Protein 5H7X (pdb70)

InterPro domains:
  IPR001980 Phosphopantetheine adenylyltransferase [MF_00151] (4-160)
  IPR001980 Phosphopantetheine adenylyltransferase [PR01020] (4-22)
  IPR001980 Phosphopantetheine adenylyltransferase [PR01020] (22-43)
  IPR001980 Phosphopantetheine adenylyltransferase [PR01020] (51-75)
  IPR001980 Phosphopantetheine adenylyltransferase [PR01020] (87-103)
  IPR001980 Phosphopantetheine adenylyltransferase [PR01020] (114-136)
  IPR001980 Phosphopantetheine adenylyltransferase [TIGR01510] (6-158)
  IPR001980 Phosphopantetheine adenylyltransferase [cd02163] (5-154)
  IPR004821 Cytidyltransferase-like domain [PF01467] (7-135)
  IPR004821 Cytidyltransferase-like domain [TIGR00125] (5-60)
  IPR014729 Rossmann-like alpha/beta/alpha sandwich fold [G3DSA:3.40.50.620] (1-163)

CATH classification: 3.40.50.620

Secondary structure (DSSP, 8-state):
----EEEEEE--TT--HHHHHHHHHHHTTSSEEEEEEE---SS--SS-HHHHHHHHHHHHTTSTTEEEEEE-S-HHHHHHHTT-SEEEEE--SHHHHHHHHHHHHHHHHH-TT--EEEE---TTTTT--HHHHHHHHHTT---TTTS-HHHHHHHHHHHHTT-/-PPPEEEEEE--TT--HHHHHHHHHHHTTSSEEEEEEE--SSS--SS-HHHHHHHHHHHHTTSTTEEEEEE-S-HHHHHHHTT-SEEEEE--SHHHHHHHHHHHHHHHHH-TT--EEEE---GGGTT--HHHHHHHHHTT---TTTS-HHHHHHHHHHHHTT-/----EEEEEE--TT--HHHHHHHHHHHTTSSEEEEEEE--SSS--SS-HHHHHHHHHHHHTTSTTEEEEEE-S-HHHHHHHTT-SEEEEE--SHHHHHHHHHHHHHHHHH-TT--EEEE---GGGTT--HHHHHHHHHTT---TTTS-HHHHHHHHHHHHTT-/----EEEEEE--TT--HHHHHHHHHHHTTSSEEEEEEE--SSS--SS-HHHHHHHHHHHHTTSTTEEEEEE-S-HHHHHHHTT-SEEEEE--SHHHHHHHHHHHHHHHHH-TT--EEEE---TTTTT--HHHHHHHHHTT---TTTS-HHHHHHHHHHHHH--/--S-TTSGGG--EEEEEE--TT--HHHHHHHHHHHTTSSEEEEEEE--SSS--SS-HHHHHHHHHHHHTTSTTEEEEEE-S-HHHHHHHTT-SEEEEE--SHHHHHHHHHHHHHHHHH-TT--EEEE---TTTTT--HHHHHHHHHTT---TTTS-HHHHHHHHHHHHT--/----TTSGGG--EEEEEE--TT--HHHHHHHHHHHTTSSEEEEEEE--TTS--SS-HHHHHHHHHHHHTTSTTEEEEEE-S-HHHHHHHTT-SEEEEE--SHHHHHHHHHHHHHHHHH-TT--EEEE---GGGTT--HHHHHHHHHTT---TTTS-HHHHHHHHHHHHT--

Nearest PDB structures (foldseek):
  5h16-assembly1_D  TM=1.003E+00  e=3.961E-31  Acinetobacter baumannii
  5h7x-assembly1_E  TM=9.996E-01  e=4.806E-31  Acinetobacter baumannii
  9iyg-assembly1_B  TM=9.733E-01  e=4.342E-22  Enterobacter sp. 638
  8i8i-assembly2_C-2  TM=9.793E-01  e=3.884E-21  Klebsiella pneumoniae
  3l93-assembly1_A  TM=9.803E-01  e=5.718E-21  Yersinia pestis CO92

Structure (mmCIF, N/CA/C/O backbone):
data_5H7X
#
_entry.id   5H7X
#
_cell.length_a   78.262
_cell.length_b   109.389
_cell.length_c   121.275
_cell.angle_alpha   90.00
_cell.angle_beta   90.00
_cell.angle_gamma   90.00
#
_symmetry.space_group_name_H-M   'P 21 21 21'
#
loop_
_entity.id
_entity.type
_entity.pdbx_description
1 polymer 'Phosphopantetheine adenylyltransferase'
2 non-polymer 'CITRIC ACID'
3 water water
#
loop_
_atom_site.group_PDB
_atom_site.id
_atom_site.type_symbol
_atom_site.label_atom_id
_atom_site.label_alt_id
_atom_site.label_comp_id
_atom_site.label_asym_id
_atom_site.label_entity_id
_atom_site.label_seq_id
_atom_site.pdbx_PDB_ins_code
_atom_site.Cartn_x
_atom_site.Cartn_y
_atom_site.Cartn_z
_atom_site.occupancy
_atom_site.B_iso_or_equiv
_atom_site.auth_seq_id
_atom_site.auth_comp_id
_atom_site.auth_asym_id
_atom_site.auth_atom_id
_atom_site.pdbx_PDB_model_num
ATOM 1 N N . MET A 1 9 ? -7.328 7.714 -21.346 1.00 73.46 1 MET A N 1
ATOM 2 C CA . MET A 1 9 ? -6.604 7.020 -20.242 1.00 75.82 1 MET A CA 1
ATOM 3 C C . MET A 1 9 ? -6.977 5.532 -20.101 1.00 69.70 1 MET A C 1
ATOM 4 O O . MET A 1 9 ? -6.209 4.783 -19.457 1.00 57.98 1 MET A O 1
ATOM 9 N N . SER A 1 10 ? -8.100 5.092 -20.664 1.00 63.32 2 SER A N 1
ATOM 10 C CA . SER A 1 10 ? -8.387 3.646 -20.639 1.00 63.03 2 SER A CA 1
ATOM 11 C C . SER A 1 10 ? -7.166 2.793 -21.167 1.00 57.15 2 SER A C 1
ATOM 12 O O . SER A 1 10 ? -6.170 3.281 -21.822 1.00 59.94 2 SER A O 1
ATOM 15 N N . LYS A 1 11 ? -7.207 1.507 -20.846 1.00 41.07 3 LYS A N 1
ATOM 16 C CA . LYS A 1 11 ? -6.226 0.550 -21.348 1.00 42.98 3 LYS A CA 1
ATOM 17 C C . LYS A 1 11 ? -6.527 0.200 -22.819 1.00 35.66 3 LYS A C 1
ATOM 18 O O . LYS A 1 11 ? -7.690 0.254 -23.269 1.00 42.79 3 LYS A O 1
ATOM 24 N N . THR A 1 12 ? -5.498 -0.126 -23.566 1.00 28.75 4 THR A N 1
ATOM 25 C CA . THR A 1 12 ? -5.666 -0.341 -24.988 1.00 28.04 4 THR A CA 1
ATOM 26 C C . THR A 1 12 ? -5.622 -1.815 -25.314 1.00 24.82 4 THR A C 1
ATOM 27 O O . THR A 1 12 ? -4.828 -2.600 -24.765 1.00 27.60 4 THR A O 1
ATOM 31 N N . ARG A 1 13 ? -6.535 -2.202 -26.172 1.00 22.73 5 ARG A N 1
ATOM 32 C CA . ARG A 1 13 ? -6.724 -3.608 -26.501 1.00 22.65 5 ARG A CA 1
ATOM 33 C C . ARG A 1 13 ? -6.835 -3.644 -28.023 1.00 20.17 5 ARG A C 1
ATOM 34 O O . ARG A 1 13 ? -7.752 -3.044 -28.611 1.00 20.39 5 ARG A O 1
ATOM 42 N N . VAL A 1 14 ? -5.853 -4.295 -28.668 1.00 20.48 6 VAL A N 1
ATOM 43 C CA . VAL A 1 14 ? -5.810 -4.275 -30.102 1.00 19.26 6 VAL A CA 1
ATOM 44 C C . VAL A 1 14 ? -5.955 -5.682 -30.615 1.00 21.09 6 VAL A C 1
ATOM 45 O O . VAL A 1 14 ? -5.389 -6.627 -30.084 1.00 24.22 6 VAL A O 1
ATOM 49 N N . ILE A 1 15 ? -6.776 -5.820 -31.652 1.00 20.71 7 ILE A N 1
ATOM 50 C CA . ILE A 1 15 ? -7.021 -7.100 -32.302 1.00 23.38 7 ILE A CA 1
ATOM 51 C C . ILE A 1 15 ? -6.139 -7.231 -33.531 1.00 21.66 7 ILE A C 1
ATOM 52 O O . ILE A 1 15 ? -6.127 -6.323 -34.358 1.00 21.95 7 ILE A O 1
ATOM 57 N N . TYR A 1 16 ? -5.449 -8.346 -33.659 1.00 21.15 8 TYR A N 1
ATOM 58 C CA . TYR A 1 16 ? -4.678 -8.695 -34.839 1.00 22.61 8 TYR A CA 1
ATOM 59 C C . TYR A 1 16 ? -5.287 -9.921 -35.513 1.00 21.95 8 TYR A C 1
ATOM 60 O O . TYR A 1 16 ? -4.975 -11.055 -35.174 1.00 23.44 8 TYR A O 1
ATOM 69 N N . PRO A 1 17 ? -6.174 -9.697 -36.484 1.00 24.86 9 PRO A N 1
ATOM 70 C CA . PRO A 1 17 ? -6.901 -10.743 -37.125 1.00 25.11 9 PRO A CA 1
ATOM 71 C C . PRO A 1 17 ? -6.174 -11.300 -38.333 1.00 25.20 9 PRO A C 1
ATOM 72 O O . PRO A 1 17 ? -5.351 -10.607 -38.923 1.00 24.85 9 PRO A O 1
ATOM 76 N N . GLY A 1 18 ? -6.457 -12.548 -38.656 1.00 23.03 10 GLY A N 1
ATOM 77 C CA . GLY A 1 18 ? -5.944 -13.197 -39.854 1.00 26.89 10 GLY A CA 1
ATOM 78 C C . GLY A 1 18 ? -6.317 -14.689 -39.844 1.00 27.18 10 GLY A C 1
ATOM 79 O O . GLY A 1 18 ? -6.973 -15.169 -38.914 1.00 25.43 10 GLY A O 1
ATOM 80 N N . THR A 1 19 ? -5.900 -15.427 -40.854 1.00 27.76 11 THR A N 1
ATOM 81 C CA . THR A 1 19 ? -6.133 -16.876 -40.852 1.00 26.83 11 THR A CA 1
ATOM 82 C C . THR A 1 19 ? -4.958 -17.617 -40.287 1.00 25.91 11 THR A C 1
ATOM 83 O O . THR A 1 19 ? -5.112 -18.748 -39.872 1.00 27.31 11 THR A O 1
ATOM 87 N N . PHE A 1 20 ? -3.785 -17.005 -40.247 1.00 23.92 12 PHE A N 1
ATOM 88 C CA . PHE A 1 20 ? -2.652 -17.629 -39.598 1.00 25.16 12 PHE A CA 1
ATOM 89 C C . PHE A 1 20 ? -2.497 -19.094 -40.013 1.00 25.18 12 PHE A C 1
ATOM 90 O O . PHE A 1 20 ? -2.413 -19.996 -39.151 1.00 23.22 12 PHE A O 1
ATOM 98 N N . ASP A 1 21 ? -2.386 -19.301 -41.330 1.00 23.69 13 ASP A N 1
ATOM 99 C CA . ASP A 1 21 ? -2.409 -20.675 -41.865 1.00 24.80 13 ASP A CA 1
ATOM 100 C C . ASP A 1 21 ? -1.146 -21.019 -42.644 1.00 24.16 13 ASP A C 1
ATOM 101 O O . ASP A 1 21 ? -1.181 -21.095 -43.863 1.00 22.37 13 ASP A O 1
ATOM 106 N N . PRO A 1 22 ? -0.008 -21.211 -41.987 1.00 23.52 14 PRO A N 1
ATOM 107 C CA . PRO A 1 22 ? 0.215 -21.060 -40.575 1.00 23.40 14 PRO A CA 1
ATOM 108 C C . PRO A 1 22 ? 0.782 -19.692 -40.194 1.00 26.19 14 PRO A C 1
ATOM 109 O O . PRO A 1 22 ? 1.145 -18.901 -41.047 1.00 25.39 14 PRO A O 1
ATOM 113 N N . ILE A 1 23 ? 0.926 -19.475 -38.893 1.00 24.74 15 ILE A N 1
ATOM 114 C CA . ILE A 1 23 ? 1.720 -18.364 -38.430 1.00 25.95 15 ILE A CA 1
ATOM 115 C C . ILE A 1 23 ? 3.177 -18.443 -38.930 1.00 23.26 15 ILE A C 1
ATOM 116 O O . ILE A 1 23 ? 3.765 -19.495 -38.988 1.00 19.32 15 ILE A O 1
ATOM 121 N N . THR A 1 24 ? 3.768 -17.293 -39.209 1.00 22.23 16 THR A N 1
ATOM 122 C CA . THR A 1 24 ? 5.127 -17.154 -39.767 1.00 23.91 16 THR A CA 1
ATOM 123 C C . THR A 1 24 ? 5.899 -16.199 -38.906 1.00 21.05 16 THR A C 1
ATOM 124 O O . THR A 1 24 ? 5.335 -15.546 -38.021 1.00 20.29 16 THR A O 1
ATOM 128 N N . ASN A 1 25 ? 7.192 -16.101 -39.179 1.00 20.45 17 ASN A N 1
ATOM 129 C CA . ASN A 1 25 ? 8.028 -15.183 -38.471 1.00 21.54 17 ASN A CA 1
ATOM 130 C C . ASN A 1 25 ? 7.598 -13.723 -38.703 1.00 22.03 17 ASN A C 1
ATOM 131 O O . ASN A 1 25 ? 7.872 -12.877 -37.853 1.00 23.99 17 ASN A O 1
ATOM 136 N N . GLY A 1 26 ? 6.938 -13.443 -39.827 1.00 20.83 18 GLY A N 1
ATOM 137 C CA . GLY A 1 26 ? 6.381 -12.134 -40.092 1.00 21.91 18 GLY A CA 1
ATOM 138 C C . GLY A 1 26 ? 5.307 -11.756 -39.077 1.00 22.28 18 GLY A C 1
ATOM 139 O O . GLY A 1 26 ? 5.314 -10.661 -38.528 1.00 22.76 18 GLY A O 1
ATOM 140 N N . HIS A 1 27 ? 4.383 -12.669 -38.854 1.00 22.17 19 HIS A N 1
ATOM 141 C CA . HIS A 1 27 ? 3.344 -12.459 -37.860 1.00 22.63 19 HIS A CA 1
ATOM 142 C C . HIS A 1 27 ? 3.971 -12.313 -36.474 1.00 21.29 19 HIS A C 1
ATOM 143 O O . HIS A 1 27 ? 3.556 -11.451 -35.701 1.00 21.87 19 HIS A O 1
ATOM 150 N N . VAL A 1 28 ? 4.962 -13.136 -36.167 1.00 20.08 20 VAL A N 1
ATOM 151 C CA . VAL A 1 28 ? 5.560 -13.063 -34.860 1.00 23.50 20 VAL A CA 1
ATOM 152 C C . VAL A 1 28 ? 6.183 -11.690 -34.603 1.00 24.86 20 VAL A C 1
ATOM 153 O O . VAL A 1 28 ? 6.038 -11.113 -33.519 1.00 23.93 20 VAL A O 1
ATOM 157 N N . ASP A 1 29 ? 6.876 -11.171 -35.606 1.00 24.84 21 ASP A N 1
ATOM 158 C CA . ASP A 1 29 ? 7.485 -9.865 -35.470 1.00 23.90 21 ASP A CA 1
ATOM 159 C C . ASP A 1 29 ? 6.451 -8.766 -35.280 1.00 22.84 21 ASP A C 1
ATOM 160 O O . ASP A 1 29 ? 6.648 -7.885 -34.466 1.00 22.46 21 ASP A O 1
ATOM 165 N N . LEU A 1 30 ? 5.344 -8.827 -35.997 1.00 21.58 22 LEU A N 1
ATOM 166 C CA . LEU A 1 30 ? 4.328 -7.788 -35.842 1.00 22.59 22 LEU A CA 1
ATOM 167 C C . LEU A 1 30 ? 3.648 -7.846 -34.490 1.00 19.80 22 LEU A C 1
ATOM 168 O O . LEU A 1 30 ? 3.400 -6.816 -33.900 1.00 19.24 22 LEU A O 1
ATOM 173 N N . VAL A 1 31 ? 3.336 -9.031 -34.025 1.00 19.90 23 VAL A N 1
ATOM 174 C CA . VAL A 1 31 ? 2.735 -9.170 -32.708 1.00 22.87 23 VAL A CA 1
ATOM 175 C C . VAL A 1 31 ? 3.708 -8.718 -31.630 1.00 21.89 23 VAL A C 1
ATOM 176 O O . VAL A 1 31 ? 3.310 -8.055 -30.687 1.00 21.83 23 VAL A O 1
ATOM 180 N N . THR A 1 32 ? 4.980 -9.077 -31.765 1.00 21.97 24 THR A N 1
ATOM 181 C CA . THR A 1 32 ? 5.955 -8.639 -30.784 1.00 23.47 24 THR A CA 1
ATOM 182 C C . THR A 1 32 ? 6.018 -7.124 -30.720 1.00 23.01 24 THR A C 1
ATOM 183 O O . THR A 1 32 ? 5.978 -6.531 -29.649 1.00 25.57 24 THR A O 1
ATOM 187 N N . ARG A 1 33 ? 6.053 -6.489 -31.881 1.00 22.27 25 ARG A N 1
ATOM 188 C CA . ARG A 1 33 ? 6.097 -5.036 -31.936 1.00 24.15 25 ARG A CA 1
ATOM 189 C C . ARG A 1 33 ? 4.836 -4.424 -31.355 1.00 22.34 25 ARG A C 1
ATOM 190 O O . ARG A 1 33 ? 4.893 -3.412 -30.659 1.00 23.53 25 ARG A O 1
ATOM 198 N N . ALA A 1 34 ? 3.692 -5.004 -31.681 1.00 20.16 26 ALA A N 1
ATOM 199 C CA . ALA A 1 34 ? 2.429 -4.486 -31.171 1.00 20.14 26 ALA A CA 1
ATOM 200 C C . ALA A 1 34 ? 2.323 -4.636 -29.651 1.00 20.87 26 ALA A C 1
ATOM 201 O O . ALA A 1 34 ? 1.807 -3.757 -28.983 1.00 21.08 26 ALA A O 1
ATOM 203 N N . SER A 1 35 ? 2.819 -5.750 -29.144 1.00 23.17 27 SER A N 1
ATOM 204 C CA . SER A 1 35 ? 2.777 -6.012 -27.706 1.00 26.48 27 SER A CA 1
ATOM 205 C C . SER A 1 35 ? 3.553 -4.999 -26.872 1.00 29.63 27 SER A C 1
ATOM 206 O O . SER A 1 35 ? 3.230 -4.796 -25.726 1.00 29.29 27 SER A O 1
ATOM 209 N N . ARG A 1 36 ? 4.550 -4.351 -27.470 1.00 31.04 28 ARG A N 1
ATOM 210 C CA . ARG A 1 36 ? 5.281 -3.276 -26.823 1.00 32.47 28 ARG A CA 1
ATOM 211 C C . ARG A 1 36 ? 4.542 -1.967 -26.791 1.00 31.30 28 ARG A C 1
ATOM 212 O O . ARG A 1 36 ? 4.937 -1.093 -26.081 1.00 32.80 28 ARG A O 1
ATOM 220 N N . MET A 1 37 ? 3.507 -1.792 -27.591 1.00 30.86 29 MET A N 1
ATOM 221 C CA . MET A 1 37 ? 2.829 -0.530 -27.703 1.00 27.97 29 MET A CA 1
ATOM 222 C C . MET A 1 37 ? 1.439 -0.469 -27.118 1.00 28.11 29 MET A C 1
ATOM 223 O O . MET A 1 37 ? 0.891 0.640 -27.013 1.00 30.33 29 MET A O 1
ATOM 228 N N . PHE A 1 38 ? 0.810 -1.624 -26.903 1.00 26.76 30 PHE A N 1
ATOM 229 C CA . PHE A 1 38 ? -0.569 -1.672 -26.432 1.00 28.37 30 PHE A CA 1
ATOM 230 C C . PHE A 1 38 ? -0.637 -2.560 -25.193 1.00 26.16 30 PHE A C 1
ATOM 231 O O . PHE A 1 38 ? 0.160 -3.496 -25.072 1.00 25.19 30 PHE A O 1
ATOM 239 N N . ASP A 1 39 ? -1.600 -2.314 -24.325 1.00 27.31 31 ASP A N 1
ATOM 240 C CA . ASP A 1 39 ? -1.684 -3.103 -23.090 1.00 25.95 31 ASP A CA 1
ATOM 241 C C . ASP A 1 39 ? -2.029 -4.562 -23.405 1.00 25.50 31 ASP A C 1
ATOM 242 O O . ASP A 1 39 ? -1.452 -5.449 -22.829 1.00 24.16 31 ASP A O 1
ATOM 247 N N . GLU A 1 40 ? -2.926 -4.778 -24.363 1.00 23.07 32 GLU A N 1
ATOM 248 C CA . GLU A 1 40 ? -3.359 -6.116 -24.708 1.00 24.64 32 GLU A CA 1
ATOM 249 C C . GLU A 1 40 ? -3.420 -6.297 -26.210 1.00 21.87 32 GLU A C 1
ATOM 250 O O . GLU A 1 40 ? -3.923 -5.420 -26.917 1.00 21.79 32 GLU A O 1
ATOM 256 N N . VAL A 1 41 ? -2.943 -7.456 -26.669 1.00 22.88 33 VAL A N 1
ATOM 257 C CA . VAL A 1 41 ? -2.994 -7.831 -28.069 1.00 22.81 33 VAL A CA 1
ATOM 258 C C . VAL A 1 41 ? -3.720 -9.137 -28.198 1.00 22.90 33 VAL A C 1
ATOM 259 O O . VAL A 1 41 ? -3.354 -10.102 -27.559 1.00 26.62 33 VAL A O 1
ATOM 263 N N . VAL A 1 42 ? -4.753 -9.168 -29.024 1.00 23.67 34 VAL A N 1
ATOM 264 C CA . VAL A 1 42 ? -5.515 -10.383 -29.280 1.00 22.93 34 VAL A CA 1
ATOM 265 C C . VAL A 1 42 ? -5.193 -10.907 -30.675 1.00 25.20 34 VAL A C 1
ATOM 266 O O . VAL A 1 42 ? -5.557 -10.275 -31.659 1.00 23.28 34 VAL A O 1
ATOM 270 N N . VAL A 1 43 ? -4.516 -12.037 -30.742 1.00 23.39 35 VAL A N 1
ATOM 271 C CA . VAL A 1 43 ? -4.310 -12.742 -31.957 1.00 23.21 35 VAL A CA 1
ATOM 272 C C . VAL A 1 43 ? -5.625 -13.468 -32.264 1.00 26.13 35 VAL A C 1
ATOM 273 O O . VAL A 1 43 ? -6.010 -14.410 -31.569 1.00 23.20 35 VAL A O 1
ATOM 277 N N . ALA A 1 44 ? -6.308 -12.996 -33.293 1.00 24.03 36 ALA A N 1
ATOM 278 C CA . ALA A 1 44 ? -7.658 -13.422 -33.606 1.00 23.61 36 ALA A CA 1
ATOM 279 C C . ALA A 1 44 ? -7.651 -14.224 -34.909 1.00 26.00 36 ALA A C 1
ATOM 280 O O . ALA A 1 44 ? -7.496 -13.671 -36.012 1.00 25.16 36 ALA A O 1
ATOM 282 N N . ILE A 1 45 ? -7.810 -15.540 -34.779 1.00 24.70 37 ILE A N 1
ATOM 283 C CA . ILE A 1 45 ? -7.671 -16.452 -35.898 1.00 23.87 37 ILE A CA 1
ATOM 284 C C . ILE A 1 45 ? -9.048 -16.717 -36.489 1.00 24.69 37 ILE A C 1
ATOM 285 O O . ILE A 1 45 ? -9.910 -17.317 -35.846 1.00 28.79 37 ILE A O 1
ATOM 290 N N . ALA A 1 46 ? -9.259 -16.206 -37.691 1.00 26.14 38 ALA A N 1
ATOM 291 C CA . ALA A 1 46 ? -10.539 -16.350 -38.360 1.00 29.79 38 ALA A CA 1
ATOM 292 C C . ALA A 1 46 ? -10.637 -17.801 -38.803 1.00 33.75 38 ALA A C 1
ATOM 293 O O . ALA A 1 46 ? -9.667 -18.367 -39.357 1.00 30.53 38 ALA A O 1
ATOM 295 N N . ILE A 1 47 ? -11.762 -18.419 -38.484 1.00 35.24 39 ILE A N 1
ATOM 296 C CA . ILE A 1 47 ? -11.925 -19.835 -38.830 1.00 38.59 39 ILE A CA 1
ATOM 297 C C . ILE A 1 47 ? -11.689 -20.057 -40.340 1.00 40.99 39 ILE A C 1
ATOM 298 O O . ILE A 1 47 ? -11.081 -21.048 -40.726 1.00 39.02 39 ILE A O 1
ATOM 303 N N . GLY A 1 48 ? -12.122 -19.098 -41.158 1.00 40.13 40 GLY A N 1
ATOM 304 C CA . GLY A 1 48 ? -11.854 -19.081 -42.542 1.00 43.26 40 GLY A CA 1
ATOM 305 C C . GLY A 1 48 ? -12.555 -20.116 -43.346 1.00 51.77 40 GLY A C 1
ATOM 306 O O . GLY A 1 48 ? -11.844 -20.653 -44.109 1.00 52.08 40 GLY A O 1
ATOM 307 N N . HIS A 1 49 ? -13.830 -20.403 -43.095 1.00 65.05 41 HIS A N 1
ATOM 308 C CA . HIS A 1 49 ? -14.444 -21.634 -43.657 1.00 82.83 41 HIS A CA 1
ATOM 309 C C . HIS A 1 49 ? -14.191 -21.830 -45.162 1.00 85.78 41 HIS A C 1
ATOM 310 O O . HIS A 1 49 ? -13.720 -22.906 -45.567 1.00 77.31 41 HIS A O 1
ATOM 317 N N . HIS A 1 50 ? -14.545 -20.819 -45.944 1.00 74.30 42 HIS A N 1
ATOM 318 C CA . HIS A 1 50 ? -14.354 -20.814 -47.354 1.00 78.98 42 HIS A CA 1
ATOM 319 C C . HIS A 1 50 ? -12.899 -20.399 -47.603 1.00 77.98 42 HIS A C 1
ATOM 320 O O . HIS A 1 50 ? -12.247 -19.796 -46.771 1.00 72.60 42 HIS A O 1
ATOM 327 N N . LYS A 1 51 ? -12.382 -20.715 -48.784 1.00 89.81 43 LYS A N 1
ATOM 328 C CA . LYS A 1 51 ? -10.961 -20.487 -48.943 1.00 92.89 43 LYS A CA 1
ATOM 329 C C . LYS A 1 51 ? -10.425 -21.312 -47.760 1.00 72.99 43 LYS A C 1
ATOM 330 O O . LYS A 1 51 ? -9.729 -20.795 -46.886 1.00 76.13 43 LYS A O 1
ATOM 336 N N . ASN A 1 52 ? -10.774 -22.605 -47.752 1.00 58.35 44 ASN A N 1
ATOM 337 C CA . ASN A 1 52 ? -10.455 -23.540 -46.670 1.00 59.59 44 ASN A CA 1
ATOM 338 C C . ASN A 1 52 ? -8.970 -23.588 -46.367 1.00 49.21 44 ASN A C 1
ATOM 339 O O . ASN A 1 52 ? -8.131 -23.522 -47.265 1.00 38.32 44 ASN A O 1
ATOM 344 N N . PRO A 1 53 ? -8.660 -23.702 -45.079 1.00 39.55 45 PRO A N 1
ATOM 345 C CA . PRO A 1 53 ? -7.288 -23.627 -44.639 1.00 39.39 45 PRO A CA 1
ATOM 346 C C . PRO A 1 53 ? -6.651 -24.987 -44.554 1.00 34.68 45 PRO A C 1
ATOM 347 O O . PRO A 1 53 ? -7.320 -25.965 -44.308 1.00 33.43 45 PRO A O 1
ATOM 351 N N . LEU A 1 54 ? -5.353 -25.025 -44.739 1.00 32.50 46 LEU A N 1
ATOM 352 C CA . LEU A 1 54 ? -4.582 -26.221 -44.525 1.00 31.88 46 LEU A CA 1
ATOM 353 C C . LEU A 1 54 ? -4.667 -26.748 -43.087 1.00 32.30 46 LEU A C 1
ATOM 354 O O . LEU A 1 54 ? -4.845 -27.950 -42.865 1.00 28.52 46 LEU A O 1
ATOM 359 N N . PHE A 1 55 ? -4.429 -25.873 -42.107 1.00 28.41 47 PHE A N 1
ATOM 360 C CA . PHE A 1 55 ? -4.417 -26.306 -40.722 1.00 24.71 47 PHE A CA 1
ATOM 361 C C . PHE A 1 55 ? -5.742 -26.048 -40.086 1.00 26.20 47 PHE A C 1
ATOM 362 O O . PHE A 1 55 ? -6.398 -25.042 -40.459 1.00 28.62 47 PHE A O 1
ATOM 370 N N . SER A 1 56 ? -6.151 -26.931 -39.155 1.00 29.31 48 SER A N 1
ATOM 371 C CA . SER A 1 56 ? -7.408 -26.694 -38.416 1.00 31.48 48 SER A CA 1
ATOM 372 C C . SER A 1 56 ? -7.288 -25.440 -37.547 1.00 28.59 48 SER A C 1
ATOM 373 O O . SER A 1 56 ? -6.169 -25.047 -37.172 1.00 26.41 48 SER A O 1
ATOM 376 N N . LEU A 1 57 ? -8.439 -24.868 -37.207 1.00 31.70 49 LEU A N 1
ATOM 377 C CA . LEU A 1 57 ? -8.489 -23.746 -36.278 1.00 33.18 49 LEU A CA 1
ATOM 378 C C . LEU A 1 57 ? -7.723 -24.021 -35.011 1.00 34.34 49 LEU A C 1
ATOM 379 O O . LEU A 1 57 ? -6.898 -23.209 -34.564 1.00 30.86 49 LEU A O 1
ATOM 384 N N . GLU A 1 58 ? -7.950 -25.203 -34.465 1.00 29.02 50 GLU A N 1
ATOM 385 C CA . GLU A 1 58 ? -7.336 -25.611 -33.207 1.00 31.54 50 GLU A CA 1
ATOM 386 C C . GLU A 1 58 ? -5.848 -25.698 -33.371 1.00 30.15 50 GLU A C 1
ATOM 387 O O . GLU A 1 58 ? -5.106 -25.280 -32.479 1.00 24.10 50 GLU A O 1
ATOM 393 N N . GLU A 1 59 ? -5.404 -26.262 -34.500 1.00 29.31 51 GLU A N 1
ATOM 394 C CA . GLU A 1 59 ? -3.974 -26.342 -34.759 1.00 29.82 51 GLU A CA 1
ATOM 395 C C . GLU A 1 59 ? -3.356 -24.959 -34.950 1.00 26.07 51 GLU A C 1
ATOM 396 O O . GLU A 1 59 ? -2.274 -24.694 -34.474 1.00 25.62 51 GLU A O 1
ATOM 402 N N . ARG A 1 60 ? -4.061 -24.111 -35.659 1.00 23.58 52 ARG A N 1
ATOM 403 C CA . ARG A 1 60 ? -3.584 -22.750 -35.924 1.00 25.76 52 ARG A CA 1
ATOM 404 C C . ARG A 1 60 ? -3.444 -21.950 -34.619 1.00 25.90 52 ARG A C 1
ATOM 405 O O . ARG A 1 60 ? -2.416 -21.291 -34.379 1.00 26.13 52 ARG A O 1
ATOM 413 N N . VAL A 1 61 ? -4.448 -22.079 -33.756 1.00 25.54 53 VAL A N 1
ATOM 414 C CA . VAL A 1 61 ? -4.421 -21.409 -32.453 1.00 25.12 53 VAL A CA 1
ATOM 415 C C . VAL A 1 61 ? -3.265 -21.929 -31.624 1.00 24.88 53 VAL A C 1
ATOM 416 O O . VAL A 1 61 ? -2.531 -21.157 -31.041 1.00 24.80 53 VAL A O 1
ATOM 420 N N . ALA A 1 62 ? -3.063 -23.241 -31.620 1.00 24.42 54 ALA A N 1
ATOM 421 C CA . ALA A 1 62 ? -1.973 -23.832 -30.833 1.00 25.59 54 ALA A CA 1
ATOM 422 C C . ALA A 1 62 ? -0.620 -23.427 -31.348 1.00 23.93 54 ALA A C 1
ATOM 423 O O . ALA A 1 62 ? 0.292 -23.195 -30.571 1.00 22.92 54 ALA A O 1
ATOM 425 N N . LEU A 1 63 ? -0.461 -23.365 -32.671 1.00 23.70 55 LEU A N 1
ATOM 426 C CA . LEU A 1 63 ? 0.806 -22.861 -33.260 1.00 23.19 55 LEU A CA 1
ATOM 427 C C . LEU A 1 63 ? 1.050 -21.398 -32.886 1.00 21.22 55 LEU A C 1
ATOM 428 O O . LEU A 1 63 ? 2.165 -21.022 -32.514 1.00 23.55 55 LEU A O 1
ATOM 433 N N . ALA A 1 64 ? 0.005 -20.582 -32.913 1.00 22.34 56 ALA A N 1
ATOM 434 C CA . ALA A 1 64 ? 0.171 -19.202 -32.478 1.00 23.36 56 ALA A CA 1
ATOM 435 C C . ALA A 1 64 ? 0.602 -19.135 -30.998 1.00 24.45 56 ALA A C 1
ATOM 436 O O . ALA A 1 64 ? 1.533 -18.400 -30.635 1.00 25.95 56 ALA A O 1
ATOM 438 N N . GLN A 1 65 ? -0.063 -19.914 -30.157 1.00 24.04 57 GLN A N 1
ATOM 439 C CA . GLN A 1 65 ? 0.213 -19.946 -28.710 1.00 26.35 57 GLN A CA 1
ATOM 440 C C . GLN A 1 65 ? 1.594 -20.393 -28.405 1.00 25.36 57 GLN A C 1
ATOM 441 O O . GLN A 1 65 ? 2.299 -19.756 -27.611 1.00 22.84 57 GLN A O 1
ATOM 447 N N . SER A 1 66 ? 2.029 -21.447 -29.069 1.00 26.50 58 SER A N 1
ATOM 448 C CA . SER A 1 66 ? 3.412 -21.891 -28.885 1.00 32.29 58 SER A CA 1
ATOM 449 C C . SER A 1 66 ? 4.405 -20.854 -29.361 1.00 31.61 58 SER A C 1
ATOM 450 O O . SER A 1 66 ? 5.466 -20.704 -28.742 1.00 27.80 58 SER A O 1
ATOM 453 N N . SER A 1 67 ? 4.092 -20.137 -30.451 1.00 29.37 59 SER A N 1
ATOM 454 C CA . SER A 1 67 ? 5.064 -19.187 -31.020 1.00 29.47 59 SER A CA 1
ATOM 455 C C . SER A 1 67 ? 5.157 -17.879 -30.280 1.00 27.76 59 SER A C 1
ATOM 456 O O . SER A 1 67 ? 6.184 -17.201 -30.321 1.00 29.09 59 SER A O 1
ATOM 459 N N . LEU A 1 68 ? 4.074 -17.481 -29.630 1.00 27.09 60 LEU A N 1
ATOM 460 C CA . LEU A 1 68 ? 3.957 -16.161 -29.033 1.00 27.69 60 LEU A CA 1
ATOM 461 C C . LEU A 1 68 ? 3.595 -16.127 -27.552 1.00 29.86 60 LEU A C 1
ATOM 462 O O . LEU A 1 68 ? 3.519 -15.042 -26.963 1.00 29.86 60 LEU A O 1
ATOM 467 N N . GLY A 1 69 ? 3.379 -17.287 -26.937 1.00 31.80 61 GLY A N 1
ATOM 468 C CA . GLY A 1 69 ? 2.928 -17.362 -25.538 1.00 30.50 61 GLY A CA 1
ATOM 469 C C . GLY A 1 69 ? 3.899 -16.787 -24.529 1.00 32.35 61 GLY A C 1
ATOM 470 O O . GLY A 1 69 ? 3.507 -16.437 -23.432 1.00 35.32 61 GLY A O 1
ATOM 471 N N . HIS A 1 70 ? 5.165 -16.662 -24.899 1.00 32.22 62 HIS A N 1
ATOM 472 C CA . HIS A 1 70 ? 6.111 -15.920 -24.092 1.00 32.70 62 HIS A CA 1
ATOM 473 C C . HIS A 1 70 ? 5.812 -14.439 -23.924 1.00 35.68 62 HIS A C 1
ATOM 474 O O . HIS A 1 70 ? 6.434 -13.794 -23.103 1.00 39.39 62 HIS A O 1
ATOM 481 N N . LEU A 1 71 ? 4.907 -13.870 -24.706 1.00 34.56 63 LEU A N 1
ATOM 482 C CA . LEU A 1 71 ? 4.536 -12.471 -24.524 1.00 32.39 63 LEU A CA 1
ATOM 483 C C . LEU A 1 71 ? 3.334 -12.472 -23.635 1.00 33.49 63 LEU A C 1
ATOM 484 O O . LEU A 1 71 ? 2.277 -12.974 -24.002 1.00 32.07 63 LEU A O 1
ATOM 489 N N . SER A 1 72 ? 3.464 -11.923 -22.448 1.00 33.45 64 SER A N 1
ATOM 490 C CA . SER A 1 72 ? 2.447 -12.151 -21.438 1.00 34.11 64 SER A CA 1
ATOM 491 C C . SER A 1 72 ? 1.165 -11.377 -21.659 1.00 32.65 64 SER A C 1
ATOM 492 O O . SER A 1 72 ? 0.150 -11.710 -21.076 1.00 33.72 64 SER A O 1
ATOM 495 N N . ASN A 1 73 ? 1.192 -10.330 -22.488 1.00 27.69 65 ASN A N 1
ATOM 496 C CA . ASN A 1 73 ? -0.028 -9.575 -22.761 1.00 25.03 65 ASN A CA 1
ATOM 497 C C . ASN A 1 73 ? -0.729 -9.965 -24.073 1.00 26.51 65 ASN A C 1
ATOM 498 O O . ASN A 1 73 ? -1.579 -9.211 -24.574 1.00 25.00 65 ASN A O 1
ATOM 503 N N . VAL A 1 74 ? -0.417 -11.145 -24.607 1.00 26.71 66 VAL A N 1
ATOM 504 C CA . VAL A 1 74 ? -0.986 -11.593 -25.874 1.00 25.96 66 VAL A CA 1
ATOM 505 C C . VAL A 1 74 ? -1.942 -12.729 -25.609 1.00 27.09 66 VAL A C 1
ATOM 506 O O . VAL A 1 74 ? -1.585 -13.655 -24.925 1.00 28.26 66 VAL A O 1
ATOM 510 N N . GLU A 1 75 ? -3.150 -12.639 -26.159 1.00 26.38 67 GLU A N 1
ATOM 511 C CA . GLU A 1 75 ? -4.166 -13.690 -26.098 1.00 29.95 67 GLU A CA 1
ATOM 512 C C . GLU A 1 75 ? -4.408 -14.295 -27.471 1.00 29.88 67 GLU A C 1
ATOM 513 O O . GLU A 1 75 ? -4.109 -13.659 -28.477 1.00 26.28 67 GLU A O 1
ATOM 519 N N . PHE A 1 76 ? -4.989 -15.485 -27.507 1.00 26.94 68 PHE A N 1
ATOM 520 C CA . PHE A 1 76 ? -5.181 -16.223 -28.744 1.00 27.96 68 PHE A CA 1
ATOM 521 C C . PHE A 1 76 ? -6.611 -16.701 -28.794 1.00 28.93 68 PHE A C 1
ATOM 522 O O . PHE A 1 76 ? -7.046 -17.353 -27.885 1.00 32.05 68 PHE A O 1
ATOM 530 N N . VAL A 1 77 ? -7.355 -16.327 -29.820 1.00 28.34 69 VAL A N 1
ATOM 531 C CA . VAL A 1 77 ? -8.779 -16.640 -29.878 1.00 31.10 69 VAL A CA 1
ATOM 532 C C . VAL A 1 77 ? -9.200 -16.905 -31.321 1.00 32.48 69 VAL A C 1
ATOM 533 O O . VAL A 1 77 ? -8.776 -16.213 -32.239 1.00 34.09 69 VAL A O 1
ATOM 537 N N . GLY A 1 78 ? -10.020 -17.927 -31.508 1.00 26.47 70 GLY A N 1
ATOM 538 C CA . GLY A 1 78 ? -10.635 -18.203 -32.774 1.00 28.64 70 GLY A CA 1
ATOM 539 C C . GLY A 1 78 ? -11.851 -17.349 -32.896 1.00 28.16 70 GLY A C 1
ATOM 540 O O . GLY A 1 78 ? -12.491 -17.061 -31.914 1.00 30.45 70 GLY A O 1
ATOM 541 N N . PHE A 1 79 ? -12.179 -16.906 -34.097 1.00 26.45 71 PHE A N 1
ATOM 542 C CA . PHE A 1 79 ? -13.452 -16.209 -34.306 1.00 28.36 71 PHE A CA 1
ATOM 543 C C . PHE A 1 79 ? -14.011 -16.453 -35.695 1.00 29.34 71 PHE A C 1
ATOM 544 O O . PHE A 1 79 ? -13.324 -16.957 -36.577 1.00 28.56 71 PHE A O 1
ATOM 552 N N . ASP A 1 80 ? -15.262 -16.109 -35.889 1.00 32.57 72 ASP A N 1
ATOM 553 C CA . ASP A 1 80 ? -15.927 -16.319 -37.163 1.00 43.39 72 ASP A CA 1
ATOM 554 C C . ASP A 1 80 ? -15.434 -15.602 -38.482 1.00 57.07 72 ASP A C 1
ATOM 555 O O . ASP A 1 80 ? -15.678 -16.097 -39.613 1.00 61.99 72 ASP A O 1
ATOM 560 N N . GLY A 1 81 ? -14.752 -14.491 -38.349 1.00 56.97 73 GLY A N 1
ATOM 561 C CA . GLY A 1 81 ? -14.477 -13.647 -39.470 1.00 53.74 73 GLY A CA 1
ATOM 562 C C . GLY A 1 81 ? -15.146 -12.292 -39.540 1.00 52.33 73 GLY A C 1
ATOM 563 O O . GLY A 1 81 ? -14.625 -11.382 -40.244 1.00 60.91 73 GLY A O 1
ATOM 564 N N . LEU A 1 82 ? -16.310 -12.132 -38.897 1.00 45.47 74 LEU A N 1
ATOM 565 C CA . LEU A 1 82 ? -16.987 -10.854 -39.018 1.00 40.11 74 LEU A CA 1
ATOM 566 C C . LEU A 1 82 ? -16.348 -9.773 -38.115 1.00 30.92 74 LEU A C 1
ATOM 567 O O . LEU A 1 82 ? -16.732 -9.593 -36.943 1.00 32.97 74 LEU A O 1
ATOM 572 N N . LEU A 1 83 ? -15.361 -9.118 -38.664 1.00 32.66 75 LEU A N 1
ATOM 573 C CA . LEU A 1 83 ? -14.411 -8.378 -37.875 1.00 31.68 75 LEU A CA 1
ATOM 574 C C . LEU A 1 83 ? -15.090 -7.310 -37.049 1.00 32.02 75 LEU A C 1
ATOM 575 O O . LEU A 1 83 ? -14.783 -7.167 -35.875 1.00 27.55 75 LEU A O 1
ATOM 580 N N . VAL A 1 84 ? -16.032 -6.593 -37.639 1.00 31.04 76 VAL A N 1
ATOM 581 C CA . VAL A 1 84 ? -16.561 -5.438 -36.933 1.00 37.00 76 VAL A CA 1
ATOM 582 C C . VAL A 1 84 ? -17.392 -5.838 -35.707 1.00 34.27 76 VAL A C 1
ATOM 583 O O . VAL A 1 84 ? -17.412 -5.107 -34.698 1.00 29.06 76 VAL A O 1
ATOM 587 N N . ASN A 1 85 ? -18.037 -7.026 -35.766 1.00 34.95 77 ASN A N 1
ATOM 588 C CA . ASN A 1 85 ? -18.751 -7.505 -34.598 1.00 31.25 77 ASN A CA 1
ATOM 589 C C . ASN A 1 85 ? -17.781 -7.959 -33.531 1.00 29.68 77 ASN A C 1
ATOM 590 O O . ASN A 1 85 ? -18.000 -7.732 -32.362 1.00 29.83 77 ASN A O 1
ATOM 595 N N . PHE A 1 86 ? -16.745 -8.669 -33.944 1.00 28.88 78 PHE A N 1
ATOM 596 C CA . PHE A 1 86 ? -15.738 -9.118 -33.023 1.00 29.75 78 PHE A CA 1
ATOM 597 C C . PHE A 1 86 ? -15.069 -7.939 -32.316 1.00 27.97 78 PHE A C 1
ATOM 598 O O . PHE A 1 86 ? -14.844 -7.971 -31.102 1.00 26.85 78 PHE A O 1
ATOM 606 N N . PHE A 1 87 ? -14.815 -6.873 -33.063 1.00 27.83 79 PHE A N 1
ATOM 607 C CA . PHE A 1 87 ? -14.253 -5.631 -32.539 1.00 27.56 79 PHE A CA 1
ATOM 608 C C . PHE A 1 87 ? -15.112 -5.112 -31.398 1.00 31.25 79 PHE A C 1
ATOM 609 O O . PHE A 1 87 ? -14.603 -4.768 -30.328 1.00 28.96 79 PHE A O 1
ATOM 617 N N . LYS A 1 88 ? -16.412 -5.044 -31.641 1.00 32.89 80 LYS A N 1
ATOM 618 C CA . LYS A 1 88 ? -17.343 -4.530 -30.649 1.00 38.75 80 LYS A CA 1
ATOM 619 C C . LYS A 1 88 ? -17.407 -5.465 -29.427 1.00 34.66 80 LYS A C 1
ATOM 620 O O . LYS A 1 88 ? -17.282 -5.017 -28.315 1.00 30.82 80 LYS A O 1
ATOM 626 N N . GLU A 1 89 ? -17.529 -6.759 -29.640 1.00 33.76 81 GLU A N 1
ATOM 627 C CA . GLU A 1 89 ? -17.603 -7.689 -28.526 1.00 34.72 81 GLU A CA 1
ATOM 628 C C . GLU A 1 89 ? -16.353 -7.703 -27.657 1.00 36.37 81 GLU A C 1
ATOM 629 O O . GLU A 1 89 ? -16.426 -7.931 -26.442 1.00 31.99 81 GLU A O 1
ATOM 635 N N . GLN A 1 90 ? -15.200 -7.454 -28.280 1.00 31.39 82 GLN A N 1
ATOM 636 C CA . GLN A 1 90 ? -13.949 -7.441 -27.561 1.00 31.62 82 GLN A CA 1
ATOM 637 C C . GLN A 1 90 ? -13.662 -6.120 -26.914 1.00 29.47 82 GLN A C 1
ATOM 638 O O . GLN A 1 90 ? -12.644 -6.005 -26.215 1.00 26.35 82 GLN A O 1
ATOM 644 N N . LYS A 1 91 ? -14.496 -5.120 -27.164 1.00 28.94 83 LYS A N 1
ATOM 645 C CA . LYS A 1 91 ? -14.274 -3.773 -26.670 1.00 36.64 83 LYS A CA 1
ATOM 646 C C . LYS A 1 91 ? -12.865 -3.285 -27.049 1.00 35.84 83 LYS A C 1
ATOM 647 O O . LYS A 1 91 ? -12.145 -2.723 -26.240 1.00 38.04 83 LYS A O 1
ATOM 653 N N . ALA A 1 92 ? -12.521 -3.493 -28.308 1.00 32.26 84 ALA A N 1
ATOM 654 C CA . ALA A 1 92 ? -11.217 -3.181 -28.809 1.00 29.61 84 ALA A CA 1
ATOM 655 C C . ALA A 1 92 ? -11.047 -1.693 -29.055 1.00 26.55 84 ALA A C 1
ATOM 656 O O . ALA A 1 92 ? -11.933 -0.976 -29.377 1.00 28.14 84 ALA A O 1
ATOM 658 N N . THR A 1 93 ? -9.828 -1.288 -28.921 1.00 25.31 85 THR A N 1
ATOM 659 C CA . THR A 1 93 ? -9.390 0.040 -29.280 1.00 24.89 85 THR A CA 1
ATOM 660 C C . THR A 1 93 ? -9.169 0.173 -30.784 1.00 22.65 85 THR A C 1
ATOM 661 O O . THR A 1 93 ? -9.448 1.221 -31.369 1.00 23.63 85 THR A O 1
ATOM 665 N N . ALA A 1 94 ? -8.557 -0.837 -31.372 1.00 23.92 86 ALA A N 1
ATOM 666 C CA . ALA A 1 94 ? -8.259 -0.818 -32.808 1.00 23.60 86 ALA A CA 1
ATOM 667 C C . ALA A 1 94 ? -7.969 -2.213 -33.271 1.00 22.87 86 ALA A C 1
ATOM 668 O O . ALA A 1 94 ? -7.703 -3.124 -32.465 1.00 21.02 86 ALA A O 1
ATOM 670 N N . VAL A 1 95 ? -8.019 -2.358 -34.595 1.00 20.58 87 VAL A N 1
ATOM 671 C CA . VAL A 1 95 ? -7.544 -3.512 -35.268 1.00 25.07 87 VAL A CA 1
ATOM 672 C C . VAL A 1 95 ? -6.158 -3.164 -35.801 1.00 23.65 87 VAL A C 1
ATOM 673 O O . VAL A 1 95 ? -5.935 -2.031 -36.264 1.00 25.80 87 VAL A O 1
ATOM 677 N N . LEU A 1 96 ? -5.271 -4.133 -35.764 1.00 22.02 88 LEU A N 1
ATOM 678 C CA . LEU A 1 96 ? -3.929 -3.993 -36.307 1.00 27.52 88 LEU A CA 1
ATOM 679 C C . LEU A 1 96 ? -3.775 -4.886 -37.506 1.00 28.59 88 LEU A C 1
ATOM 680 O O . LEU A 1 96 ? -4.168 -6.068 -37.461 1.00 30.04 88 LEU A O 1
ATOM 685 N N . ARG A 1 97 ? -3.225 -4.334 -38.566 1.00 25.38 89 ARG A N 1
ATOM 686 C CA . ARG A 1 97 ? -2.909 -5.133 -39.753 1.00 30.33 89 ARG A CA 1
ATOM 687 C C . ARG A 1 97 ? -1.517 -4.770 -40.225 1.00 27.80 89 ARG A C 1
ATOM 688 O O . ARG A 1 97 ? -1.088 -3.656 -40.087 1.00 25.58 89 ARG A O 1
ATOM 696 N N . GLY A 1 98 ? -0.814 -5.745 -40.781 1.00 25.54 90 GLY A N 1
ATOM 697 C CA . GLY A 1 98 ? 0.480 -5.523 -41.408 1.00 23.73 90 GLY A CA 1
ATOM 698 C C . GLY A 1 98 ? 0.255 -5.211 -42.860 1.00 26.30 90 GLY A C 1
ATOM 699 O O . GLY A 1 98 ? -0.679 -5.733 -43.470 1.00 27.17 90 GLY A O 1
ATOM 700 N N . LEU A 1 99 ? 1.049 -4.310 -43.425 1.00 25.21 91 LEU A N 1
ATOM 701 C CA . LEU A 1 99 ? 0.933 -4.005 -44.860 1.00 28.76 91 LEU A CA 1
ATOM 702 C C . LEU A 1 99 ? 2.245 -4.388 -45.527 1.00 29.45 91 LEU A C 1
ATOM 703 O O . LEU A 1 99 ? 3.239 -3.700 -45.365 1.00 29.44 91 LEU A O 1
ATOM 708 N N . ARG A 1 100 ? 2.258 -5.508 -46.238 1.00 34.78 92 ARG A N 1
ATOM 709 C CA . ARG A 1 100 ? 3.461 -5.983 -46.895 1.00 39.26 92 ARG A CA 1
ATOM 710 C C . ARG A 1 100 ? 3.706 -5.366 -48.243 1.00 36.91 92 ARG A C 1
ATOM 711 O O . ARG A 1 100 ? 4.840 -5.134 -48.589 1.00 41.66 92 ARG A O 1
ATOM 719 N N . ALA A 1 101 ? 2.640 -5.122 -48.996 1.00 37.08 93 ALA A N 1
ATOM 720 C CA . ALA A 1 101 ? 2.745 -4.693 -50.365 1.00 36.90 93 ALA A CA 1
ATOM 721 C C . ALA A 1 101 ? 1.607 -3.764 -50.700 1.00 37.61 93 ALA A C 1
ATOM 722 O O . ALA A 1 101 ? 0.635 -3.619 -49.910 1.00 34.78 93 ALA A O 1
ATOM 724 N N . VAL A 1 102 ? 1.694 -3.155 -51.891 1.00 38.76 94 VAL A N 1
ATOM 725 C CA . VAL A 1 102 ? 0.701 -2.175 -52.311 1.00 41.17 94 VAL A CA 1
ATOM 726 C C . VAL A 1 102 ? -0.702 -2.743 -52.353 1.00 38.53 94 VAL A C 1
ATOM 727 O O . VAL A 1 102 ? -1.639 -2.038 -52.010 1.00 40.95 94 VAL A O 1
ATOM 731 N N . SER A 1 103 ? -0.854 -3.988 -52.779 1.00 36.60 95 SER A N 1
ATOM 732 C CA . SER A 1 103 ? -2.179 -4.616 -52.840 1.00 38.16 95 SER A CA 1
ATOM 733 C C . SER A 1 103 ? -2.807 -4.738 -51.427 1.00 34.33 95 SER A C 1
ATOM 734 O O . SER A 1 103 ? -4.008 -4.565 -51.256 1.00 37.34 95 SER A O 1
ATOM 737 N N . ASP A 1 104 ? -1.971 -5.012 -50.427 1.00 30.68 96 ASP A N 1
ATOM 738 C CA . ASP A 1 104 ? -2.431 -5.001 -49.025 1.00 31.50 96 ASP A CA 1
ATOM 739 C C . ASP A 1 104 ? -2.901 -3.600 -48.605 1.00 28.02 96 ASP A C 1
ATOM 740 O O . ASP A 1 104 ? -3.970 -3.438 -48.027 1.00 27.22 96 ASP A O 1
ATOM 745 N N . PHE A 1 105 ? -2.107 -2.601 -48.936 1.00 29.05 97 PHE A N 1
ATOM 746 C CA . PHE A 1 105 ? -2.426 -1.233 -48.612 1.00 29.66 97 PHE A CA 1
ATOM 747 C C . PHE A 1 105 ? -3.803 -0.854 -49.173 1.00 31.46 97 PHE A C 1
ATOM 748 O O . PHE A 1 105 ? -4.673 -0.320 -48.470 1.00 25.50 97 PHE A O 1
ATOM 756 N N . GLU A 1 106 ? -4.020 -1.158 -50.432 1.00 31.09 98 GLU A N 1
ATOM 757 C CA . GLU A 1 106 ? -5.286 -0.799 -51.044 1.00 36.13 98 GLU A CA 1
ATOM 758 C C . GLU A 1 106 ? -6.487 -1.511 -50.455 1.00 33.67 98 GLU A C 1
ATOM 759 O O . GLU A 1 106 ? -7.527 -0.891 -50.184 1.00 27.31 98 GLU A O 1
ATOM 765 N N . TYR A 1 107 ? -6.353 -2.813 -50.270 1.00 33.46 99 TYR A N 1
ATOM 766 C CA . TYR A 1 107 ? -7.426 -3.589 -49.703 1.00 35.33 99 TYR A CA 1
ATOM 767 C C . TYR A 1 107 ? -7.787 -3.143 -48.268 1.00 31.57 99 TYR A C 1
ATOM 768 O O . TYR A 1 107 ? -8.951 -2.937 -47.931 1.00 27.41 99 TYR A O 1
ATOM 777 N N . GLU A 1 108 ? -6.775 -2.925 -47.438 1.00 26.89 100 GLU A N 1
ATOM 778 C CA . GLU A 1 108 ? -7.027 -2.534 -46.055 1.00 26.39 100 GLU A CA 1
ATOM 779 C C . GLU A 1 108 ? -7.537 -1.123 -45.931 1.00 27.00 100 GLU A C 1
ATOM 780 O O . GLU A 1 108 ? -8.323 -0.821 -45.055 1.00 25.15 100 GLU A O 1
ATOM 786 N N . PHE A 1 109 ? -7.114 -0.245 -46.820 1.00 26.35 101 PHE A N 1
ATOM 787 C CA . PHE A 1 109 ? -7.631 1.127 -46.845 1.00 29.36 101 PHE A CA 1
ATOM 788 C C . PHE A 1 109 ? -9.163 1.069 -47.034 1.00 28.56 101 PHE A C 1
ATOM 789 O O . PHE A 1 109 ? -9.911 1.731 -46.345 1.00 28.57 101 PHE A O 1
ATOM 797 N N . GLN A 1 110 ? -9.596 0.248 -47.974 1.00 29.31 102 GLN A N 1
ATOM 798 C CA . GLN A 1 110 ? -11.024 0.051 -48.281 1.00 31.65 102 GLN A CA 1
ATOM 799 C C . GLN A 1 110 ? -11.767 -0.583 -47.125 1.00 27.64 102 GLN A C 1
ATOM 800 O O . GLN A 1 110 ? -12.825 -0.131 -46.740 1.00 25.49 102 GLN A O 1
ATOM 806 N N . LEU A 1 111 ? -11.226 -1.661 -46.609 1.00 26.14 103 LEU A N 1
ATOM 807 C CA . LEU A 1 111 ? -11.843 -2.338 -45.461 1.00 29.56 103 LEU A CA 1
ATOM 808 C C . LEU A 1 111 ? -12.003 -1.450 -44.239 1.00 28.83 103 LEU A C 1
ATOM 809 O O . LEU A 1 111 ? -13.013 -1.521 -43.561 1.00 26.52 103 LEU A O 1
ATOM 814 N N . ALA A 1 112 ? -10.999 -0.617 -43.962 1.00 26.06 104 ALA A N 1
ATOM 815 C CA . ALA A 1 112 ? -11.091 0.287 -42.829 1.00 25.64 104 ALA A CA 1
ATOM 816 C C . ALA A 1 112 ? -12.226 1.259 -43.046 1.00 26.56 104 ALA A C 1
ATOM 817 O O . ALA A 1 112 ? -12.956 1.583 -42.102 1.00 25.23 104 ALA A O 1
ATOM 819 N N . ASN A 1 113 ? -12.388 1.742 -44.269 1.00 23.00 105 ASN A N 1
ATOM 820 C CA . ASN A 1 113 ? -13.476 2.659 -44.531 1.00 26.83 105 ASN A CA 1
ATOM 821 C C . ASN A 1 113 ? -14.841 1.986 -44.453 1.00 24.34 105 ASN A C 1
ATOM 822 O O . ASN A 1 113 ? -15.784 2.563 -43.909 1.00 28.66 105 ASN A O 1
ATOM 827 N N . MET A 1 114 ? -14.942 0.761 -44.942 1.00 25.43 106 MET A N 1
ATOM 828 C CA . MET A 1 114 ? -16.195 0.004 -44.817 1.00 27.09 106 MET A CA 1
ATOM 829 C C . MET A 1 114 ? -16.524 -0.212 -43.348 1.00 26.08 106 MET A C 1
ATOM 830 O O . MET A 1 114 ? -17.643 0.087 -42.897 1.00 25.46 106 MET A O 1
ATOM 835 N N . ASN A 1 115 ? -15.541 -0.710 -42.603 1.00 25.45 107 ASN A N 1
ATOM 836 C CA . ASN A 1 115 ? -15.774 -0.990 -41.190 1.00 24.58 107 ASN A CA 1
ATOM 837 C C . ASN A 1 115 ? -16.126 0.239 -40.364 1.00 27.82 107 ASN A C 1
ATOM 838 O O . ASN A 1 115 ? -16.976 0.186 -39.479 1.00 25.13 107 ASN A O 1
ATOM 843 N N . ARG A 1 116 ? -15.515 1.357 -40.687 1.00 27.82 108 ARG A N 1
ATOM 844 C CA . ARG A 1 116 ? -15.854 2.617 -40.025 1.00 32.60 108 ARG A CA 1
ATOM 845 C C . ARG A 1 116 ? -17.296 3.079 -40.349 1.00 29.74 108 ARG A C 1
ATOM 846 O O . ARG A 1 116 ? -17.973 3.655 -39.464 1.00 33.96 108 ARG A O 1
ATOM 854 N N . GLN A 1 117 ? -17.768 2.795 -41.578 1.00 28.06 109 GLN A N 1
ATOM 855 C CA . GLN A 1 117 ? -19.171 3.027 -41.903 1.00 32.83 109 GLN A CA 1
ATOM 856 C C . GLN A 1 117 ? -20.092 2.133 -41.069 1.00 34.22 109 GLN A C 1
ATOM 857 O O . GLN A 1 117 ? -21.156 2.586 -40.643 1.00 33.72 109 GLN A O 1
ATOM 863 N N . LEU A 1 118 ? -19.692 0.890 -40.831 1.00 33.22 110 LEU A N 1
ATOM 864 C CA . LEU A 1 118 ? -20.466 0.000 -40.016 1.00 30.75 110 LEU A CA 1
ATOM 865 C C . LEU A 1 118 ? -20.433 0.352 -38.529 1.00 35.82 110 LEU A C 1
ATOM 866 O O . LEU A 1 118 ? -21.396 0.094 -37.827 1.00 38.47 110 LEU A O 1
ATOM 871 N N . ASP A 1 119 ? -19.330 0.899 -38.043 1.00 36.70 111 ASP A N 1
ATOM 872 C CA . ASP A 1 119 ? -19.198 1.281 -36.645 1.00 35.46 111 ASP A CA 1
ATOM 873 C C . ASP A 1 119 ? -18.271 2.483 -36.568 1.00 39.00 111 ASP A C 1
ATOM 874 O O . ASP A 1 119 ? -17.071 2.346 -36.772 1.00 33.91 111 ASP A O 1
ATOM 879 N N . PRO A 1 120 ? -18.808 3.647 -36.230 1.00 40.53 112 PRO A N 1
ATOM 880 C CA . PRO A 1 120 ? -17.964 4.831 -36.236 1.00 39.14 112 PRO A CA 1
ATOM 881 C C . PRO A 1 120 ? -16.860 4.824 -35.158 1.00 36.89 112 PRO A C 1
ATOM 882 O O . PRO A 1 120 ? -16.007 5.651 -35.213 1.00 40.39 112 PRO A O 1
ATOM 886 N N . HIS A 1 121 ? -16.877 3.910 -34.199 1.00 33.51 113 HIS A N 1
ATOM 887 C CA . HIS A 1 121 ? -15.753 3.741 -33.270 1.00 36.85 113 HIS A CA 1
ATOM 888 C C . HIS A 1 121 ? -14.668 2.796 -33.788 1.00 31.23 113 HIS A C 1
ATOM 889 O O . HIS A 1 121 ? -13.690 2.547 -33.113 1.00 32.07 113 HIS A O 1
ATOM 896 N N . PHE A 1 122 ? -14.847 2.213 -34.959 1.00 29.82 114 PHE A N 1
ATOM 897 C CA . PHE A 1 122 ? -13.847 1.318 -35.512 1.00 26.00 114 PHE A CA 1
ATOM 898 C C . PHE A 1 122 ? -12.567 2.092 -35.770 1.00 21.61 114 PHE A C 1
ATOM 899 O O . PHE A 1 122 ? -12.590 3.235 -36.197 1.00 22.06 114 PHE A O 1
ATOM 907 N N . GLU A 1 123 ? -11.442 1.455 -35.509 1.00 20.82 115 GLU A N 1
ATOM 908 C CA . GLU A 1 123 ? -10.167 2.028 -35.862 1.00 21.56 115 GLU A CA 1
ATOM 909 C C . GLU A 1 123 ? -9.259 0.929 -36.370 1.00 22.97 115 GLU A C 1
ATOM 910 O O . GLU A 1 123 ? -9.337 -0.229 -35.910 1.00 23.26 115 GLU A O 1
ATOM 916 N N . ALA A 1 124 ? -8.431 1.309 -37.343 1.00 23.24 116 ALA A N 1
ATOM 917 C CA . ALA A 1 124 ? -7.447 0.400 -37.904 1.00 22.54 116 ALA A CA 1
ATOM 918 C C . ALA A 1 124 ? -6.103 1.084 -37.950 1.00 21.80 116 ALA A C 1
ATOM 919 O O . ALA A 1 124 ? -5.970 2.200 -38.513 1.00 24.29 116 ALA A O 1
ATOM 921 N N . VAL A 1 125 ? -5.108 0.424 -37.364 1.00 21.26 117 VAL A N 1
ATOM 922 C CA . VAL A 1 125 ? -3.733 0.914 -37.359 1.00 23.97 117 VAL A CA 1
ATOM 923 C C . VAL A 1 125 ? -2.884 -0.115 -38.095 1.00 21.87 117 VAL A C 1
ATOM 924 O O . VAL A 1 125 ? -3.142 -1.318 -38.030 1.00 19.31 117 VAL A O 1
ATOM 928 N N . PHE A 1 126 ? -1.852 0.355 -38.746 1.00 20.71 118 PHE A N 1
ATOM 929 C CA . PHE A 1 126 ? -1.052 -0.477 -39.622 1.00 21.65 118 PHE A CA 1
ATOM 930 C C . PHE A 1 126 ? 0.418 -0.398 -39.269 1.00 22.68 118 PHE A C 1
ATOM 931 O O . PHE A 1 126 ? 0.906 0.637 -38.823 1.00 22.52 118 PHE A O 1
ATOM 939 N N . LEU A 1 127 ? 1.097 -1.521 -39.408 1.00 21.90 119 LEU A N 1
ATOM 940 C CA . LEU A 1 127 ? 2.536 -1.580 -39.325 1.00 25.25 119 LEU A CA 1
ATOM 941 C C . LEU A 1 127 ? 3.060 -2.111 -40.668 1.00 25.13 119 LEU A C 1
ATOM 942 O O . LEU A 1 127 ? 2.376 -2.888 -41.365 1.00 26.91 119 LEU A O 1
ATOM 947 N N . THR A 1 128 ? 4.280 -1.740 -40.972 1.00 24.76 120 THR A N 1
ATOM 948 C CA . THR A 1 128 ? 4.941 -2.311 -42.108 1.00 27.14 120 THR A CA 1
ATOM 949 C C . THR A 1 128 ? 6.018 -3.230 -41.610 1.00 25.84 120 THR A C 1
ATOM 950 O O . THR A 1 128 ? 6.652 -2.989 -40.580 1.00 23.63 120 THR A O 1
ATOM 954 N N . PRO A 1 129 ? 6.226 -4.322 -42.301 1.00 29.14 121 PRO A N 1
ATOM 955 C CA . PRO A 1 129 ? 7.173 -5.303 -41.805 1.00 28.83 121 PRO A CA 1
ATOM 956 C C . PRO A 1 129 ? 8.605 -4.831 -41.928 1.00 26.99 121 PRO A C 1
ATOM 957 O O . PRO A 1 129 ? 8.947 -4.046 -42.817 1.00 25.12 121 PRO A O 1
ATOM 961 N N . SER A 1 130 ? 9.428 -5.303 -41.032 1.00 29.33 122 SER A N 1
ATOM 962 C CA . SER A 1 130 ? 10.874 -5.209 -41.165 1.00 31.57 122 SER A CA 1
ATOM 963 C C . SER A 1 130 ? 11.326 -5.931 -42.427 1.00 32.64 122 SER A C 1
ATOM 964 O O . SER A 1 130 ? 10.734 -6.945 -42.834 1.00 29.99 122 SER A O 1
ATOM 967 N N . GLU A 1 131 ? 12.394 -5.431 -43.020 1.00 26.56 123 GLU A N 1
ATOM 968 C CA . GLU A 1 131 ? 12.792 -5.921 -44.350 1.00 28.86 123 GLU A CA 1
ATOM 969 C C . GLU A 1 131 ? 13.174 -7.375 -44.308 1.00 25.01 123 GLU A C 1
ATOM 970 O O . GLU A 1 131 ? 12.976 -8.051 -45.323 1.00 27.06 123 GLU A O 1
ATOM 976 N N . GLN A 1 132 ? 13.644 -7.913 -43.200 1.00 28.61 124 GLN A N 1
ATOM 977 C CA . GLN A 1 132 ? 13.917 -9.363 -43.223 1.00 31.65 124 GLN A CA 1
ATOM 978 C C . GLN A 1 132 ? 12.698 -10.255 -43.247 1.00 31.31 124 GLN A C 1
ATOM 979 O O . GLN A 1 132 ? 12.840 -11.451 -43.489 1.00 29.73 124 GLN A O 1
ATOM 985 N N . TYR A 1 133 ? 11.498 -9.695 -43.031 1.00 27.46 125 TYR A N 1
ATOM 986 C CA . TYR A 1 133 ? 10.269 -10.493 -43.113 1.00 27.27 125 TYR A CA 1
ATOM 987 C C . TYR A 1 133 ? 9.366 -10.071 -44.234 1.00 27.29 125 TYR A C 1
ATOM 988 O O . TYR A 1 133 ? 8.357 -10.727 -44.446 1.00 27.96 125 TYR A O 1
ATOM 997 N N . SER A 1 134 ? 9.754 -9.060 -44.999 1.00 24.29 126 SER A N 1
ATOM 998 C CA . SER A 1 134 ? 8.865 -8.452 -45.981 1.00 27.94 126 SER A CA 1
ATOM 999 C C . SER A 1 134 ? 8.427 -9.443 -47.084 1.00 28.26 126 SER A C 1
ATOM 1000 O O . SER A 1 134 ? 7.364 -9.283 -47.641 1.00 28.72 126 SER A O 1
ATOM 1003 N N . PHE A 1 135 ? 9.247 -10.433 -47.400 1.00 26.67 127 PHE A N 1
ATOM 1004 C CA . PHE A 1 135 ? 8.917 -11.407 -48.453 1.00 29.19 127 PHE A CA 1
ATOM 1005 C C . PHE A 1 135 ? 8.098 -12.632 -47.973 1.00 32.93 127 PHE A C 1
ATOM 1006 O O . PHE A 1 135 ? 7.684 -13.472 -48.775 1.00 33.33 127 PHE A O 1
ATOM 1014 N N . ILE A 1 136 ? 7.900 -12.761 -46.661 1.00 31.73 128 ILE A N 1
ATOM 1015 C CA . ILE A 1 136 ? 7.200 -13.937 -46.087 1.00 28.86 128 ILE A CA 1
ATOM 1016 C C . ILE A 1 136 ? 5.706 -13.734 -46.130 1.00 25.33 128 ILE A C 1
ATOM 1017 O O . ILE A 1 136 ? 5.201 -12.707 -45.655 1.00 32.77 128 ILE A O 1
ATOM 1022 N N . SER A 1 137 ? 4.992 -14.693 -46.678 1.00 24.90 129 SER A N 1
ATOM 1023 C CA . SER A 1 137 ? 3.542 -14.808 -46.456 1.00 24.65 129 SER A CA 1
ATOM 1024 C C . SER A 1 137 ? 3.182 -16.258 -46.167 1.00 24.63 129 SER A C 1
ATOM 1025 O O . SER A 1 137 ? 3.930 -17.137 -46.582 1.00 23.99 129 SER A O 1
ATOM 1028 N N . SER A 1 138 ? 2.071 -16.501 -45.523 1.00 23.71 130 SER A N 1
ATOM 1029 C CA . SER A 1 138 ? 1.641 -17.888 -45.249 1.00 25.11 130 SER A CA 1
ATOM 1030 C C . SER A 1 138 ? 1.407 -18.653 -46.552 1.00 23.86 130 SER A C 1
ATOM 1031 O O . SER A 1 138 ? 1.812 -19.801 -46.684 1.00 27.69 130 SER A O 1
ATOM 1034 N N . THR A 1 139 ? 0.798 -17.987 -47.519 1.00 26.16 131 THR A N 1
ATOM 1035 C CA . THR A 1 139 ? 0.469 -18.598 -48.787 1.00 27.78 131 THR A CA 1
ATOM 1036 C C . THR A 1 139 ? 1.693 -19.094 -49.462 1.00 26.78 131 THR A C 1
ATOM 1037 O O . THR A 1 139 ? 1.789 -20.233 -49.916 1.00 28.44 131 THR A O 1
ATOM 1041 N N . LEU A 1 140 ? 2.682 -18.252 -49.474 1.00 27.62 132 LEU A N 1
ATOM 1042 C CA . LEU A 1 140 ? 3.897 -18.676 -50.091 1.00 30.60 132 LEU A CA 1
ATOM 1043 C C . LEU A 1 140 ? 4.617 -19.753 -49.298 1.00 29.25 132 LEU A C 1
ATOM 1044 O O . LEU A 1 140 ? 5.166 -20.676 -49.846 1.00 24.37 132 LEU A O 1
ATOM 1049 N N . ILE A 1 141 ? 4.618 -19.635 -47.994 1.00 27.34 133 ILE A N 1
ATOM 1050 C CA . ILE A 1 141 ? 5.231 -20.660 -47.188 1.00 29.70 133 ILE A CA 1
ATOM 1051 C C . ILE A 1 141 ? 4.557 -22.024 -47.372 1.00 24.98 133 ILE A C 1
ATOM 1052 O O . ILE A 1 141 ? 5.242 -23.044 -47.427 1.00 24.20 133 ILE A O 1
ATOM 1057 N N . ARG A 1 142 ? 3.237 -22.034 -47.485 1.00 27.57 134 ARG A N 1
ATOM 1058 C CA . ARG A 1 142 ? 2.534 -23.290 -47.723 1.00 29.83 134 ARG A CA 1
ATOM 1059 C C . ARG A 1 142 ? 2.991 -23.933 -49.044 1.00 29.73 134 ARG A C 1
ATOM 1060 O O . ARG A 1 142 ? 3.258 -25.144 -49.092 1.00 28.89 134 ARG A O 1
ATOM 1068 N N . GLU A 1 143 ? 3.079 -23.120 -50.091 1.00 31.97 135 GLU A N 1
ATOM 1069 C CA . GLU A 1 143 ? 3.454 -23.634 -51.397 1.00 32.06 135 GLU A CA 1
ATOM 1070 C C . GLU A 1 143 ? 4.864 -24.205 -51.379 1.00 29.45 135 GLU A C 1
ATOM 1071 O O . GLU A 1 143 ? 5.088 -25.263 -51.850 1.00 29.41 135 GLU A O 1
ATOM 1077 N N . ILE A 1 144 ? 5.799 -23.512 -50.748 1.00 24.22 136 ILE A N 1
ATOM 1078 C CA . ILE A 1 144 ? 7.160 -24.016 -50.624 1.00 26.84 136 ILE A CA 1
ATOM 1079 C C . ILE A 1 144 ? 7.200 -25.331 -49.850 1.00 29.14 136 ILE A C 1
ATOM 1080 O O . ILE A 1 144 ? 7.897 -26.247 -50.259 1.00 26.31 136 ILE A O 1
ATOM 1085 N N . ALA A 1 145 ? 6.493 -25.386 -48.721 1.00 28.44 137 ALA A N 1
ATOM 1086 C CA . ALA A 1 145 ? 6.507 -26.591 -47.896 1.00 28.74 137 ALA A CA 1
ATOM 1087 C C . ALA A 1 145 ? 5.890 -27.767 -48.662 1.00 28.13 137 ALA A C 1
ATOM 1088 O O . ALA A 1 145 ? 6.413 -28.874 -48.607 1.00 28.98 137 ALA A O 1
ATOM 1090 N N . ARG A 1 146 ? 4.794 -27.502 -49.359 1.00 31.19 138 ARG A N 1
ATOM 1091 C CA . ARG A 1 146 ? 4.128 -28.510 -50.148 1.00 35.52 138 ARG A CA 1
ATOM 1092 C C . ARG A 1 146 ? 5.067 -29.138 -51.171 1.00 39.86 138 ARG A C 1
ATOM 1093 O O . ARG A 1 146 ? 5.079 -30.342 -51.347 1.00 42.64 138 ARG A O 1
ATOM 1101 N N . LEU A 1 147 ? 5.886 -28.321 -51.812 1.00 36.97 139 LEU A N 1
ATOM 1102 C CA . LEU A 1 147 ? 6.873 -28.828 -52.788 1.00 40.27 139 LEU A CA 1
ATOM 1103 C C . LEU A 1 147 ? 8.172 -29.217 -52.098 1.00 39.39 139 LEU A C 1
ATOM 1104 O O . LEU A 1 147 ? 9.219 -29.197 -52.741 1.00 42.09 139 LEU A O 1
ATOM 1109 N N . LYS A 1 148 ? 8.093 -29.596 -50.817 1.00 40.04 140 LYS A N 1
ATOM 1110 C CA . LYS A 1 148 ? 9.227 -29.990 -49.988 1.00 43.21 140 LYS A CA 1
ATOM 1111 C C . LYS A 1 148 ? 10.420 -29.082 -49.952 1.00 42.28 140 LYS A C 1
ATOM 1112 O O . LYS A 1 148 ? 11.526 -29.529 -49.676 1.00 44.40 140 LYS A O 1
ATOM 1118 N N . GLY A 1 149 ? 10.199 -27.781 -50.105 1.00 37.56 141 GLY A N 1
ATOM 1119 C CA . GLY A 1 149 ? 11.238 -26.808 -49.800 1.00 36.58 141 GLY A CA 1
ATOM 1120 C C . GLY A 1 149 ? 11.376 -26.663 -48.286 1.00 34.57 141 GLY A C 1
ATOM 1121 O O . GLY A 1 149 ? 10.483 -26.987 -47.555 1.00 40.23 141 GLY A O 1
ATOM 1122 N N . ASP A 1 150 ? 12.506 -26.167 -47.852 1.00 34.71 142 ASP A N 1
ATOM 1123 C CA . ASP A 1 150 ? 12.792 -25.972 -46.461 1.00 34.54 142 ASP A CA 1
ATOM 1124 C C . ASP A 1 150 ? 12.268 -24.586 -46.002 1.00 35.40 142 ASP A C 1
ATOM 1125 O O . ASP A 1 150 ? 12.760 -23.555 -46.478 1.00 32.36 142 ASP A O 1
ATOM 1130 N N . VAL A 1 151 ? 11.322 -24.564 -45.043 1.00 33.68 143 VAL A N 1
ATOM 1131 C CA . VAL A 1 151 ? 10.735 -23.323 -44.545 1.00 28.76 143 VAL A CA 1
ATOM 1132 C C . VAL A 1 151 ? 11.241 -22.915 -43.163 1.00 28.20 143 VAL A C 1
ATOM 1133 O O . VAL A 1 151 ? 10.723 -21.990 -42.544 1.00 28.07 143 VAL A O 1
ATOM 1137 N N . THR A 1 152 ? 12.286 -23.592 -42.695 1.00 24.20 144 THR A N 1
ATOM 1138 C CA . THR A 1 152 ? 12.824 -23.402 -41.369 1.00 27.71 144 THR A CA 1
ATOM 1139 C C . THR A 1 152 ? 13.198 -21.967 -41.056 1.00 31.43 144 THR A C 1
ATOM 1140 O O . THR A 1 152 ? 13.094 -21.507 -39.930 1.00 30.34 144 THR A O 1
ATOM 1144 N N . LYS A 1 153 ? 13.697 -21.270 -42.067 1.00 33.25 145 LYS A N 1
ATOM 1145 C CA . LYS A 1 153 ? 14.169 -19.902 -41.883 1.00 37.02 145 LYS A CA 1
ATOM 1146 C C . LYS A 1 153 ? 13.033 -18.913 -41.714 1.00 32.89 145 LYS A C 1
ATOM 1147 O O . LYS A 1 153 ? 13.261 -17.827 -41.247 1.00 30.95 145 LYS A O 1
ATOM 1153 N N . PHE A 1 154 ? 11.822 -19.276 -42.079 1.00 29.74 146 PHE A N 1
ATOM 1154 C CA . PHE A 1 154 ? 10.722 -18.336 -42.162 1.00 29.04 146 PHE A CA 1
ATOM 1155 C C . PHE A 1 154 ? 9.609 -18.478 -41.145 1.00 26.93 146 PHE A C 1
ATOM 1156 O O . PHE A 1 154 ? 8.704 -17.627 -41.097 1.00 21.77 146 PHE A O 1
ATOM 1164 N N . VAL A 1 155 ? 9.632 -19.583 -40.387 1.00 25.20 147 VAL A N 1
ATOM 1165 C CA . VAL A 1 155 ? 8.537 -19.921 -39.491 1.00 24.32 147 VAL A CA 1
ATOM 1166 C C . VAL A 1 155 ? 9.076 -20.463 -38.194 1.00 23.29 147 VAL A C 1
ATOM 1167 O O . VAL A 1 155 ? 10.205 -20.948 -38.144 1.00 23.54 147 VAL A O 1
ATOM 1171 N N . PRO A 1 156 ? 8.294 -20.329 -37.118 1.00 23.60 148 PRO A N 1
ATOM 1172 C CA . PRO A 1 156 ? 8.719 -20.981 -35.887 1.00 25.96 148 PRO A CA 1
ATOM 1173 C C . PRO A 1 156 ? 8.859 -22.504 -35.998 1.00 23.18 148 PRO A C 1
ATOM 1174 O O . PRO A 1 156 ? 8.218 -23.153 -36.873 1.00 21.81 148 PRO A O 1
ATOM 1178 N N . GLN A 1 157 ? 9.654 -23.054 -35.106 1.00 24.65 149 GLN A N 1
ATOM 1179 C CA . GLN A 1 157 ? 9.934 -24.506 -35.044 1.00 27.38 149 GLN A CA 1
ATOM 1180 C C . GLN A 1 157 ? 8.677 -25.364 -35.036 1.00 25.35 149 GLN A C 1
ATOM 1181 O O . GLN A 1 157 ? 8.563 -26.296 -35.787 1.00 28.34 149 GLN A O 1
ATOM 1187 N N . ALA A 1 158 ? 7.708 -24.983 -34.238 1.00 27.53 150 ALA A N 1
ATOM 1188 C CA . ALA A 1 158 ? 6.450 -25.704 -34.148 1.00 25.14 150 ALA A CA 1
ATOM 1189 C C . ALA A 1 158 ? 5.764 -25.788 -35.491 1.00 26.95 150 ALA A C 1
ATOM 1190 O O . ALA A 1 158 ? 5.093 -26.760 -35.814 1.00 22.80 150 ALA A O 1
ATOM 1192 N N . VAL A 1 159 ? 5.898 -24.746 -36.297 1.00 22.50 151 VAL A N 1
ATOM 1193 C CA . VAL A 1 159 ? 5.272 -24.742 -37.611 1.00 22.21 151 VAL A CA 1
ATOM 1194 C C . VAL A 1 159 ? 6.008 -25.704 -38.549 1.00 21.02 151 VAL A C 1
ATOM 1195 O O . VAL A 1 159 ? 5.386 -26.380 -39.356 1.00 21.01 151 VAL A O 1
ATOM 1199 N N . VAL A 1 160 ? 7.323 -25.759 -38.449 1.00 20.01 152 VAL A N 1
ATOM 1200 C CA . VAL A 1 160 ? 8.104 -26.734 -39.232 1.00 23.68 152 VAL A CA 1
ATOM 1201 C C . VAL A 1 160 ? 7.567 -28.155 -38.916 1.00 23.51 152 VAL A C 1
ATOM 1202 O O . VAL A 1 160 ? 7.301 -28.935 -39.810 1.00 20.45 152 VAL A O 1
ATOM 1206 N N . GLU A 1 161 ? 7.395 -28.431 -37.635 1.00 21.76 153 GLU A N 1
ATOM 1207 C CA . GLU A 1 161 ? 6.890 -29.739 -37.152 1.00 25.34 153 GLU A CA 1
ATOM 1208 C C . GLU A 1 161 ? 5.482 -29.984 -37.610 1.00 24.01 153 GLU A C 1
ATOM 1209 O O . GLU A 1 161 ? 5.169 -31.076 -38.024 1.00 24.93 153 GLU A O 1
ATOM 1215 N N . ALA A 1 162 ? 4.638 -28.960 -37.629 1.00 23.83 154 ALA A N 1
ATOM 1216 C CA . ALA A 1 162 ? 3.294 -29.123 -38.135 1.00 25.22 154 ALA A CA 1
ATOM 1217 C C . ALA A 1 162 ? 3.289 -29.514 -39.610 1.00 27.09 154 ALA A C 1
ATOM 1218 O O . ALA A 1 162 ? 2.440 -30.310 -40.072 1.00 26.35 154 ALA A O 1
ATOM 1220 N N . PHE A 1 163 ? 4.197 -28.915 -40.373 1.00 23.51 155 PHE A N 1
ATOM 1221 C CA . PHE A 1 163 ? 4.306 -29.269 -41.801 1.00 24.16 155 PHE A CA 1
ATOM 1222 C C . PHE A 1 163 ? 4.792 -30.719 -41.945 1.00 24.76 155 PHE A C 1
ATOM 1223 O O . PHE A 1 163 ? 4.295 -31.431 -42.782 1.00 24.08 155 PHE A O 1
ATOM 1231 N N . GLU A 1 164 ? 5.759 -31.133 -41.156 1.00 25.55 156 GLU A N 1
ATOM 1232 C CA . GLU A 1 164 ? 6.198 -32.532 -41.098 1.00 27.96 156 GLU A CA 1
ATOM 1233 C C . GLU A 1 164 ? 5.063 -33.467 -40.755 1.00 26.56 156 GLU A C 1
ATOM 1234 O O . GLU A 1 164 ? 4.962 -34.435 -41.363 1.00 23.50 156 GLU A O 1
ATOM 1240 N N . ARG A 1 165 ? 4.201 -33.158 -39.822 1.00 26.14 157 ARG A N 1
ATOM 1241 C CA . ARG A 1 165 ? 2.976 -33.962 -39.548 1.00 29.74 157 ARG A CA 1
ATOM 1242 C C . ARG A 1 165 ? 2.148 -34.053 -40.819 1.00 28.93 157 ARG A C 1
ATOM 1243 O O . ARG A 1 165 ? 1.660 -35.158 -41.189 1.00 26.68 157 ARG A O 1
ATOM 1251 N N . LYS A 1 166 ? 1.992 -32.930 -41.503 1.00 29.29 158 LYS A N 1
ATOM 1252 C CA . LYS A 1 166 ? 1.226 -32.964 -42.744 1.00 30.37 158 LYS A CA 1
ATOM 1253 C C . LYS A 1 166 ? 1.885 -33.897 -43.814 1.00 29.09 158 LYS A C 1
ATOM 1254 O O . LYS A 1 166 ? 1.230 -34.662 -44.492 1.00 27.44 158 LYS A O 1
ATOM 1260 N N . HIS A 1 167 ? 3.196 -33.864 -43.915 1.00 27.31 159 HIS A N 1
ATOM 1261 C CA . HIS A 1 167 ? 3.908 -34.737 -44.867 1.00 31.51 159 HIS A CA 1
ATOM 1262 C C . HIS A 1 167 ? 3.754 -36.199 -44.477 1.00 36.30 159 HIS A C 1
ATOM 1263 O O . HIS A 1 167 ? 3.543 -37.042 -45.337 1.00 34.34 159 HIS A O 1
ATOM 1270 N N . GLN A 1 168 ? 3.856 -36.508 -43.191 1.00 32.01 160 GLN A N 1
ATOM 1271 C CA . GLN A 1 168 ? 3.684 -37.889 -42.689 1.00 36.75 160 GLN A CA 1
ATOM 1272 C C . GLN A 1 168 ? 2.296 -38.410 -43.028 1.00 38.07 160 GLN A C 1
ATOM 1273 O O . GLN A 1 168 ? 2.129 -39.606 -43.251 1.00 38.12 160 GLN A O 1
ATOM 1279 N N . GLN A 1 169 ? 1.303 -37.531 -43.151 1.00 39.82 161 GLN A N 1
ATOM 1280 C CA . GLN A 1 169 ? -0.013 -37.926 -43.626 1.00 45.09 161 GLN A CA 1
ATOM 1281 C C . GLN A 1 169 ? -0.177 -37.821 -45.153 1.00 46.35 161 GLN A C 1
ATOM 1282 O O . GLN A 1 169 ? -1.275 -37.765 -45.626 1.00 51.07 161 GLN A O 1
ATOM 1288 N N . GLY A 1 170 ? 0.908 -37.752 -45.907 1.00 49.38 162 GLY A N 1
ATOM 1289 C CA . GLY A 1 170 ? 0.843 -37.641 -47.349 1.00 53.86 162 GLY A CA 1
ATOM 1290 C C . GLY A 1 170 ? 0.615 -36.379 -48.127 1.00 55.53 162 GLY A C 1
ATOM 1291 O O . GLY A 1 170 ? 0.590 -36.466 -49.331 1.00 55.63 162 GLY A O 1
ATOM 1292 N N . TRP A 1 171 ? 0.476 -35.236 -47.470 1.00 55.40 163 TRP A N 1
ATOM 1293 C CA . TRP A 1 171 ? 0.531 -33.931 -48.188 1.00 46.42 163 TRP A CA 1
ATOM 1294 C C . TRP A 1 171 ? 1.962 -33.570 -48.709 1.00 45.32 163 TRP A C 1
ATOM 1295 O O . TRP A 1 171 ? 3.031 -34.031 -48.196 1.00 42.94 163 TRP A O 1
ATOM 1306 N N . MET B 1 9 ? 35.396 -17.778 -69.453 1.00 106.63 1 MET B N 1
ATOM 1307 C CA . MET B 1 9 ? 34.959 -19.116 -69.960 1.00 109.57 1 MET B CA 1
ATOM 1308 C C . MET B 1 9 ? 33.476 -19.460 -69.677 1.00 102.48 1 MET B C 1
ATOM 1309 O O . MET B 1 9 ? 32.968 -20.449 -70.157 1.00 88.14 1 MET B O 1
ATOM 1314 N N . SER B 1 10 ? 32.746 -18.625 -68.940 1.00 97.96 2 SER B N 1
ATOM 1315 C CA . SER B 1 10 ? 31.439 -19.005 -68.400 1.00 92.54 2 SER B CA 1
ATOM 1316 C C . SER B 1 10 ? 30.274 -18.614 -69.338 1.00 76.26 2 SER B C 1
ATOM 1317 O O . SER B 1 10 ? 30.089 -17.443 -69.577 1.00 84.76 2 SER B O 1
ATOM 1320 N N . LYS B 1 11 ? 29.461 -19.577 -69.785 1.00 58.91 3 LYS B N 1
ATOM 1321 C CA . LYS B 1 11 ? 28.277 -19.254 -70.556 1.00 59.89 3 LYS B CA 1
ATOM 1322 C C . LYS B 1 11 ? 27.145 -18.840 -69.577 1.00 55.04 3 LYS B C 1
ATOM 1323 O O . LYS B 1 11 ? 27.073 -19.320 -68.445 1.00 45.84 3 LYS B O 1
ATOM 1329 N N . THR B 1 12 ? 26.218 -18.048 -70.076 1.00 37.55 4 THR B N 1
ATOM 1330 C CA . THR B 1 12 ? 25.012 -17.775 -69.330 1.00 33.92 4 THR B CA 1
ATOM 1331 C C . THR B 1 12 ? 23.833 -18.598 -69.791 1.00 27.64 4 THR B C 1
ATOM 1332 O O . THR B 1 12 ? 23.640 -18.833 -70.985 1.00 30.11 4 THR B O 1
ATOM 1336 N N . ARG B 1 13 ? 23.071 -19.058 -68.819 1.00 27.43 5 ARG B N 1
ATOM 1337 C CA . ARG B 1 13 ? 21.918 -19.895 -69.087 1.00 26.87 5 ARG B CA 1
ATOM 1338 C C . ARG B 1 13 ? 20.769 -19.322 -68.284 1.00 27.16 5 ARG B C 1
ATOM 1339 O O . ARG B 1 13 ? 20.834 -19.289 -67.040 1.00 23.82 5 ARG B O 1
ATOM 1347 N N . VAL B 1 14 ? 19.739 -18.837 -68.970 1.00 30.43 6 VAL B N 1
ATOM 1348 C CA . VAL B 1 14 ? 18.621 -18.238 -68.268 1.00 26.86 6 VAL B CA 1
ATOM 1349 C C . VAL B 1 14 ? 17.375 -19.056 -68.471 1.00 23.94 6 VAL B C 1
ATOM 1350 O O . VAL B 1 14 ? 17.089 -19.494 -69.575 1.00 25.41 6 VAL B O 1
ATOM 1354 N N . ILE B 1 15 ? 16.650 -19.266 -67.390 1.00 22.86 7 ILE B N 1
ATOM 1355 C CA . ILE B 1 15 ? 15.372 -19.956 -67.404 1.00 25.66 7 ILE B CA 1
ATOM 1356 C C . ILE B 1 15 ? 14.219 -18.952 -67.507 1.00 23.73 7 ILE B C 1
ATOM 1357 O O . ILE B 1 15 ? 14.169 -18.020 -66.724 1.00 23.40 7 ILE B O 1
ATOM 1362 N N . TYR B 1 16 ? 13.303 -19.186 -68.430 1.00 25.12 8 TYR B N 1
ATOM 1363 C CA . TYR B 1 16 ? 12.069 -18.448 -68.564 1.00 27.42 8 TYR B CA 1
ATOM 1364 C C . TYR B 1 16 ? 10.875 -19.349 -68.248 1.00 26.71 8 TYR B C 1
ATOM 1365 O O . TYR B 1 16 ? 10.367 -20.036 -69.125 1.00 26.89 8 TYR B O 1
ATOM 1374 N N . PRO B 1 17 ? 10.427 -19.346 -66.990 1.00 26.32 9 PRO B N 1
ATOM 1375 C CA . PRO B 1 17 ? 9.393 -20.221 -66.553 1.00 28.79 9 PRO B CA 1
ATOM 1376 C C . PRO B 1 17 ? 8.022 -19.616 -66.729 1.00 32.36 9 PRO B C 1
ATOM 1377 O O . PRO B 1 17 ? 7.896 -18.369 -66.732 1.00 33.46 9 PRO B O 1
ATOM 1381 N N . GLY B 1 18 ? 7.020 -20.473 -66.871 1.00 31.37 10 GLY B N 1
ATOM 1382 C CA . GLY B 1 18 ? 5.650 -20.043 -67.051 1.00 33.35 10 GLY B CA 1
ATOM 1383 C C . GLY B 1 18 ? 4.752 -21.239 -67.356 1.00 32.84 10 GLY B C 1
ATOM 1384 O O . GLY B 1 18 ? 5.229 -22.356 -67.515 1.00 30.44 10 GLY B O 1
ATOM 1385 N N . THR B 1 19 ? 3.450 -21.006 -67.447 1.00 32.01 11 THR B N 1
ATOM 1386 C CA . THR B 1 19 ? 2.547 -22.070 -67.847 1.00 34.66 11 THR B CA 1
ATOM 1387 C C . THR B 1 19 ? 2.278 -22.069 -69.311 1.00 29.36 11 THR B C 1
ATOM 1388 O O . THR B 1 19 ? 1.894 -23.088 -69.854 1.00 32.45 11 THR B O 1
ATOM 1392 N N . PHE B 1 20 ? 2.509 -20.969 -69.981 1.00 28.61 12 PHE B N 1
ATOM 1393 C CA . PHE B 1 20 ? 2.430 -20.937 -71.438 1.00 31.85 12 PHE B CA 1
ATOM 1394 C C . PHE B 1 20 ? 1.169 -21.652 -71.946 1.00 36.83 12 PHE B C 1
ATOM 1395 O O . PHE B 1 20 ? 1.242 -22.559 -72.782 1.00 39.61 12 PHE B O 1
ATOM 1403 N N . ASP B 1 21 ? 0.017 -21.176 -71.478 1.00 38.01 13 ASP B N 1
ATOM 1404 C CA . ASP B 1 21 ? -1.255 -21.847 -71.750 1.00 35.64 13 ASP B CA 1
ATOM 1405 C C . ASP B 1 21 ? -2.253 -20.957 -72.500 1.00 37.16 13 ASP B C 1
ATOM 1406 O O . ASP B 1 21 ? -3.210 -20.492 -71.918 1.00 36.75 13 ASP B O 1
ATOM 1411 N N . PRO B 1 22 ? -2.039 -20.675 -73.772 1.00 34.40 14 PRO B N 1
ATOM 1412 C CA . PRO B 1 22 ? -0.900 -21.072 -74.576 1.00 32.08 14 PRO B CA 1
ATOM 1413 C C . PRO B 1 22 ? 0.155 -19.969 -74.646 1.00 35.24 14 PRO B C 1
ATOM 1414 O O . PRO B 1 22 ? -0.049 -18.846 -74.178 1.00 31.17 14 PRO B O 1
ATOM 1418 N N . ILE B 1 23 ? 1.259 -20.282 -75.290 1.00 29.08 15 ILE B N 1
ATOM 1419 C CA . ILE B 1 23 ? 2.211 -19.277 -75.660 1.00 31.31 15 ILE B CA 1
ATOM 1420 C C . ILE B 1 23 ? 1.563 -18.209 -76.585 1.00 33.54 15 ILE B C 1
ATOM 1421 O O . ILE B 1 23 ? 0.769 -18.527 -77.466 1.00 36.28 15 ILE B O 1
ATOM 1426 N N . THR B 1 24 ? 2.002 -16.963 -76.440 1.00 32.41 16 THR B N 1
ATOM 1427 C CA . THR B 1 24 ? 1.469 -15.812 -77.165 1.00 31.76 16 THR B CA 1
ATOM 1428 C C . THR B 1 24 ? 2.618 -15.073 -77.785 1.00 32.05 16 THR B C 1
ATOM 1429 O O . THR B 1 24 ? 3.799 -15.363 -77.513 1.00 30.72 16 THR B O 1
ATOM 1433 N N . ASN B 1 25 ? 2.280 -14.084 -78.605 1.00 30.21 17 ASN B N 1
ATOM 1434 C CA . ASN B 1 25 ? 3.286 -13.256 -79.206 1.00 32.56 17 ASN B CA 1
ATOM 1435 C C . ASN B 1 25 ? 4.088 -12.465 -78.178 1.00 29.78 17 ASN B C 1
ATOM 1436 O O . ASN B 1 25 ? 5.221 -12.086 -78.455 1.00 30.85 17 ASN B O 1
ATOM 1441 N N . GLY B 1 26 ? 3.505 -12.217 -77.017 1.00 29.11 18 GLY B N 1
ATOM 1442 C CA . GLY B 1 26 ? 4.222 -11.578 -75.911 1.00 29.63 18 GLY B CA 1
ATOM 1443 C C . GLY B 1 26 ? 5.373 -12.422 -75.419 1.00 27.40 18 GLY B C 1
ATOM 1444 O O . GLY B 1 26 ? 6.489 -11.930 -75.239 1.00 26.99 18 GLY B O 1
ATOM 1445 N N . HIS B 1 27 ? 5.102 -13.686 -75.191 1.00 27.47 19 HIS B N 1
ATOM 1446 C CA . HIS B 1 27 ? 6.156 -14.617 -74.787 1.00 29.88 19 HIS B CA 1
ATOM 1447 C C . HIS B 1 27 ? 7.210 -14.714 -75.883 1.00 29.33 19 HIS B C 1
ATOM 1448 O O . HIS B 1 27 ? 8.407 -14.735 -75.588 1.00 25.49 19 HIS B O 1
ATOM 1455 N N . VAL B 1 28 ? 6.779 -14.779 -77.137 1.00 28.85 20 VAL B N 1
ATOM 1456 C CA . VAL B 1 28 ? 7.741 -14.896 -78.215 1.00 28.70 20 VAL B CA 1
ATOM 1457 C C . VAL B 1 28 ? 8.702 -13.729 -78.245 1.00 27.25 20 VAL B C 1
ATOM 1458 O O . VAL B 1 28 ? 9.911 -13.891 -78.419 1.00 27.01 20 VAL B O 1
ATOM 1462 N N . ASP B 1 29 ? 8.160 -12.531 -78.072 1.00 27.35 21 ASP B N 1
ATOM 1463 C CA . ASP B 1 29 ? 9.000 -11.349 -78.064 1.00 26.51 21 ASP B CA 1
ATOM 1464 C C . ASP B 1 29 ? 9.983 -11.345 -76.909 1.00 26.55 21 ASP B C 1
ATOM 1465 O O . ASP B 1 29 ? 11.113 -10.979 -77.084 1.00 24.72 21 ASP B O 1
ATOM 1470 N N . LEU B 1 30 ? 9.561 -11.769 -75.723 1.00 25.11 22 LEU B N 1
ATOM 1471 C CA . LEU B 1 30 ? 10.480 -11.786 -74.582 1.00 25.18 22 LEU B CA 1
ATOM 1472 C C . LEU B 1 30 ? 11.587 -12.817 -74.763 1.00 22.84 22 LEU B C 1
ATOM 1473 O O . LEU B 1 30 ? 12.710 -12.541 -74.452 1.00 20.99 22 LEU B O 1
ATOM 1478 N N . VAL B 1 31 ? 11.245 -13.994 -75.245 1.00 23.55 23 VAL B N 1
ATOM 1479 C CA . VAL B 1 31 ? 12.250 -15.007 -75.489 1.00 24.53 23 VAL B CA 1
ATOM 1480 C C . VAL B 1 31 ? 13.210 -14.551 -76.598 1.00 26.87 23 VAL B C 1
ATOM 1481 O O . VAL B 1 31 ? 14.401 -14.742 -76.479 1.00 27.14 23 VAL B O 1
ATOM 1485 N N . THR B 1 32 ? 12.695 -13.932 -77.642 1.00 25.61 24 THR B N 1
ATOM 1486 C CA . THR B 1 32 ? 13.561 -13.431 -78.680 1.00 25.92 24 THR B CA 1
ATOM 1487 C C . THR B 1 32 ? 14.551 -12.411 -78.135 1.00 27.99 24 THR B C 1
ATOM 1488 O O . THR B 1 32 ? 15.748 -12.482 -78.386 1.00 28.07 24 THR B O 1
ATOM 1492 N N . ARG B 1 33 ? 14.063 -11.493 -77.316 1.00 25.18 25 ARG B N 1
ATOM 1493 C CA . ARG B 1 33 ? 14.915 -10.492 -76.727 1.00 25.68 25 ARG B CA 1
ATOM 1494 C C . ARG B 1 33 ? 15.939 -11.118 -75.787 1.00 27.41 25 ARG B C 1
ATOM 1495 O O . ARG B 1 33 ? 17.108 -10.700 -75.756 1.00 26.99 25 ARG B O 1
ATOM 1503 N N . ALA B 1 34 ? 15.502 -12.092 -75.001 1.00 24.98 26 ALA B N 1
ATOM 1504 C CA . ALA B 1 34 ? 16.404 -12.739 -74.081 1.00 26.97 26 ALA B CA 1
ATOM 1505 C C . ALA B 1 34 ? 17.488 -13.541 -74.806 1.00 28.22 26 ALA B C 1
ATOM 1506 O O . ALA B 1 34 ? 18.639 -13.582 -74.367 1.00 26.26 26 ALA B O 1
ATOM 1508 N N . SER B 1 35 ? 17.098 -14.177 -75.904 1.00 31.88 27 SER B N 1
ATOM 1509 C CA . SER B 1 35 ? 18.037 -14.971 -76.687 1.00 33.50 27 SER B CA 1
ATOM 1510 C C . SER B 1 35 ? 19.188 -14.168 -77.271 1.00 32.94 27 SER B C 1
ATOM 1511 O O . SER B 1 35 ? 20.242 -14.727 -77.508 1.00 29.61 27 SER B O 1
ATOM 1514 N N . ARG B 1 36 ? 18.997 -12.868 -77.457 1.00 33.01 28 ARG B N 1
ATOM 1515 C CA . ARG B 1 36 ? 20.063 -11.980 -77.886 1.00 35.90 28 ARG B CA 1
ATOM 1516 C C . ARG B 1 36 ? 21.026 -11.607 -76.792 1.00 32.48 28 ARG B C 1
ATOM 1517 O O . ARG B 1 36 ? 22.067 -11.092 -77.081 1.00 37.02 28 ARG B O 1
ATOM 1525 N N . MET B 1 37 ? 20.684 -11.816 -75.534 1.00 30.24 29 MET B N 1
ATOM 1526 C CA . MET B 1 37 ? 21.481 -11.348 -74.434 1.00 31.34 29 MET B CA 1
ATOM 1527 C C . MET B 1 37 ? 22.175 -12.431 -73.627 1.00 32.00 29 MET B C 1
ATOM 1528 O O . MET B 1 37 ? 23.035 -12.094 -72.809 1.00 37.27 29 MET B O 1
ATOM 1533 N N . PHE B 1 38 ? 21.726 -13.677 -73.746 1.00 28.74 30 PHE B N 1
ATOM 1534 C CA . PHE B 1 38 ? 22.257 -14.771 -72.970 1.00 29.26 30 PHE B CA 1
ATOM 1535 C C . PHE B 1 38 ? 22.621 -15.911 -73.912 1.00 28.67 30 PHE B C 1
ATOM 1536 O O . PHE B 1 38 ? 21.976 -16.086 -74.940 1.00 27.16 30 PHE B O 1
ATOM 1544 N N . ASP B 1 39 ? 23.587 -16.737 -73.509 1.00 30.99 31 ASP B N 1
ATOM 1545 C CA . ASP B 1 39 ? 24.046 -17.799 -74.417 1.00 28.86 31 ASP B CA 1
ATOM 1546 C C . ASP B 1 39 ? 22.964 -18.835 -74.603 1.00 26.71 31 ASP B C 1
ATOM 1547 O O . ASP B 1 39 ? 22.740 -19.295 -75.702 1.00 30.12 31 ASP B O 1
ATOM 1552 N N . GLU B 1 40 ? 22.253 -19.172 -73.538 1.00 25.11 32 GLU B N 1
ATOM 1553 C CA . GLU B 1 40 ? 21.221 -20.214 -73.591 1.00 27.07 32 GLU B CA 1
ATOM 1554 C C . GLU B 1 40 ? 19.967 -19.734 -72.860 1.00 28.39 32 GLU B C 1
ATOM 1555 O O . GLU B 1 40 ? 20.060 -19.167 -71.770 1.00 26.98 32 GLU B O 1
ATOM 1561 N N . VAL B 1 41 ? 18.816 -19.993 -73.466 1.00 25.73 33 VAL B N 1
ATOM 1562 C CA . VAL B 1 41 ? 17.529 -19.681 -72.891 1.00 27.38 33 VAL B CA 1
ATOM 1563 C C . VAL B 1 41 ? 16.712 -20.954 -72.807 1.00 29.04 33 VAL B C 1
ATOM 1564 O O . VAL B 1 41 ? 16.535 -21.646 -73.790 1.00 28.00 33 VAL B O 1
ATOM 1568 N N . VAL B 1 42 ? 16.212 -21.253 -71.614 1.00 28.70 34 VAL B N 1
ATOM 1569 C CA . VAL B 1 42 ? 15.378 -22.416 -71.398 1.00 29.89 34 VAL B CA 1
ATOM 1570 C C . VAL B 1 42 ? 13.939 -21.978 -71.160 1.00 27.38 34 VAL B C 1
ATOM 1571 O O . VAL B 1 42 ? 13.632 -21.356 -70.143 1.00 28.44 34 VAL B O 1
ATOM 1575 N N . VAL B 1 43 ? 13.068 -22.289 -72.102 1.00 25.39 35 VAL B N 1
ATOM 1576 C CA . VAL B 1 43 ? 11.659 -22.094 -71.938 1.00 25.60 35 VAL B CA 1
ATOM 1577 C C . VAL B 1 43 ? 11.169 -23.259 -71.073 1.00 27.31 35 VAL B C 1
ATOM 1578 O O . VAL B 1 43 ? 11.153 -24.416 -71.501 1.00 25.13 35 VAL B O 1
ATOM 1582 N N . ALA B 1 44 ? 10.810 -22.937 -69.837 1.00 28.02 36 ALA B N 1
ATOM 1583 C CA . ALA B 1 44 ? 10.473 -23.916 -68.829 1.00 28.37 36 ALA B CA 1
ATOM 1584 C C . ALA B 1 44 ? 8.974 -23.895 -68.538 1.00 29.06 36 ALA B C 1
ATOM 1585 O O . ALA B 1 44 ? 8.468 -22.966 -67.898 1.00 32.27 36 ALA B O 1
ATOM 1587 N N . ILE B 1 45 ? 8.281 -24.919 -69.005 1.00 30.58 37 ILE B N 1
ATOM 1588 C CA . ILE B 1 45 ? 6.821 -24.955 -68.943 1.00 32.56 37 ILE B CA 1
ATOM 1589 C C . ILE B 1 45 ? 6.400 -25.715 -67.699 1.00 33.84 37 ILE B C 1
ATOM 1590 O O . ILE B 1 45 ? 6.625 -26.922 -67.587 1.00 30.10 37 ILE B O 1
ATOM 1595 N N . ALA B 1 46 ? 5.858 -24.976 -66.741 1.00 38.06 38 ALA B N 1
ATOM 1596 C CA . ALA B 1 46 ? 5.449 -25.541 -65.479 1.00 41.03 38 ALA B CA 1
ATOM 1597 C C . ALA B 1 46 ? 4.195 -26.322 -65.766 1.00 44.20 38 ALA B C 1
ATOM 1598 O O . ALA B 1 46 ? 3.289 -25.872 -66.499 1.00 44.49 38 ALA B O 1
ATOM 1600 N N . ILE B 1 47 ? 4.150 -27.531 -65.247 1.00 51.71 39 ILE B N 1
ATOM 1601 C CA . ILE B 1 47 ? 2.946 -28.349 -65.411 1.00 61.33 39 ILE B CA 1
ATOM 1602 C C . ILE B 1 47 ? 1.681 -27.603 -64.968 1.00 61.53 39 ILE B C 1
ATOM 1603 O O . ILE B 1 47 ? 0.639 -27.712 -65.608 1.00 64.26 39 ILE B O 1
ATOM 1608 N N . GLY B 1 48 ? 1.794 -26.787 -63.947 1.00 71.18 40 GLY B N 1
ATOM 1609 C CA . GLY B 1 48 ? 0.696 -25.859 -63.618 1.00 85.02 40 GLY B CA 1
ATOM 1610 C C . GLY B 1 48 ? -0.143 -26.591 -62.615 1.00 99.97 40 GLY B C 1
ATOM 1611 O O . GLY B 1 48 ? -1.313 -26.999 -62.789 1.00 104.57 40 GLY B O 1
ATOM 1612 N N . HIS B 1 49 ? 0.517 -26.685 -61.472 1.00 117.66 41 HIS B N 1
ATOM 1613 C CA . HIS B 1 49 ? -0.030 -27.212 -60.198 1.00 128.94 41 HIS B CA 1
ATOM 1614 C C . HIS B 1 49 ? -1.292 -26.414 -59.986 1.00 134.32 41 HIS B C 1
ATOM 1615 O O . HIS B 1 49 ? -1.265 -25.185 -59.979 1.00 106.91 41 HIS B O 1
ATOM 1622 N N . HIS B 1 50 ? -2.424 -27.119 -60.104 1.00 150.39 42 HIS B N 1
ATOM 1623 C CA . HIS B 1 50 ? -3.771 -26.601 -59.969 1.00 144.63 42 HIS B CA 1
ATOM 1624 C C . HIS B 1 50 ? -4.082 -25.473 -60.927 1.00 132.48 42 HIS B C 1
ATOM 1625 O O . HIS B 1 50 ? -3.291 -25.298 -61.842 1.00 126.56 42 HIS B O 1
ATOM 1632 N N . LYS B 1 51 ? -5.248 -24.831 -60.857 1.00 124.73 43 LYS B N 1
ATOM 1633 C CA . LYS B 1 51 ? -5.528 -23.763 -61.818 1.00 112.10 43 LYS B CA 1
ATOM 1634 C C . LYS B 1 51 ? -5.212 -24.407 -63.160 1.00 103.84 43 LYS B C 1
ATOM 1635 O O . LYS B 1 51 ? -4.517 -23.833 -63.998 1.00 100.82 43 LYS B O 1
ATOM 1641 N N . ASN B 1 52 ? -5.734 -25.614 -63.345 1.00 95.51 44 ASN B N 1
ATOM 1642 C CA . ASN B 1 52 ? -5.415 -26.453 -64.494 1.00 87.28 44 ASN B CA 1
ATOM 1643 C C . ASN B 1 52 ? -5.480 -25.694 -65.805 1.00 74.48 44 ASN B C 1
ATOM 1644 O O . ASN B 1 52 ? -6.390 -24.901 -66.048 1.00 64.47 44 ASN B O 1
ATOM 1649 N N . PRO B 1 53 ? -4.486 -25.956 -66.646 1.00 65.24 45 PRO B N 1
ATOM 1650 C CA . PRO B 1 53 ? -4.357 -25.278 -67.937 1.00 59.03 45 PRO B CA 1
ATOM 1651 C C . PRO B 1 53 ? -5.027 -25.988 -69.105 1.00 52.37 45 PRO B C 1
ATOM 1652 O O . PRO B 1 53 ? -4.823 -27.174 -69.361 1.00 47.68 45 PRO B O 1
ATOM 1656 N N . LEU B 1 54 ? -5.837 -25.208 -69.806 1.00 50.41 46 LEU B N 1
ATOM 1657 C CA . LEU B 1 54 ? -6.564 -25.619 -70.984 1.00 52.57 46 LEU B CA 1
ATOM 1658 C C . LEU B 1 54 ? -5.792 -26.638 -71.835 1.00 52.78 46 LEU B C 1
ATOM 1659 O O . LEU B 1 54 ? -6.364 -27.637 -72.273 1.00 57.41 46 LEU B O 1
ATOM 1664 N N . PHE B 1 55 ? -4.537 -26.348 -72.162 1.00 48.05 47 PHE B N 1
ATOM 1665 C CA . PHE B 1 55 ? -3.762 -27.235 -72.997 1.00 45.49 47 PHE B CA 1
ATOM 1666 C C . PHE B 1 55 ? -2.920 -28.114 -72.107 1.00 43.20 47 PHE B C 1
ATOM 1667 O O . PHE B 1 55 ? -2.461 -27.700 -71.031 1.00 39.31 47 PHE B O 1
ATOM 1675 N N . SER B 1 56 ? -2.735 -29.364 -72.545 1.00 43.71 48 SER B N 1
ATOM 1676 C CA . SER B 1 56 ? -1.865 -30.311 -71.833 1.00 40.72 48 SER B CA 1
ATOM 1677 C C . SER B 1 56 ? -0.419 -29.798 -71.899 1.00 39.04 48 SER B C 1
ATOM 1678 O O . SER B 1 56 ? -0.037 -29.017 -72.799 1.00 36.92 48 SER B O 1
ATOM 1681 N N . LEU B 1 57 ? 0.378 -30.286 -70.957 1.00 41.87 49 LEU B N 1
ATOM 1682 C CA . LEU B 1 57 ? 1.808 -30.001 -70.954 1.00 43.05 49 LEU B CA 1
ATOM 1683 C C . LEU B 1 57 ? 2.448 -30.297 -72.303 1.00 43.99 49 LEU B C 1
ATOM 1684 O O . LEU B 1 57 ? 3.187 -29.485 -72.850 1.00 40.94 49 LEU B O 1
ATOM 1689 N N . GLU B 1 58 ? 2.097 -31.437 -72.862 1.00 45.72 50 GLU B N 1
ATOM 1690 C CA . GLU B 1 58 ? 2.632 -31.894 -74.142 1.00 49.82 50 GLU B CA 1
ATOM 1691 C C . GLU B 1 58 ? 2.251 -30.933 -75.244 1.00 41.82 50 GLU B C 1
ATOM 1692 O O . GLU B 1 58 ? 3.061 -30.603 -76.107 1.00 39.05 50 GLU B O 1
ATOM 1698 N N . GLU B 1 59 ? 0.989 -30.499 -75.227 1.00 45.84 51 GLU B N 1
ATOM 1699 C CA . GLU B 1 59 ? 0.520 -29.526 -76.219 1.00 40.92 51 GLU B CA 1
ATOM 1700 C C . GLU B 1 59 ? 1.235 -28.185 -76.063 1.00 35.42 51 GLU B C 1
ATOM 1701 O O . GLU B 1 59 ? 1.618 -27.545 -77.043 1.00 34.94 51 GLU B O 1
ATOM 1707 N N . ARG B 1 60 ? 1.393 -27.776 -74.813 1.00 34.02 52 ARG B N 1
ATOM 1708 C CA . ARG B 1 60 ? 2.043 -26.500 -74.526 1.00 34.40 52 ARG B CA 1
ATOM 1709 C C . ARG B 1 60 ? 3.503 -26.501 -74.961 1.00 35.64 52 ARG B C 1
ATOM 1710 O O . ARG B 1 60 ? 3.971 -25.549 -75.602 1.00 34.56 52 ARG B O 1
ATOM 1718 N N . VAL B 1 61 ? 4.191 -27.609 -74.687 1.00 31.09 53 VAL B N 1
ATOM 1719 C CA . VAL B 1 61 ? 5.581 -27.779 -75.113 1.00 33.81 53 VAL B CA 1
ATOM 1720 C C . VAL B 1 61 ? 5.685 -27.725 -76.616 1.00 28.66 53 VAL B C 1
ATOM 1721 O O . VAL B 1 61 ? 6.540 -27.018 -77.152 1.00 30.51 53 VAL B O 1
ATOM 1725 N N . ALA B 1 62 ? 4.790 -28.424 -77.299 1.00 30.95 54 ALA B N 1
ATOM 1726 C CA . ALA B 1 62 ? 4.827 -28.461 -78.765 1.00 32.35 54 ALA B CA 1
ATOM 1727 C C . ALA B 1 62 ? 4.567 -27.100 -79.379 1.00 36.35 54 ALA B C 1
ATOM 1728 O O . ALA B 1 62 ? 5.213 -26.707 -80.367 1.00 36.20 54 ALA B O 1
ATOM 1730 N N . LEU B 1 63 ? 3.612 -26.379 -78.794 1.00 39.73 55 LEU B N 1
ATOM 1731 C CA . LEU B 1 63 ? 3.342 -24.988 -79.252 1.00 37.60 55 LEU B CA 1
ATOM 1732 C C . LEU B 1 63 ? 4.542 -24.075 -79.027 1.00 38.03 55 LEU B C 1
ATOM 1733 O O . LEU B 1 63 ? 4.907 -23.302 -79.910 1.00 34.40 55 LEU B O 1
ATOM 1738 N N . ALA B 1 64 ? 5.195 -24.207 -77.878 1.00 35.14 56 ALA B N 1
ATOM 1739 C CA . ALA B 1 64 ? 6.389 -23.409 -77.650 1.00 36.68 56 ALA B CA 1
ATOM 1740 C C . ALA B 1 64 ? 7.485 -23.731 -78.677 1.00 37.30 56 ALA B C 1
ATOM 1741 O O . ALA B 1 64 ? 8.104 -22.791 -79.267 1.00 32.73 56 ALA B O 1
ATOM 1743 N N . GLN B 1 65 ? 7.708 -25.042 -78.912 1.00 37.11 57 GLN B N 1
ATOM 1744 C CA . GLN B 1 65 ? 8.750 -25.511 -79.837 1.00 39.53 57 GLN B CA 1
ATOM 1745 C C . GLN B 1 65 ? 8.489 -24.997 -81.241 1.00 33.42 57 GLN B C 1
ATOM 1746 O O . GLN B 1 65 ? 9.399 -24.471 -81.906 1.00 32.49 57 GLN B O 1
ATOM 1752 N N . SER B 1 66 ? 7.232 -25.118 -81.691 1.00 33.94 58 SER B N 1
ATOM 1753 C CA . SER B 1 66 ? 6.929 -24.606 -83.004 1.00 37.04 58 SER B CA 1
ATOM 1754 C C . SER B 1 66 ? 7.060 -23.107 -83.108 1.00 40.10 58 SER B C 1
ATOM 1755 O O . SER B 1 66 ? 7.453 -22.601 -84.151 1.00 40.08 58 SER B O 1
ATOM 1758 N N . SER B 1 67 ? 6.737 -22.388 -82.033 1.00 37.45 59 SER B N 1
ATOM 1759 C CA . SER B 1 67 ? 6.777 -20.895 -82.080 1.00 35.76 59 SER B CA 1
ATOM 1760 C C . SER B 1 67 ? 8.165 -20.307 -81.994 1.00 34.61 59 SER B C 1
ATOM 1761 O O . SER B 1 67 ? 8.410 -19.213 -82.491 1.00 36.10 59 SER B O 1
ATOM 1764 N N . LEU B 1 68 ? 9.072 -21.023 -81.325 1.00 35.14 60 LEU B N 1
ATOM 1765 C CA . LEU B 1 68 ? 10.389 -20.492 -81.009 1.00 32.76 60 LEU B CA 1
ATOM 1766 C C . LEU B 1 68 ? 11.579 -21.324 -81.483 1.00 34.55 60 LEU B C 1
ATOM 1767 O O . LEU B 1 68 ? 12.735 -20.909 -81.286 1.00 27.64 60 LEU B O 1
ATOM 1772 N N . GLY B 1 69 ? 11.313 -22.477 -82.109 1.00 36.03 61 GLY B N 1
ATOM 1773 C CA . GLY B 1 69 ? 12.393 -23.401 -82.507 1.00 41.38 61 GLY B CA 1
ATOM 1774 C C . GLY B 1 69 ? 13.382 -22.834 -83.525 1.00 36.76 61 GLY B C 1
ATOM 1775 O O . GLY B 1 69 ? 14.489 -23.306 -83.644 1.00 41.13 61 GLY B O 1
ATOM 1776 N N . HIS B 1 70 ? 12.967 -21.807 -84.248 1.00 36.82 62 HIS B N 1
ATOM 1777 C CA . HIS B 1 70 ? 13.877 -21.068 -85.090 1.00 38.95 62 HIS B CA 1
ATOM 1778 C C . HIS B 1 70 ? 15.014 -20.349 -84.358 1.00 41.99 62 HIS B C 1
ATOM 1779 O O . HIS B 1 70 ? 15.940 -19.888 -85.007 1.00 46.10 62 HIS B O 1
ATOM 1786 N N . LEU B 1 71 ? 14.939 -20.212 -83.036 1.00 34.39 63 LEU B N 1
ATOM 1787 C CA . LEU B 1 71 ? 16.012 -19.591 -82.301 1.00 36.90 63 LEU B CA 1
ATOM 1788 C C . LEU B 1 71 ? 16.890 -20.711 -81.827 1.00 36.65 63 LEU B C 1
ATOM 1789 O O . LEU B 1 71 ? 16.491 -21.524 -81.032 1.00 40.55 63 LEU B O 1
ATOM 1794 N N . SER B 1 72 ? 18.115 -20.756 -82.308 1.00 35.06 64 SER B N 1
ATOM 1795 C CA . SER B 1 72 ? 18.932 -21.928 -82.098 1.00 36.30 64 SER B CA 1
ATOM 1796 C C . SER B 1 72 ? 19.474 -22.063 -80.686 1.00 31.31 64 SER B C 1
ATOM 1797 O O . SER B 1 72 ? 19.901 -23.154 -80.317 1.00 30.56 64 SER B O 1
ATOM 1800 N N . ASN B 1 73 ? 19.475 -20.996 -79.898 1.00 28.93 65 ASN B N 1
ATOM 1801 C CA . ASN B 1 73 ? 19.928 -21.131 -78.499 1.00 26.46 65 ASN B CA 1
ATOM 1802 C C . ASN B 1 73 ? 18.806 -21.300 -77.471 1.00 27.62 65 ASN B C 1
ATOM 1803 O O . ASN B 1 73 ? 19.046 -21.135 -76.287 1.00 31.41 65 ASN B O 1
ATOM 1808 N N . VAL B 1 74 ? 17.623 -21.684 -77.921 1.00 29.33 66 VAL B N 1
ATOM 1809 C CA . VAL B 1 74 ? 16.461 -21.834 -77.041 1.00 31.21 66 VAL B CA 1
ATOM 1810 C C . VAL B 1 74 ? 16.124 -23.304 -76.899 1.00 31.15 66 VAL B C 1
ATOM 1811 O O . VAL B 1 74 ? 15.992 -23.979 -77.896 1.00 29.52 66 VAL B O 1
ATOM 1815 N N . GLU B 1 75 ? 15.964 -23.774 -75.676 1.00 29.27 67 GLU B N 1
ATOM 1816 C CA . GLU B 1 75 ? 15.495 -25.125 -75.353 1.00 34.62 67 GLU B CA 1
ATOM 1817 C C . GLU B 1 75 ? 14.114 -25.101 -74.710 1.00 34.67 67 GLU B C 1
ATOM 1818 O O . GLU B 1 75 ? 13.693 -24.061 -74.186 1.00 31.88 67 GLU B O 1
ATOM 1824 N N . PHE B 1 76 ? 13.440 -26.244 -74.698 1.00 29.55 68 PHE B N 1
ATOM 1825 C CA . PHE B 1 76 ? 12.080 -26.349 -74.214 1.00 32.90 68 PHE B CA 1
ATOM 1826 C C . PHE B 1 76 ? 11.990 -27.502 -73.259 1.00 35.93 68 PHE B C 1
ATOM 1827 O O . PHE B 1 76 ? 12.368 -28.605 -73.617 1.00 32.60 68 PHE B O 1
ATOM 1835 N N . VAL B 1 77 ? 11.535 -27.263 -72.034 1.00 35.95 69 VAL B N 1
ATOM 1836 C CA . VAL B 1 77 ? 11.492 -28.322 -71.028 1.00 40.55 69 VAL B CA 1
ATOM 1837 C C . VAL B 1 77 ? 10.296 -28.148 -70.118 1.00 39.36 69 VAL B C 1
ATOM 1838 O O . VAL B 1 77 ? 9.956 -27.038 -69.718 1.00 39.25 69 VAL B O 1
ATOM 1842 N N . GLY B 1 78 ? 9.625 -29.257 -69.833 1.00 33.71 70 GLY B N 1
ATOM 1843 C CA . GLY B 1 78 ? 8.513 -29.279 -68.890 1.00 33.07 70 GLY B CA 1
ATOM 1844 C C . GLY B 1 78 ? 9.118 -29.421 -67.529 1.00 34.26 70 GLY B C 1
ATOM 1845 O O . GLY B 1 78 ? 10.161 -30.055 -67.381 1.00 37.41 70 GLY B O 1
ATOM 1846 N N . PHE B 1 79 ? 8.512 -28.832 -66.523 1.00 33.51 71 PHE B N 1
ATOM 1847 C CA . PHE B 1 79 ? 8.979 -29.084 -65.154 1.00 34.97 71 PHE B CA 1
ATOM 1848 C C . PHE B 1 79 ? 7.836 -28.962 -64.143 1.00 35.85 71 PHE B C 1
ATOM 1849 O O . PHE B 1 79 ? 6.754 -28.453 -64.432 1.00 37.51 71 PHE B O 1
ATOM 1857 N N . ASP B 1 80 ? 8.111 -29.482 -62.972 1.00 38.31 72 ASP B N 1
ATOM 1858 C CA . ASP B 1 80 ? 7.173 -29.446 -61.884 1.00 47.56 72 ASP B CA 1
ATOM 1859 C C . ASP B 1 80 ? 8.090 -29.274 -60.680 1.00 43.32 72 ASP B C 1
ATOM 1860 O O . ASP B 1 80 ? 9.314 -29.209 -60.817 1.00 46.26 72 ASP B O 1
ATOM 1865 N N . GLY B 1 81 ? 7.534 -29.124 -59.506 1.00 43.77 73 GLY B N 1
ATOM 1866 C CA . GLY B 1 81 ? 8.315 -28.782 -58.339 1.00 41.75 73 GLY B CA 1
ATOM 1867 C C . GLY B 1 81 ? 8.710 -27.328 -58.274 1.00 34.92 73 GLY B C 1
ATOM 1868 O O . GLY B 1 81 ? 8.304 -26.475 -59.055 1.00 34.53 73 GLY B O 1
ATOM 1869 N N . LEU B 1 82 ? 9.553 -27.076 -57.329 1.00 31.77 74 LEU B N 1
ATOM 1870 C CA . LEU B 1 82 ? 9.972 -25.738 -56.974 1.00 38.48 74 LEU B CA 1
ATOM 1871 C C . LEU B 1 82 ? 10.888 -25.142 -58.015 1.00 33.79 74 LEU B C 1
ATOM 1872 O O . LEU B 1 82 ? 11.862 -25.778 -58.413 1.00 33.15 74 LEU B O 1
ATOM 1877 N N . LEU B 1 83 ? 10.646 -23.895 -58.345 1.00 31.13 75 LEU B N 1
ATOM 1878 C CA . LEU B 1 83 ? 11.489 -23.189 -59.281 1.00 31.26 75 LEU B CA 1
ATOM 1879 C C . LEU B 1 83 ? 12.941 -23.205 -58.851 1.00 30.57 75 LEU B C 1
ATOM 1880 O O . LEU B 1 83 ? 13.828 -23.422 -59.637 1.00 26.31 75 LEU B O 1
ATOM 1885 N N . VAL B 1 84 ? 13.184 -23.022 -57.574 1.00 30.40 76 VAL B N 1
ATOM 1886 C CA . VAL B 1 84 ? 14.530 -22.898 -57.081 1.00 30.13 76 VAL B CA 1
ATOM 1887 C C . VAL B 1 84 ? 15.324 -24.214 -57.235 1.00 32.46 76 VAL B C 1
ATOM 1888 O O . VAL B 1 84 ? 16.520 -24.195 -57.450 1.00 31.35 76 VAL B O 1
ATOM 1892 N N . ASN B 1 85 ? 14.658 -25.348 -57.145 1.00 31.14 77 ASN B N 1
ATOM 1893 C CA . ASN B 1 85 ? 15.309 -26.628 -57.385 1.00 33.30 77 ASN B CA 1
ATOM 1894 C C . ASN B 1 85 ? 15.593 -26.811 -58.867 1.00 31.69 77 ASN B C 1
ATOM 1895 O O . ASN B 1 85 ? 16.652 -27.292 -59.232 1.00 30.42 77 ASN B O 1
ATOM 1900 N N . PHE B 1 86 ? 14.640 -26.446 -59.706 1.00 31.05 78 PHE B N 1
ATOM 1901 C CA . PHE B 1 86 ? 14.834 -26.488 -61.138 1.00 30.91 78 PHE B CA 1
ATOM 1902 C C . PHE B 1 86 ? 16.032 -25.621 -61.557 1.00 31.40 78 PHE B C 1
ATOM 1903 O O . PHE B 1 86 ? 16.880 -26.026 -62.371 1.00 30.73 78 PHE B O 1
ATOM 1911 N N . PHE B 1 87 ? 16.127 -24.447 -60.956 1.00 30.54 79 PHE B N 1
ATOM 1912 C CA . PHE B 1 87 ? 17.211 -23.509 -61.181 1.00 29.93 79 PHE B CA 1
ATOM 1913 C C . PHE B 1 87 ? 18.541 -24.173 -60.912 1.00 33.37 79 PHE B C 1
ATOM 1914 O O . PHE B 1 87 ? 19.475 -24.074 -61.709 1.00 25.62 79 PHE B O 1
ATOM 1922 N N . LYS B 1 88 ? 18.636 -24.830 -59.765 1.00 33.75 80 LYS B N 1
ATOM 1923 C CA . LYS B 1 88 ? 19.879 -25.484 -59.363 1.00 39.24 80 LYS B CA 1
ATOM 1924 C C . LYS B 1 88 ? 20.189 -26.649 -60.303 1.00 36.35 80 LYS B C 1
ATOM 1925 O O . LYS B 1 88 ? 21.290 -26.746 -60.790 1.00 41.76 80 LYS B O 1
ATOM 1931 N N . GLU B 1 89 ? 19.220 -27.493 -60.612 1.00 39.91 81 GLU B N 1
ATOM 1932 C CA . GLU B 1 89 ? 19.499 -28.622 -61.479 1.00 40.15 81 GLU B CA 1
ATOM 1933 C C . GLU B 1 89 ? 19.872 -28.221 -62.899 1.00 39.09 81 GLU B C 1
ATOM 1934 O O . GLU B 1 89 ? 20.608 -28.930 -63.548 1.00 39.66 81 GLU B O 1
ATOM 1940 N N . GLN B 1 90 ? 19.383 -27.082 -63.363 1.00 33.80 82 GLN B N 1
ATOM 1941 C CA . GLN B 1 90 ? 19.718 -26.575 -64.679 1.00 31.17 82 GLN B CA 1
ATOM 1942 C C . GLN B 1 90 ? 21.033 -25.810 -64.694 1.00 29.63 82 GLN B C 1
ATOM 1943 O O . GLN B 1 90 ? 21.464 -25.375 -65.748 1.00 31.12 82 GLN B O 1
ATOM 1949 N N . LYS B 1 91 ? 21.617 -25.579 -63.531 1.00 31.17 83 LYS B N 1
ATOM 1950 C CA . LYS B 1 91 ? 22.818 -24.780 -63.399 1.00 35.81 83 LYS B CA 1
ATOM 1951 C C . LYS B 1 91 ? 22.633 -23.409 -64.045 1.00 37.89 83 LYS B C 1
ATOM 1952 O O . LYS B 1 91 ? 23.502 -22.924 -64.739 1.00 35.24 83 LYS B O 1
ATOM 1958 N N . ALA B 1 92 ? 21.477 -22.789 -63.786 1.00 31.17 84 ALA B N 1
ATOM 1959 C CA . ALA B 1 92 ? 21.111 -21.541 -64.383 1.00 28.49 84 ALA B CA 1
ATOM 1960 C C . ALA B 1 92 ? 21.841 -20.374 -63.776 1.00 27.12 84 ALA B C 1
ATOM 1961 O O . ALA B 1 92 ? 22.200 -20.340 -62.634 1.00 29.99 84 ALA B O 1
ATOM 1963 N N . THR B 1 93 ? 22.046 -19.390 -64.599 1.00 28.71 85 THR B N 1
ATOM 1964 C CA . THR B 1 93 ? 22.545 -18.104 -64.187 1.00 27.93 85 THR B CA 1
ATOM 1965 C C . THR B 1 93 ? 21.463 -17.239 -63.539 1.00 24.54 85 THR B C 1
ATOM 1966 O O . THR B 1 93 ? 21.729 -16.504 -62.605 1.00 25.58 85 THR B O 1
ATOM 1970 N N . ALA B 1 94 ? 20.280 -17.260 -64.118 1.00 22.93 86 ALA B N 1
ATOM 1971 C CA . ALA B 1 94 ? 19.164 -16.452 -63.656 1.00 20.84 86 ALA B CA 1
ATOM 1972 C C . ALA B 1 94 ? 17.876 -16.952 -64.209 1.00 23.15 86 ALA B C 1
ATOM 1973 O O . ALA B 1 94 ? 17.855 -17.732 -65.149 1.00 25.37 86 ALA B O 1
ATOM 1975 N N . VAL B 1 95 ? 16.800 -16.518 -63.582 1.00 21.72 87 VAL B N 1
ATOM 1976 C CA . VAL B 1 95 ? 15.458 -16.677 -64.057 1.00 24.13 87 VAL B CA 1
ATOM 1977 C C . VAL B 1 95 ? 15.070 -15.359 -64.709 1.00 24.29 87 VAL B C 1
ATOM 1978 O O . VAL B 1 95 ? 15.433 -14.292 -64.231 1.00 25.83 87 VAL B O 1
ATOM 1982 N N . LEU B 1 96 ? 14.340 -15.446 -65.797 1.00 26.68 88 LEU B N 1
ATOM 1983 C CA . LEU B 1 96 ? 13.806 -14.292 -66.510 1.00 28.13 88 LEU B CA 1
ATOM 1984 C C . LEU B 1 96 ? 12.311 -14.280 -66.363 1.00 28.61 88 LEU B C 1
ATOM 1985 O O . LEU B 1 96 ? 11.646 -15.317 -66.557 1.00 28.50 88 LEU B O 1
ATOM 1990 N N . ARG B 1 97 ? 11.774 -13.116 -66.018 1.00 26.49 89 ARG B N 1
ATOM 1991 C CA . ARG B 1 97 ? 10.315 -12.949 -65.972 1.00 30.16 89 ARG B CA 1
ATOM 1992 C C . ARG B 1 97 ? 9.973 -11.634 -66.647 1.00 27.70 89 ARG B C 1
ATOM 1993 O O . ARG B 1 97 ? 10.744 -10.680 -66.607 1.00 25.35 89 ARG B O 1
ATOM 2001 N N . GLY B 1 98 ? 8.807 -11.585 -67.271 1.00 28.96 90 GLY B N 1
ATOM 2002 C CA . GLY B 1 98 ? 8.288 -10.351 -67.850 1.00 30.40 90 GLY B CA 1
ATOM 2003 C C . GLY B 1 98 ? 7.469 -9.638 -66.792 1.00 30.06 90 GLY B C 1
ATOM 2004 O O . GLY B 1 98 ? 6.838 -10.284 -65.977 1.00 35.18 90 GLY B O 1
ATOM 2005 N N . LEU B 1 99 ? 7.502 -8.314 -66.773 1.00 28.46 91 LEU B N 1
ATOM 2006 C CA . LEU B 1 99 ? 6.662 -7.547 -65.851 1.00 32.96 91 LEU B CA 1
ATOM 2007 C C . LEU B 1 99 ? 5.668 -6.712 -66.660 1.00 29.81 91 LEU B C 1
ATOM 2008 O O . LEU B 1 99 ? 6.020 -5.747 -67.258 1.00 25.73 91 LEU B O 1
ATOM 2013 N N . ARG B 1 100 ? 4.425 -7.140 -66.669 1.00 33.07 92 ARG B N 1
ATOM 2014 C CA . ARG B 1 100 ? 3.367 -6.452 -67.414 1.00 41.90 92 ARG B CA 1
ATOM 2015 C C . ARG B 1 100 ? 2.744 -5.334 -66.609 1.00 43.30 92 ARG B C 1
ATOM 2016 O O . ARG B 1 100 ? 2.403 -4.319 -67.171 1.00 45.36 92 ARG B O 1
ATOM 2024 N N . ALA B 1 101 ? 2.576 -5.542 -65.318 1.00 38.75 93 ALA B N 1
ATOM 2025 C CA . ALA B 1 101 ? 1.779 -4.654 -64.491 1.00 40.85 93 ALA B CA 1
ATOM 2026 C C . ALA B 1 101 ? 2.345 -4.603 -63.095 1.00 40.80 93 ALA B C 1
ATOM 2027 O O . ALA B 1 101 ? 3.218 -5.424 -62.720 1.00 33.99 93 ALA B O 1
ATOM 2029 N N . VAL B 1 102 ? 1.840 -3.661 -62.309 1.00 36.21 94 VAL B N 1
ATOM 2030 C CA . VAL B 1 102 ? 2.309 -3.442 -60.939 1.00 37.37 94 VAL B CA 1
ATOM 2031 C C . VAL B 1 102 ? 2.184 -4.682 -60.084 1.00 34.89 94 VAL B C 1
ATOM 2032 O O . VAL B 1 102 ? 3.057 -4.939 -59.277 1.00 34.14 94 VAL B O 1
ATOM 2036 N N . SER B 1 103 ? 1.101 -5.437 -60.235 1.00 35.30 95 SER B N 1
ATOM 2037 C CA . SER B 1 103 ? 0.905 -6.665 -59.468 1.00 37.42 95 SER B CA 1
ATOM 2038 C C . SER B 1 103 ? 2.001 -7.703 -59.775 1.00 34.74 95 SER B C 1
ATOM 2039 O O . SER B 1 103 ? 2.454 -8.405 -58.870 1.00 30.32 95 SER B O 1
ATOM 2042 N N . ASP B 1 104 ? 2.434 -7.771 -61.040 1.00 31.96 96 ASP B N 1
ATOM 2043 C CA . ASP B 1 104 ? 3.578 -8.629 -61.407 1.00 33.66 96 ASP B CA 1
ATOM 2044 C C . ASP B 1 104 ? 4.847 -8.160 -60.707 1.00 30.09 96 ASP B C 1
ATOM 2045 O O . ASP B 1 104 ? 5.578 -8.963 -60.133 1.00 27.30 96 ASP B O 1
ATOM 2050 N N . PHE B 1 105 ? 5.096 -6.854 -60.748 1.00 27.51 97 PHE B N 1
ATOM 2051 C CA . PHE B 1 105 ? 6.269 -6.292 -60.148 1.00 27.39 97 PHE B CA 1
ATOM 2052 C C . PHE B 1 105 ? 6.340 -6.668 -58.654 1.00 28.97 97 PHE B C 1
ATOM 2053 O O . PHE B 1 105 ? 7.363 -7.150 -58.154 1.00 24.66 97 PHE B O 1
ATOM 2061 N N . GLU B 1 106 ? 5.237 -6.482 -57.957 1.00 27.88 98 GLU B N 1
ATOM 2062 C CA . GLU B 1 106 ? 5.253 -6.780 -56.531 1.00 35.09 98 GLU B CA 1
ATOM 2063 C C . GLU B 1 106 ? 5.435 -8.252 -56.203 1.00 31.03 98 GLU B C 1
ATOM 2064 O O . GLU B 1 106 ? 6.204 -8.606 -55.318 1.00 31.58 98 GLU B O 1
ATOM 2070 N N . TYR B 1 107 ? 4.727 -9.097 -56.909 1.00 30.21 99 TYR B N 1
ATOM 2071 C CA . TYR B 1 107 ? 4.852 -10.529 -56.708 1.00 34.22 99 TYR B CA 1
ATOM 2072 C C . TYR B 1 107 ? 6.262 -11.049 -57.013 1.00 32.87 99 TYR B C 1
ATOM 2073 O O . TYR B 1 107 ? 6.855 -11.779 -56.235 1.00 32.26 99 TYR B O 1
ATOM 2082 N N . GLU B 1 108 ? 6.846 -10.616 -58.111 1.00 30.60 100 GLU B N 1
ATOM 2083 C CA . GLU B 1 108 ? 8.189 -11.087 -58.490 1.00 29.73 100 GLU B CA 1
ATOM 2084 C C . GLU B 1 108 ? 9.264 -10.522 -57.604 1.00 31.00 100 GLU B C 1
ATOM 2085 O O . GLU B 1 108 ? 10.251 -11.182 -57.333 1.00 28.55 100 GLU B O 1
ATOM 2091 N N . PHE B 1 109 ? 9.081 -9.305 -57.115 1.00 26.69 101 PHE B N 1
ATOM 2092 C CA . PHE B 1 109 ? 10.023 -8.709 -56.164 1.00 27.82 101 PHE B CA 1
ATOM 2093 C C . PHE B 1 109 ? 10.110 -9.639 -54.927 1.00 26.21 101 PHE B C 1
ATOM 2094 O O . PHE B 1 109 ? 11.219 -9.973 -54.456 1.00 26.12 101 PHE B O 1
ATOM 2102 N N . GLN B 1 110 ? 8.952 -10.070 -54.443 1.00 28.15 102 GLN B N 1
ATOM 2103 C CA . GLN B 1 110 ? 8.846 -10.951 -53.277 1.00 29.19 102 GLN B CA 1
ATOM 2104 C C . GLN B 1 110 ? 9.448 -12.311 -53.563 1.00 24.79 102 GLN B C 1
ATOM 2105 O O . GLN B 1 110 ? 10.223 -12.823 -52.782 1.00 27.89 102 GLN B O 1
ATOM 2111 N N . LEU B 1 111 ? 9.049 -12.901 -54.664 1.00 26.89 103 LEU B N 1
ATOM 2112 C CA . LEU B 1 111 ? 9.577 -14.219 -55.053 1.00 30.18 103 LEU B CA 1
ATOM 2113 C C . LEU B 1 111 ? 11.059 -14.245 -55.223 1.00 29.91 103 LEU B C 1
ATOM 2114 O O . LEU B 1 111 ? 11.672 -15.206 -54.820 1.00 32.10 103 LEU B O 1
ATOM 2119 N N . ALA B 1 112 ? 11.647 -13.198 -55.804 1.00 26.25 104 ALA B N 1
ATOM 2120 C CA . ALA B 1 112 ? 13.094 -13.156 -55.971 1.00 25.67 104 ALA B CA 1
ATOM 2121 C C . ALA B 1 112 ? 13.757 -13.174 -54.606 1.00 27.19 104 ALA B C 1
ATOM 2122 O O . ALA B 1 112 ? 14.770 -13.869 -54.405 1.00 26.41 104 ALA B O 1
ATOM 2124 N N . ASN B 1 113 ? 13.196 -12.421 -53.660 1.00 25.32 105 ASN B N 1
ATOM 2125 C CA . ASN B 1 113 ? 13.796 -12.397 -52.343 1.00 28.58 105 ASN B CA 1
ATOM 2126 C C . ASN B 1 113 ? 13.625 -13.725 -51.595 1.00 25.08 105 ASN B C 1
ATOM 2127 O O . ASN B 1 113 ? 14.574 -14.205 -50.958 1.00 25.66 105 ASN B O 1
ATOM 2132 N N . MET B 1 114 ? 12.467 -14.341 -51.728 1.00 26.74 106 MET B N 1
ATOM 2133 C CA . MET B 1 114 ? 12.255 -15.656 -51.126 1.00 26.94 106 MET B CA 1
ATOM 2134 C C . MET B 1 114 ? 13.184 -16.668 -51.744 1.00 24.69 106 MET B C 1
ATOM 2135 O O . MET B 1 114 ? 13.858 -17.407 -51.044 1.00 25.07 106 MET B O 1
ATOM 2140 N N . ASN B 1 115 ? 13.242 -16.706 -53.067 1.00 24.42 107 ASN B N 1
ATOM 2141 C CA . ASN B 1 115 ? 14.097 -17.695 -53.738 1.00 24.12 107 ASN B CA 1
ATOM 2142 C C . ASN B 1 115 ? 15.561 -17.516 -53.435 1.00 26.73 107 ASN B C 1
ATOM 2143 O O . ASN B 1 115 ? 16.282 -18.500 -53.285 1.00 22.59 107 ASN B O 1
ATOM 2148 N N . ARG B 1 116 ? 16.012 -16.275 -53.283 1.00 27.26 108 ARG B N 1
ATOM 2149 C CA . ARG B 1 116 ? 17.379 -16.037 -52.859 1.00 31.18 108 ARG B CA 1
ATOM 2150 C C . ARG B 1 116 ? 17.661 -16.527 -51.421 1.00 30.39 108 ARG B C 1
ATOM 2151 O O . ARG B 1 116 ? 18.775 -17.020 -51.124 1.00 27.17 108 ARG B O 1
ATOM 2159 N N . GLN B 1 117 ? 16.663 -16.445 -50.557 1.00 27.82 109 GLN B N 1
ATOM 2160 C CA . GLN B 1 117 ? 16.758 -17.058 -49.222 1.00 29.32 109 GLN B CA 1
ATOM 2161 C C . GLN B 1 117 ? 16.871 -18.584 -49.325 1.00 29.46 109 GLN B C 1
ATOM 2162 O O . GLN B 1 117 ? 17.580 -19.198 -48.566 1.00 33.77 109 GLN B O 1
ATOM 2168 N N . LEU B 1 118 ? 16.157 -19.192 -50.253 1.00 27.13 110 LEU B N 1
ATOM 2169 C CA . LEU B 1 118 ? 16.228 -20.622 -50.463 1.00 28.70 110 LEU B CA 1
ATOM 2170 C C . LEU B 1 118 ? 17.544 -21.061 -51.120 1.00 32.16 110 LEU B C 1
ATOM 2171 O O . LEU B 1 118 ? 18.002 -22.156 -50.870 1.00 34.61 110 LEU B O 1
ATOM 2176 N N . ASP B 1 119 ? 18.122 -20.233 -51.976 1.00 31.24 111 ASP B N 1
ATOM 2177 C CA . ASP B 1 119 ? 19.382 -20.548 -52.648 1.00 31.68 111 ASP B CA 1
ATOM 2178 C C . ASP B 1 119 ? 20.106 -19.229 -52.904 1.00 32.61 111 ASP B C 1
ATOM 2179 O O . ASP B 1 119 ? 19.681 -18.447 -53.757 1.00 29.29 111 ASP B O 1
ATOM 2184 N N . PRO B 1 120 ? 21.209 -18.993 -52.200 1.00 33.50 112 PRO B N 1
ATOM 2185 C CA . PRO B 1 120 ? 21.866 -17.707 -52.334 1.00 31.87 112 PRO B CA 1
ATOM 2186 C C . PRO B 1 120 ? 22.465 -17.434 -53.719 1.00 31.42 112 PRO B C 1
ATOM 2187 O O . PRO B 1 120 ? 22.830 -16.322 -53.974 1.00 30.92 112 PRO B O 1
ATOM 2191 N N . HIS B 1 121 ? 22.561 -18.425 -54.600 1.00 30.61 113 HIS B N 1
ATOM 2192 C CA . HIS B 1 121 ? 22.968 -18.164 -55.997 1.00 34.58 113 HIS B CA 1
ATOM 2193 C C . HIS B 1 121 ? 21.791 -17.784 -56.909 1.00 34.33 113 HIS B C 1
ATOM 2194 O O . HIS B 1 121 ? 21.972 -17.576 -58.094 1.00 32.80 113 HIS B O 1
ATOM 2201 N N . PHE B 1 122 ? 20.569 -17.786 -56.390 1.00 32.84 114 PHE B N 1
ATOM 2202 C CA . PHE B 1 122 ? 19.418 -17.443 -57.219 1.00 30.25 114 PHE B CA 1
ATOM 2203 C C . PHE B 1 122 ? 19.521 -16.033 -57.746 1.00 28.01 114 PHE B C 1
ATOM 2204 O O . PHE B 1 122 ? 19.951 -15.149 -57.053 1.00 25.21 114 PHE B O 1
ATOM 2212 N N . GLU B 1 123 ? 19.117 -15.831 -58.984 1.00 26.13 115 GLU B N 1
ATOM 2213 C CA . GLU B 1 123 ? 19.004 -14.486 -59.533 1.00 25.83 115 GLU B CA 1
ATOM 2214 C C . GLU B 1 123 ? 17.771 -14.419 -60.407 1.00 23.60 115 GLU B C 1
ATOM 2215 O O . GLU B 1 123 ? 17.384 -15.415 -61.049 1.00 22.60 115 GLU B O 1
ATOM 2221 N N . ALA B 1 124 ? 17.150 -13.247 -60.426 1.00 24.59 116 ALA B N 1
ATOM 2222 C CA . ALA B 1 124 ? 15.984 -12.994 -61.263 1.00 23.09 116 ALA B CA 1
ATOM 2223 C C . ALA B 1 124 ? 16.172 -11.664 -61.989 1.00 24.65 116 ALA B C 1
ATOM 2224 O O . ALA B 1 124 ? 16.415 -10.623 -61.337 1.00 23.66 116 ALA B O 1
ATOM 2226 N N . VAL B 1 125 ? 16.034 -11.697 -63.316 1.00 23.99 117 VAL B N 1
ATOM 2227 C CA . VAL B 1 125 ? 16.115 -10.528 -64.156 1.00 25.27 117 VAL B CA 1
ATOM 2228 C C . VAL B 1 125 ? 14.782 -10.332 -64.850 1.00 22.85 117 VAL B C 1
ATOM 2229 O O . VAL B 1 125 ? 14.100 -11.307 -65.169 1.00 21.22 117 VAL B O 1
ATOM 2233 N N . PHE B 1 126 ? 14.433 -9.086 -65.110 1.00 22.30 118 PHE B N 1
ATOM 2234 C CA . PHE B 1 126 ? 13.116 -8.751 -65.598 1.00 23.20 118 PHE B CA 1
ATOM 2235 C C . PHE B 1 126 ? 13.181 -7.925 -66.867 1.00 24.45 118 PHE B C 1
ATOM 2236 O O . PHE B 1 126 ? 14.089 -7.112 -67.050 1.00 24.21 118 PHE B O 1
ATOM 2244 N N . LEU B 1 127 ? 12.246 -8.188 -67.764 1.00 25.56 119 LEU B N 1
ATOM 2245 C CA . LEU B 1 127 ? 12.041 -7.370 -68.938 1.00 26.73 119 LEU B CA 1
ATOM 2246 C C . LEU B 1 127 ? 10.612 -6.844 -68.896 1.00 28.16 119 LEU B C 1
ATOM 2247 O O . LEU B 1 127 ? 9.716 -7.491 -68.356 1.00 28.86 119 LEU B O 1
ATOM 2252 N N . THR B 1 128 ? 10.410 -5.705 -69.518 1.00 26.73 120 THR B N 1
ATOM 2253 C CA . THR B 1 128 ? 9.086 -5.176 -69.662 1.00 29.64 120 THR B CA 1
ATOM 2254 C C . THR B 1 128 ? 8.704 -5.316 -71.130 1.00 28.49 120 THR B C 1
ATOM 2255 O O . THR B 1 128 ? 9.524 -5.215 -72.029 1.00 26.80 120 THR B O 1
ATOM 2259 N N . PRO B 1 129 ? 7.436 -5.579 -71.374 1.00 27.91 121 PRO B N 1
ATOM 2260 C CA . PRO B 1 129 ? 7.029 -5.829 -72.745 1.00 29.88 121 PRO B CA 1
ATOM 2261 C C . PRO B 1 129 ? 7.039 -4.589 -73.590 1.00 30.75 121 PRO B C 1
ATOM 2262 O O . PRO B 1 129 ? 6.828 -3.463 -73.075 1.00 31.11 121 PRO B O 1
ATOM 2266 N N . SER B 1 130 ? 7.317 -4.766 -74.871 1.00 34.60 122 SER B N 1
ATOM 2267 C CA . SER B 1 130 ? 7.105 -3.666 -75.830 1.00 41.85 122 SER B CA 1
ATOM 2268 C C . SER B 1 130 ? 5.615 -3.370 -75.904 1.00 37.32 122 SER B C 1
ATOM 2269 O O . SER B 1 130 ? 4.787 -4.263 -75.743 1.00 35.39 122 SER B O 1
ATOM 2272 N N . GLU B 1 131 ? 5.305 -2.111 -76.209 1.00 36.83 123 GLU B N 1
ATOM 2273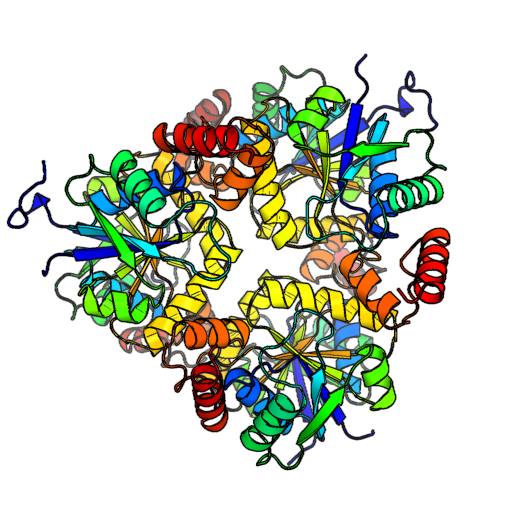 C CA . GLU B 1 131 ? 3.933 -1.651 -76.120 1.00 40.51 123 GLU B CA 1
ATOM 2274 C C . GLU B 1 131 ? 3.003 -2.405 -77.044 1.00 35.20 123 GLU B C 1
ATOM 2275 O O . GLU B 1 131 ? 1.836 -2.567 -76.673 1.00 34.82 123 GLU B O 1
ATOM 2281 N N . GLN B 1 132 ? 3.460 -2.915 -78.171 1.00 37.66 124 GLN B N 1
ATOM 2282 C CA . GLN B 1 132 ? 2.507 -3.676 -78.988 1.00 44.06 124 GLN B CA 1
ATOM 2283 C C . GLN B 1 132 ? 2.106 -5.042 -78.416 1.00 42.30 124 GLN B C 1
ATOM 2284 O O . GLN B 1 132 ? 1.154 -5.622 -78.932 1.00 43.53 124 GLN B O 1
ATOM 2290 N N . TYR B 1 133 ? 2.795 -5.521 -77.368 1.00 31.80 125 TYR B N 1
ATOM 2291 C CA . TYR B 1 133 ? 2.383 -6.769 -76.739 1.00 33.66 125 TYR B CA 1
ATOM 2292 C C . TYR B 1 133 ? 1.962 -6.598 -75.323 1.00 32.15 125 TYR B C 1
ATOM 2293 O O . TYR B 1 133 ? 1.561 -7.590 -74.706 1.00 33.79 125 TYR B O 1
ATOM 2302 N N . SER B 1 134 ? 1.980 -5.380 -74.794 1.00 30.11 126 SER B N 1
ATOM 2303 C CA . SER B 1 134 ? 1.746 -5.139 -73.373 1.00 31.85 126 SER B CA 1
ATOM 2304 C C . SER B 1 134 ? 0.349 -5.607 -72.914 1.00 31.56 126 SER B C 1
ATOM 2305 O O . SER B 1 134 ? 0.180 -5.954 -71.765 1.00 37.95 126 SER B O 1
ATOM 2308 N N . PHE B 1 135 ? -0.639 -5.596 -73.815 1.00 32.77 127 PHE B N 1
ATOM 2309 C CA . PHE B 1 135 ? -2.000 -5.997 -73.468 1.00 38.35 127 PHE B CA 1
ATOM 2310 C C . PHE B 1 135 ? -2.297 -7.500 -73.587 1.00 41.10 127 PHE B C 1
ATOM 2311 O O . PHE B 1 135 ? -3.380 -7.968 -73.227 1.00 41.98 127 PHE B O 1
ATOM 2319 N N . ILE B 1 136 ? -1.351 -8.269 -74.127 1.00 38.03 128 ILE B N 1
ATOM 2320 C CA . ILE B 1 136 ? -1.546 -9.721 -74.357 1.00 37.97 128 ILE B CA 1
ATOM 2321 C C . ILE B 1 136 ? -1.230 -10.491 -73.088 1.00 38.04 128 ILE B C 1
ATOM 2322 O O . ILE B 1 136 ? -0.158 -10.312 -72.468 1.00 39.31 128 ILE B O 1
ATOM 2327 N N . SER B 1 137 ? -2.162 -11.338 -72.672 1.00 35.19 129 SER B N 1
ATOM 2328 C CA . SER B 1 137 ? -1.894 -12.375 -71.697 1.00 32.51 129 SER B CA 1
ATOM 2329 C C . SER B 1 137 ? -2.556 -13.671 -72.197 1.00 35.41 129 SER B C 1
ATOM 2330 O O . SER B 1 137 ? -3.527 -13.622 -72.972 1.00 31.83 129 SER B O 1
ATOM 2333 N N . SER B 1 138 ? -2.050 -14.802 -71.723 1.00 34.80 130 SER B N 1
ATOM 2334 C CA . SER B 1 138 ? -2.636 -16.082 -72.083 1.00 42.92 130 SER B CA 1
ATOM 2335 C C . SER B 1 138 ? -4.107 -16.178 -71.632 1.00 36.05 130 SER B C 1
ATOM 2336 O O . SER B 1 138 ? -4.972 -16.645 -72.371 1.00 38.46 130 SER B O 1
ATOM 2339 N N . THR B 1 139 ? -4.354 -15.691 -70.429 1.00 37.10 131 THR B N 1
ATOM 2340 C CA . THR B 1 139 ? -5.670 -15.755 -69.826 1.00 43.01 131 THR B CA 1
ATOM 2341 C C . THR B 1 139 ? -6.675 -15.058 -70.677 1.00 43.88 131 THR B C 1
ATOM 2342 O O . THR B 1 139 ? -7.744 -15.560 -71.000 1.00 44.45 131 THR B O 1
ATOM 2346 N N . LEU B 1 140 ? -6.296 -13.894 -71.104 1.00 43.32 132 LEU B N 1
ATOM 2347 C CA . LEU B 1 140 ? -7.196 -13.177 -71.928 1.00 45.93 132 LEU B CA 1
ATOM 2348 C C . LEU B 1 140 ? -7.356 -13.787 -73.305 1.00 47.02 132 LEU B C 1
ATOM 2349 O O . LEU B 1 140 ? -8.442 -13.831 -73.855 1.00 43.08 132 LEU B O 1
ATOM 2354 N N . ILE B 1 141 ? -6.275 -14.268 -73.873 1.00 44.52 133 ILE B N 1
ATOM 2355 C CA . ILE B 1 141 ? -6.384 -14.925 -75.155 1.00 40.08 133 ILE B CA 1
ATOM 2356 C C . ILE B 1 141 ? -7.290 -16.171 -75.088 1.00 41.03 133 ILE B C 1
ATOM 2357 O O . ILE B 1 141 ? -8.063 -16.417 -76.011 1.00 39.14 133 ILE B O 1
ATOM 2362 N N . ARG B 1 142 ? -7.206 -16.926 -74.004 1.00 39.00 134 ARG B N 1
ATOM 2363 C CA . ARG B 1 142 ? -8.075 -18.078 -73.855 1.00 42.40 134 ARG B CA 1
ATOM 2364 C C . ARG B 1 142 ? -9.552 -17.682 -73.850 1.00 49.55 134 ARG B C 1
ATOM 2365 O O . ARG B 1 142 ? -10.373 -18.319 -74.536 1.00 44.42 134 ARG B O 1
ATOM 2373 N N . GLU B 1 143 ? -9.868 -16.629 -73.091 1.00 50.79 135 GLU B N 1
ATOM 2374 C CA . GLU B 1 143 ? -11.255 -16.191 -72.968 1.00 50.99 135 GLU B CA 1
ATOM 2375 C C . GLU B 1 143 ? -11.787 -15.742 -74.326 1.00 46.92 135 GLU B C 1
ATOM 2376 O O . GLU B 1 143 ? -12.872 -16.146 -74.726 1.00 47.02 135 GLU B O 1
ATOM 2382 N N . ILE B 1 144 ? -11.002 -14.980 -75.071 1.00 41.15 136 ILE B N 1
ATOM 2383 C CA . ILE B 1 144 ? -11.415 -14.547 -76.395 1.00 44.28 136 ILE B CA 1
ATOM 2384 C C . ILE B 1 144 ? -11.646 -15.723 -77.326 1.00 52.40 136 ILE B C 1
ATOM 2385 O O . ILE B 1 144 ? -12.633 -15.751 -78.066 1.00 54.56 136 ILE B O 1
ATOM 2390 N N . ALA B 1 145 ? -10.694 -16.667 -77.334 1.00 55.80 137 ALA B N 1
ATOM 2391 C CA . ALA B 1 145 ? -10.799 -17.806 -78.238 1.00 54.91 137 ALA B CA 1
ATOM 2392 C C . ALA B 1 145 ? -11.996 -18.669 -77.886 1.00 51.67 137 ALA B C 1
ATOM 2393 O O . ALA B 1 145 ? -12.691 -19.124 -78.778 1.00 47.32 137 ALA B O 1
ATOM 2395 N N . ARG B 1 146 ? -12.236 -18.863 -76.580 1.00 47.95 138 ARG B N 1
ATOM 2396 C CA . ARG B 1 146 ? -13.378 -19.623 -76.113 1.00 51.46 138 ARG B CA 1
ATOM 2397 C C . ARG B 1 146 ? -14.673 -19.079 -76.656 1.00 58.62 138 ARG B C 1
ATOM 2398 O O . ARG B 1 146 ? -15.532 -19.830 -77.078 1.00 53.74 138 ARG B O 1
ATOM 2406 N N . LEU B 1 147 ? -14.811 -17.750 -76.671 1.00 57.53 139 LEU B N 1
ATOM 2407 C CA . LEU B 1 147 ? -16.014 -17.111 -77.217 1.00 57.04 139 LEU B CA 1
ATOM 2408 C C . LEU B 1 147 ? -15.902 -16.894 -78.709 1.00 58.00 139 LEU B C 1
ATOM 2409 O O . LEU B 1 147 ? -16.549 -16.018 -79.236 1.00 61.76 139 LEU B O 1
ATOM 2414 N N . LYS B 1 148 ? -15.109 -17.725 -79.388 1.00 62.10 140 LYS B N 1
ATOM 2415 C CA . LYS B 1 148 ? -14.796 -17.641 -80.815 1.00 67.42 140 LYS B CA 1
ATOM 2416 C C . LYS B 1 148 ? -14.435 -16.293 -81.385 1.00 67.25 140 LYS B C 1
ATOM 2417 O O . LYS B 1 148 ? -14.671 -16.028 -82.560 1.00 68.38 140 LYS B O 1
ATOM 2423 N N . GLY B 1 149 ? -13.752 -15.484 -80.581 1.00 65.56 141 GLY B N 1
ATOM 2424 C CA . GLY B 1 149 ? -13.092 -14.291 -81.111 1.00 55.19 141 GLY B CA 1
ATOM 2425 C C . GLY B 1 149 ? -11.839 -14.696 -81.862 1.00 50.30 141 GLY B C 1
ATOM 2426 O O . GLY B 1 149 ? -11.316 -15.769 -81.651 1.00 52.18 141 GLY B O 1
ATOM 2427 N N . ASP B 1 150 ? -11.368 -13.832 -82.725 1.00 44.06 142 ASP B N 1
ATOM 2428 C CA . ASP B 1 150 ? -10.199 -14.092 -83.527 1.00 48.27 142 ASP B CA 1
ATOM 2429 C C . ASP B 1 150 ? -8.919 -13.697 -82.755 1.00 52.20 142 ASP B C 1
ATOM 2430 O O . ASP B 1 150 ? -8.717 -12.504 -82.459 1.00 49.21 142 ASP B O 1
ATOM 2435 N N . VAL B 1 151 ? -8.036 -14.678 -82.485 1.00 43.96 143 VAL B N 1
ATOM 2436 C CA . VAL B 1 151 ? -6.783 -14.421 -81.752 1.00 41.37 143 VAL B CA 1
ATOM 2437 C C . VAL B 1 151 ? -5.556 -14.442 -82.645 1.00 42.20 143 VAL B C 1
ATOM 2438 O O . VAL B 1 151 ? -4.454 -14.372 -82.163 1.00 40.29 143 VAL B O 1
ATOM 2442 N N . THR B 1 152 ? -5.768 -14.446 -83.952 1.00 39.71 144 THR B N 1
ATOM 2443 C CA . THR B 1 152 ? -4.703 -14.529 -84.932 1.00 44.11 144 THR B CA 1
ATOM 2444 C C . THR B 1 152 ? -3.654 -13.465 -84.788 1.00 46.72 144 THR B C 1
ATOM 2445 O O . THR B 1 152 ? -2.475 -13.712 -85.057 1.00 44.72 144 THR B O 1
ATOM 2449 N N . LYS B 1 153 ? -4.067 -12.270 -84.397 1.00 46.60 145 LYS B N 1
ATOM 2450 C CA . LYS B 1 153 ? -3.110 -11.156 -84.291 1.00 51.00 145 LYS B CA 1
ATOM 2451 C C . LYS B 1 153 ? -2.200 -11.282 -83.085 1.00 40.22 145 LYS B C 1
ATOM 2452 O O . LYS B 1 153 ? -1.191 -10.644 -83.046 1.00 37.84 145 LYS B O 1
ATOM 2458 N N . PHE B 1 154 ? -2.553 -12.105 -82.118 1.00 38.98 146 PHE B N 1
ATOM 2459 C CA . PHE B 1 154 ? -1.866 -12.130 -80.834 1.00 40.87 146 PHE B CA 1
ATOM 2460 C C . PHE B 1 154 ? -1.046 -13.366 -80.523 1.00 40.81 146 PHE B C 1
ATOM 2461 O O . PHE B 1 154 ? -0.355 -13.384 -79.485 1.00 38.70 146 PHE B O 1
ATOM 2469 N N . VAL B 1 155 ? -1.161 -14.404 -81.357 1.00 42.56 147 VAL B N 1
ATOM 2470 C CA . VAL B 1 155 ? -0.533 -15.688 -81.084 1.00 38.64 147 VAL B CA 1
ATOM 2471 C C . VAL B 1 155 ? 0.034 -16.256 -82.365 1.00 43.07 147 VAL B C 1
ATOM 2472 O O . VAL B 1 155 ? -0.400 -15.915 -83.449 1.00 41.85 147 VAL B O 1
ATOM 2476 N N . PRO B 1 156 ? 1.050 -17.120 -82.224 1.00 48.82 148 PRO B N 1
ATOM 2477 C CA . PRO B 1 156 ? 1.517 -17.810 -83.414 1.00 47.15 148 PRO B CA 1
ATOM 2478 C C . PRO B 1 156 ? 0.429 -18.702 -84.080 1.00 43.79 148 PRO B C 1
ATOM 2479 O O . PRO B 1 156 ? -0.531 -19.151 -83.444 1.00 38.51 148 PRO B O 1
ATOM 2483 N N . GLN B 1 157 ? 0.650 -18.951 -85.368 1.00 48.23 149 GLN B N 1
ATOM 2484 C CA . GLN B 1 157 ? -0.207 -19.771 -86.221 1.00 57.29 149 GLN B CA 1
ATOM 2485 C C . GLN B 1 157 ? -0.592 -21.107 -85.596 1.00 49.71 149 GLN B C 1
ATOM 2486 O O . GLN B 1 157 ? -1.773 -21.478 -85.561 1.00 47.85 149 GLN B O 1
ATOM 2492 N N . ALA B 1 158 ? 0.410 -21.810 -85.050 1.00 46.52 150 ALA B N 1
ATOM 2493 C CA . ALA B 1 158 ? 0.144 -23.104 -84.461 1.00 43.68 150 ALA B CA 1
ATOM 2494 C C . ALA B 1 158 ? -0.838 -23.008 -83.328 1.00 44.54 150 ALA B C 1
ATOM 2495 O O . ALA B 1 158 ? -1.626 -23.937 -83.093 1.00 46.45 150 ALA B O 1
ATOM 2497 N N . VAL B 1 159 ? -0.805 -21.887 -82.608 1.00 44.77 151 VAL B N 1
ATOM 2498 C CA . VAL B 1 159 ? -1.726 -21.702 -81.491 1.00 44.32 151 VAL B CA 1
ATOM 2499 C C . VAL B 1 159 ? -3.139 -21.502 -82.004 1.00 43.30 151 VAL B C 1
ATOM 2500 O O . VAL B 1 159 ? -4.087 -22.001 -81.405 1.00 38.95 151 VAL B O 1
ATOM 2504 N N . VAL B 1 160 ? -3.283 -20.756 -83.092 1.00 52.93 152 VAL B N 1
ATOM 2505 C CA . VAL B 1 160 ? -4.612 -20.573 -83.707 1.00 58.20 152 VAL B CA 1
ATOM 2506 C C . VAL B 1 160 ? -5.216 -21.955 -84.020 1.00 61.17 152 VAL B C 1
ATOM 2507 O O . VAL B 1 160 ? -6.378 -22.251 -83.682 1.00 56.88 152 VAL B O 1
ATOM 2511 N N . GLU B 1 161 ? -4.390 -22.801 -84.652 1.00 60.56 153 GLU B N 1
ATOM 2512 C CA . GLU B 1 161 ? -4.804 -24.160 -85.045 1.00 54.76 153 GLU B CA 1
ATOM 2513 C C . GLU B 1 161 ? -5.131 -25.003 -83.835 1.00 55.86 153 GLU B C 1
ATOM 2514 O O . GLU B 1 161 ? -6.126 -25.716 -83.833 1.00 55.96 153 GLU B O 1
ATOM 2520 N N . ALA B 1 162 ? -4.342 -24.878 -82.774 1.00 51.95 154 ALA B N 1
ATOM 2521 C CA . ALA B 1 162 ? -4.632 -25.624 -81.565 1.00 52.05 154 ALA B CA 1
ATOM 2522 C C . ALA B 1 162 ? -5.971 -25.241 -80.962 1.00 58.01 154 ALA B C 1
ATOM 2523 O O . ALA B 1 162 ? -6.680 -26.102 -80.405 1.00 49.71 154 ALA B O 1
ATOM 2525 N N . PHE B 1 163 ? -6.307 -23.947 -81.030 1.00 58.91 155 PHE B N 1
ATOM 2526 C CA . PHE B 1 163 ? -7.613 -23.501 -80.532 1.00 54.72 155 PHE B CA 1
ATOM 2527 C C . PHE B 1 163 ? -8.754 -24.088 -81.385 1.00 62.00 155 PHE B C 1
ATOM 2528 O O . PHE B 1 163 ? -9.763 -24.533 -80.829 1.00 62.14 155 PHE B O 1
ATOM 2536 N N . GLU B 1 164 ? -8.581 -24.074 -82.704 1.00 63.17 156 GLU B N 1
ATOM 2537 C CA . GLU B 1 164 ? -9.537 -24.703 -83.618 1.00 70.64 156 GLU B CA 1
ATOM 2538 C C . GLU B 1 164 ? -9.735 -26.191 -83.276 1.00 74.24 156 GLU B C 1
ATOM 2539 O O . GLU B 1 164 ? -10.862 -26.646 -83.199 1.00 78.31 156 GLU B O 1
ATOM 2545 N N . ARG B 1 165 ? -8.653 -26.924 -83.020 1.00 75.06 157 ARG B N 1
ATOM 2546 C CA . ARG B 1 165 ? -8.775 -28.327 -82.582 1.00 81.02 157 ARG B CA 1
ATOM 2547 C C . ARG B 1 165 ? -9.571 -28.413 -81.305 1.00 83.47 157 ARG B C 1
ATOM 2548 O O . ARG B 1 165 ? -10.413 -29.285 -81.158 1.00 92.01 157 ARG B O 1
ATOM 2556 N N . LYS B 1 166 ? -9.319 -27.502 -80.375 1.00 81.13 158 LYS B N 1
ATOM 2557 C CA . LYS B 1 166 ? -10.024 -27.525 -79.107 1.00 83.44 158 LYS B CA 1
ATOM 2558 C C . LYS B 1 166 ? -11.547 -27.296 -79.336 1.00 92.70 158 LYS B C 1
ATOM 2559 O O . LYS B 1 166 ? -12.375 -27.990 -78.723 1.00 84.98 158 LYS B O 1
ATOM 2565 N N . HIS B 1 167 ? -11.919 -26.398 -80.246 1.00 97.30 159 HIS B N 1
ATOM 2566 C CA . HIS B 1 167 ? -13.344 -26.184 -80.524 1.00 97.26 159 HIS B CA 1
ATOM 2567 C C . HIS B 1 167 ? -13.984 -27.443 -81.140 1.00 95.00 159 HIS B C 1
ATOM 2568 O O . HIS B 1 167 ? -15.087 -27.841 -80.755 1.00 89.94 159 HIS B O 1
ATOM 2575 N N . GLN B 1 168 ? -13.274 -28.067 -82.084 1.00 95.16 160 GLN B N 1
ATOM 2576 C CA . GLN B 1 168 ? -13.776 -29.272 -82.735 1.00 94.87 160 GLN B CA 1
ATOM 2577 C C . GLN B 1 168 ? -13.966 -30.413 -81.718 1.00 92.85 160 GLN B C 1
ATOM 2578 O O . GLN B 1 168 ? -14.798 -31.268 -81.911 1.00 100.96 160 GLN B O 1
ATOM 2584 N N . GLN B 1 169 ? -13.228 -30.395 -80.613 1.00 90.18 161 GLN B N 1
ATOM 2585 C CA . GLN B 1 169 ? -13.464 -31.333 -79.523 1.00 89.59 161 GLN B CA 1
ATOM 2586 C C . GLN B 1 169 ? -14.447 -30.839 -78.479 1.00 91.18 161 GLN B C 1
ATOM 2587 O O . GLN B 1 169 ? -14.433 -31.309 -77.350 1.00 80.08 161 GLN B O 1
ATOM 2593 N N . GLY B 1 170 ? -15.264 -29.834 -78.811 1.00 105.00 162 GLY B N 1
ATOM 2594 C CA . GLY B 1 170 ? -16.140 -29.195 -77.809 1.00 114.69 162 GLY B CA 1
ATOM 2595 C C . GLY B 1 170 ? -15.460 -28.446 -76.679 1.00 119.89 162 GLY B C 1
ATOM 2596 O O . GLY B 1 170 ? -15.927 -28.531 -75.546 1.00 122.28 162 GLY B O 1
ATOM 2597 N N . TRP B 1 171 ? -14.331 -27.799 -76.933 1.00 115.52 163 TRP B N 1
ATOM 2598 C CA . TRP B 1 171 ? -13.467 -27.255 -75.910 1.00 111.19 163 TRP B CA 1
ATOM 2599 C C . TRP B 1 171 ? -13.033 -28.141 -74.778 1.00 107.13 163 TRP B C 1
ATOM 2600 O O . TRP B 1 171 ? -12.356 -29.054 -75.117 1.00 95.20 163 TRP B O 1
ATOM 2611 N N . MET C 1 9 ? -23.489 13.758 -83.599 1.00 111.85 1 MET C N 1
ATOM 2612 C CA . MET C 1 9 ? -24.118 13.335 -84.896 1.00 110.84 1 MET C CA 1
ATOM 2613 C C . MET C 1 9 ? -25.243 12.278 -84.694 1.00 106.84 1 MET C C 1
ATOM 2614 O O . MET C 1 9 ? -26.052 12.087 -85.608 1.00 93.71 1 MET C O 1
ATOM 2619 N N . SER C 1 10 ? -25.303 11.582 -83.556 1.00 97.03 2 SER C N 1
ATOM 2620 C CA . SER C 1 10 ? -26.015 10.284 -83.552 1.00 99.64 2 SER C CA 1
ATOM 2621 C C . SER C 1 10 ? -26.680 9.856 -82.260 1.00 96.88 2 SER C C 1
ATOM 2622 O O . SER C 1 10 ? -27.361 8.837 -82.257 1.00 110.51 2 SER C O 1
ATOM 2625 N N . LYS C 1 11 ? -26.486 10.588 -81.174 1.00 74.27 3 LYS C N 1
ATOM 2626 C CA . LYS C 1 11 ? -26.991 10.174 -79.841 1.00 67.18 3 LYS C CA 1
ATOM 2627 C C . LYS C 1 11 ? -26.139 9.052 -79.254 1.00 54.24 3 LYS C C 1
ATOM 2628 O O . LYS C 1 11 ? -25.626 8.221 -79.976 1.00 52.18 3 LYS C O 1
ATOM 2634 N N . THR C 1 12 ? -25.884 9.126 -77.968 1.00 39.84 4 THR C N 1
ATOM 2635 C CA . THR C 1 12 ? -24.839 8.306 -77.365 1.00 34.73 4 THR C CA 1
ATOM 2636 C C . THR C 1 12 ? -25.438 7.159 -76.579 1.00 28.32 4 THR C C 1
ATOM 2637 O O . THR C 1 12 ? -26.470 7.291 -75.910 1.00 28.38 4 THR C O 1
ATOM 2641 N N . ARG C 1 13 ? -24.792 6.024 -76.714 1.00 26.35 5 ARG C N 1
ATOM 2642 C CA . ARG C 1 13 ? -25.279 4.797 -76.103 1.00 27.62 5 ARG C CA 1
ATOM 2643 C C . ARG C 1 13 ? -24.080 4.157 -75.435 1.00 25.01 5 ARG C C 1
ATOM 2644 O O . ARG C 1 13 ? -23.109 3.799 -76.124 1.00 24.64 5 ARG C O 1
ATOM 2652 N N . VAL C 1 14 ? -24.131 4.031 -74.113 1.00 27.64 6 VAL C N 1
ATOM 2653 C CA . VAL C 1 14 ? -23.001 3.461 -73.405 1.00 26.81 6 VAL C CA 1
ATOM 2654 C C . VAL C 1 14 ? -23.390 2.180 -72.744 1.00 25.04 6 VAL C C 1
ATOM 2655 O O . VAL C 1 14 ? -24.443 2.106 -72.121 1.00 30.57 6 VAL C O 1
ATOM 2659 N N . ILE C 1 15 ? -22.522 1.196 -72.855 1.00 26.12 7 ILE C N 1
ATOM 2660 C CA . ILE C 1 15 ? -22.689 -0.098 -72.206 1.00 29.51 7 ILE C CA 1
ATOM 2661 C C . ILE C 1 15 ? -21.938 -0.119 -70.884 1.00 27.83 7 ILE C C 1
ATOM 2662 O O . ILE C 1 15 ? -20.766 0.195 -70.868 1.00 29.52 7 ILE C O 1
ATOM 2667 N N . TYR C 1 16 ? -22.609 -0.530 -69.819 1.00 27.66 8 TYR C N 1
ATOM 2668 C CA . TYR C 1 16 ? -22.016 -0.759 -68.522 1.00 27.48 8 TYR C CA 1
ATOM 2669 C C . TYR C 1 16 ? -22.071 -2.241 -68.164 1.00 28.64 8 TYR C C 1
ATOM 2670 O O . TYR C 1 16 ? -23.054 -2.714 -67.623 1.00 26.18 8 TYR C O 1
ATOM 2679 N N . PRO C 1 17 ? -21.015 -2.979 -68.496 1.00 27.85 9 PRO C N 1
ATOM 2680 C CA . PRO C 1 17 ? -20.992 -4.402 -68.346 1.00 28.17 9 PRO C CA 1
ATOM 2681 C C . PRO C 1 17 ? -20.460 -4.806 -66.985 1.00 29.69 9 PRO C C 1
ATOM 2682 O O . PRO C 1 17 ? -19.728 -4.091 -66.379 1.00 30.30 9 PRO C O 1
ATOM 2686 N N . GLY C 1 18 ? -20.875 -5.978 -66.537 1.00 33.08 10 GLY C N 1
ATOM 2687 C CA . GLY C 1 18 ? -20.394 -6.597 -65.333 1.00 31.76 10 GLY C CA 1
ATOM 2688 C C . GLY C 1 18 ? -21.197 -7.828 -65.000 1.00 31.06 10 GLY C C 1
ATOM 2689 O O . GLY C 1 18 ? -22.117 -8.200 -65.722 1.00 27.79 10 GLY C O 1
ATOM 2690 N N . THR C 1 19 ? -20.855 -8.476 -63.895 1.00 34.01 11 THR C N 1
ATOM 2691 C CA . THR C 1 19 ? -21.639 -9.628 -63.449 1.00 33.91 11 THR C CA 1
ATOM 2692 C C . THR C 1 19 ? -22.692 -9.224 -62.480 1.00 31.34 11 THR C C 1
ATOM 2693 O O . THR C 1 19 ? -23.634 -9.958 -62.310 1.00 34.22 11 THR C O 1
ATOM 2697 N N . PHE C 1 20 ? -22.573 -8.058 -61.851 1.00 30.67 12 PHE C N 1
ATOM 2698 C CA . PHE C 1 20 ? -23.652 -7.563 -61.002 1.00 29.54 12 PHE C CA 1
ATOM 2699 C C . PHE C 1 20 ? -24.168 -8.662 -60.064 1.00 30.36 12 PHE C C 1
ATOM 2700 O O . PHE C 1 20 ? -25.355 -8.927 -60.010 1.00 34.09 12 PHE C O 1
ATOM 2708 N N . ASP C 1 21 ? -23.261 -9.238 -59.291 1.00 31.70 13 ASP C N 1
ATOM 2709 C CA . ASP C 1 21 ? -23.551 -10.407 -58.465 1.00 32.16 13 ASP C CA 1
ATOM 2710 C C . ASP C 1 21 ? -23.341 -10.176 -56.981 1.00 29.63 13 ASP C C 1
ATOM 2711 O O . ASP C 1 21 ? -22.370 -10.690 -56.415 1.00 30.41 13 ASP C O 1
ATOM 2716 N N . PRO C 1 22 ? -24.175 -9.385 -56.318 1.00 27.19 14 PRO C N 1
ATOM 2717 C CA . PRO C 1 22 ? -25.282 -8.636 -56.852 1.00 25.53 14 PRO C CA 1
ATOM 2718 C C . PRO C 1 22 ? -24.941 -7.185 -57.169 1.00 27.35 14 PRO C C 1
ATOM 2719 O O . PRO C 1 22 ? -23.870 -6.711 -56.839 1.00 25.71 14 PRO C O 1
ATOM 2723 N N . ILE C 1 23 ? -25.889 -6.473 -57.740 1.00 27.98 15 ILE C N 1
ATOM 2724 C CA . ILE C 1 23 ? -25.795 -5.033 -57.809 1.00 26.43 15 ILE C CA 1
ATOM 2725 C C . ILE C 1 23 ? -25.669 -4.384 -56.412 1.00 25.97 15 ILE C C 1
ATOM 2726 O O . ILE C 1 23 ? -26.307 -4.799 -55.477 1.00 28.17 15 ILE C O 1
ATOM 2731 N N . THR C 1 24 ? -24.894 -3.308 -56.324 1.00 27.33 16 THR C N 1
ATOM 2732 C CA . THR C 1 24 ? -24.592 -2.598 -55.088 1.00 26.46 16 THR C CA 1
ATOM 2733 C C . THR C 1 24 ? -24.870 -1.131 -55.300 1.00 24.86 16 THR C C 1
ATOM 2734 O O . THR C 1 24 ? -25.111 -0.671 -56.407 1.00 23.04 16 THR C O 1
ATOM 2738 N N . ASN C 1 25 ? -24.800 -0.380 -54.212 1.00 26.72 17 ASN C N 1
ATOM 2739 C CA . ASN C 1 25 ? -24.966 1.048 -54.278 1.00 24.78 17 ASN C CA 1
ATOM 2740 C C . ASN C 1 25 ? -23.852 1.715 -55.088 1.00 26.07 17 ASN C C 1
ATOM 2741 O O . ASN C 1 25 ? -24.066 2.801 -55.616 1.00 25.63 17 ASN C O 1
ATOM 2746 N N . GLY C 1 26 ? -22.704 1.069 -55.207 1.00 24.68 18 GLY C N 1
ATOM 2747 C CA . GLY C 1 26 ? -21.632 1.558 -56.057 1.00 28.30 18 GLY C CA 1
ATOM 2748 C C . GLY C 1 26 ? -22.050 1.546 -57.535 1.00 24.02 18 GLY C C 1
ATOM 2749 O O . GLY C 1 26 ? -21.855 2.533 -58.251 1.00 24.04 18 GLY C O 1
ATOM 2750 N N . HIS C 1 27 ? -22.614 0.430 -57.975 1.00 25.13 19 HIS C N 1
ATOM 2751 C CA . HIS C 1 27 ? -23.138 0.342 -59.324 1.00 25.22 19 HIS C CA 1
ATOM 2752 C C . HIS C 1 27 ? -24.238 1.376 -59.543 1.00 24.02 19 HIS C C 1
ATOM 2753 O O . HIS C 1 27 ? -24.287 2.022 -60.586 1.00 24.00 19 HIS C O 1
ATOM 2760 N N . VAL C 1 28 ? -25.120 1.526 -58.558 1.00 24.58 20 VAL C N 1
ATOM 2761 C CA . VAL C 1 28 ? -26.203 2.458 -58.713 1.00 26.52 20 VAL C CA 1
ATOM 2762 C C . VAL C 1 28 ? -25.711 3.875 -58.940 1.00 28.75 20 VAL C C 1
ATOM 2763 O O . VAL C 1 28 ? -26.211 4.607 -59.797 1.00 25.85 20 VAL C O 1
ATOM 2767 N N . ASP C 1 29 ? -24.712 4.266 -58.149 1.00 30.36 21 ASP C N 1
ATOM 2768 C CA . ASP C 1 29 ? -24.161 5.603 -58.285 1.00 30.46 21 ASP C CA 1
ATOM 2769 C C . ASP C 1 29 ? -23.512 5.802 -59.667 1.00 25.67 21 ASP C C 1
ATOM 2770 O O . ASP C 1 29 ? -23.669 6.850 -60.252 1.00 25.27 21 ASP C O 1
ATOM 2775 N N . LEU C 1 30 ? -22.797 4.808 -60.172 1.00 26.85 22 LEU C N 1
ATOM 2776 C CA . LEU C 1 30 ? -22.158 4.975 -61.476 1.00 26.68 22 LEU C CA 1
ATOM 2777 C C . LEU C 1 30 ? -23.170 5.063 -62.600 1.00 25.62 22 LEU C C 1
ATOM 2778 O O . LEU C 1 30 ? -23.012 5.878 -63.482 1.00 23.23 22 LEU C O 1
ATOM 2783 N N . VAL C 1 31 ? -24.190 4.217 -62.559 1.00 24.91 23 VAL C N 1
ATOM 2784 C CA . VAL C 1 31 ? -25.222 4.276 -63.580 1.00 26.05 23 VAL C CA 1
ATOM 2785 C C . VAL C 1 31 ? -25.994 5.595 -63.486 1.00 23.89 23 VAL C C 1
ATOM 2786 O O . VAL C 1 31 ? -26.294 6.178 -64.494 1.00 24.14 23 VAL C O 1
ATOM 2790 N N . THR C 1 32 ? -26.275 6.065 -62.288 1.00 24.80 24 THR C N 1
ATOM 2791 C CA . THR C 1 32 ? -26.959 7.340 -62.149 1.00 24.41 24 THR C CA 1
ATOM 2792 C C . THR C 1 32 ? -26.150 8.457 -62.777 1.00 25.35 24 THR C C 1
ATOM 2793 O O . THR C 1 32 ? -26.659 9.267 -63.557 1.00 28.36 24 THR C O 1
ATOM 2797 N N . ARG C 1 33 ? -24.860 8.475 -62.494 1.00 24.11 25 ARG C N 1
ATOM 2798 C CA . ARG C 1 33 ? -24.010 9.509 -63.046 1.00 25.54 25 ARG C CA 1
ATOM 2799 C C . ARG C 1 33 ? -23.890 9.379 -64.554 1.00 23.41 25 ARG C C 1
ATOM 2800 O O . ARG C 1 33 ? -23.872 10.375 -65.264 1.00 27.19 25 ARG C O 1
ATOM 2808 N N . ALA C 1 34 ? -23.788 8.154 -65.051 1.00 24.00 26 ALA C N 1
ATOM 2809 C CA . ALA C 1 34 ? -23.680 7.942 -66.473 1.00 24.80 26 ALA C CA 1
ATOM 2810 C C . ALA C 1 34 ? -24.961 8.339 -67.196 1.00 27.47 26 ALA C C 1
ATOM 2811 O O . ALA C 1 34 ? -24.897 8.890 -68.301 1.00 26.82 26 ALA C O 1
ATOM 2813 N N . SER C 1 35 ? -26.098 8.061 -66.580 1.00 28.36 27 SER C N 1
ATOM 2814 C CA . SER C 1 35 ? -27.379 8.405 -67.178 1.00 33.87 27 SER C CA 1
ATOM 2815 C C . SER C 1 35 ? -27.582 9.898 -67.387 1.00 34.95 27 SER C C 1
ATOM 2816 O O . SER C 1 35 ? -28.331 10.276 -68.260 1.00 36.66 27 SER C O 1
ATOM 2819 N N . ARG C 1 36 ? -26.892 10.730 -66.625 1.00 36.24 28 ARG C N 1
ATOM 2820 C CA . ARG C 1 36 ? -26.901 12.177 -66.827 1.00 35.49 28 ARG C CA 1
ATOM 2821 C C . ARG C 1 36 ? -26.047 12.633 -67.991 1.00 34.26 28 ARG C C 1
ATOM 2822 O O . ARG C 1 36 ? -26.158 13.750 -68.375 1.00 34.91 28 ARG C O 1
ATOM 2830 N N . MET C 1 37 ? -25.137 11.816 -68.481 1.00 33.20 29 MET C N 1
ATOM 2831 C CA . MET C 1 37 ? -24.169 12.248 -69.453 1.00 33.13 29 MET C CA 1
ATOM 2832 C C . MET C 1 37 ? -24.344 11.650 -70.852 1.00 35.65 29 MET C C 1
ATOM 2833 O O . MET C 1 37 ? -23.707 12.118 -71.793 1.00 38.27 29 MET C O 1
ATOM 2838 N N . PHE C 1 38 ? -25.082 10.543 -70.954 1.00 30.64 30 PHE C N 1
ATOM 2839 C CA . PHE C 1 38 ? -25.262 9.845 -72.185 1.00 30.91 30 PHE C CA 1
ATOM 2840 C C . PHE C 1 38 ? -26.762 9.645 -72.409 1.00 31.07 30 PHE C C 1
ATOM 2841 O O . PHE C 1 38 ? -27.523 9.499 -71.447 1.00 29.03 30 PHE C O 1
ATOM 2849 N N . ASP C 1 39 ? -27.174 9.571 -73.670 1.00 30.37 31 ASP C N 1
ATOM 2850 C CA . ASP C 1 39 ? -28.586 9.454 -73.965 1.00 29.81 31 ASP C CA 1
ATOM 2851 C C . ASP C 1 39 ? -29.128 8.125 -73.497 1.00 28.37 31 ASP C C 1
ATOM 2852 O O . ASP C 1 39 ? -30.205 8.064 -72.950 1.00 30.40 31 ASP C O 1
ATOM 2857 N N . GLU C 1 40 ? -28.362 7.063 -73.682 1.00 29.15 32 GLU C N 1
ATOM 2858 C CA . GLU C 1 40 ? -28.809 5.718 -73.325 1.00 31.79 32 GLU C CA 1
ATOM 2859 C C . GLU C 1 40 ? -27.715 4.964 -72.606 1.00 30.73 32 GLU C C 1
ATOM 2860 O O . GLU C 1 40 ? -26.547 5.021 -73.013 1.00 30.25 32 GLU C O 1
ATOM 2866 N N . VAL C 1 41 ? -28.102 4.277 -71.532 1.00 28.95 33 VAL C N 1
ATOM 2867 C CA . VAL C 1 41 ? -27.189 3.466 -70.751 1.00 26.83 33 VAL C CA 1
ATOM 2868 C C . VAL C 1 41 ? -27.731 2.060 -70.720 1.00 27.93 33 VAL C C 1
ATOM 2869 O O . VAL C 1 41 ? -28.879 1.837 -70.344 1.00 32.69 33 VAL C O 1
ATOM 2873 N N . VAL C 1 42 ? -26.899 1.103 -71.114 1.00 26.45 34 VAL C N 1
ATOM 2874 C CA . VAL C 1 42 ? -27.271 -0.296 -71.113 1.00 25.62 34 VAL C CA 1
ATOM 2875 C C . VAL C 1 42 ? -26.520 -1.014 -70.003 1.00 26.76 34 VAL C C 1
ATOM 2876 O O . VAL C 1 42 ? -25.302 -1.174 -70.078 1.00 24.99 34 VAL C O 1
ATOM 2880 N N . VAL C 1 43 ? -27.235 -1.426 -68.968 1.00 25.00 35 VAL C N 1
ATOM 2881 C CA . VAL C 1 43 ? -26.715 -2.258 -67.943 1.00 26.18 35 VAL C CA 1
ATOM 2882 C C . VAL C 1 43 ? -26.665 -3.676 -68.517 1.00 26.65 35 VAL C C 1
ATOM 2883 O O . VAL C 1 43 ? -27.698 -4.312 -68.768 1.00 27.55 35 VAL C O 1
ATOM 2887 N N . ALA C 1 44 ? -25.453 -4.147 -68.744 1.00 27.83 36 ALA C N 1
ATOM 2888 C CA . ALA C 1 44 ? -25.218 -5.394 -69.463 1.00 28.42 36 ALA C CA 1
ATOM 2889 C C . ALA C 1 44 ? -24.665 -6.448 -68.509 1.00 31.20 36 ALA C C 1
ATOM 2890 O O . ALA C 1 44 ? -23.488 -6.378 -68.103 1.00 30.76 36 ALA C O 1
ATOM 2892 N N . ILE C 1 45 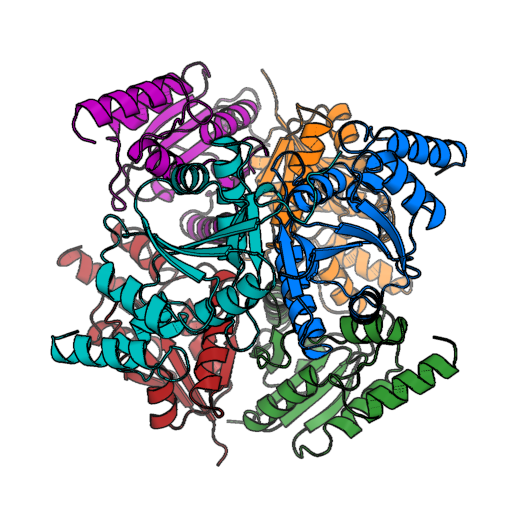? -25.492 -7.408 -68.151 1.00 26.54 37 ILE C N 1
ATOM 2893 C CA . ILE C 1 45 ? -25.160 -8.396 -67.140 1.00 31.01 37 ILE C CA 1
ATOM 2894 C C . ILE C 1 45 ? -24.600 -9.637 -67.812 1.00 33.87 37 ILE C C 1
ATOM 2895 O O . ILE C 1 45 ? -25.317 -10.339 -68.526 1.00 31.42 37 ILE C O 1
ATOM 2900 N N . ALA C 1 46 ? -23.308 -9.850 -67.637 1.00 31.92 38 ALA C N 1
ATOM 2901 C CA . ALA C 1 46 ? -22.631 -10.972 -68.256 1.00 39.82 38 ALA C CA 1
ATOM 2902 C C . ALA C 1 46 ? -23.071 -12.204 -67.516 1.00 43.84 38 ALA C C 1
ATOM 2903 O O . ALA C 1 46 ? -23.126 -12.225 -66.268 1.00 43.67 38 ALA C O 1
ATOM 2905 N N . ILE C 1 47 ? -23.460 -13.214 -68.266 1.00 48.66 39 ILE C N 1
ATOM 2906 C CA . ILE C 1 47 ? -23.902 -14.460 -67.627 1.00 56.47 39 ILE C CA 1
ATOM 2907 C C . ILE C 1 47 ? -22.831 -14.991 -66.660 1.00 55.45 39 ILE C C 1
ATOM 2908 O O . ILE C 1 47 ? -23.157 -15.495 -65.586 1.00 46.63 39 ILE C O 1
ATOM 2913 N N . GLY C 1 48 ? -21.559 -14.806 -67.005 1.00 59.54 40 GLY C N 1
ATOM 2914 C CA . GLY C 1 48 ? -20.484 -15.126 -66.124 1.00 66.61 40 GLY C CA 1
ATOM 2915 C C . GLY C 1 48 ? -20.179 -16.602 -66.298 1.00 88.53 40 GLY C C 1
ATOM 2916 O O . GLY C 1 48 ? -20.223 -17.368 -65.333 1.00 91.03 40 GLY C O 1
ATOM 2917 N N . HIS C 1 49 ? -19.805 -16.993 -67.512 1.00 109.80 41 HIS C N 1
ATOM 2918 C CA . HIS C 1 49 ? -19.314 -18.348 -67.735 1.00 119.68 41 HIS C CA 1
ATOM 2919 C C . HIS C 1 49 ? -18.059 -18.530 -66.877 1.00 122.65 41 HIS C C 1
ATOM 2920 O O . HIS C 1 49 ? -17.005 -17.939 -67.181 1.00 107.69 41 HIS C O 1
ATOM 2927 N N . HIS C 1 50 ? -18.186 -19.389 -65.886 1.00 126.31 42 HIS C N 1
ATOM 2928 C CA . HIS C 1 50 ? -17.065 -19.672 -64.951 1.00 117.84 42 HIS C CA 1
ATOM 2929 C C . HIS C 1 50 ? -17.093 -18.554 -63.900 1.00 110.43 42 HIS C C 1
ATOM 2930 O O . HIS C 1 50 ? -17.983 -17.720 -63.923 1.00 112.26 42 HIS C O 1
ATOM 2937 N N . LYS C 1 51 ? -16.208 -18.592 -62.914 1.00 98.92 43 LYS C N 1
ATOM 2938 C CA . LYS C 1 51 ? -16.339 -17.547 -61.925 1.00 92.13 43 LYS C CA 1
ATOM 2939 C C . LYS C 1 51 ? -17.839 -17.624 -61.642 1.00 80.17 43 LYS C C 1
ATOM 2940 O O . LYS C 1 51 ? -18.548 -16.628 -61.785 1.00 98.45 43 LYS C O 1
ATOM 2946 N N . ASN C 1 52 ? -18.318 -18.812 -61.259 1.00 66.44 44 ASN C N 1
ATOM 2947 C CA . ASN C 1 52 ? -19.746 -19.055 -61.058 1.00 65.38 44 ASN C CA 1
ATOM 2948 C C . ASN C 1 52 ? -20.333 -18.044 -60.098 1.00 56.73 44 ASN C C 1
ATOM 2949 O O . ASN C 1 52 ? -19.752 -17.738 -59.056 1.00 54.52 44 ASN C O 1
ATOM 2954 N N . PRO C 1 53 ? -21.504 -17.531 -60.459 1.00 57.61 45 PRO C N 1
ATOM 2955 C CA . PRO C 1 53 ? -22.103 -16.479 -59.676 1.00 52.94 45 PRO C CA 1
ATOM 2956 C C . PRO C 1 53 ? -23.035 -17.015 -58.642 1.00 49.40 45 PRO C C 1
ATOM 2957 O O . PRO C 1 53 ? -23.665 -18.041 -58.856 1.00 46.70 45 PRO C O 1
ATOM 2961 N N . LEU C 1 54 ? -23.120 -16.314 -57.525 1.00 38.17 46 LEU C N 1
ATOM 2962 C CA . LEU C 1 54 ? -24.095 -16.626 -56.529 1.00 39.24 46 LEU C CA 1
ATOM 2963 C C . LEU C 1 54 ? -25.537 -16.520 -57.000 1.00 37.96 46 LEU C C 1
ATOM 2964 O O . LEU C 1 54 ? -26.347 -17.399 -56.725 1.00 36.20 46 LEU C O 1
ATOM 2969 N N . PHE C 1 55 ? -25.881 -15.404 -57.624 1.00 34.38 47 PHE C N 1
ATOM 2970 C CA . PHE C 1 55 ? -27.257 -15.201 -58.076 1.00 35.97 47 PHE C CA 1
ATOM 2971 C C . PHE C 1 55 ? -27.345 -15.588 -59.526 1.00 34.53 47 PHE C C 1
ATOM 2972 O O . PHE C 1 55 ? -26.388 -15.415 -60.292 1.00 33.07 47 PHE C O 1
ATOM 2980 N N . SER C 1 56 ? -28.493 -16.147 -59.907 1.00 39.39 48 SER C N 1
ATOM 2981 C CA . SER C 1 56 ? -28.764 -16.474 -61.314 1.00 41.42 48 SER C CA 1
ATOM 2982 C C . SER C 1 56 ? -28.820 -15.191 -62.139 1.00 40.94 48 SER C C 1
ATOM 2983 O O . SER C 1 56 ? -29.086 -14.090 -61.617 1.00 39.90 48 SER C O 1
ATOM 2986 N N . LEU C 1 57 ? -28.597 -15.358 -63.440 1.00 43.99 49 LEU C N 1
ATOM 2987 C CA . LEU C 1 57 ? -28.729 -14.246 -64.385 1.00 42.25 49 LEU C CA 1
ATOM 2988 C C . LEU C 1 57 ? -30.055 -13.530 -64.227 1.00 39.04 49 LEU C C 1
ATOM 2989 O O . LEU C 1 57 ? -30.119 -12.309 -64.143 1.00 40.59 49 LEU C O 1
ATOM 2994 N N . GLU C 1 58 ? -31.107 -14.313 -64.116 1.00 42.14 50 GLU C N 1
ATOM 2995 C CA . GLU C 1 58 ? -32.471 -13.800 -63.999 1.00 45.90 50 GLU C CA 1
ATOM 2996 C C . GLU C 1 58 ? -32.621 -13.005 -62.732 1.00 35.37 50 GLU C C 1
ATOM 2997 O O . GLU C 1 58 ? -33.245 -11.947 -62.729 1.00 31.23 50 GLU C O 1
ATOM 3003 N N . GLU C 1 59 ? -32.070 -13.532 -61.642 1.00 35.55 51 GLU C N 1
ATOM 3004 C CA . GLU C 1 59 ? -32.108 -12.822 -60.355 1.00 40.28 51 GLU C CA 1
ATOM 3005 C C . GLU C 1 59 ? -31.316 -11.508 -60.437 1.00 36.75 51 GLU C C 1
ATOM 3006 O O . GLU C 1 59 ? -31.758 -10.472 -59.917 1.00 34.34 51 GLU C O 1
ATOM 3012 N N . ARG C 1 60 ? -30.148 -11.591 -61.074 1.00 32.81 52 ARG C N 1
ATOM 3013 C CA . ARG C 1 60 ? -29.286 -10.428 -61.174 1.00 37.63 52 ARG C CA 1
ATOM 3014 C C . ARG C 1 60 ? -29.952 -9.316 -62.000 1.00 35.84 52 ARG C C 1
ATOM 3015 O O . ARG C 1 60 ? -29.954 -8.137 -61.603 1.00 32.76 52 ARG C O 1
ATOM 3023 N N . VAL C 1 61 ? -30.572 -9.719 -63.115 1.00 38.37 53 VAL C N 1
ATOM 3024 C CA . VAL C 1 61 ? -31.282 -8.782 -63.974 1.00 34.44 53 VAL C CA 1
ATOM 3025 C C . VAL C 1 61 ? -32.424 -8.136 -63.215 1.00 31.80 53 VAL C C 1
ATOM 3026 O O . VAL C 1 61 ? -32.597 -6.923 -63.271 1.00 31.27 53 VAL C O 1
ATOM 3030 N N . ALA C 1 62 ? -33.179 -8.935 -62.465 1.00 35.28 54 ALA C N 1
ATOM 3031 C CA . ALA C 1 62 ? -34.325 -8.407 -61.725 1.00 34.51 54 ALA C CA 1
ATOM 3032 C C . ALA C 1 62 ? -33.907 -7.435 -60.651 1.00 29.96 54 ALA C C 1
ATOM 3033 O O . ALA C 1 62 ? -34.563 -6.390 -60.430 1.00 30.04 54 ALA C O 1
ATOM 3035 N N . LEU C 1 63 ? -32.821 -7.780 -59.949 1.00 29.29 55 LEU C N 1
ATOM 3036 C CA . LEU C 1 63 ? -32.265 -6.846 -58.936 1.00 30.23 55 LEU C CA 1
ATOM 3037 C C . LEU C 1 63 ? -31.792 -5.535 -59.588 1.00 27.03 55 LEU C C 1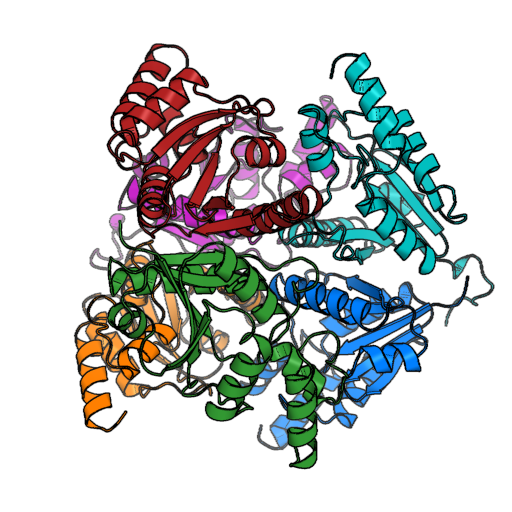
ATOM 3038 O O . LEU C 1 63 ? -32.052 -4.454 -59.071 1.00 26.06 55 LEU C O 1
ATOM 3043 N N . ALA C 1 64 ? -31.144 -5.629 -60.732 1.00 26.23 56 ALA C N 1
ATOM 3044 C CA . ALA C 1 64 ? -30.743 -4.408 -61.422 1.00 29.16 56 ALA C CA 1
ATOM 3045 C C . ALA C 1 64 ? -31.938 -3.549 -61.814 1.00 27.77 56 ALA C C 1
ATOM 3046 O O . ALA C 1 64 ? -31.935 -2.310 -61.559 1.00 27.74 56 ALA C O 1
ATOM 3048 N N . GLN C 1 65 ? -32.964 -4.199 -62.380 1.00 30.79 57 GLN C N 1
ATOM 3049 C CA . GLN C 1 65 ? -34.185 -3.505 -62.835 1.00 33.31 57 GLN C CA 1
ATOM 3050 C C . GLN C 1 65 ? -34.882 -2.818 -61.677 1.00 31.33 57 GLN C C 1
ATOM 3051 O O . GLN C 1 65 ? -35.259 -1.645 -61.777 1.00 27.32 57 GLN C O 1
ATOM 3057 N N . SER C 1 66 ? -35.031 -3.537 -60.566 1.00 29.93 58 SER C N 1
ATOM 3058 C CA . SER C 1 66 ? -35.643 -2.916 -59.415 1.00 28.99 58 SER C CA 1
ATOM 3059 C C . SER C 1 66 ? -34.823 -1.768 -58.861 1.00 35.76 58 SER C C 1
ATOM 3060 O O . SER C 1 66 ? -35.390 -0.773 -58.392 1.00 27.25 58 SER C O 1
ATOM 3063 N N . SER C 1 67 ? -33.477 -1.879 -58.914 1.00 31.85 59 SER C N 1
ATOM 3064 C CA . SER C 1 67 ? -32.627 -0.841 -58.301 1.00 28.41 59 SER C CA 1
ATOM 3065 C C . SER C 1 67 ? -32.475 0.408 -59.137 1.00 31.18 59 SER C C 1
ATOM 3066 O O . SER C 1 67 ? -32.222 1.488 -58.610 1.00 34.52 59 SER C O 1
ATOM 3069 N N . LEU C 1 68 ? -32.605 0.265 -60.443 1.00 28.78 60 LEU C N 1
ATOM 3070 C CA . LEU C 1 68 ? -32.321 1.335 -61.382 1.00 33.67 60 LEU C CA 1
ATOM 3071 C C . LEU C 1 68 ? -33.454 1.711 -62.345 1.00 37.20 60 LEU C C 1
ATOM 3072 O O . LEU C 1 68 ? -33.301 2.649 -63.128 1.00 34.42 60 LEU C O 1
ATOM 3077 N N . GLY C 1 69 ? -34.582 0.998 -62.277 1.00 39.63 61 GLY C N 1
ATOM 3078 C CA . GLY C 1 69 ? -35.685 1.205 -63.232 1.00 38.81 61 GLY C CA 1
ATOM 3079 C C . GLY C 1 69 ? -36.331 2.591 -63.166 1.00 37.22 61 GLY C C 1
ATOM 3080 O O . GLY C 1 69 ? -36.950 3.019 -64.112 1.00 41.47 61 GLY C O 1
ATOM 3081 N N . HIS C 1 70 ? -36.152 3.292 -62.065 1.00 35.38 62 HIS C N 1
ATOM 3082 C CA . HIS C 1 70 ? -36.511 4.690 -61.994 1.00 37.29 62 HIS C CA 1
ATOM 3083 C C . HIS C 1 70 ? -35.759 5.622 -62.954 1.00 36.64 62 HIS C C 1
ATOM 3084 O O . HIS C 1 70 ? -36.163 6.757 -63.103 1.00 43.62 62 HIS C O 1
ATOM 3091 N N . LEU C 1 71 ? -34.668 5.172 -63.562 1.00 34.05 63 LEU C N 1
ATOM 3092 C CA . LEU C 1 71 ? -33.959 6.009 -64.503 1.00 34.62 63 LEU C CA 1
ATOM 3093 C C . LEU C 1 71 ? -34.509 5.635 -65.869 1.00 31.07 63 LEU C C 1
ATOM 3094 O O . LEU C 1 71 ? -34.340 4.512 -66.340 1.00 37.74 63 LEU C O 1
ATOM 3099 N N . SER C 1 72 ? -35.115 6.598 -66.521 1.00 33.81 64 SER C N 1
ATOM 3100 C CA . SER C 1 72 ? -35.862 6.299 -67.715 1.00 37.24 64 SER C CA 1
ATOM 3101 C C . SER C 1 72 ? -35.030 5.985 -68.934 1.00 38.39 64 SER C C 1
ATOM 3102 O O . SER C 1 72 ? -35.546 5.408 -69.887 1.00 41.86 64 SER C O 1
ATOM 3105 N N . ASN C 1 73 ? -33.749 6.359 -68.937 1.00 35.24 65 ASN C N 1
ATOM 3106 C CA . ASN C 1 73 ? -32.921 6.069 -70.124 1.00 30.61 65 ASN C CA 1
ATOM 3107 C C . ASN C 1 73 ? -32.005 4.854 -69.926 1.00 33.21 65 ASN C C 1
ATOM 3108 O O . ASN C 1 73 ? -31.010 4.679 -70.683 1.00 31.04 65 ASN C O 1
ATOM 3113 N N . VAL C 1 74 ? -32.329 4.000 -68.949 1.00 29.31 66 VAL C N 1
ATOM 3114 C CA . VAL C 1 74 ? -31.487 2.849 -68.642 1.00 32.05 66 VAL C CA 1
ATOM 3115 C C . VAL C 1 74 ? -32.196 1.577 -69.087 1.00 32.24 66 VAL C C 1
ATOM 3116 O O . VAL C 1 74 ? -33.338 1.394 -68.757 1.00 34.93 66 VAL C O 1
ATOM 3120 N N . GLU C 1 75 ? -31.497 0.722 -69.808 1.00 32.22 67 GLU C N 1
ATOM 3121 C CA . GLU C 1 75 ? -31.965 -0.617 -70.215 1.00 33.84 67 GLU C CA 1
ATOM 3122 C C . GLU C 1 75 ? -31.163 -1.690 -69.501 1.00 31.89 67 GLU C C 1
ATOM 3123 O O . GLU C 1 75 ? -30.052 -1.458 -69.052 1.00 30.76 67 GLU C O 1
ATOM 3129 N N . PHE C 1 76 ? -31.718 -2.891 -69.463 1.00 33.33 68 PHE C N 1
ATOM 3130 C CA . PHE C 1 76 ? -31.139 -4.018 -68.760 1.00 32.86 68 PHE C CA 1
ATOM 3131 C C . PHE C 1 76 ? -31.108 -5.187 -69.721 1.00 37.42 68 PHE C C 1
ATOM 3132 O O . PHE C 1 76 ? -32.136 -5.546 -70.254 1.00 41.98 68 PHE C O 1
ATOM 3140 N N . VAL C 1 77 ? -29.936 -5.772 -69.945 1.00 36.78 69 VAL C N 1
ATOM 3141 C CA . VAL C 1 77 ? -29.835 -6.927 -70.805 1.00 35.76 69 VAL C CA 1
ATOM 3142 C C . VAL C 1 77 ? -28.800 -7.916 -70.276 1.00 38.71 69 VAL C C 1
ATOM 3143 O O . VAL C 1 77 ? -27.732 -7.511 -69.837 1.00 41.06 69 VAL C O 1
ATOM 3147 N N . GLY C 1 78 ? -29.109 -9.204 -70.367 1.00 35.35 70 GLY C N 1
ATOM 3148 C CA . GLY C 1 78 ? -28.167 -10.259 -70.113 1.00 35.64 70 GLY C CA 1
ATOM 3149 C C . GLY C 1 78 ? -27.375 -10.447 -71.391 1.00 36.53 70 GLY C C 1
ATOM 3150 O O . GLY C 1 78 ? -27.892 -10.264 -72.471 1.00 37.41 70 GLY C O 1
ATOM 3151 N N . PHE C 1 79 ? -26.100 -10.788 -71.273 1.00 35.37 71 PHE C N 1
ATOM 3152 C CA . PHE C 1 79 ? -25.334 -11.133 -72.455 1.00 33.14 71 PHE C CA 1
ATOM 3153 C C . PHE C 1 79 ? -24.264 -12.173 -72.134 1.00 39.18 71 PHE C C 1
ATOM 3154 O O . PHE C 1 79 ? -23.925 -12.437 -70.989 1.00 39.09 71 PHE C O 1
ATOM 3162 N N . ASP C 1 80 ? -23.792 -12.786 -73.200 1.00 42.49 72 ASP C N 1
ATOM 3163 C CA . ASP C 1 80 ? -22.780 -13.791 -73.115 1.00 51.35 72 ASP C CA 1
ATOM 3164 C C . ASP C 1 80 ? -21.970 -13.518 -74.376 1.00 53.16 72 ASP C C 1
ATOM 3165 O O . ASP C 1 80 ? -22.304 -12.615 -75.159 1.00 56.81 72 ASP C O 1
ATOM 3170 N N . GLY C 1 81 ? -20.864 -14.203 -74.562 1.00 51.36 73 GLY C N 1
ATOM 3171 C CA . GLY C 1 81 ? -19.966 -13.864 -75.659 1.00 49.24 73 GLY C CA 1
ATOM 3172 C C . GLY C 1 81 ? -19.096 -12.660 -75.314 1.00 40.30 73 GLY C C 1
ATOM 3173 O O . GLY C 1 81 ? -19.080 -12.102 -74.197 1.00 37.88 73 GLY C O 1
ATOM 3174 N N . LEU C 1 82 ? -18.396 -12.242 -76.325 1.00 37.10 74 LEU C N 1
ATOM 3175 C CA . LEU C 1 82 ? -17.388 -11.229 -76.150 1.00 41.77 74 LEU C CA 1
ATOM 3176 C C . LEU C 1 82 ? -17.928 -9.871 -76.012 1.00 42.10 74 LEU C C 1
ATOM 3177 O O . LEU C 1 82 ? -18.742 -9.497 -76.771 1.00 36.94 74 LEU C O 1
ATOM 3182 N N . LEU C 1 83 ? -17.381 -9.090 -75.108 1.00 38.45 75 LEU C N 1
ATOM 3183 C CA . LEU C 1 83 ? -17.748 -7.699 -74.949 1.00 33.08 75 LEU C CA 1
ATOM 3184 C C . LEU C 1 83 ? -17.665 -6.946 -76.254 1.00 35.11 75 LEU C C 1
ATOM 3185 O O . LEU C 1 83 ? -18.576 -6.207 -76.599 1.00 33.38 75 LEU C O 1
ATOM 3190 N N . VAL C 1 84 ? -16.614 -7.165 -77.012 1.00 31.30 76 VAL C N 1
ATOM 3191 C CA . VAL C 1 84 ? -16.415 -6.392 -78.214 1.00 34.84 76 VAL C CA 1
ATOM 3192 C C . VAL C 1 84 ? -17.497 -6.677 -79.287 1.00 35.24 76 VAL C C 1
ATOM 3193 O O . VAL C 1 84 ? -17.868 -5.807 -80.047 1.00 31.87 76 VAL C O 1
ATOM 3197 N N . ASN C 1 85 ? -18.004 -7.891 -79.325 1.00 36.03 77 ASN C N 1
ATOM 3198 C CA . ASN C 1 85 ? -19.093 -8.225 -80.233 1.00 36.47 77 ASN C CA 1
ATOM 3199 C C . ASN C 1 85 ? -20.388 -7.629 -79.749 1.00 36.52 77 ASN C C 1
ATOM 3200 O O . ASN C 1 85 ? -21.156 -7.147 -80.535 1.00 33.93 77 ASN C O 1
ATOM 3205 N N . PHE C 1 86 ? -20.636 -7.687 -78.449 1.00 29.37 78 PHE C N 1
ATOM 3206 C CA . PHE C 1 86 ? -21.811 -7.061 -77.879 1.00 30.22 78 PHE C CA 1
ATOM 3207 C C . PHE C 1 86 ? -21.816 -5.558 -78.158 1.00 33.75 78 PHE C C 1
ATOM 3208 O O . PHE C 1 86 ? -22.840 -4.979 -78.523 1.00 32.72 78 PHE C O 1
ATOM 3216 N N . PHE C 1 87 ? -20.655 -4.932 -78.047 1.00 33.69 79 PHE C N 1
ATOM 3217 C CA . PHE C 1 87 ? -20.461 -3.512 -78.340 1.00 31.82 79 PHE C CA 1
ATOM 3218 C C . PHE C 1 87 ? -20.921 -3.214 -79.764 1.00 34.09 79 PHE C C 1
ATOM 3219 O O . PHE C 1 87 ? -21.642 -2.252 -80.008 1.00 32.65 79 PHE C O 1
ATOM 3227 N N . LYS C 1 88 ? -20.469 -4.028 -80.698 1.00 34.25 80 LYS C N 1
ATOM 3228 C CA . LYS C 1 88 ? -20.800 -3.836 -82.105 1.00 38.92 80 LYS C CA 1
ATOM 3229 C C . LYS C 1 88 ? -22.303 -4.071 -82.339 1.00 36.76 80 LYS C C 1
ATOM 3230 O O . LYS C 1 88 ? -22.951 -3.258 -82.938 1.00 33.90 80 LYS C O 1
ATOM 3236 N N . GLU C 1 89 ? -22.861 -5.133 -81.806 1.00 33.84 81 GLU C N 1
ATOM 3237 C CA . GLU C 1 89 ? -24.279 -5.408 -81.995 1.00 39.72 81 GLU C CA 1
ATOM 3238 C C . GLU C 1 89 ? -25.186 -4.344 -81.391 1.00 40.66 81 GLU C C 1
ATOM 3239 O O . GLU C 1 89 ? -26.274 -4.080 -81.913 1.00 42.29 81 GLU C O 1
ATOM 3245 N N . GLN C 1 90 ? -24.739 -3.724 -80.300 1.00 35.48 82 GLN C N 1
ATOM 3246 C CA . GLN C 1 90 ? -25.497 -2.682 -79.640 1.00 32.43 82 GLN C CA 1
ATOM 3247 C C . GLN C 1 90 ? -25.292 -1.331 -80.287 1.00 29.42 82 GLN C C 1
ATOM 3248 O O . GLN C 1 90 ? -25.947 -0.384 -79.874 1.00 28.28 82 GLN C O 1
ATOM 3254 N N . LYS C 1 91 ? -24.373 -1.224 -81.243 1.00 29.71 83 LYS C N 1
ATOM 3255 C CA . LYS C 1 91 ? -24.036 0.037 -81.860 1.00 35.36 83 LYS C CA 1
ATOM 3256 C C . LYS C 1 91 ? -23.691 1.089 -80.802 1.00 33.01 83 LYS C C 1
ATOM 3257 O O . LYS C 1 91 ? -24.156 2.225 -80.829 1.00 34.26 83 LYS C O 1
ATOM 3263 N N . ALA C 1 92 ? -22.858 0.673 -79.860 1.00 31.54 84 ALA C N 1
ATOM 3264 C CA . ALA C 1 92 ? -22.521 1.494 -78.706 1.00 29.76 84 ALA C CA 1
ATOM 3265 C C . ALA C 1 92 ? -21.494 2.526 -79.073 1.00 26.41 84 ALA C C 1
ATOM 3266 O O . ALA C 1 92 ? -20.666 2.385 -79.952 1.00 26.17 84 ALA C O 1
ATOM 3268 N N . THR C 1 93 ? -21.563 3.611 -78.364 1.00 26.13 85 THR C N 1
ATOM 3269 C CA . THR C 1 93 ? -20.564 4.648 -78.411 1.00 26.62 85 THR C CA 1
ATOM 3270 C C . THR C 1 93 ? -19.314 4.280 -77.609 1.00 26.90 85 THR C C 1
ATOM 3271 O O . THR C 1 93 ? -18.198 4.604 -77.988 1.00 27.79 85 THR C O 1
ATOM 3275 N N . ALA C 1 94 ? -19.528 3.719 -76.433 1.00 27.85 86 ALA C N 1
ATOM 3276 C CA . ALA C 1 94 ? -18.438 3.317 -75.545 1.00 27.12 86 ALA C CA 1
ATOM 3277 C C . ALA C 1 94 ? -18.928 2.343 -74.529 1.00 25.84 86 ALA C C 1
ATOM 3278 O O . ALA C 1 94 ? -20.128 2.194 -74.313 1.00 26.26 86 ALA C O 1
ATOM 3280 N N . VAL C 1 95 ? -17.968 1.699 -73.886 1.00 23.87 87 VAL C N 1
ATOM 3281 C CA . VAL C 1 95 ? -18.168 0.938 -72.694 1.00 24.43 87 VAL C CA 1
ATOM 3282 C C . VAL C 1 95 ? -17.777 1.809 -71.525 1.00 28.30 87 VAL C C 1
ATOM 3283 O O . VAL C 1 95 ? -16.824 2.570 -71.604 1.00 26.69 87 VAL C O 1
ATOM 3287 N N . LEU C 1 96 ? -18.513 1.694 -70.445 1.00 27.73 88 LEU C N 1
ATOM 3288 C CA . LEU C 1 96 ? -18.243 2.405 -69.205 1.00 29.15 88 LEU C CA 1
ATOM 3289 C C . LEU C 1 96 ? -17.851 1.425 -68.142 1.00 29.73 88 LEU C C 1
ATOM 3290 O O . LEU C 1 96 ? -18.504 0.392 -67.974 1.00 29.03 88 LEU C O 1
ATOM 3295 N N . ARG C 1 97 ? -16.806 1.728 -67.407 1.00 29.29 89 ARG C N 1
ATOM 3296 C CA . ARG C 1 97 ? -16.397 0.922 -66.261 1.00 30.07 89 ARG C CA 1
ATOM 3297 C C . ARG C 1 97 ? -16.014 1.839 -65.110 1.00 28.15 89 ARG C C 1
ATOM 3298 O O . ARG C 1 97 ? -15.570 2.952 -65.329 1.00 25.95 89 ARG C O 1
ATOM 3306 N N . GLY C 1 98 ? -16.168 1.373 -63.898 1.00 27.78 90 GLY C N 1
ATOM 3307 C CA . GLY C 1 98 ? -15.738 2.101 -62.708 1.00 29.63 90 GLY C CA 1
ATOM 3308 C C . GLY C 1 98 ? -14.321 1.688 -62.371 1.00 30.23 90 GLY C C 1
ATOM 3309 O O . GLY C 1 98 ? -13.970 0.555 -62.576 1.00 33.56 90 GLY C O 1
ATOM 3310 N N . LEU C 1 99 ? -13.518 2.596 -61.874 1.00 27.02 91 LEU C N 1
ATOM 3311 C CA . LEU C 1 99 ? -12.169 2.256 -61.392 1.00 28.19 91 LEU C CA 1
ATOM 3312 C C . LEU C 1 99 ? -12.082 2.554 -59.910 1.00 31.01 91 LEU C C 1
ATOM 3313 O O . LEU C 1 99 ? -12.021 3.694 -59.513 1.00 29.62 91 LEU C O 1
ATOM 3318 N N . ARG C 1 100 ? -12.071 1.525 -59.111 1.00 33.13 92 ARG C N 1
ATOM 3319 C CA . ARG C 1 100 ? -11.951 1.709 -57.636 1.00 40.88 92 ARG C CA 1
ATOM 3320 C C . ARG C 1 100 ? -10.533 1.791 -57.170 1.00 36.30 92 ARG C C 1
ATOM 3321 O O . ARG C 1 100 ? -10.251 2.535 -56.265 1.00 44.96 92 ARG C O 1
ATOM 3329 N N . ALA C 1 101 ? -9.649 1.025 -57.774 1.00 38.48 93 ALA C N 1
ATOM 3330 C CA . ALA C 1 101 ? -8.312 0.804 -57.223 1.00 42.33 93 ALA C CA 1
ATOM 3331 C C . ALA C 1 101 ? -7.330 0.562 -58.342 1.00 45.21 93 ALA C C 1
ATOM 3332 O O . ALA C 1 101 ? -7.726 0.357 -59.496 1.00 38.91 93 ALA C O 1
ATOM 3334 N N . VAL C 1 102 ? -6.052 0.561 -57.990 1.00 35.64 94 VAL C N 1
ATOM 3335 C CA . VAL C 1 102 ? -4.964 0.415 -58.955 1.00 40.03 94 VAL C CA 1
ATOM 3336 C C . VAL C 1 102 ? -5.082 -0.840 -59.793 1.00 38.16 94 VAL C C 1
ATOM 3337 O O . VAL C 1 102 ? -4.817 -0.794 -60.982 1.00 36.72 94 VAL C O 1
ATOM 3341 N N . SER C 1 103 ? -5.464 -1.955 -59.176 1.00 39.59 95 SER C N 1
ATOM 3342 C CA . SER C 1 103 ? -5.591 -3.218 -59.920 1.00 42.10 95 SER C CA 1
ATOM 3343 C C . SER C 1 103 ? -6.704 -3.127 -60.969 1.00 41.35 95 SER C C 1
ATOM 3344 O O . SER C 1 103 ? -6.563 -3.685 -62.067 1.00 46.83 95 SER C O 1
ATOM 3347 N N . ASP C 1 104 ? -7.786 -2.414 -60.651 1.00 41.63 96 ASP C N 1
ATOM 3348 C CA . ASP C 1 104 ? -8.833 -2.139 -61.668 1.00 39.74 96 ASP C CA 1
ATOM 3349 C C . ASP C 1 104 ? -8.274 -1.314 -62.830 1.00 31.75 96 ASP C C 1
ATOM 3350 O O . ASP C 1 104 ? -8.486 -1.632 -63.997 1.00 27.63 96 ASP C O 1
ATOM 3355 N N . PHE C 1 105 ? -7.544 -0.256 -62.484 1.00 29.91 97 PHE C N 1
ATOM 3356 C CA . PHE C 1 105 ? -6.962 0.603 -63.490 1.00 31.18 97 PHE C CA 1
ATOM 3357 C C . PHE C 1 105 ? -6.094 -0.195 -64.471 1.00 33.62 97 PHE C C 1
ATOM 3358 O O . PHE C 1 105 ? -6.224 -0.098 -65.686 1.00 27.52 97 PHE C O 1
ATOM 3366 N N . GLU C 1 106 ? -5.242 -1.023 -63.930 1.00 31.22 98 GLU C N 1
ATOM 3367 C CA . GLU C 1 106 ? -4.362 -1.819 -64.797 1.00 37.59 98 GLU C CA 1
ATOM 3368 C C . GLU C 1 106 ? -5.070 -2.815 -65.672 1.00 33.18 98 GLU C C 1
ATOM 3369 O O . GLU C 1 106 ? -4.778 -2.934 -66.855 1.00 35.44 98 GLU C O 1
ATOM 3375 N N . TYR C 1 107 ? -5.998 -3.543 -65.099 1.00 35.50 99 TYR C N 1
ATOM 3376 C CA . TYR C 1 107 ? -6.771 -4.520 -65.852 1.00 39.54 99 TYR C CA 1
ATOM 3377 C C . TYR C 1 107 ? -7.583 -3.858 -66.980 1.00 35.84 99 TYR C C 1
ATOM 3378 O O . TYR C 1 107 ? -7.571 -4.305 -68.128 1.00 34.54 99 TYR C O 1
ATOM 3387 N N . GLU C 1 108 ? -8.255 -2.750 -66.676 1.00 31.80 100 GLU C N 1
ATOM 3388 C CA . GLU C 1 108 ? -9.096 -2.107 -67.682 1.00 29.09 100 GLU C CA 1
ATOM 3389 C C . GLU C 1 108 ? -8.280 -1.418 -68.748 1.00 31.10 100 GLU C C 1
ATOM 3390 O O . GLU C 1 108 ? -8.675 -1.353 -69.903 1.00 29.10 100 GLU C O 1
ATOM 3396 N N . PHE C 1 109 ? -7.113 -0.897 -68.379 1.00 28.90 101 PHE C N 1
ATOM 3397 C CA . PHE C 1 109 ? -6.206 -0.289 -69.357 1.00 31.19 101 PHE C CA 1
ATOM 3398 C C . PHE C 1 109 ? -5.868 -1.349 -70.426 1.00 28.42 101 PHE C C 1
ATOM 3399 O O . PHE C 1 109 ? -5.914 -1.072 -71.619 1.00 32.01 101 PHE C O 1
ATOM 3407 N N . GLN C 1 110 ? -5.546 -2.554 -69.977 1.00 35.96 102 GLN C N 1
ATOM 3408 C CA . GLN C 1 110 ? -5.185 -3.673 -70.847 1.00 37.22 102 GLN C CA 1
ATOM 3409 C C . GLN C 1 110 ? -6.358 -4.109 -71.687 1.00 34.46 102 GLN C C 1
ATOM 3410 O O . GLN C 1 110 ? -6.220 -4.287 -72.897 1.00 31.99 102 GLN C O 1
ATOM 3416 N N . LEU C 1 111 ? -7.492 -4.333 -71.045 1.00 34.48 103 LEU C N 1
ATOM 3417 C CA . LEU C 1 111 ? -8.704 -4.732 -71.775 1.00 40.16 103 LEU C CA 1
ATOM 3418 C C . LEU C 1 111 ? -9.114 -3.747 -72.857 1.00 38.56 103 LEU C C 1
ATOM 3419 O O . LEU C 1 111 ? -9.513 -4.174 -73.934 1.00 39.11 103 LEU C O 1
ATOM 3424 N N . ALA C 1 112 ? -9.013 -2.446 -72.568 1.00 34.33 104 ALA C N 1
ATOM 3425 C CA . ALA C 1 112 ? -9.382 -1.456 -73.556 1.00 34.55 104 ALA C CA 1
ATOM 3426 C C . ALA C 1 112 ? -8.468 -1.567 -74.759 1.00 34.66 104 ALA C C 1
ATOM 3427 O O . ALA C 1 112 ? -8.916 -1.454 -75.904 1.00 31.00 104 ALA C O 1
ATOM 3429 N N . ASN C 1 113 ? -7.175 -1.784 -74.509 1.00 32.56 105 ASN C N 1
ATOM 3430 C CA . ASN C 1 113 ? -6.255 -1.910 -75.629 1.00 33.31 105 ASN C CA 1
ATOM 3431 C C . ASN C 1 113 ? -6.473 -3.186 -76.426 1.00 29.44 105 ASN C C 1
ATOM 3432 O O . ASN C 1 113 ? -6.426 -3.154 -77.657 1.00 25.51 105 ASN C O 1
ATOM 3437 N N . MET C 1 114 ? -6.766 -4.289 -75.742 1.00 30.02 106 MET C N 1
ATOM 3438 C CA . MET C 1 114 ? -7.083 -5.537 -76.462 1.00 29.52 106 MET C CA 1
ATOM 3439 C C . MET C 1 114 ? -8.338 -5.348 -77.286 1.00 28.73 106 MET C C 1
ATOM 3440 O O . MET C 1 114 ? -8.354 -5.660 -78.470 1.00 26.73 106 MET C O 1
ATOM 3445 N N . ASN C 1 115 ? -9.392 -4.810 -76.666 1.00 29.87 107 ASN C N 1
ATOM 3446 C CA . ASN C 1 115 ? -10.647 -4.640 -77.390 1.00 27.86 107 ASN C CA 1
ATOM 3447 C C . ASN C 1 115 ? -10.540 -3.700 -78.575 1.00 27.83 107 ASN C C 1
ATOM 3448 O O . ASN C 1 115 ? -11.136 -3.939 -79.614 1.00 26.93 107 ASN C O 1
ATOM 3453 N N . ARG C 1 116 ? -9.741 -2.664 -78.450 1.00 30.02 108 ARG C N 1
ATOM 3454 C CA . ARG C 1 116 ? -9.489 -1.776 -79.566 1.00 34.90 108 ARG C CA 1
ATOM 3455 C C . ARG C 1 116 ? -8.715 -2.470 -80.721 1.00 37.00 108 ARG C C 1
ATOM 3456 O O . ARG C 1 116 ? -8.964 -2.185 -81.909 1.00 32.61 108 ARG C O 1
ATOM 3464 N N . GLN C 1 117 ? -7.825 -3.398 -80.379 1.00 36.83 109 GLN C N 1
ATOM 3465 C CA . GLN C 1 117 ? -7.199 -4.260 -81.396 1.00 38.55 109 GLN C CA 1
ATOM 3466 C C . GLN C 1 117 ? -8.232 -5.146 -82.097 1.00 38.25 109 GLN C C 1
ATOM 3467 O O . GLN C 1 117 ? -8.136 -5.371 -83.281 1.00 39.18 109 GLN C O 1
ATOM 3473 N N . LEU C 1 118 ? -9.210 -5.654 -81.356 1.00 33.75 110 LEU C N 1
ATOM 3474 C CA . LEU C 1 118 ? -10.262 -6.450 -81.939 1.00 35.45 110 LEU C CA 1
ATOM 3475 C C . LEU C 1 118 ? -11.247 -5.645 -82.765 1.00 39.73 110 LEU C C 1
ATOM 3476 O O . LEU C 1 118 ? -11.797 -6.164 -83.729 1.00 38.81 110 LEU C O 1
ATOM 3481 N N . ASP C 1 119 ? -11.488 -4.387 -82.402 1.00 35.35 111 ASP C N 1
ATOM 3482 C CA . ASP C 1 119 ? -12.396 -3.520 -83.146 1.00 37.62 111 ASP C CA 1
ATOM 3483 C C . ASP C 1 119 ? -11.915 -2.095 -82.972 1.00 38.45 111 ASP C C 1
ATOM 3484 O O . ASP C 1 119 ? -12.038 -1.530 -81.884 1.00 33.64 111 ASP C O 1
ATOM 3489 N N . PRO C 1 120 ? -11.397 -1.486 -84.045 1.00 42.96 112 PRO C N 1
ATOM 3490 C CA . PRO C 1 120 ? -10.828 -0.153 -83.879 1.00 40.50 112 PRO C CA 1
ATOM 3491 C C . PRO C 1 120 ? -11.854 0.932 -83.520 1.00 36.75 112 PRO C C 1
ATOM 3492 O O . PRO C 1 120 ? -11.446 1.995 -83.157 1.00 38.49 112 PRO C O 1
ATOM 3496 N N . HIS C 1 121 ? -13.150 0.665 -83.610 1.00 39.12 113 HIS C N 1
ATOM 3497 C CA . HIS C 1 121 ? -14.162 1.612 -83.116 1.00 39.62 113 HIS C CA 1
ATOM 3498 C C . HIS C 1 121 ? -14.479 1.447 -81.630 1.00 35.60 113 HIS C C 1
ATOM 3499 O O . HIS C 1 121 ? -15.292 2.176 -81.095 1.00 30.08 113 HIS C O 1
ATOM 3506 N N . PHE C 1 122 ? -13.893 0.459 -80.965 1.00 29.28 114 PHE C N 1
ATOM 3507 C CA . PHE C 1 122 ? -14.157 0.264 -79.546 1.00 25.91 114 PHE C CA 1
ATOM 3508 C C . PHE C 1 122 ? -13.687 1.496 -78.758 1.00 25.99 114 PHE C C 1
ATOM 3509 O O . PHE C 1 122 ? -12.678 2.097 -79.059 1.00 24.40 114 PHE C O 1
ATOM 3517 N N . GLU C 1 123 ? -14.430 1.854 -77.744 1.00 27.83 115 GLU C N 1
ATOM 3518 C CA . GLU C 1 123 ? -14.043 2.878 -76.820 1.00 26.00 115 GLU C CA 1
ATOM 3519 C C . GLU C 1 123 ? -14.443 2.481 -75.406 1.00 24.40 115 GLU C C 1
ATOM 3520 O O . GLU C 1 123 ? -15.466 1.833 -75.197 1.00 25.70 115 GLU C O 1
ATOM 3526 N N . ALA C 1 124 ? -13.637 2.883 -74.444 1.00 23.80 116 ALA C N 1
ATOM 3527 C CA . ALA C 1 124 ? -13.879 2.658 -73.038 1.00 22.47 116 ALA C CA 1
ATOM 3528 C C . ALA C 1 124 ? -13.636 3.934 -72.261 1.00 21.99 116 ALA C C 1
ATOM 3529 O O . ALA C 1 124 ? -12.548 4.530 -72.360 1.00 24.53 116 ALA C O 1
ATOM 3531 N N . VAL C 1 125 ? -14.622 4.328 -71.463 1.00 23.03 117 VAL C N 1
ATOM 3532 C CA . VAL C 1 125 ? -14.549 5.489 -70.601 1.00 23.82 117 VAL C CA 1
ATOM 3533 C C . VAL C 1 125 ? -14.722 5.034 -69.182 1.00 22.45 117 VAL C C 1
ATOM 3534 O O . VAL C 1 125 ? -15.436 4.060 -68.899 1.00 23.27 117 VAL C O 1
ATOM 3538 N N . PHE C 1 126 ? -14.108 5.753 -68.266 1.00 22.91 118 PHE C N 1
ATOM 3539 C CA . PHE C 1 126 ? -14.050 5.323 -66.874 1.00 23.96 118 PHE C CA 1
ATOM 3540 C C . PHE C 1 126 ? -14.530 6.428 -65.964 1.00 24.57 118 PHE C C 1
ATOM 3541 O O . PHE C 1 126 ? -14.326 7.609 -66.216 1.00 23.46 118 PHE C O 1
ATOM 3549 N N . LEU C 1 127 ? -15.195 6.015 -64.895 1.00 24.82 119 LEU C N 1
ATOM 3550 C CA . LEU C 1 127 ? -15.525 6.887 -63.795 1.00 26.70 119 LEU C CA 1
ATOM 3551 C C . LEU C 1 127 ? -14.866 6.342 -62.543 1.00 26.88 119 LEU C C 1
ATOM 3552 O O . LEU C 1 127 ? -14.655 5.143 -62.389 1.00 28.80 119 LEU C O 1
ATOM 3557 N N . THR C 1 128 ? -14.654 7.217 -61.598 1.00 26.26 120 THR C N 1
ATOM 3558 C CA . THR C 1 128 ? -14.212 6.833 -60.295 1.00 27.04 120 THR C CA 1
ATOM 3559 C C . THR C 1 128 ? -15.382 6.977 -59.356 1.00 28.59 120 THR C C 1
ATOM 3560 O O . THR C 1 128 ? -16.219 7.816 -59.507 1.00 27.93 120 THR C O 1
ATOM 3564 N N . PRO C 1 129 ? -15.453 6.086 -58.378 1.00 26.98 121 PRO C N 1
ATOM 3565 C CA . PRO C 1 129 ? -16.605 6.128 -57.487 1.00 30.49 121 PRO C CA 1
ATOM 3566 C C . PRO C 1 129 ? -16.587 7.343 -56.584 1.00 29.43 121 PRO C C 1
ATOM 3567 O O . PRO C 1 129 ? -15.522 7.861 -56.248 1.00 29.00 121 PRO C O 1
ATOM 3571 N N . SER C 1 130 ? -17.794 7.782 -56.230 1.00 30.59 122 SER C N 1
ATOM 3572 C CA . SER C 1 130 ? -17.949 8.756 -55.151 1.00 33.74 122 SER C CA 1
ATOM 3573 C C . SER C 1 130 ? -17.400 8.224 -53.858 1.00 31.37 122 SER C C 1
ATOM 3574 O O . SER C 1 130 ? -17.434 7.013 -53.621 1.00 29.91 122 SER C O 1
ATOM 3577 N N . GLU C 1 131 ? -16.880 9.104 -53.022 1.00 30.57 123 GLU C N 1
ATOM 3578 C CA . GLU C 1 131 ? -16.081 8.693 -51.877 1.00 36.33 123 GLU C CA 1
ATOM 3579 C C . GLU C 1 131 ? -16.849 7.751 -50.928 1.00 32.69 123 GLU C C 1
ATOM 3580 O O . GLU C 1 131 ? -16.302 6.876 -50.334 1.00 37.47 123 GLU C O 1
ATOM 3586 N N . GLN C 1 132 ? -18.137 7.986 -50.788 1.00 29.96 124 GLN C N 1
ATOM 3587 C CA . GLN C 1 132 ? -18.903 7.123 -49.891 1.00 33.11 124 GLN C CA 1
ATOM 3588 C C . GLN C 1 132 ? -19.149 5.718 -50.425 1.00 32.52 124 GLN C C 1
ATOM 3589 O O . GLN C 1 132 ? -19.587 4.864 -49.667 1.00 30.22 124 GLN C O 1
ATOM 3595 N N . TYR C 1 133 ? -18.832 5.444 -51.684 1.00 29.89 125 TYR C N 1
ATOM 3596 C CA . TYR C 1 133 ? -18.973 4.093 -52.244 1.00 31.11 125 TYR C CA 1
ATOM 3597 C C . TYR C 1 133 ? -17.685 3.478 -52.666 1.00 32.19 125 TYR C C 1
ATOM 3598 O O . TYR C 1 133 ? -17.676 2.406 -53.258 1.00 31.30 125 TYR C O 1
ATOM 3607 N N . SER C 1 134 ? -16.572 4.171 -52.408 1.00 31.75 126 SER C N 1
ATOM 3608 C CA . SER C 1 134 ? -15.263 3.777 -52.925 1.00 31.79 126 SER C CA 1
ATOM 3609 C C . SER C 1 134 ? -14.815 2.374 -52.608 1.00 29.54 126 SER C C 1
ATOM 3610 O O . SER C 1 134 ? -14.115 1.751 -53.394 1.00 33.03 126 SER C O 1
ATOM 3613 N N . PHE C 1 135 ? -15.207 1.872 -51.471 1.00 32.51 127 PHE C N 1
ATOM 3614 C CA . PHE C 1 135 ? -14.793 0.489 -51.047 1.00 34.14 127 PHE C CA 1
ATOM 3615 C C . PHE C 1 135 ? -15.742 -0.628 -51.527 1.00 35.98 127 PHE C C 1
ATOM 3616 O O . PHE C 1 135 ? -15.402 -1.822 -51.301 1.00 31.87 127 PHE C O 1
ATOM 3624 N N . ILE C 1 136 ? -16.882 -0.286 -52.133 1.00 32.35 128 ILE C N 1
ATOM 3625 C CA . ILE C 1 136 ? -17.930 -1.282 -52.382 1.00 28.12 128 ILE C CA 1
ATOM 3626 C C . ILE C 1 136 ? -17.672 -2.030 -53.678 1.00 31.63 128 ILE C C 1
ATOM 3627 O O . ILE C 1 136 ? -17.457 -1.456 -54.734 1.00 34.41 128 ILE C O 1
ATOM 3632 N N . SER C 1 137 ? -17.647 -3.362 -53.559 1.00 27.60 129 SER C N 1
ATOM 3633 C CA . SER C 1 137 ? -17.635 -4.262 -54.659 1.00 32.44 129 SER C CA 1
ATOM 3634 C C . SER C 1 137 ? -18.590 -5.396 -54.293 1.00 29.13 129 SER C C 1
ATOM 3635 O O . SER C 1 137 ? -18.894 -5.669 -53.115 1.00 28.61 129 SER C O 1
ATOM 3638 N N . SER C 1 138 ? -19.064 -6.074 -55.335 1.00 27.80 130 SER C N 1
ATOM 3639 C CA . SER C 1 138 ? -19.970 -7.209 -55.148 1.00 30.83 130 SER C CA 1
ATOM 3640 C C . SER C 1 138 ? -19.265 -8.317 -54.346 1.00 34.58 130 SER C C 1
ATOM 3641 O O . SER C 1 138 ? -19.849 -8.914 -53.445 1.00 32.09 130 SER C O 1
ATOM 3644 N N . THR C 1 139 ? -18.001 -8.557 -54.664 1.00 30.38 131 THR C N 1
ATOM 3645 C CA . THR C 1 139 ? -17.240 -9.606 -54.041 1.00 31.66 131 THR C CA 1
ATOM 3646 C C . THR C 1 139 ? -17.145 -9.388 -52.569 1.00 33.90 131 THR C C 1
ATOM 3647 O O . THR C 1 139 ? -17.365 -10.252 -51.786 1.00 34.33 131 THR C O 1
ATOM 3651 N N . LEU C 1 140 ? -16.867 -8.180 -52.199 1.00 32.99 132 LEU C N 1
ATOM 3652 C CA . LEU C 1 140 ? -16.799 -7.899 -50.803 1.00 34.63 132 LEU C CA 1
ATOM 3653 C C . LEU C 1 140 ? -18.155 -7.965 -50.129 1.00 35.74 132 LEU C C 1
ATOM 3654 O O . LEU C 1 140 ? -18.305 -8.451 -49.016 1.00 33.15 132 LEU C O 1
ATOM 3659 N N . ILE C 1 141 ? -19.169 -7.468 -50.787 1.00 34.92 133 ILE C N 1
ATOM 3660 C CA . ILE C 1 141 ? -20.501 -7.579 -50.214 1.00 32.60 133 ILE C CA 1
ATOM 3661 C C . ILE C 1 141 ? -20.928 -9.041 -50.017 1.00 28.10 133 ILE C C 1
ATOM 3662 O O . ILE C 1 141 ? -21.516 -9.380 -49.017 1.00 28.67 133 ILE C O 1
ATOM 3667 N N . ARG C 1 142 ? -20.595 -9.892 -50.969 1.00 30.81 134 ARG C N 1
ATOM 3668 C CA . ARG C 1 142 ? -20.898 -11.325 -50.818 1.00 32.86 134 ARG C CA 1
ATOM 3669 C C . ARG C 1 142 ? -20.192 -11.912 -49.614 1.00 36.24 134 ARG C C 1
ATOM 3670 O O . ARG C 1 142 ? -20.780 -12.646 -48.870 1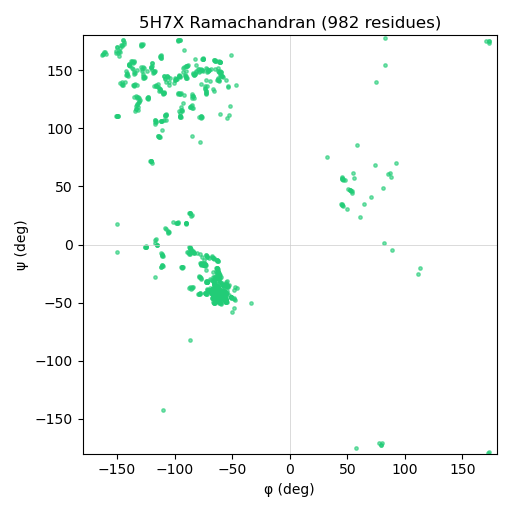.00 39.28 134 ARG C O 1
ATOM 3678 N N . GLU C 1 143 ? -18.926 -11.588 -49.417 1.00 38.51 135 GLU C N 1
ATOM 3679 C CA . GLU C 1 143 ? -18.135 -12.134 -48.283 1.00 42.93 135 GLU C CA 1
ATOM 3680 C C . GLU C 1 143 ? -18.738 -11.701 -46.977 1.00 35.85 135 GLU C C 1
ATOM 3681 O O . GLU C 1 143 ? -18.941 -12.529 -46.105 1.00 34.72 135 GLU C O 1
ATOM 3687 N N . ILE C 1 144 ? -19.128 -10.433 -46.850 1.00 32.91 136 ILE C N 1
ATOM 3688 C CA . ILE C 1 144 ? -19.759 -9.967 -45.627 1.00 33.18 136 ILE C CA 1
ATOM 3689 C C . ILE C 1 144 ? -21.079 -10.683 -45.391 1.00 34.94 136 ILE C C 1
ATOM 3690 O O . ILE C 1 144 ? -21.390 -11.089 -44.259 1.00 36.29 136 ILE C O 1
ATOM 3695 N N . ALA C 1 145 ? -21.902 -10.779 -46.437 1.00 34.53 137 ALA C N 1
ATOM 3696 C CA . ALA C 1 145 ? -23.211 -11.405 -46.310 1.00 35.60 137 ALA C CA 1
ATOM 3697 C C . ALA C 1 145 ? -23.051 -12.880 -45.951 1.00 34.64 137 ALA C C 1
ATOM 3698 O O . ALA C 1 145 ? -23.782 -13.383 -45.173 1.00 33.56 137 ALA C O 1
ATOM 3700 N N . ARG C 1 146 ? -22.108 -13.562 -46.565 1.00 37.18 138 ARG C N 1
ATOM 3701 C CA . ARG C 1 146 ? -21.844 -14.962 -46.307 1.00 39.93 138 ARG C CA 1
ATOM 3702 C C . ARG C 1 146 ? -21.527 -15.189 -44.828 1.00 46.36 138 ARG C C 1
ATOM 3703 O O . ARG C 1 146 ? -22.031 -16.152 -44.258 1.00 40.84 138 ARG C O 1
ATOM 3711 N N . LEU C 1 147 ? -20.781 -14.292 -44.199 1.00 43.86 139 LEU C N 1
ATOM 3712 C CA . LEU C 1 147 ? -20.541 -14.386 -42.761 1.00 43.62 139 LEU C CA 1
ATOM 3713 C C . LEU C 1 147 ? -21.645 -13.747 -41.931 1.00 44.68 139 LEU C C 1
ATOM 3714 O O . LEU C 1 147 ? -21.414 -13.341 -40.825 1.00 44.86 139 LEU C O 1
ATOM 3719 N N . LYS C 1 148 ? -22.845 -13.681 -42.487 1.00 44.75 140 LYS C N 1
ATOM 3720 C CA . LYS C 1 148 ? -24.022 -13.003 -41.937 1.00 48.37 140 LYS C CA 1
ATOM 3721 C C . LYS C 1 148 ? -23.860 -11.640 -41.393 1.00 44.27 140 LYS C C 1
ATOM 3722 O O . LYS C 1 148 ? -24.609 -11.248 -40.496 1.00 40.51 140 LYS C O 1
ATOM 3728 N N . GLY C 1 149 ? -22.950 -10.861 -41.989 1.00 42.96 141 GLY C N 1
ATOM 3729 C CA . GLY C 1 149 ? -22.848 -9.450 -41.674 1.00 45.53 141 GLY C CA 1
ATOM 3730 C C . GLY C 1 149 ? -23.991 -8.716 -42.346 1.00 43.36 141 GLY C C 1
ATOM 3731 O O . GLY C 1 149 ? -24.581 -9.193 -43.298 1.00 44.90 141 GLY C O 1
ATOM 3732 N N . ASP C 1 150 ? -24.285 -7.540 -41.829 1.00 36.89 142 ASP C N 1
ATOM 3733 C CA . ASP C 1 150 ? -25.318 -6.704 -42.360 1.00 36.42 142 ASP C CA 1
ATOM 3734 C C . ASP C 1 150 ? -24.777 -5.842 -43.533 1.00 35.43 142 ASP C C 1
ATOM 3735 O O . ASP C 1 150 ? -23.895 -5.018 -43.338 1.00 34.30 142 ASP C O 1
ATOM 3740 N N . VAL C 1 151 ? -25.357 -5.992 -44.721 1.00 35.08 143 VAL C N 1
ATOM 3741 C CA . VAL C 1 151 ? -24.939 -5.216 -45.917 1.00 31.21 143 VAL C CA 1
ATOM 3742 C C . VAL C 1 151 ? -25.961 -4.160 -46.310 1.00 28.32 143 VAL C C 1
ATOM 3743 O O . VAL C 1 151 ? -25.866 -3.579 -47.383 1.00 26.39 143 VAL C O 1
ATOM 3747 N N . THR C 1 152 ? -26.889 -3.861 -45.427 1.00 27.91 144 THR C N 1
ATOM 3748 C CA . THR C 1 152 ? -27.949 -2.904 -45.677 1.00 31.45 144 THR C CA 1
ATOM 3749 C C . THR C 1 152 ? -27.474 -1.544 -46.127 1.00 33.85 144 THR C C 1
ATOM 3750 O O . THR C 1 152 ? -28.145 -0.886 -46.934 1.00 36.32 144 THR C O 1
ATOM 3754 N N . LYS C 1 153 ? -26.343 -1.109 -45.595 1.00 34.99 145 LYS C N 1
ATOM 3755 C CA . LYS C 1 153 ? -25.848 0.237 -45.928 1.00 34.02 145 LYS C CA 1
ATOM 3756 C C . LYS C 1 153 ? -25.269 0.312 -47.326 1.00 28.00 145 LYS C C 1
ATOM 3757 O O . LYS C 1 153 ? -25.114 1.380 -47.843 1.00 29.15 145 LYS C O 1
ATOM 3763 N N . PHE C 1 154 ? -24.946 -0.821 -47.935 1.00 26.92 146 PHE C N 1
ATOM 3764 C CA . PHE C 1 154 ? -24.194 -0.843 -49.168 1.00 27.03 146 PHE C CA 1
ATOM 3765 C C . PHE C 1 154 ? -24.922 -1.280 -50.417 1.00 29.98 146 PHE C C 1
ATOM 3766 O O . PHE C 1 154 ? -24.338 -1.221 -51.513 1.00 29.78 146 PHE C O 1
ATOM 3774 N N . VAL C 1 155 ? -26.152 -1.779 -50.263 1.00 28.25 147 VAL C N 1
ATOM 3775 C CA . VAL C 1 155 ? -26.887 -2.377 -51.374 1.00 28.73 147 VAL C CA 1
ATOM 3776 C C . VAL C 1 155 ? -28.346 -1.960 -51.292 1.00 30.03 147 VAL C C 1
ATOM 3777 O O . VAL C 1 155 ? -28.830 -1.611 -50.224 1.00 29.04 147 VAL C O 1
ATOM 3781 N N . PRO C 1 156 ? -29.026 -1.949 -52.436 1.00 26.83 148 PRO C N 1
ATOM 3782 C CA . PRO C 1 156 ? -30.464 -1.705 -52.368 1.00 31.62 148 PRO C CA 1
ATOM 3783 C C . PRO C 1 156 ? -31.227 -2.785 -51.536 1.00 29.79 148 PRO C C 1
ATOM 3784 O O . PRO C 1 156 ? -30.766 -3.933 -51.369 1.00 29.50 148 PRO C O 1
ATOM 3788 N N . GLN C 1 157 ? -32.389 -2.380 -51.059 1.00 33.47 149 GLN C N 1
ATOM 3789 C CA . GLN C 1 157 ? -33.262 -3.219 -50.215 1.00 36.74 149 GLN C CA 1
ATOM 3790 C C . GLN C 1 157 ? -33.539 -4.593 -50.808 1.00 34.88 149 GLN C C 1
ATOM 3791 O O . GLN C 1 157 ? -33.431 -5.615 -50.139 1.00 36.43 149 GLN C O 1
ATOM 3797 N N . ALA C 1 158 ? -33.843 -4.631 -52.085 1.00 32.00 150 ALA C N 1
ATOM 3798 C CA . ALA C 1 158 ? -34.135 -5.902 -52.744 1.00 32.31 150 ALA C CA 1
ATOM 3799 C C . ALA C 1 158 ? -32.954 -6.845 -52.669 1.00 32.60 150 ALA C C 1
ATOM 3800 O O . ALA C 1 158 ? -33.123 -8.074 -52.591 1.00 26.86 150 ALA C O 1
ATOM 3802 N N . VAL C 1 159 ? -31.743 -6.286 -52.685 1.00 32.14 151 VAL C N 1
ATOM 3803 C CA . VAL C 1 159 ? -30.556 -7.121 -52.596 1.00 29.01 151 VAL C CA 1
ATOM 3804 C C . VAL C 1 159 ? -30.433 -7.699 -51.180 1.00 27.79 151 VAL C C 1
ATOM 3805 O O . VAL C 1 159 ? -30.029 -8.861 -51.017 1.00 28.53 151 VAL C O 1
ATOM 3809 N N . VAL C 1 160 ? -30.748 -6.899 -50.169 1.00 31.76 152 VAL C N 1
ATOM 3810 C CA . VAL C 1 160 ? -30.727 -7.387 -48.787 1.00 34.46 152 VAL C CA 1
ATOM 3811 C C . VAL C 1 160 ? -31.655 -8.638 -48.684 1.00 38.10 152 VAL C C 1
ATOM 3812 O O . VAL C 1 160 ? -31.261 -9.688 -48.145 1.00 36.95 152 VAL C O 1
ATOM 3816 N N . GLU C 1 161 ? -32.860 -8.497 -49.255 1.00 36.88 153 GLU C N 1
ATOM 3817 C CA . GLU C 1 161 ? -33.861 -9.567 -49.242 1.00 35.84 153 GLU C CA 1
ATOM 3818 C C . GLU C 1 161 ? -33.392 -10.776 -49.999 1.00 31.25 153 GLU C C 1
ATOM 3819 O O . GLU C 1 161 ? -33.548 -11.905 -49.533 1.00 34.67 153 GLU C O 1
ATOM 3825 N N . ALA C 1 162 ? -32.741 -10.551 -51.140 1.00 31.33 154 ALA C N 1
ATOM 3826 C CA . ALA C 1 162 ? -32.215 -11.669 -51.900 1.00 33.79 154 ALA C CA 1
ATOM 3827 C C . ALA C 1 162 ? -31.173 -12.448 -51.120 1.00 37.58 154 ALA C C 1
ATOM 3828 O O . ALA C 1 162 ? -31.108 -13.693 -51.251 1.00 31.20 154 ALA C O 1
ATOM 3830 N N . PHE C 1 163 ? -30.325 -11.728 -50.357 1.00 31.86 155 PHE C N 1
ATOM 3831 C CA . PHE C 1 163 ? -29.342 -12.418 -49.532 1.00 31.99 155 PHE C CA 1
ATOM 3832 C C . PHE C 1 163 ? -30.011 -13.252 -48.437 1.00 33.01 155 PHE C C 1
ATOM 3833 O O . PHE C 1 163 ? -29.567 -14.389 -48.192 1.00 33.21 155 PHE C O 1
ATOM 3841 N N . GLU C 1 164 ? -31.035 -12.680 -47.784 1.00 32.72 156 GLU C N 1
ATOM 3842 C CA . GLU C 1 164 ? -31.811 -13.400 -46.783 1.00 42.13 156 GLU C CA 1
ATOM 3843 C C . GLU C 1 164 ? -32.399 -14.700 -47.395 1.00 42.54 156 GLU C C 1
ATOM 3844 O O . GLU C 1 164 ? -32.263 -15.778 -46.775 1.00 39.27 156 GLU C O 1
ATOM 3850 N N . ARG C 1 165 ? -32.972 -14.616 -48.605 1.00 37.08 157 ARG C N 1
ATOM 3851 C CA . ARG C 1 165 ? -33.464 -15.826 -49.266 1.00 41.70 157 ARG C CA 1
ATOM 3852 C C . ARG C 1 165 ? -32.350 -16.831 -49.466 1.00 42.60 157 ARG C C 1
ATOM 3853 O O . ARG C 1 165 ? -32.515 -18.016 -49.275 1.00 36.75 157 ARG C O 1
ATOM 3861 N N . LYS C 1 166 ? -31.192 -16.339 -49.865 1.00 38.14 158 LYS C N 1
ATOM 3862 C CA . LYS C 1 166 ? -30.064 -17.220 -50.113 1.00 39.74 158 LYS C CA 1
ATOM 3863 C C . LYS C 1 166 ? -29.624 -17.936 -48.819 1.00 40.28 158 LYS C C 1
ATOM 3864 O O . LYS C 1 166 ? -29.335 -19.129 -48.836 1.00 40.71 158 LYS C O 1
ATOM 3870 N N . HIS C 1 167 ? -29.636 -17.243 -47.686 1.00 35.49 159 HIS C N 1
ATOM 3871 C CA . HIS C 1 167 ? -29.287 -17.915 -46.416 1.00 40.77 159 HIS C CA 1
ATOM 3872 C C . HIS C 1 167 ? -30.325 -19.005 -46.059 1.00 42.77 159 HIS C C 1
ATOM 3873 O O . HIS C 1 167 ? -29.963 -20.101 -45.642 1.00 44.94 159 HIS C O 1
ATOM 3880 N N . GLN C 1 168 ? -31.601 -18.685 -46.240 1.00 42.34 160 GLN C N 1
ATOM 3881 C CA . GLN C 1 168 ? -32.672 -19.636 -45.953 1.00 44.83 160 GLN C CA 1
ATOM 3882 C C . GLN C 1 168 ? -32.545 -20.897 -46.852 1.00 43.54 160 GLN C C 1
ATOM 3883 O O . GLN C 1 168 ? -32.955 -21.966 -46.481 1.00 43.35 160 GLN C O 1
ATOM 3889 N N . GLN C 1 169 ? -31.936 -20.765 -48.018 1.00 46.75 161 GLN C N 1
ATOM 3890 C CA . GLN C 1 169 ? -31.614 -21.912 -48.857 1.00 46.00 161 GLN C CA 1
ATOM 3891 C C . GLN C 1 169 ? -30.231 -22.519 -48.577 1.00 49.31 161 GLN C C 1
ATOM 3892 O O . GLN C 1 169 ? -29.689 -23.213 -49.434 1.00 48.65 161 GLN C O 1
ATOM 3898 N N . GLY C 1 170 ? -29.639 -22.227 -47.423 1.00 48.63 162 GLY C N 1
ATOM 3899 C CA . GLY C 1 170 ? -28.414 -22.873 -47.015 1.00 51.10 162 GLY C CA 1
ATOM 3900 C C . GLY C 1 170 ? -27.062 -22.321 -47.401 1.00 55.18 162 GLY C C 1
ATOM 3901 O O . GLY C 1 170 ? -26.087 -22.760 -46.819 1.00 57.15 162 GLY C O 1
ATOM 3902 N N . TRP C 1 171 ? -26.997 -21.265 -48.211 1.00 51.25 163 TRP C N 1
ATOM 3903 C CA . TRP C 1 171 ? -25.812 -20.423 -48.277 1.00 48.67 163 TRP C CA 1
ATOM 3904 C C . TRP C 1 171 ? -25.776 -19.511 -47.010 1.00 48.20 163 TRP C C 1
ATOM 3905 O O . TRP C 1 171 ? -24.744 -19.400 -46.305 1.00 50.33 163 TRP C O 1
ATOM 3916 N N . MET D 1 9 ? -30.923 21.476 -72.322 1.00 123.80 1 MET D N 1
ATOM 3917 C CA . MET D 1 9 ? -30.702 20.631 -71.093 1.00 122.69 1 MET D CA 1
ATOM 3918 C C . MET D 1 9 ? -29.681 19.498 -71.312 1.00 112.45 1 MET D C 1
ATOM 3919 O O . MET D 1 9 ? -29.174 18.964 -70.328 1.00 111.33 1 MET D O 1
ATOM 3924 N N . SER D 1 10 ? -29.380 19.108 -72.560 1.00 102.24 2 SER D N 1
ATOM 3925 C CA . SER D 1 10 ? -28.798 17.765 -72.766 1.00 99.34 2 SER D CA 1
ATOM 3926 C C . SER D 1 10 ? -27.850 17.604 -73.956 1.00 89.30 2 SER D C 1
ATOM 3927 O O . SER D 1 10 ? -27.386 16.479 -74.210 1.00 91.88 2 SER D O 1
ATOM 3930 N N . LYS D 1 11 ? -27.318 18.702 -74.514 1.00 72.46 3 LYS D N 1
ATOM 3931 C CA . LYS D 1 11 ? -26.024 18.609 -75.275 1.00 67.93 3 LYS D CA 1
ATOM 3932 C C . LYS D 1 11 ? -24.863 18.572 -74.257 1.00 50.79 3 LYS D C 1
ATOM 3933 O O . LYS D 1 11 ? -24.944 19.122 -73.163 1.00 48.39 3 LYS D O 1
ATOM 3939 N N . THR D 1 12 ? -23.806 17.881 -74.613 1.00 39.54 4 THR D N 1
ATOM 3940 C CA . THR D 1 12 ? -22.735 17.628 -73.672 1.00 36.47 4 THR D CA 1
ATOM 3941 C C . THR D 1 12 ? -21.527 18.482 -74.036 1.00 30.87 4 THR D C 1
ATOM 3942 O O . THR D 1 12 ? -21.177 18.659 -75.207 1.00 29.60 4 THR D O 1
ATOM 3946 N N . ARG D 1 13 ? -20.904 18.999 -72.994 1.00 27.83 5 ARG D N 1
ATOM 3947 C CA . ARG D 1 13 ? -19.750 19.862 -73.164 1.00 27.54 5 ARG D CA 1
ATOM 3948 C C . ARG D 1 13 ? -18.708 19.368 -72.182 1.00 27.56 5 ARG D C 1
ATOM 3949 O O . ARG D 1 13 ? -18.948 19.387 -70.953 1.00 25.89 5 ARG D O 1
ATOM 3957 N N . VAL D 1 14 ? -17.569 18.893 -72.710 1.00 26.30 6 VAL D N 1
ATOM 3958 C CA . VAL D 1 14 ? -16.553 18.361 -71.840 1.00 26.90 6 VAL D CA 1
ATOM 3959 C C . VAL D 1 14 ? -15.301 19.177 -71.918 1.00 27.16 6 VAL D C 1
ATOM 3960 O O . VAL D 1 14 ? -14.890 19.598 -72.992 1.00 28.60 6 VAL D O 1
ATOM 3964 N N . ILE D 1 15 ? -14.710 19.429 -70.755 1.00 24.40 7 ILE D N 1
ATOM 3965 C CA . ILE D 1 15 ? -13.445 20.156 -70.640 1.00 27.61 7 ILE D CA 1
ATOM 3966 C C . ILE D 1 15 ? -12.278 19.188 -70.565 1.00 29.54 7 ILE D C 1
ATOM 3967 O O . ILE D 1 15 ? -12.317 18.306 -69.734 1.00 27.55 7 ILE D O 1
ATOM 3972 N N . TYR D 1 16 ? -11.257 19.393 -71.393 1.00 27.70 8 TYR D N 1
ATOM 3973 C CA . TYR D 1 16 ? -10.000 18.671 -71.331 1.00 29.34 8 TYR D CA 1
ATOM 3974 C C . TYR D 1 16 ? -8.862 19.594 -70.926 1.00 26.43 8 TYR D C 1
ATOM 3975 O O . TYR D 1 16 ? -8.242 20.241 -71.774 1.00 27.23 8 TYR D O 1
ATOM 3984 N N . PRO D 1 17 ? -8.573 19.680 -69.633 1.00 25.66 9 PRO D N 1
ATOM 3985 C CA . PRO D 1 17 ? -7.591 20.581 -69.110 1.00 26.96 9 PRO D CA 1
ATOM 3986 C C . PRO D 1 17 ? -6.206 20.000 -69.084 1.00 31.36 9 PRO D C 1
ATOM 3987 O O . PRO D 1 17 ? -6.063 18.785 -69.029 1.00 30.18 9 PRO D O 1
ATOM 3991 N N . GLY D 1 18 ? -5.211 20.871 -69.130 1.00 29.96 10 GLY D N 1
ATOM 3992 C CA . GLY D 1 18 ? -3.801 20.456 -69.137 1.00 34.32 10 GLY D CA 1
ATOM 3993 C C . GLY D 1 18 ? -2.908 21.677 -69.370 1.00 33.19 10 GLY D C 1
ATOM 3994 O O . GLY D 1 18 ? -3.396 22.775 -69.646 1.00 29.24 10 GLY D O 1
ATOM 3995 N N . THR D 1 19 ? -1.603 21.496 -69.264 1.00 28.50 11 THR D N 1
ATOM 3996 C CA . THR D 1 19 ? -0.688 22.582 -69.607 1.00 31.33 11 THR D CA 1
ATOM 3997 C C . THR D 1 19 ? -0.242 22.491 -71.041 1.00 27.16 11 THR D C 1
ATOM 3998 O O . THR D 1 19 ? 0.194 23.466 -71.589 1.00 31.17 11 THR D O 1
ATOM 4002 N N . PHE D 1 20 ? -0.362 21.335 -71.659 1.00 26.20 12 PHE D N 1
ATOM 4003 C CA . PHE D 1 20 ? -0.082 21.194 -73.066 1.00 28.53 12 PHE D CA 1
ATOM 4004 C C . PHE D 1 20 ? 1.229 21.898 -73.435 1.00 31.52 12 PHE D C 1
ATOM 4005 O O . PHE D 1 20 ? 1.283 22.748 -74.352 1.00 31.07 12 PHE D O 1
ATOM 4013 N N . ASP D 1 21 ? 2.302 21.471 -72.766 1.00 29.51 13 ASP D N 1
ATOM 4014 C CA . ASP D 1 21 ? 3.594 22.148 -72.883 1.00 29.95 13 ASP D CA 1
ATOM 4015 C C . ASP D 1 21 ? 4.697 21.226 -73.402 1.00 28.72 13 ASP D C 1
ATOM 4016 O O . ASP D 1 21 ? 5.558 20.830 -72.644 1.00 29.06 13 ASP D O 1
ATOM 4021 N N . PRO D 1 22 ? 4.682 20.846 -74.671 1.00 26.96 14 PRO D N 1
ATOM 4022 C CA . PRO D 1 22 ? 3.677 21.139 -75.659 1.00 28.78 14 PRO D CA 1
ATOM 4023 C C . PRO D 1 22 ? 2.639 20.033 -75.817 1.00 29.53 14 PRO D C 1
ATOM 4024 O O . PRO D 1 22 ? 2.765 18.964 -75.252 1.00 29.96 14 PRO D O 1
ATOM 4028 N N . ILE D 1 23 ? 1.646 20.295 -76.648 1.00 28.29 15 ILE D N 1
ATOM 4029 C CA . ILE D 1 23 ? 0.747 19.246 -77.080 1.00 29.61 15 ILE D CA 1
ATOM 4030 C C . ILE D 1 23 ? 1.523 18.138 -77.825 1.00 29.19 15 ILE D C 1
ATOM 4031 O O . ILE D 1 23 ? 2.445 18.413 -78.595 1.00 32.31 15 ILE D O 1
ATOM 4036 N N . THR D 1 24 ? 1.080 16.896 -77.663 1.00 25.56 16 THR D N 1
ATOM 4037 C CA . THR D 1 24 ? 1.719 15.706 -78.219 1.00 26.79 16 THR D CA 1
ATOM 4038 C C . THR D 1 24 ? 0.683 14.910 -78.947 1.00 27.33 16 THR D C 1
ATOM 4039 O O . THR D 1 24 ? -0.529 15.201 -78.864 1.00 25.58 16 THR D O 1
ATOM 4043 N N . ASN D 1 25 ? 1.138 13.891 -79.664 1.00 28.47 17 ASN D N 1
ATOM 4044 C CA . ASN D 1 25 ? 0.234 13.016 -80.364 1.00 27.85 17 ASN D CA 1
ATOM 4045 C C . ASN D 1 25 ? -0.705 12.272 -79.408 1.00 27.64 17 ASN D C 1
ATOM 4046 O O . ASN D 1 25 ? -1.788 11.870 -79.813 1.00 30.01 17 ASN D O 1
ATOM 4051 N N . GLY D 1 26 ? -0.290 12.097 -78.154 1.00 27.95 18 GLY D N 1
ATOM 4052 C CA . GLY D 1 26 ? -1.154 11.521 -77.137 1.00 29.76 18 GLY D CA 1
ATOM 4053 C C . GLY D 1 26 ? -2.357 12.363 -76.848 1.00 30.14 18 GLY D C 1
ATOM 4054 O O . GLY D 1 26 ? -3.472 11.864 -76.794 1.00 25.31 18 GLY D O 1
ATOM 4055 N N . HIS D 1 27 ? -2.126 13.649 -76.646 1.00 27.57 19 HIS D N 1
ATOM 4056 C CA . HIS D 1 27 ? -3.249 14.593 -76.453 1.00 27.36 19 HIS D CA 1
ATOM 4057 C C . HIS D 1 27 ? -4.129 14.604 -77.682 1.00 25.35 19 HIS D C 1
ATOM 4058 O O . HIS D 1 27 ? -5.348 14.623 -77.560 1.00 25.00 19 HIS D O 1
ATOM 4065 N N . VAL D 1 28 ? -3.528 14.601 -78.869 1.00 24.93 20 VAL D N 1
ATOM 4066 C CA . VAL D 1 28 ? -4.334 14.666 -80.077 1.00 26.81 20 VAL D CA 1
ATOM 4067 C C . VAL D 1 28 ? -5.284 13.469 -80.161 1.00 27.23 20 VAL D C 1
ATOM 4068 O O . VAL D 1 28 ? -6.463 13.612 -80.496 1.00 25.99 20 VAL D O 1
ATOM 4072 N N . ASP D 1 29 ? -4.759 12.290 -79.857 1.00 27.96 21 ASP D N 1
ATOM 4073 C CA . ASP D 1 29 ? -5.581 11.101 -79.897 1.00 28.71 21 ASP D CA 1
ATOM 4074 C C . ASP D 1 29 ? -6.717 11.145 -78.879 1.00 28.12 21 ASP D C 1
ATOM 4075 O O . ASP D 1 29 ? -7.818 10.762 -79.194 1.00 25.15 21 ASP D O 1
ATOM 4080 N N . LEU D 1 30 ? -6.448 11.636 -77.672 1.00 25.63 22 LEU D N 1
ATOM 4081 C CA . LEU D 1 30 ? -7.512 11.707 -76.674 1.00 27.93 22 LEU D CA 1
ATOM 4082 C C . LEU D 1 30 ? -8.594 12.707 -77.035 1.00 26.33 22 LEU D C 1
ATOM 4083 O O . LEU D 1 30 ? -9.757 12.433 -76.848 1.00 25.77 22 LEU D O 1
ATOM 4088 N N . VAL D 1 31 ? -8.197 13.861 -77.543 1.00 25.21 23 VAL D N 1
ATOM 4089 C CA . VAL D 1 31 ? -9.179 14.852 -77.954 1.00 24.53 23 VAL D CA 1
ATOM 4090 C C . VAL D 1 31 ? -9.981 14.334 -79.140 1.00 26.42 23 VAL D C 1
ATOM 4091 O O . VAL D 1 31 ? -11.178 14.527 -79.199 1.00 28.85 23 VAL D O 1
ATOM 4095 N N . THR D 1 32 ? -9.328 13.674 -80.077 1.00 29.33 24 THR D N 1
ATOM 4096 C CA . THR D 1 32 ? -10.049 13.120 -81.213 1.00 30.49 24 THR D CA 1
ATOM 4097 C C . THR D 1 32 ? -11.094 12.116 -80.738 1.00 32.54 24 THR D C 1
ATOM 4098 O O . THR D 1 32 ? -12.247 12.159 -81.149 1.00 30.68 24 THR D O 1
ATOM 4102 N N . ARG D 1 33 ? -10.712 11.244 -79.825 1.00 30.02 25 ARG D N 1
ATOM 4103 C CA . ARG D 1 33 ? -11.634 10.259 -79.307 1.00 31.22 25 ARG D CA 1
ATOM 4104 C C . ARG D 1 33 ? -12.771 10.915 -78.539 1.00 28.88 25 ARG D C 1
ATOM 4105 O O . ARG D 1 33 ? -13.933 10.488 -78.657 1.00 27.88 25 ARG D O 1
ATOM 4113 N N . ALA D 1 34 ? -12.448 11.937 -77.742 1.00 26.74 26 ALA D N 1
ATOM 4114 C CA . ALA D 1 34 ? -13.471 12.624 -76.993 1.00 28.51 26 ALA D CA 1
ATOM 4115 C C . ALA D 1 34 ? -14.453 13.363 -77.897 1.00 28.88 26 ALA D C 1
ATOM 4116 O O . ALA D 1 34 ? -15.661 13.385 -77.621 1.00 31.78 26 ALA D O 1
ATOM 4118 N N . SER D 1 35 ? -13.927 13.954 -78.957 1.00 28.75 27 SER D N 1
ATOM 4119 C CA . SER D 1 35 ? -14.766 14.683 -79.903 1.00 34.16 27 SER D CA 1
ATOM 4120 C C . SER D 1 35 ? -15.821 13.839 -80.592 1.00 36.29 27 SER D C 1
ATOM 4121 O O . SER D 1 35 ? -16.832 14.358 -80.998 1.00 35.29 27 SER D O 1
ATOM 4124 N N . ARG D 1 36 ? -15.592 12.539 -80.692 1.00 36.25 28 ARG D N 1
ATOM 4125 C CA . ARG D 1 36 ? -16.586 11.611 -81.228 1.00 37.51 28 ARG D CA 1
ATOM 4126 C C . ARG D 1 36 ? -17.678 11.269 -80.262 1.00 36.88 28 ARG D C 1
ATOM 4127 O O . ARG D 1 36 ? -18.660 10.722 -80.670 1.00 36.48 28 ARG D O 1
ATOM 4135 N N . MET D 1 37 ? -17.513 11.539 -78.975 1.00 34.31 29 MET D N 1
ATOM 4136 C CA . MET D 1 37 ? -18.456 11.108 -77.981 1.00 34.89 29 MET D CA 1
ATOM 4137 C C . MET D 1 37 ? -19.263 12.201 -77.320 1.00 35.93 29 MET D C 1
ATOM 4138 O O . MET D 1 37 ? -20.224 11.894 -76.611 1.00 34.61 29 MET D O 1
ATOM 4143 N N . PHE D 1 38 ? -18.800 13.450 -77.428 1.00 35.52 30 PHE D N 1
ATOM 4144 C CA . PHE D 1 38 ? -19.439 14.576 -76.781 1.00 35.56 30 PHE D CA 1
ATOM 4145 C C . PHE D 1 38 ? -19.710 15.651 -77.823 1.00 33.17 30 PHE D C 1
ATOM 4146 O O . PHE D 1 38 ? -18.960 15.774 -78.790 1.00 31.57 30 PHE D O 1
ATOM 4154 N N . ASP D 1 39 ? -20.741 16.462 -77.602 1.00 37.28 31 ASP D N 1
ATOM 4155 C CA . ASP D 1 39 ? -21.101 17.469 -78.599 1.00 34.88 31 ASP D CA 1
ATOM 4156 C C . ASP D 1 39 ? -20.017 18.519 -78.704 1.00 33.13 31 ASP D C 1
ATOM 4157 O O . ASP D 1 39 ? -19.659 18.935 -79.799 1.00 35.42 31 ASP D O 1
ATOM 4162 N N . GLU D 1 40 ? -19.460 18.924 -77.567 1.00 30.13 32 GLU D N 1
ATOM 4163 C CA . GLU D 1 40 ? -18.452 19.977 -77.546 1.00 29.91 32 GLU D CA 1
ATOM 4164 C C . GLU D 1 40 ? -17.301 19.589 -76.633 1.00 27.73 32 GLU D C 1
ATOM 4165 O O . GLU D 1 40 ? -17.532 19.061 -75.535 1.00 26.67 32 GLU D O 1
ATOM 4171 N N . VAL D 1 41 ? -16.084 19.847 -77.090 1.00 29.55 33 VAL D N 1
ATOM 4172 C CA . VAL D 1 41 ? -14.882 19.582 -76.335 1.00 30.17 33 VAL D CA 1
ATOM 4173 C C . VAL D 1 41 ? -14.097 20.867 -76.228 1.00 30.20 33 VAL D C 1
ATOM 4174 O O . VAL D 1 41 ? -13.780 21.501 -77.232 1.00 27.61 33 VAL D O 1
ATOM 4178 N N . VAL D 1 42 ? -13.770 21.245 -74.996 1.00 27.97 34 VAL D N 1
ATOM 4179 C CA . VAL D 1 42 ? -12.984 22.450 -74.750 1.00 26.54 34 VAL D CA 1
ATOM 4180 C C . VAL D 1 42 ? -11.581 22.031 -74.300 1.00 27.12 34 VAL D C 1
ATOM 4181 O O . VAL D 1 42 ? -11.400 21.475 -73.219 1.00 26.04 34 VAL D O 1
ATOM 4185 N N . VAL D 1 43 ? -10.590 22.286 -75.144 1.00 26.27 35 VAL D N 1
ATOM 4186 C CA . VAL D 1 43 ? -9.217 22.142 -74.796 1.00 28.17 35 VAL D CA 1
ATOM 4187 C C . VAL D 1 43 ? -8.861 23.345 -73.945 1.00 28.27 35 VAL D C 1
ATOM 4188 O O . VAL D 1 43 ? -8.803 24.484 -74.434 1.00 28.98 35 VAL D O 1
ATOM 4192 N N . ALA D 1 44 ? -8.655 23.096 -72.648 1.00 26.17 36 ALA D N 1
ATOM 4193 C CA . ALA D 1 44 ? -8.441 24.136 -71.670 1.00 27.36 36 ALA D CA 1
ATOM 4194 C C . ALA D 1 44 ? -6.988 24.164 -71.216 1.00 29.44 36 ALA D C 1
ATOM 4195 O O . ALA D 1 44 ? -6.551 23.286 -70.464 1.00 27.45 36 ALA D O 1
ATOM 4197 N N . ILE D 1 45 ? -6.255 25.175 -71.661 1.00 31.41 37 ILE D N 1
ATOM 4198 C CA . ILE D 1 45 ? -4.820 25.253 -71.434 1.00 33.41 37 ILE D CA 1
ATOM 4199 C C . ILE D 1 45 ? -4.562 26.093 -70.205 1.00 31.73 37 ILE D C 1
ATOM 4200 O O . ILE D 1 45 ? -4.827 27.312 -70.206 1.00 30.82 37 ILE D O 1
ATOM 4205 N N . ALA D 1 46 ? -4.116 25.430 -69.140 1.00 31.30 38 ALA D N 1
ATOM 4206 C CA . ALA D 1 46 ? -3.877 26.109 -67.889 1.00 31.28 38 ALA D CA 1
ATOM 4207 C C . ALA D 1 46 ? -2.637 26.929 -68.055 1.00 34.12 38 ALA D C 1
ATOM 4208 O O . ALA D 1 46 ? -1.632 26.459 -68.597 1.00 33.39 38 ALA D O 1
ATOM 4210 N N . ILE D 1 47 ? -2.707 28.178 -67.677 1.00 37.09 39 ILE D N 1
ATOM 4211 C CA . ILE D 1 47 ? -1.531 29.053 -67.776 1.00 40.65 39 ILE D CA 1
ATOM 4212 C C . ILE D 1 47 ? -0.304 28.417 -67.061 1.00 43.42 39 ILE D C 1
ATOM 4213 O O . ILE D 1 47 ? 0.810 28.486 -67.555 1.00 37.55 39 ILE D O 1
ATOM 4218 N N . GLY D 1 48 ? -0.565 27.739 -65.954 1.00 46.78 40 GLY D N 1
ATOM 4219 C CA . GLY D 1 48 ? 0.428 26.976 -65.276 1.00 55.52 40 GLY D CA 1
ATOM 4220 C C . GLY D 1 48 ? 1.289 27.865 -64.418 1.00 67.39 40 GLY D C 1
ATOM 4221 O O . GLY D 1 48 ? 2.470 27.755 -64.532 1.00 63.16 40 GLY D O 1
ATOM 4222 N N . HIS D 1 49 ? 0.647 28.733 -63.606 1.00 86.05 41 HIS D N 1
ATOM 4223 C CA . HIS D 1 49 ? 1.368 29.678 -62.777 1.00 91.78 41 HIS D CA 1
ATOM 4224 C C . HIS D 1 49 ? 2.470 29.045 -61.965 1.00 92.60 41 HIS D C 1
ATOM 4225 O O . HIS D 1 49 ? 3.568 29.537 -61.959 1.00 80.55 41 HIS D O 1
ATOM 4232 N N . HIS D 1 50 ? 2.114 28.067 -61.137 1.00 97.03 42 HIS D N 1
ATOM 4233 C CA . HIS D 1 50 ? 3.001 27.282 -60.314 1.00 105.45 42 HIS D CA 1
ATOM 4234 C C . HIS D 1 50 ? 4.262 26.704 -61.058 1.00 99.00 42 HIS D C 1
ATOM 4235 O O . HIS D 1 50 ? 5.377 26.677 -60.503 1.00 107.74 42 HIS D O 1
ATOM 4242 N N . LYS D 1 51 ? 4.044 26.273 -62.298 1.00 94.33 43 LYS D N 1
ATOM 4243 C CA . LYS D 1 51 ? 5.095 25.673 -63.044 1.00 90.72 43 LYS D CA 1
ATOM 4244 C C . LYS D 1 51 ? 5.634 26.937 -63.747 1.00 91.94 43 LYS D C 1
ATOM 4245 O O . LYS D 1 51 ? 5.124 28.061 -63.601 1.00 107.33 43 LYS D O 1
ATOM 4251 N N . ASN D 1 52 ? 6.799 26.753 -64.335 1.00 82.66 44 ASN D N 1
ATOM 4252 C CA . ASN D 1 52 ? 7.271 27.603 -65.417 1.00 73.67 44 ASN D CA 1
ATOM 4253 C C . ASN D 1 52 ? 7.298 26.833 -66.726 1.00 62.39 44 ASN D C 1
ATOM 4254 O O . ASN D 1 52 ? 8.217 26.067 -67.124 1.00 58.93 44 ASN D O 1
ATOM 4259 N N . PRO D 1 53 ? 6.268 27.024 -67.507 1.00 48.77 45 PRO D N 1
ATOM 4260 C CA . PRO D 1 53 ? 6.236 26.207 -68.745 1.00 46.55 45 PRO D CA 1
ATOM 4261 C C . PRO D 1 53 ? 7.284 26.673 -69.731 1.00 42.98 45 PRO D C 1
ATOM 4262 O O . PRO D 1 53 ? 7.636 27.817 -69.755 1.00 46.69 45 PRO D O 1
ATOM 4266 N N . LEU D 1 54 ? 7.772 25.763 -70.509 1.00 38.48 46 LEU D N 1
ATOM 4267 C CA . LEU D 1 54 ? 8.645 26.110 -71.577 1.00 43.17 46 LEU D CA 1
ATOM 4268 C C . LEU D 1 54 ? 8.030 27.037 -72.653 1.00 42.99 46 LEU D C 1
ATOM 4269 O O . LEU D 1 54 ? 8.651 28.012 -73.070 1.00 40.38 46 LEU D O 1
ATOM 4274 N N . PHE D 1 55 ? 6.854 26.679 -73.138 1.00 41.15 47 PHE D N 1
ATOM 4275 C CA . PHE D 1 55 ? 6.188 27.493 -74.136 1.00 36.58 47 PHE D CA 1
ATOM 4276 C C . PHE D 1 55 ? 5.216 28.419 -73.451 1.00 35.98 47 PHE D C 1
ATOM 4277 O O . PHE D 1 55 ? 4.617 28.071 -72.437 1.00 38.10 47 PHE D O 1
ATOM 4285 N N . SER D 1 56 ? 5.080 29.624 -73.998 1.00 31.71 48 SER D N 1
ATOM 4286 C CA . SER D 1 56 ? 4.116 30.602 -73.499 1.00 31.97 48 SER D CA 1
ATOM 4287 C C . SER D 1 56 ? 2.696 30.065 -73.742 1.00 29.18 48 SER D C 1
ATOM 4288 O O . SER D 1 56 ? 2.454 29.213 -74.616 1.00 27.94 48 SER D O 1
ATOM 4291 N N . LEU D 1 57 ? 1.763 30.611 -72.960 1.00 30.89 49 LEU D N 1
ATOM 4292 C CA . LEU D 1 57 ? 0.352 30.299 -73.140 1.00 33.34 49 LEU D CA 1
ATOM 4293 C C . LEU D 1 57 ? -0.088 30.479 -74.585 1.00 29.05 49 LEU D C 1
ATOM 4294 O O . LEU D 1 57 ? -0.729 29.604 -75.165 1.00 28.82 49 LEU D O 1
ATOM 4299 N N . GLU D 1 58 ? 0.327 31.595 -75.172 1.00 31.82 50 GLU D N 1
ATOM 4300 C CA . GLU D 1 58 ? -0.017 31.923 -76.549 1.00 32.55 50 GLU D CA 1
ATOM 4301 C C . GLU D 1 58 ? 0.529 30.897 -77.503 1.00 28.05 50 GLU D C 1
ATOM 4302 O O . GLU D 1 58 ? -0.155 30.479 -78.440 1.00 29.77 50 GLU D O 1
ATOM 4308 N N . GLU D 1 59 ? 1.779 30.501 -77.272 1.00 31.09 51 GLU D N 1
ATOM 4309 C CA . GLU D 1 59 ? 2.397 29.465 -78.116 1.00 32.42 51 GLU D CA 1
ATOM 4310 C C . GLU D 1 59 ? 1.674 28.117 -77.965 1.00 28.21 51 GLU D C 1
ATOM 4311 O O . GLU D 1 59 ? 1.437 27.401 -78.947 1.00 27.24 51 GLU D O 1
ATOM 4317 N N . ARG D 1 60 ? 1.340 27.801 -76.721 1.00 26.26 52 ARG D N 1
ATOM 4318 C CA . ARG D 1 60 ? 0.675 26.534 -76.438 1.00 26.34 52 ARG D CA 1
ATOM 4319 C C . ARG D 1 60 ? -0.703 26.462 -77.072 1.00 24.41 52 ARG D C 1
ATOM 4320 O O . ARG D 1 60 ? -1.064 25.451 -77.700 1.00 27.75 52 ARG D O 1
ATOM 4328 N N . VAL D 1 61 ? -1.439 27.571 -76.976 1.00 28.35 53 VAL D N 1
ATOM 4329 C CA . VAL D 1 61 ? -2.763 27.672 -77.588 1.00 27.33 53 VAL D CA 1
ATOM 4330 C C . VAL D 1 61 ? -2.658 27.524 -79.081 1.00 25.90 53 VAL D C 1
ATOM 4331 O O . VAL D 1 61 ? -3.430 26.769 -79.673 1.00 26.56 53 VAL D O 1
ATOM 4335 N N . ALA D 1 62 ? -1.679 28.194 -79.683 1.00 28.09 54 ALA D N 1
ATOM 4336 C CA . ALA D 1 62 ? -1.526 28.136 -81.143 1.00 30.65 54 ALA D CA 1
ATOM 4337 C C . ALA D 1 62 ? -1.174 26.745 -81.618 1.00 30.02 54 ALA D C 1
ATOM 4338 O O . ALA D 1 62 ? -1.691 26.279 -82.652 1.00 31.29 54 ALA D O 1
ATOM 4340 N N . LEU D 1 63 ? -0.286 26.077 -80.866 1.00 29.26 55 LEU D N 1
ATOM 4341 C CA . LEU D 1 63 ? 0.062 24.677 -81.203 1.00 28.76 55 LEU D CA 1
ATOM 4342 C C . LEU D 1 63 ? -1.173 23.753 -81.076 1.00 28.53 55 LEU D C 1
ATOM 4343 O O . LEU D 1 63 ? -1.419 22.913 -81.942 1.00 27.44 55 LEU D O 1
ATOM 4348 N N . ALA D 1 64 ? -1.965 23.948 -80.023 1.00 28.07 56 ALA D N 1
ATOM 4349 C CA . ALA D 1 64 ? -3.174 23.154 -79.913 1.00 29.16 56 ALA D CA 1
ATOM 4350 C C . ALA D 1 64 ? -4.143 23.388 -81.089 1.00 30.50 56 ALA D C 1
ATOM 4351 O O . ALA D 1 64 ? -4.661 22.412 -81.693 1.00 32.27 56 ALA D O 1
ATOM 4353 N N . GLN D 1 65 ? -4.340 24.664 -81.427 1.00 31.89 57 GLN D N 1
ATOM 4354 C CA . GLN D 1 65 ? -5.267 25.060 -82.517 1.00 34.37 57 GLN D CA 1
ATOM 4355 C C . GLN D 1 65 ? -4.804 24.471 -83.844 1.00 32.25 57 GLN D C 1
ATOM 4356 O O . GLN D 1 65 ? -5.610 23.896 -84.591 1.00 34.02 57 GLN D O 1
ATOM 4362 N N . SER D 1 66 ? -3.517 24.588 -84.127 1.00 33.12 58 SER D N 1
ATOM 4363 C CA . SER D 1 66 ? -3.017 24.005 -85.352 1.00 33.14 58 SER D CA 1
ATOM 4364 C C . SER D 1 66 ? -3.125 22.492 -85.370 1.00 34.24 58 SER D C 1
ATOM 4365 O O . SER D 1 66 ? -3.372 21.917 -86.421 1.00 32.05 58 SER D O 1
ATOM 4368 N N . SER D 1 67 ? -2.951 21.841 -84.220 1.00 33.06 59 SER D N 1
ATOM 4369 C CA . SER D 1 67 ? -2.973 20.358 -84.185 1.00 32.99 59 SER D CA 1
ATOM 4370 C C . SER D 1 67 ? -4.360 19.761 -84.238 1.00 32.96 59 SER D C 1
ATOM 4371 O O . SER D 1 67 ? -4.539 18.625 -84.698 1.00 37.81 59 SER D O 1
ATOM 4374 N N . LEU D 1 68 ? -5.349 20.497 -83.742 1.00 32.00 60 LEU D N 1
ATOM 4375 C CA . LEU D 1 68 ? -6.691 19.971 -83.557 1.00 30.17 60 LEU D CA 1
ATOM 4376 C C . LEU D 1 68 ? -7.824 20.757 -84.221 1.00 32.13 60 LEU D C 1
ATOM 4377 O O . LEU D 1 68 ? -8.996 20.338 -84.140 1.00 29.00 60 LEU D O 1
ATOM 4382 N N . GLY D 1 69 ? -7.499 21.880 -84.867 1.00 36.88 61 GLY D N 1
ATOM 4383 C CA . GLY D 1 69 ? -8.532 22.773 -85.423 1.00 38.04 61 GLY D CA 1
ATOM 4384 C C . GLY D 1 69 ? -9.393 22.152 -86.521 1.00 37.52 61 GLY D C 1
ATOM 4385 O O . GLY D 1 69 ? -10.471 22.615 -86.794 1.00 39.94 61 GLY D O 1
ATOM 4386 N N . HIS D 1 70 ? -8.896 21.096 -87.141 1.00 36.55 62 HIS D N 1
ATOM 4387 C CA . HIS D 1 70 ? -9.702 20.307 -88.051 1.00 36.78 62 HIS D CA 1
ATOM 4388 C C . HIS D 1 70 ? -10.912 19.618 -87.418 1.00 38.06 62 HIS D C 1
ATOM 4389 O O . HIS D 1 70 ? -11.753 19.117 -88.145 1.00 40.86 62 HIS D O 1
ATOM 4396 N N . LEU D 1 71 ? -10.998 19.551 -86.087 1.00 35.96 63 LEU D N 1
ATOM 4397 C CA . LEU D 1 71 ? -12.152 18.961 -85.461 1.00 37.43 63 LEU D CA 1
ATOM 4398 C C . LEU D 1 71 ? -13.100 20.098 -85.178 1.00 36.47 63 LEU D C 1
ATOM 4399 O O . LEU D 1 71 ? -12.796 20.960 -84.388 1.00 39.75 63 LEU D O 1
ATOM 4404 N N . SER D 1 72 ? -14.259 20.080 -85.807 1.00 37.73 64 SER D N 1
ATOM 4405 C CA . SER D 1 72 ? -15.089 21.265 -85.783 1.00 38.25 64 SER D CA 1
ATOM 4406 C C . SER D 1 72 ? -15.800 21.503 -84.466 1.00 36.68 64 SER D C 1
ATOM 4407 O O . SER D 1 72 ? -16.265 22.611 -84.218 1.00 40.61 64 SER D O 1
ATOM 4410 N N . ASN D 1 73 ? -15.906 20.490 -83.621 1.00 35.12 65 ASN D N 1
ATOM 4411 C CA . ASN D 1 73 ? -16.542 20.698 -82.310 1.00 35.19 65 ASN D CA 1
ATOM 4412 C C . ASN D 1 73 ? -15.557 20.930 -81.146 1.00 33.80 65 ASN D C 1
ATOM 4413 O O . ASN D 1 73 ? -15.956 20.826 -79.983 1.00 29.68 65 ASN D O 1
ATOM 4418 N N . VAL D 1 74 ? -14.319 21.292 -81.458 1.00 31.13 66 VAL D N 1
ATOM 4419 C CA . VAL D 1 74 ? -13.302 21.496 -80.452 1.00 33.59 66 VAL D CA 1
ATOM 4420 C C . VAL D 1 74 ? -12.976 22.974 -80.362 1.00 34.90 66 VAL D C 1
ATOM 4421 O O . VAL D 1 74 ? -12.720 23.600 -81.372 1.00 32.97 66 VAL D O 1
ATOM 4425 N N . GLU D 1 75 ? -12.977 23.513 -79.144 1.00 32.55 67 GLU D N 1
ATOM 4426 C CA . GLU D 1 75 ? -12.570 24.897 -78.855 1.00 34.60 67 GLU D CA 1
ATOM 4427 C C . GLU D 1 75 ? -11.266 24.908 -78.053 1.00 37.79 67 GLU D C 1
ATOM 4428 O O . GLU D 1 75 ? -10.930 23.925 -77.406 1.00 35.34 67 GLU D O 1
ATOM 4434 N N . PHE D 1 76 ? -10.595 26.044 -78.037 1.00 31.63 68 PHE D N 1
ATOM 4435 C CA . PHE D 1 76 ? -9.315 26.203 -77.393 1.00 35.57 68 PHE D CA 1
ATOM 4436 C C . PHE D 1 76 ? -9.367 27.431 -76.519 1.00 41.20 68 PHE D C 1
ATOM 4437 O O . PHE D 1 76 ? -9.695 28.495 -77.001 1.00 44.87 68 PHE D O 1
ATOM 4445 N N . VAL D 1 77 ? -9.105 27.275 -75.229 1.00 38.61 69 VAL D N 1
ATOM 4446 C CA . VAL D 1 77 ? -9.221 28.390 -74.304 1.00 42.94 69 VAL D CA 1
ATOM 4447 C C . VAL D 1 77 ? -8.156 28.288 -73.218 1.00 41.45 69 VAL D C 1
ATOM 4448 O O . VAL D 1 77 ? -7.879 27.211 -72.703 1.00 33.51 69 VAL D O 1
ATOM 4452 N N . GLY D 1 78 ? -7.542 29.423 -72.906 1.00 39.92 70 GLY D N 1
ATOM 4453 C CA . GLY D 1 78 ? -6.594 29.524 -71.838 1.00 33.74 70 GLY D CA 1
ATOM 4454 C C . GLY D 1 78 ? -7.386 29.728 -70.577 1.00 33.85 70 GLY D C 1
ATOM 4455 O O . GLY D 1 78 ? -8.454 30.346 -70.605 1.00 38.32 70 GLY D O 1
ATOM 4456 N N . PHE D 1 79 ? -6.894 29.217 -69.464 1.00 29.89 71 PHE D N 1
ATOM 4457 C CA . PHE D 1 79 ? -7.515 29.544 -68.183 1.00 32.01 71 PHE D CA 1
ATOM 4458 C C . PHE D 1 79 ? -6.530 29.517 -67.043 1.00 34.87 71 PHE D C 1
ATOM 4459 O O . PHE D 1 79 ? -5.408 29.019 -67.169 1.00 31.58 71 PHE D O 1
ATOM 4467 N N . ASP D 1 80 ? -6.939 30.066 -65.920 1.00 40.81 72 ASP D N 1
ATOM 4468 C CA . ASP D 1 80 ? -6.067 30.125 -64.735 1.00 48.35 72 ASP D CA 1
ATOM 4469 C C . ASP D 1 80 ? -5.542 28.829 -64.012 1.00 56.48 72 ASP D C 1
ATOM 4470 O O . ASP D 1 80 ? -4.496 28.859 -63.326 1.00 57.94 72 ASP D O 1
ATOM 4475 N N . GLY D 1 81 ? -6.228 27.728 -64.168 1.00 56.11 73 GLY D N 1
ATOM 4476 C CA . GLY D 1 81 ? -5.934 26.550 -63.389 1.00 59.50 73 GLY D CA 1
ATOM 4477 C C . GLY D 1 81 ? -6.994 26.112 -62.391 1.00 58.29 73 GLY D C 1
ATOM 4478 O O . GLY D 1 81 ? -7.003 24.920 -61.953 1.00 53.25 73 GLY D O 1
ATOM 4479 N N . LEU D 1 82 ? -7.898 27.028 -62.013 1.00 51.54 74 LEU D N 1
ATOM 4480 C CA . LEU D 1 82 ? -8.790 26.668 -60.957 1.00 49.95 74 LEU D CA 1
ATOM 4481 C C . LEU D 1 82 ? -9.995 25.908 -61.547 1.00 41.78 74 LEU D C 1
ATOM 4482 O O . LEU D 1 82 ? -11.039 26.526 -61.929 1.00 35.16 74 LEU D O 1
ATOM 4487 N N . LEU D 1 83 ? -9.860 24.602 -61.547 1.00 37.21 75 LEU D N 1
ATOM 4488 C CA . LEU D 1 83 ? -10.661 23.822 -62.450 1.00 36.78 75 LEU D CA 1
ATOM 4489 C C . LEU D 1 83 ? -12.131 23.945 -62.149 1.00 38.07 75 LEU D C 1
ATOM 4490 O O . LEU D 1 83 ? -12.943 24.091 -63.044 1.00 36.20 75 LEU D O 1
ATOM 4495 N N . VAL D 1 84 ? -12.476 23.920 -60.873 1.00 39.48 76 VAL D N 1
ATOM 4496 C CA . VAL D 1 84 ? -13.879 23.826 -60.525 1.00 44.95 76 VAL D CA 1
ATOM 4497 C C . VAL D 1 84 ? -14.646 25.108 -60.886 1.00 45.22 76 VAL D C 1
ATOM 4498 O O . VAL D 1 84 ? -15.834 25.052 -61.225 1.00 38.45 76 VAL D O 1
ATOM 4502 N N . ASN D 1 85 ? -13.961 26.274 -60.837 1.00 39.73 77 ASN D N 1
ATOM 4503 C CA . ASN D 1 85 ? -14.602 27.502 -61.269 1.00 42.08 77 ASN D CA 1
ATOM 4504 C C . ASN D 1 85 ? -14.770 27.531 -62.771 1.00 36.36 77 ASN D C 1
ATOM 4505 O O . ASN D 1 85 ? -15.792 27.976 -63.287 1.00 32.76 77 ASN D O 1
ATOM 4510 N N . PHE D 1 86 ? -13.733 27.101 -63.468 1.00 32.90 78 PHE D N 1
ATOM 4511 C CA . PHE D 1 86 ? -13.801 27.031 -64.902 1.00 33.43 78 PHE D CA 1
ATOM 4512 C C . PHE D 1 86 ? -14.937 26.094 -65.368 1.00 33.82 78 PHE D C 1
ATOM 4513 O O . PHE D 1 86 ? -15.692 26.415 -66.292 1.00 32.82 78 PHE D O 1
ATOM 4521 N N . PHE D 1 87 ? -15.084 24.979 -64.677 1.00 30.33 79 PHE D N 1
ATOM 4522 C CA . PHE D 1 87 ? -16.133 24.009 -64.930 1.00 32.09 79 PHE D CA 1
ATOM 4523 C C . PHE D 1 87 ? -17.502 24.686 -64.856 1.00 34.86 79 PHE D C 1
ATOM 4524 O O . PHE D 1 87 ? -18.344 24.512 -65.749 1.00 33.13 79 PHE D O 1
ATOM 4532 N N . LYS D 1 88 ? -17.708 25.433 -63.788 1.00 39.77 80 LYS D N 1
ATOM 4533 C CA . LYS D 1 88 ? -18.985 26.115 -63.572 1.00 43.27 80 LYS D CA 1
ATOM 4534 C C . LYS D 1 88 ? -19.206 27.193 -64.641 1.00 37.58 80 LYS D C 1
ATOM 4535 O O . LYS D 1 88 ? -20.256 27.223 -65.260 1.00 35.82 80 LYS D O 1
ATOM 4541 N N . GLU D 1 89 ? -18.207 28.017 -64.927 1.00 37.05 81 GLU D N 1
ATOM 4542 C CA . GLU D 1 89 ? -18.401 29.053 -65.918 1.00 37.41 81 GLU D CA 1
ATOM 4543 C C . GLU D 1 89 ? -18.638 28.532 -67.313 1.00 39.11 81 GLU D C 1
ATOM 4544 O O . GLU D 1 89 ? -19.320 29.174 -68.106 1.00 41.94 81 GLU D O 1
ATOM 4550 N N . GLN D 1 90 ? -18.085 27.362 -67.621 1.00 37.09 82 GLN D N 1
ATOM 4551 C CA . GLN D 1 90 ? -18.255 26.752 -68.940 1.00 34.11 82 GLN D CA 1
ATOM 4552 C C . GLN D 1 90 ? -19.540 25.970 -69.024 1.00 30.01 82 GLN D C 1
ATOM 4553 O O . GLN D 1 90 ? -19.855 25.485 -70.089 1.00 35.31 82 GLN D O 1
ATOM 4559 N N . LYS D 1 91 ? -20.258 25.818 -67.915 1.00 31.58 83 LYS D N 1
ATOM 4560 C CA . LYS D 1 91 ? -21.463 25.004 -67.863 1.00 38.93 83 LYS D CA 1
ATOM 4561 C C . LYS D 1 91 ? -21.187 23.609 -68.408 1.00 37.28 83 LYS D C 1
ATOM 4562 O O . LYS D 1 91 ? -21.941 23.069 -69.211 1.00 35.40 83 LYS D O 1
ATOM 4568 N N . ALA D 1 92 ? -20.081 23.034 -67.944 1.00 34.44 84 ALA D N 1
ATOM 4569 C CA . ALA D 1 92 ? -19.592 21.769 -68.470 1.00 33.54 84 ALA D CA 1
ATOM 4570 C C . ALA D 1 92 ? -20.374 20.619 -67.899 1.00 30.65 84 ALA D C 1
ATOM 4571 O O . ALA D 1 92 ? -20.869 20.634 -66.799 1.00 30.72 84 ALA D O 1
ATOM 4573 N N . THR D 1 93 ? -20.444 19.595 -68.685 1.00 29.36 85 THR D N 1
ATOM 4574 C CA . THR D 1 93 ? -20.995 18.326 -68.270 1.00 27.93 85 THR D CA 1
ATOM 4575 C C . THR D 1 93 ? -19.979 17.523 -67.430 1.00 28.86 85 THR D C 1
ATOM 4576 O O . THR D 1 93 ? -20.349 16.831 -66.497 1.00 32.94 85 THR D O 1
ATOM 4580 N N . ALA D 1 94 ? -18.734 17.533 -67.868 1.00 25.57 86 ALA D N 1
ATOM 4581 C CA . ALA D 1 94 ? -17.669 16.802 -67.196 1.00 25.70 86 ALA D CA 1
ATOM 4582 C C . ALA D 1 94 ? -16.336 17.307 -67.623 1.00 23.91 86 ALA D C 1
ATOM 4583 O O . ALA D 1 94 ? -16.208 18.010 -68.620 1.00 26.59 86 ALA D O 1
ATOM 4585 N N . VAL D 1 95 ? -15.336 16.941 -66.837 1.00 26.43 87 VAL D N 1
ATOM 4586 C CA . VAL D 1 95 ? -13.947 17.120 -67.156 1.00 23.74 87 VAL D CA 1
ATOM 4587 C C . VAL D 1 95 ? -13.460 15.771 -67.655 1.00 25.95 87 VAL D C 1
ATOM 4588 O O . VAL D 1 95 ? -13.848 14.720 -67.126 1.00 30.45 87 VAL D O 1
ATOM 4592 N N . LEU D 1 96 ? -12.609 15.801 -68.653 1.00 25.90 88 LEU D N 1
ATOM 4593 C CA . LEU D 1 96 ? -11.982 14.616 -69.198 1.00 30.87 88 LEU D CA 1
ATOM 4594 C C . LEU D 1 96 ? -10.500 14.658 -68.890 1.00 32.01 88 LEU D C 1
ATOM 4595 O O . LEU D 1 96 ? -9.844 15.683 -69.102 1.00 33.51 88 LEU D O 1
ATOM 4600 N N . ARG D 1 97 ? -9.973 13.549 -68.422 1.00 30.62 89 ARG D N 1
ATOM 4601 C CA . ARG D 1 97 ? -8.546 13.387 -68.274 1.00 33.83 89 ARG D CA 1
ATOM 4602 C C . ARG D 1 97 ? -8.115 12.053 -68.855 1.00 33.40 89 ARG D C 1
ATOM 4603 O O . ARG D 1 97 ? -8.845 11.106 -68.786 1.00 29.00 89 ARG D O 1
ATOM 4611 N N . GLY D 1 98 ? -6.894 11.995 -69.350 1.00 32.50 90 GLY D N 1
ATOM 4612 C CA . GLY D 1 98 ? -6.258 10.761 -69.740 1.00 32.05 90 GLY D CA 1
ATOM 4613 C C . GLY D 1 98 ? -5.534 10.183 -68.536 1.00 32.52 90 GLY D C 1
ATOM 4614 O O . GLY D 1 98 ? -5.015 10.928 -67.725 1.00 35.25 90 GLY D O 1
ATOM 4615 N N . LEU D 1 99 ? -5.535 8.861 -68.392 1.00 28.92 91 LEU D N 1
ATOM 4616 C CA . LEU D 1 99 ? -4.779 8.232 -67.326 1.00 31.65 91 LEU D CA 1
ATOM 4617 C C . LEU D 1 99 ? -3.710 7.347 -67.950 1.00 33.02 91 LEU D C 1
ATOM 4618 O O . LEU D 1 99 ? -4.033 6.278 -68.492 1.00 31.89 91 LEU D O 1
ATOM 4623 N N . ARG D 1 100 ? -2.461 7.797 -67.901 1.00 37.24 92 ARG D N 1
ATOM 4624 C CA . ARG D 1 100 ? -1.369 7.048 -68.494 1.00 41.79 92 ARG D CA 1
ATOM 4625 C C . ARG D 1 100 ? -0.807 5.988 -67.594 1.00 40.39 92 ARG D C 1
ATOM 4626 O O . ARG D 1 100 ? -0.421 4.946 -68.070 1.00 44.29 92 ARG D O 1
ATOM 4634 N N . ALA D 1 101 ? -0.743 6.273 -66.298 1.00 40.71 93 ALA D N 1
ATOM 4635 C CA . ALA D 1 101 ? -0.082 5.420 -65.360 1.00 39.51 93 ALA D CA 1
ATOM 4636 C C . ALA D 1 101 ? -0.806 5.455 -64.028 1.00 38.71 93 ALA D C 1
ATOM 4637 O O . ALA D 1 101 ? -1.657 6.305 -63.786 1.00 33.81 93 ALA D O 1
ATOM 4639 N N . VAL D 1 102 ? -0.367 4.568 -63.143 1.00 34.47 94 VAL D N 1
ATOM 4640 C CA . VAL D 1 102 ? -0.925 4.420 -61.818 1.00 40.67 94 VAL D CA 1
ATOM 4641 C C . VAL D 1 102 ? -0.889 5.713 -61.023 1.00 39.84 94 VAL D C 1
ATOM 4642 O O . VAL D 1 102 ? -1.843 6.022 -60.310 1.00 37.64 94 VAL D O 1
ATOM 4646 N N . SER D 1 103 ? 0.209 6.463 -61.122 1.00 43.57 95 SER D N 1
ATOM 4647 C CA . SER D 1 103 ? 0.338 7.718 -60.384 1.00 43.90 95 SER D CA 1
ATOM 4648 C C . SER D 1 103 ? -0.710 8.748 -60.857 1.00 38.74 95 SER D C 1
ATOM 4649 O O . SER D 1 103 ? -1.255 9.514 -60.036 1.00 35.76 95 SER D O 1
ATOM 4652 N N . ASP D 1 104 ? -1.009 8.747 -62.159 1.00 33.38 96 ASP D N 1
ATOM 4653 C CA . ASP D 1 104 ? -2.097 9.588 -62.687 1.00 36.00 96 ASP D CA 1
ATOM 4654 C C . ASP D 1 104 ? -3.446 9.168 -62.101 1.00 34.13 96 ASP D C 1
ATOM 4655 O O . ASP D 1 104 ? -4.226 10.011 -61.658 1.00 29.38 96 ASP D O 1
ATOM 4660 N N . PHE D 1 105 ? -3.695 7.863 -62.097 1.00 33.62 97 PHE D N 1
ATOM 4661 C CA . PHE D 1 105 ? -4.936 7.348 -61.578 1.00 34.04 97 PHE D CA 1
ATOM 4662 C C . PHE D 1 105 ? -5.159 7.809 -60.141 1.00 32.49 97 PHE D C 1
ATOM 4663 O O . PHE D 1 105 ? -6.222 8.313 -59.787 1.00 28.79 97 PHE D O 1
ATOM 4671 N N . GLU D 1 106 ? -4.140 7.665 -59.318 1.00 32.74 98 GLU D N 1
ATOM 4672 C CA . GLU D 1 106 ? -4.298 8.056 -57.925 1.00 38.11 98 GLU D CA 1
ATOM 4673 C C . GLU D 1 106 ? -4.539 9.544 -57.712 1.00 34.90 98 GLU D C 1
ATOM 4674 O O . GLU D 1 106 ? -5.409 9.944 -56.943 1.00 34.03 98 GLU D O 1
ATOM 4680 N N . TYR D 1 107 ? -3.740 10.356 -58.378 1.00 36.20 99 TYR D N 1
ATOM 4681 C CA . TYR D 1 107 ? -3.878 11.780 -58.266 1.00 37.03 99 TYR D CA 1
ATOM 4682 C C . TYR D 1 107 ? -5.274 12.291 -58.761 1.00 34.56 99 TYR D C 1
ATOM 4683 O O . TYR D 1 107 ? -5.956 13.065 -58.083 1.00 29.43 99 TYR D O 1
ATOM 4692 N N . GLU D 1 108 ? -5.711 11.789 -59.900 1.00 30.10 100 GLU D N 1
ATOM 4693 C CA . GLU D 1 108 ? -6.990 12.230 -60.452 1.00 32.50 100 GLU D CA 1
ATOM 4694 C C . GLU D 1 108 ? -8.177 11.703 -59.671 1.00 29.69 100 GLU D C 1
ATOM 4695 O O . GLU D 1 108 ? -9.190 12.358 -59.565 1.00 30.56 100 GLU D O 1
ATOM 4701 N N . PHE D 1 109 ? -8.051 10.525 -59.105 1.00 29.60 101 PHE D N 1
ATOM 4702 C CA . PHE D 1 109 ? -9.093 9.971 -58.233 1.00 35.42 101 PHE D CA 1
ATOM 4703 C C . PHE D 1 109 ? -9.332 10.954 -57.067 1.00 33.17 101 PHE D C 1
ATOM 4704 O O . PHE D 1 109 ? -10.467 11.280 -56.738 1.00 27.20 101 PHE D O 1
ATOM 4712 N N . GLN D 1 110 ? -8.248 11.426 -56.475 1.00 31.31 102 GLN D N 1
ATOM 4713 C CA . GLN D 1 110 ? -8.282 12.373 -55.354 1.00 32.77 102 GLN D CA 1
ATOM 4714 C C . GLN D 1 110 ? -8.866 13.710 -55.782 1.00 28.12 102 GLN D C 1
ATOM 4715 O O . GLN D 1 110 ? -9.724 14.263 -55.117 1.00 29.54 102 GLN D O 1
ATOM 4721 N N . LEU D 1 111 ? -8.349 14.241 -56.863 1.00 27.70 103 LEU D N 1
ATOM 4722 C CA . LEU D 1 111 ? -8.846 15.518 -57.379 1.00 30.61 103 LEU D CA 1
ATOM 4723 C C . LEU D 1 111 ? -10.331 15.509 -57.715 1.00 29.35 103 LEU D C 1
ATOM 4724 O O . LEU D 1 111 ? -11.024 16.479 -57.459 1.00 28.06 103 LEU D O 1
ATOM 4729 N N . ALA D 1 112 ? -10.809 14.412 -58.296 1.00 28.32 104 ALA D N 1
ATOM 4730 C CA . ALA D 1 112 ? -12.221 14.299 -58.624 1.00 28.08 104 ALA D CA 1
ATOM 4731 C C . ALA D 1 112 ? -13.042 14.356 -57.329 1.00 28.90 104 ALA D C 1
ATOM 4732 O O . ALA D 1 112 ? -14.095 14.986 -57.290 1.00 24.59 104 ALA D O 1
ATOM 4734 N N . ASN D 1 113 ? -12.564 13.701 -56.286 1.00 25.48 105 ASN D N 1
ATOM 4735 C CA . ASN D 1 113 ? -13.302 13.731 -55.039 1.00 29.67 105 ASN D CA 1
ATOM 4736 C C . ASN D 1 113 ? -13.265 15.120 -54.377 1.00 26.82 105 ASN D C 1
ATOM 4737 O O . ASN D 1 113 ? -14.296 15.575 -53.860 1.00 28.05 105 ASN D O 1
ATOM 4742 N N . MET D 1 114 ? -12.141 15.797 -54.473 1.00 26.80 106 MET D N 1
ATOM 4743 C CA . MET D 1 114 ? -12.041 17.129 -53.955 1.00 31.26 106 MET D CA 1
ATOM 4744 C C . MET D 1 114 ? -12.953 18.085 -54.712 1.00 29.24 106 MET D C 1
ATOM 4745 O O . MET D 1 114 ? -13.700 18.820 -54.136 1.00 28.59 106 MET D O 1
ATOM 4750 N N . ASN D 1 115 ? -12.919 18.007 -56.027 1.00 27.24 107 ASN D N 1
ATOM 4751 C CA . ASN D 1 115 ? -13.770 18.860 -56.854 1.00 27.61 107 ASN D CA 1
ATOM 4752 C C . ASN D 1 115 ? -15.272 18.605 -56.681 1.00 26.22 107 ASN D C 1
ATOM 4753 O O . ASN D 1 115 ? -16.069 19.540 -56.662 1.00 32.07 107 ASN D O 1
ATOM 4758 N N . ARG D 1 116 ? -15.635 17.355 -56.491 1.00 30.99 108 ARG D N 1
ATOM 4759 C CA . ARG D 1 116 ? -17.017 17.019 -56.206 1.00 35.45 108 ARG D CA 1
ATOM 4760 C C . ARG D 1 116 ? -17.500 17.566 -54.842 1.00 35.11 108 ARG D C 1
ATOM 4761 O O . ARG D 1 116 ? -18.684 17.977 -54.708 1.00 37.04 108 ARG D O 1
ATOM 4769 N N . GLN D 1 117 ? -16.593 17.611 -53.859 1.00 34.40 109 GLN D N 1
ATOM 4770 C CA . GLN D 1 117 ? -16.895 18.302 -52.595 1.00 35.89 109 GLN D CA 1
ATOM 4771 C C . GLN D 1 117 ? -17.118 19.799 -52.807 1.00 34.93 109 GLN D C 1
ATOM 4772 O O . GLN D 1 117 ? -17.986 20.377 -52.177 1.00 36.44 109 GLN D O 1
ATOM 4778 N N . LEU D 1 118 ? -16.339 20.412 -53.680 1.00 33.98 110 LEU D N 1
ATOM 4779 C CA . LEU D 1 118 ? -16.510 21.813 -53.987 1.00 33.46 110 LEU D CA 1
ATOM 4780 C C . LEU D 1 118 ? -17.763 22.114 -54.811 1.00 41.44 110 LEU D C 1
ATOM 4781 O O . LEU D 1 118 ? -18.310 23.187 -54.687 1.00 40.54 110 LEU D O 1
ATOM 4786 N N . ASP D 1 119 ? -18.176 21.188 -55.668 1.00 39.73 111 ASP D N 1
ATOM 4787 C CA . ASP D 1 119 ? -19.362 21.369 -56.480 1.00 37.46 111 ASP D CA 1
ATOM 4788 C C . ASP D 1 119 ? -19.974 19.997 -56.730 1.00 47.91 111 ASP D C 1
ATOM 4789 O O . ASP D 1 119 ? -19.419 19.204 -57.484 1.00 45.30 111 ASP D O 1
ATOM 4794 N N . PRO D 1 120 ? -21.132 19.733 -56.144 1.00 50.62 112 PRO D N 1
ATOM 4795 C CA . PRO D 1 120 ? -21.705 18.403 -56.303 1.00 48.90 112 PRO D CA 1
ATOM 4796 C C . PRO D 1 120 ? -22.161 18.082 -57.751 1.00 39.53 112 PRO D C 1
ATOM 4797 O O . PRO D 1 120 ? -22.424 16.942 -58.007 1.00 46.92 112 PRO D O 1
ATOM 4801 N N . HIS D 1 121 ? -22.202 19.035 -58.663 1.00 35.74 113 HIS D N 1
ATOM 4802 C CA . HIS D 1 121 ? -22.413 18.736 -60.078 1.00 40.86 113 HIS D CA 1
ATOM 4803 C C . HIS D 1 121 ? -21.119 18.409 -60.850 1.00 37.29 113 HIS D C 1
ATOM 4804 O O . HIS D 1 121 ? -21.154 18.149 -62.049 1.00 38.86 113 HIS D O 1
ATOM 4811 N N . PHE D 1 122 ? -19.972 18.471 -60.205 1.00 31.85 114 PHE D N 1
ATOM 4812 C CA . PHE D 1 122 ? -18.724 18.154 -60.870 1.00 27.62 114 PHE D CA 1
ATOM 4813 C C . PHE D 1 122 ? -18.726 16.707 -61.324 1.00 26.68 114 PHE D C 1
ATOM 4814 O O . PHE D 1 122 ? -19.211 15.832 -60.629 1.00 24.00 114 PHE D O 1
ATOM 4822 N N . GLU D 1 123 ? -18.168 16.461 -62.494 1.00 26.65 115 GLU D N 1
ATOM 4823 C CA . GLU D 1 123 ? -17.981 15.107 -62.952 1.00 26.34 115 GLU D CA 1
ATOM 4824 C C . GLU D 1 123 ? -16.636 15.015 -63.662 1.00 24.93 115 GLU D C 1
ATOM 4825 O O . GLU D 1 123 ? -16.197 15.981 -64.319 1.00 24.53 115 GLU D O 1
ATOM 4831 N N . ALA D 1 124 ? -16.001 13.863 -63.514 1.00 23.73 116 ALA D N 1
ATOM 4832 C CA . ALA D 1 124 ? -14.756 13.573 -64.182 1.00 23.94 116 ALA D CA 1
ATOM 4833 C C . ALA D 1 124 ? -14.823 12.205 -64.828 1.00 25.59 116 ALA D C 1
ATOM 4834 O O . ALA D 1 124 ? -15.116 11.203 -64.142 1.00 24.91 116 ALA D O 1
ATOM 4836 N N . VAL D 1 125 ? -14.521 12.177 -66.133 1.00 24.61 117 VAL D N 1
ATOM 4837 C CA . VAL D 1 125 ? -14.459 10.944 -66.894 1.00 27.71 117 VAL D CA 1
ATOM 4838 C C . VAL D 1 125 ? -13.032 10.772 -67.388 1.00 25.37 117 VAL D C 1
ATOM 4839 O O . VAL D 1 125 ? -12.343 11.734 -67.684 1.00 23.25 117 VAL D O 1
ATOM 4843 N N . PHE D 1 126 ? -12.628 9.525 -67.519 1.00 24.85 118 PHE D N 1
ATOM 4844 C CA . PHE D 1 126 ? -11.252 9.193 -67.861 1.00 23.91 118 PHE D CA 1
ATOM 4845 C C . PHE D 1 126 ? -11.176 8.305 -69.079 1.00 24.56 118 PHE D C 1
ATOM 4846 O O . PHE D 1 126 ? -12.050 7.503 -69.318 1.00 25.27 118 PHE D O 1
ATOM 4854 N N . LEU D 1 127 ? -10.157 8.516 -69.881 1.00 24.53 119 LEU D N 1
ATOM 4855 C CA . LEU D 1 127 ? -9.798 7.644 -70.975 1.00 24.44 119 LEU D CA 1
ATOM 4856 C C . LEU D 1 127 ? -8.381 7.143 -70.739 1.00 25.75 119 LEU D C 1
ATOM 4857 O O . LEU D 1 127 ? -7.545 7.831 -70.118 1.00 27.22 119 LEU D O 1
ATOM 4862 N N . THR D 1 128 ? -8.122 5.967 -71.268 1.00 29.10 120 THR D N 1
ATOM 4863 C CA . THR D 1 128 ? -6.770 5.442 -71.194 1.00 28.23 120 THR D CA 1
ATOM 4864 C C . THR D 1 128 ? -6.206 5.514 -72.614 1.00 29.11 120 THR D C 1
ATOM 4865 O O . THR D 1 128 ? -6.905 5.308 -73.615 1.00 22.04 120 THR D O 1
ATOM 4869 N N . PRO D 1 129 ? -4.937 5.839 -72.715 1.00 29.40 121 PRO D N 1
ATOM 4870 C CA . PRO D 1 129 ? -4.353 5.996 -74.015 1.00 28.97 121 PRO D CA 1
ATOM 4871 C C . PRO D 1 129 ? -4.202 4.694 -74.754 1.00 27.53 121 PRO D C 1
ATOM 4872 O O . PRO D 1 129 ? -4.019 3.629 -74.130 1.00 29.99 121 PRO D O 1
ATOM 4876 N N . SER D 1 130 ? -4.280 4.784 -76.074 1.00 30.04 122 SER D N 1
ATOM 4877 C CA . SER D 1 130 ? -3.882 3.695 -76.932 1.00 34.07 122 SER D CA 1
ATOM 4878 C C . SER D 1 130 ? -2.420 3.371 -76.732 1.00 33.30 122 SER D C 1
ATOM 4879 O O . SER D 1 130 ? -1.619 4.254 -76.465 1.00 32.51 122 SER D O 1
ATOM 4882 N N . GLU D 1 131 ? -2.070 2.111 -76.927 1.00 34.59 123 GLU D N 1
ATOM 4883 C CA . GLU D 1 131 ? -0.729 1.656 -76.551 1.00 33.92 123 GLU D CA 1
ATOM 4884 C C . GLU D 1 131 ? 0.335 2.353 -77.376 1.00 33.81 123 GLU D C 1
ATOM 4885 O O . GLU D 1 131 ? 1.435 2.558 -76.832 1.00 30.63 123 GLU D O 1
ATOM 4891 N N . GLN D 1 132 ? 0.058 2.777 -78.604 1.00 30.72 124 GLN D N 1
ATOM 4892 C CA . GLN D 1 132 ? 1.126 3.494 -79.297 1.00 39.69 124 GLN D CA 1
ATOM 4893 C C . GLN D 1 132 ? 1.415 4.907 -78.774 1.00 38.74 124 GLN D C 1
ATOM 4894 O O . GLN D 1 132 ? 2.420 5.483 -79.180 1.00 39.31 124 GLN D O 1
ATOM 4900 N N . TYR D 1 133 ? 0.566 5.438 -77.885 1.00 33.44 125 TYR D N 1
ATOM 4901 C CA . TYR D 1 133 ? 0.845 6.748 -77.288 1.00 31.68 125 TYR D CA 1
ATOM 4902 C C . TYR D 1 133 ? 1.078 6.680 -75.808 1.00 29.10 125 TYR D C 1
ATOM 4903 O O . TYR D 1 133 ? 1.414 7.685 -75.240 1.00 32.57 125 TYR D O 1
ATOM 4912 N N . SER D 1 134 ? 0.998 5.500 -75.207 1.00 32.35 126 SER D N 1
ATOM 4913 C CA . SER D 1 134 ? 1.020 5.356 -73.757 1.00 31.50 126 SER D CA 1
ATOM 4914 C C . SER D 1 134 ? 2.336 5.872 -73.130 1.00 32.33 126 SER D C 1
ATOM 4915 O O . SER D 1 134 ? 2.345 6.284 -72.003 1.00 34.22 126 SER D O 1
ATOM 4918 N N . PHE D 1 135 ? 3.445 5.803 -73.870 1.00 29.73 127 PHE D N 1
ATOM 4919 C CA . PHE D 1 135 ? 4.744 6.242 -73.350 1.00 32.74 127 PHE D CA 1
ATOM 4920 C C . PHE D 1 135 ? 5.046 7.746 -73.535 1.00 36.87 127 PHE D C 1
ATOM 4921 O O . PHE D 1 135 ? 6.060 8.253 -73.055 1.00 37.05 127 PHE D O 1
ATOM 4929 N N . ILE D 1 136 ? 4.191 8.457 -74.278 1.00 34.50 128 ILE D N 1
ATOM 4930 C CA . ILE D 1 136 ? 4.412 9.883 -74.575 1.00 33.14 128 ILE D CA 1
ATOM 4931 C C . ILE D 1 136 ? 3.884 10.733 -73.438 1.00 34.49 128 ILE D C 1
ATOM 4932 O O . ILE D 1 136 ? 2.735 10.592 -73.006 1.00 42.47 128 ILE D O 1
ATOM 4937 N N . SER D 1 137 ? 4.721 11.624 -72.936 1.00 32.36 129 SER D N 1
ATOM 4938 C CA . SER D 1 137 ? 4.292 12.722 -72.084 1.00 32.64 129 SER D CA 1
ATOM 4939 C C . SER D 1 137 ? 5.013 13.989 -72.546 1.00 30.83 129 SER D C 1
ATOM 4940 O O . SER D 1 137 ? 6.092 13.903 -73.137 1.00 30.41 129 SER D O 1
ATOM 4943 N N . SER D 1 138 ? 4.438 15.127 -72.260 1.00 28.77 130 SER D N 1
ATOM 4944 C CA . SER D 1 138 ? 5.060 16.407 -72.615 1.00 35.09 130 SER D CA 1
ATOM 4945 C C . SER D 1 138 ? 6.422 16.557 -71.911 1.00 34.93 130 SER D C 1
ATOM 4946 O O . SER D 1 138 ? 7.401 16.989 -72.532 1.00 34.76 130 SER D O 1
ATOM 4949 N N . THR D 1 139 ? 6.470 16.156 -70.641 1.00 35.61 131 THR D N 1
ATOM 4950 C CA . THR D 1 139 ? 7.670 16.290 -69.854 1.00 39.25 131 THR D CA 1
ATOM 4951 C C . THR D 1 139 ? 8.811 15.556 -70.480 1.00 35.88 131 THR D C 1
ATOM 4952 O O . THR D 1 139 ? 9.907 16.055 -70.665 1.00 35.85 131 THR D O 1
ATOM 4956 N N . LEU D 1 140 ? 8.518 14.358 -70.875 1.00 37.22 132 LEU D N 1
ATOM 4957 C CA . LEU D 1 140 ? 9.542 13.603 -71.481 1.00 35.44 132 LEU D CA 1
ATOM 4958 C C . LEU D 1 140 ? 9.913 14.107 -72.865 1.00 33.01 132 LEU D C 1
ATOM 4959 O O . LEU D 1 140 ? 11.064 14.128 -73.246 1.00 33.08 132 LEU D O 1
ATOM 4964 N N . ILE D 1 141 ? 8.939 14.518 -73.631 1.00 32.43 133 ILE D N 1
ATOM 4965 C CA . ILE D 1 141 ? 9.239 15.093 -74.929 1.00 34.44 133 ILE D CA 1
ATOM 4966 C C . ILE D 1 141 ? 10.110 16.359 -74.810 1.00 35.80 133 ILE D C 1
ATOM 4967 O O . ILE D 1 141 ? 11.015 16.554 -75.612 1.00 34.54 133 ILE D O 1
ATOM 4972 N N . ARG D 1 142 ? 9.849 17.185 -73.811 1.00 34.93 134 ARG D N 1
ATOM 4973 C CA . ARG D 1 142 ? 10.682 18.367 -73.616 1.00 37.05 134 ARG D CA 1
ATOM 4974 C C . ARG D 1 142 ? 12.138 17.985 -73.339 1.00 39.15 134 ARG D C 1
ATOM 4975 O O . ARG D 1 142 ? 13.052 18.576 -73.925 1.00 42.07 134 ARG D O 1
ATOM 4983 N N . GLU D 1 143 ? 12.334 16.995 -72.464 1.00 43.87 135 GLU D N 1
ATOM 4984 C CA . GLU D 1 143 ? 13.680 16.580 -72.093 1.00 46.77 135 GLU D CA 1
ATOM 4985 C C . GLU D 1 143 ? 14.435 16.049 -73.325 1.00 41.25 135 GLU D C 1
ATOM 4986 O O . GLU D 1 143 ? 15.563 16.440 -73.574 1.00 41.39 135 GLU D O 1
ATOM 4992 N N . ILE D 1 144 ? 13.781 15.233 -74.134 1.00 38.32 136 ILE D N 1
ATOM 4993 C CA . ILE D 1 144 ? 14.398 14.726 -75.337 1.00 38.14 136 ILE D CA 1
ATOM 4994 C C . ILE D 1 144 ? 14.757 15.838 -76.307 1.00 42.65 136 ILE D C 1
ATOM 4995 O O . ILE D 1 144 ? 15.837 15.840 -76.894 1.00 43.27 136 ILE D O 1
ATOM 5000 N N . ALA D 1 145 ? 13.819 16.758 -76.523 1.00 40.38 137 ALA D N 1
ATOM 5001 C CA . ALA D 1 145 ? 14.051 17.842 -77.481 1.00 41.94 137 ALA D CA 1
ATOM 5002 C C . ALA D 1 145 ? 15.170 18.753 -76.991 1.00 40.78 137 ALA D C 1
ATOM 5003 O O . ALA D 1 145 ? 15.980 19.177 -77.781 1.00 45.30 137 ALA D O 1
ATOM 5005 N N . ARG D 1 146 ? 15.204 19.020 -75.689 1.00 43.36 138 ARG D N 1
ATOM 5006 C CA . ARG D 1 146 ? 16.253 19.835 -75.098 1.00 43.95 138 ARG D CA 1
ATOM 5007 C C . ARG D 1 146 ? 17.623 19.269 -75.395 1.00 50.23 138 ARG D C 1
ATOM 5008 O O . ARG D 1 146 ? 18.531 20.013 -75.733 1.00 49.98 138 ARG D O 1
ATOM 5016 N N . LEU D 1 147 ? 17.766 17.946 -75.308 1.00 49.96 139 LEU D N 1
ATOM 5017 C CA . LEU D 1 147 ? 19.036 17.293 -75.632 1.00 49.45 139 LEU D CA 1
ATOM 5018 C C . LEU D 1 147 ? 19.155 16.988 -77.107 1.00 49.21 139 LEU D C 1
ATOM 5019 O O . LEU D 1 147 ? 19.876 16.086 -77.473 1.00 48.52 139 LEU D O 1
ATOM 5024 N N . LYS D 1 148 ? 18.475 17.766 -77.947 1.00 56.98 140 LYS D N 1
ATOM 5025 C CA . LYS D 1 148 ? 18.378 17.593 -79.397 1.00 55.58 140 LYS D CA 1
ATOM 5026 C C . LYS D 1 148 ? 18.116 16.208 -79.930 1.00 49.63 140 LYS D C 1
ATOM 5027 O O . LYS D 1 148 ? 18.532 15.876 -81.038 1.00 47.56 140 LYS D O 1
ATOM 5033 N N . GLY D 1 149 ? 17.332 15.430 -79.186 1.00 52.99 141 GLY D N 1
ATOM 5034 C CA . GLY D 1 149 ? 16.793 14.188 -79.717 1.00 45.46 141 GLY D CA 1
ATOM 5035 C C . GLY D 1 149 ? 15.667 14.493 -80.681 1.00 45.84 141 GLY D C 1
ATOM 5036 O O . GLY D 1 149 ? 15.094 15.571 -80.639 1.00 57.35 141 GLY D O 1
ATOM 5037 N N . ASP D 1 150 ? 15.350 13.542 -81.535 1.00 43.04 142 ASP D N 1
ATOM 5038 C CA . ASP D 1 150 ? 14.318 13.685 -82.517 1.00 44.21 142 ASP D CA 1
ATOM 5039 C C . ASP D 1 150 ? 12.930 13.338 -81.907 1.00 48.15 142 ASP D C 1
ATOM 5040 O O . ASP D 1 150 ? 12.699 12.179 -81.536 1.00 42.38 142 ASP D O 1
ATOM 5045 N N . VAL D 1 151 ? 12.003 14.319 -81.862 1.00 39.49 143 VAL D N 1
ATOM 5046 C CA . VAL D 1 151 ? 10.664 14.104 -81.310 1.00 38.06 143 VAL D CA 1
ATOM 5047 C C . VAL D 1 151 ? 9.581 14.022 -82.380 1.00 36.65 143 VAL D C 1
ATOM 5048 O O . VAL D 1 151 ? 8.391 14.021 -82.085 1.00 35.79 143 VAL D O 1
ATOM 5052 N N . THR D 1 152 ? 9.994 13.936 -83.634 1.00 34.32 144 THR D N 1
ATOM 5053 C CA . THR D 1 152 ? 9.086 14.008 -84.776 1.00 40.31 144 THR D CA 1
ATOM 5054 C C . THR D 1 152 ? 8.007 12.957 -84.742 1.00 44.44 144 THR D C 1
ATOM 5055 O O . THR D 1 152 ? 6.896 13.183 -85.208 1.00 41.92 144 THR D O 1
ATOM 5059 N N . LYS D 1 153 ? 8.341 11.776 -84.230 1.00 46.21 145 LYS D N 1
ATOM 5060 C CA . LYS D 1 153 ? 7.380 10.679 -84.208 1.00 45.17 145 LYS D CA 1
ATOM 5061 C C . LYS D 1 153 ? 6.298 10.872 -83.162 1.00 38.04 145 LYS D C 1
ATOM 5062 O O . LYS D 1 153 ? 5.294 10.212 -83.234 1.00 34.27 145 LYS D O 1
ATOM 5068 N N . PHE D 1 154 ? 6.493 11.757 -82.202 1.00 33.48 146 PHE D N 1
ATOM 5069 C CA . PHE D 1 154 ? 5.620 11.851 -81.057 1.00 36.56 146 PHE D CA 1
ATOM 5070 C C . PHE D 1 154 ? 4.738 13.086 -80.960 1.00 41.47 146 PHE D C 1
ATOM 5071 O O . PHE D 1 154 ? 3.884 13.151 -80.060 1.00 37.92 146 PHE D O 1
ATOM 5079 N N . VAL D 1 155 ? 4.983 14.071 -81.828 1.00 36.75 147 VAL D N 1
ATOM 5080 C CA . VAL D 1 155 ? 4.308 15.359 -81.738 1.00 35.05 147 VAL D CA 1
ATOM 5081 C C . VAL D 1 155 ? 3.931 15.847 -83.115 1.00 36.77 147 VAL D C 1
ATOM 5082 O O . VAL D 1 155 ? 4.529 15.422 -84.116 1.00 33.92 147 VAL D O 1
ATOM 5086 N N . PRO D 1 156 ? 2.909 16.695 -83.192 1.00 35.01 148 PRO D N 1
ATOM 5087 C CA . PRO D 1 156 ? 2.619 17.300 -84.482 1.00 36.54 148 PRO D CA 1
ATOM 5088 C C . PRO D 1 156 ? 3.775 18.139 -85.058 1.00 36.26 148 PRO D C 1
ATOM 5089 O O . PRO D 1 156 ? 4.662 18.636 -84.318 1.00 33.10 148 PRO D O 1
ATOM 5093 N N . GLN D 1 157 ? 3.748 18.294 -86.374 1.00 39.33 149 GLN D N 1
ATOM 5094 C CA . GLN D 1 157 ? 4.775 19.035 -87.137 1.00 47.60 149 GLN D CA 1
ATOM 5095 C C . GLN D 1 157 ? 5.054 20.427 -86.570 1.00 40.51 149 GLN D C 1
ATOM 5096 O O . GLN D 1 157 ? 6.199 20.817 -86.365 1.00 43.17 149 GLN D O 1
ATOM 5102 N N . ALA D 1 158 ? 3.991 21.150 -86.263 1.00 39.00 150 ALA D N 1
ATOM 5103 C CA . ALA D 1 158 ? 4.123 22.485 -85.723 1.00 39.03 150 ALA D CA 1
ATOM 5104 C C . ALA D 1 158 ? 4.901 22.493 -84.435 1.00 36.05 150 ALA D C 1
ATOM 5105 O O . ALA D 1 158 ? 5.629 23.454 -84.144 1.00 35.79 150 ALA D O 1
ATOM 5107 N N . VAL D 1 159 ? 4.767 21.428 -83.645 1.00 34.21 151 VAL D N 1
ATOM 5108 C CA . VAL D 1 159 ? 5.489 21.341 -82.390 1.00 31.14 151 VAL D CA 1
ATOM 5109 C C . VAL D 1 159 ? 6.977 21.138 -82.655 1.00 34.39 151 VAL D C 1
ATOM 5110 O O . VAL D 1 159 ? 7.816 21.707 -81.948 1.00 32.03 151 VAL D O 1
ATOM 5114 N N . VAL D 1 160 ? 7.302 20.314 -83.647 1.00 37.71 152 VAL D N 1
ATOM 5115 C CA . VAL D 1 160 ? 8.710 20.107 -84.012 1.00 42.04 152 VAL D CA 1
ATOM 5116 C C . VAL D 1 160 ? 9.349 21.480 -84.341 1.00 44.54 152 VAL D C 1
ATOM 5117 O O . VAL D 1 160 ? 10.439 21.829 -83.855 1.00 38.11 152 VAL D O 1
ATOM 5121 N N . GLU D 1 161 ? 8.625 22.255 -85.160 1.00 44.66 153 GLU D N 1
ATOM 5122 C CA . GLU D 1 161 ? 9.082 23.591 -85.592 1.00 42.49 153 GLU D CA 1
ATOM 5123 C C . GLU D 1 161 ? 9.207 24.527 -84.418 1.00 42.79 153 GLU D C 1
ATOM 5124 O O . GLU D 1 161 ? 10.185 25.257 -84.319 1.00 42.55 153 GLU D O 1
ATOM 5130 N N . ALA D 1 162 ? 8.259 24.465 -83.490 1.00 38.51 154 ALA D N 1
ATOM 5131 C CA . ALA D 1 162 ? 8.352 25.313 -82.312 1.00 39.74 154 ALA D CA 1
ATOM 5132 C C . ALA D 1 162 ? 9.582 24.995 -81.476 1.00 40.36 154 ALA D C 1
ATOM 5133 O O . ALA D 1 162 ? 10.178 25.899 -80.880 1.00 39.47 154 ALA D O 1
ATOM 5135 N N . PHE D 1 163 ? 9.932 23.713 -81.379 1.00 40.19 155 PHE D N 1
ATOM 5136 C CA . PHE D 1 163 ? 11.145 23.329 -80.646 1.00 41.56 155 PHE D CA 1
ATOM 5137 C C . PHE D 1 163 ? 12.406 23.881 -81.358 1.00 46.42 155 PHE D C 1
ATOM 5138 O O . PHE D 1 163 ? 13.313 24.388 -80.674 1.00 46.60 155 PHE D O 1
ATOM 5146 N N . GLU D 1 164 ? 12.448 23.765 -82.691 1.00 48.16 156 GLU D N 1
ATOM 5147 C CA . GLU D 1 164 ? 13.526 24.341 -83.478 1.00 54.92 156 GLU D CA 1
ATOM 5148 C C . GLU D 1 164 ? 13.657 25.859 -83.219 1.00 61.68 156 GLU D C 1
ATOM 5149 O O . GLU D 1 164 ? 14.771 26.354 -82.979 1.00 65.95 156 GLU D O 1
ATOM 5155 N N . ARG D 1 165 ? 12.533 26.586 -83.201 1.00 61.26 157 ARG D N 1
ATOM 5156 C CA . ARG D 1 165 ? 12.565 28.009 -82.857 1.00 60.69 157 ARG D CA 1
ATOM 5157 C C . ARG D 1 165 ? 13.141 28.216 -81.479 1.00 61.49 157 ARG D C 1
ATOM 5158 O O . ARG D 1 165 ? 13.935 29.118 -81.268 1.00 64.63 157 ARG D O 1
ATOM 5166 N N . LYS D 1 166 ? 12.755 27.374 -80.538 1.00 61.88 158 LYS D N 1
ATOM 5167 C CA . LYS D 1 166 ? 13.238 27.512 -79.177 1.00 61.43 158 LYS D CA 1
ATOM 5168 C C . LYS D 1 166 ? 14.764 27.311 -79.121 1.00 63.16 158 LYS D C 1
ATOM 5169 O O . LYS D 1 166 ? 15.460 28.091 -78.429 1.00 71.88 158 LYS D O 1
ATOM 5175 N N . HIS D 1 167 ? 15.304 26.348 -79.880 1.00 74.07 159 HIS D N 1
ATOM 5176 C CA . HIS D 1 167 ? 16.759 26.163 -79.879 1.00 82.88 159 HIS D CA 1
ATOM 5177 C C . HIS D 1 167 ? 17.478 27.396 -80.468 1.00 84.09 159 HIS D C 1
ATOM 5178 O O . HIS D 1 167 ? 18.485 27.871 -79.908 1.00 75.18 159 HIS D O 1
ATOM 5185 N N . GLN D 1 168 ? 16.936 27.919 -81.572 1.00 87.16 160 GLN D N 1
ATOM 5186 C CA . GLN D 1 168 ? 17.526 29.087 -82.213 1.00 86.57 160 GLN D CA 1
ATOM 5187 C C . GLN D 1 168 ? 17.512 30.310 -81.291 1.00 80.08 160 GLN D C 1
ATOM 5188 O O . GLN D 1 168 ? 18.360 31.168 -81.402 1.00 80.60 160 GLN D O 1
ATOM 5194 N N . GLN D 1 169 ? 16.581 30.355 -80.356 1.00 78.93 161 GLN D N 1
ATOM 5195 C CA . GLN D 1 169 ? 16.610 31.389 -79.306 1.00 80.81 161 GLN D CA 1
ATOM 5196 C C . GLN D 1 169 ? 17.429 31.079 -78.069 1.00 82.99 161 GLN D C 1
ATOM 5197 O O . GLN D 1 169 ? 18.498 31.725 -77.863 1.00 89.97 161 GLN D O 1
ATOM 5203 N N . GLY D 1 170 ? 16.898 30.340 -77.113 1.00 88.46 162 GLY D N 1
ATOM 5204 C CA . GLY D 1 170 ? 17.584 30.195 -75.794 1.00 93.89 162 GLY D CA 1
ATOM 5205 C C . GLY D 1 170 ? 18.001 28.734 -75.916 1.00 99.45 162 GLY D C 1
ATOM 5206 O O . GLY D 1 170 ? 18.323 28.257 -76.997 1.00 110.09 162 GLY D O 1
ATOM 5207 N N . TRP D 1 171 ? 17.952 27.968 -74.847 1.00 100.02 163 TRP D N 1
ATOM 5208 C CA . TRP D 1 171 ? 17.496 26.528 -74.941 1.00 99.15 163 TRP D CA 1
ATOM 5209 C C . TRP D 1 171 ? 17.786 25.656 -76.175 1.00 101.68 163 TRP D C 1
ATOM 5210 O O . TRP D 1 171 ? 18.574 24.732 -76.117 1.00 97.68 163 TRP D O 1
ATOM 5221 N N . GLY E 1 1 ? 21.443 -15.940 -81.017 1.00 92.14 -7 GLY E N 1
ATOM 5222 C CA . GLY E 1 1 ? 22.484 -17.004 -80.899 1.00 85.86 -7 GLY E CA 1
ATOM 5223 C C . GLY E 1 1 ? 22.879 -17.628 -82.227 1.00 88.71 -7 GLY E C 1
ATOM 5224 O O . GLY E 1 1 ? 22.580 -18.798 -82.450 1.00 101.61 -7 GLY E O 1
ATOM 5225 N N . LEU E 1 2 ? 23.482 -16.828 -83.124 1.00 82.20 -6 LEU E N 1
ATOM 5226 C CA . LEU E 1 2 ? 24.227 -17.324 -84.307 1.00 75.96 -6 LEU E CA 1
ATOM 5227 C C . LEU E 1 2 ? 25.732 -16.995 -84.370 1.00 64.60 -6 LEU E C 1
ATOM 5228 O O . LEU E 1 2 ? 26.486 -17.766 -84.988 1.00 54.25 -6 LEU E O 1
ATOM 5233 N N . VAL E 1 3 ? 26.161 -15.885 -83.757 1.00 63.08 -5 VAL E N 1
ATOM 5234 C CA . VAL E 1 3 ? 27.600 -15.586 -83.630 1.00 53.85 -5 VAL E CA 1
ATOM 5235 C C . VAL E 1 3 ? 28.280 -16.622 -82.711 1.00 50.59 -5 VAL E C 1
ATOM 5236 O O . VAL E 1 3 ? 27.741 -16.940 -81.650 1.00 52.38 -5 VAL E O 1
ATOM 5240 N N . PRO E 1 4 ? 29.440 -17.172 -83.113 1.00 45.69 -4 PRO E N 1
ATOM 5241 C CA . PRO E 1 4 ? 30.085 -18.174 -82.237 1.00 44.24 -4 PRO E CA 1
ATOM 5242 C C . PRO E 1 4 ? 30.476 -17.588 -80.889 1.00 45.75 -4 PRO E C 1
ATOM 5243 O O . PRO E 1 4 ? 30.767 -16.365 -80.783 1.00 41.07 -4 PRO E O 1
ATOM 5247 N N . ARG E 1 5 ? 30.446 -18.450 -79.877 1.00 42.63 -3 ARG E N 1
ATOM 5248 C CA . ARG E 1 5 ? 30.561 -17.988 -78.500 1.00 49.09 -3 ARG E CA 1
ATOM 5249 C C . ARG E 1 5 ? 31.991 -17.545 -78.160 1.00 47.06 -3 ARG E C 1
ATOM 5250 O O . ARG E 1 5 ? 32.204 -16.752 -77.234 1.00 52.13 -3 ARG E O 1
ATOM 5258 N N . GLY E 1 6 ? 32.959 -18.024 -78.915 1.00 44.05 -2 GLY E N 1
ATOM 5259 C CA . GLY E 1 6 ? 34.328 -17.505 -78.812 1.00 49.11 -2 GLY E CA 1
ATOM 5260 C C . GLY E 1 6 ? 34.510 -16.035 -79.169 1.00 41.61 -2 GLY E C 1
ATOM 5261 O O . GLY E 1 6 ? 35.414 -15.366 -78.629 1.00 44.60 -2 GLY E O 1
ATOM 5262 N N . SER E 1 7 ? 33.633 -15.529 -80.037 1.00 35.11 -1 SER E N 1
ATOM 5263 C CA . SER E 1 7 ? 33.812 -14.217 -80.624 1.00 31.02 -1 SER E CA 1
ATOM 5264 C C . SER E 1 7 ? 33.647 -13.043 -79.623 1.00 33.39 -1 SER E C 1
ATOM 5265 O O . SER E 1 7 ? 32.710 -13.040 -78.818 1.00 31.89 -1 SER E O 1
ATOM 5268 N N . HIS E 1 8 ? 34.490 -12.018 -79.750 1.00 30.89 0 HIS E N 1
ATOM 5269 C CA . HIS E 1 8 ? 34.212 -10.724 -79.137 1.00 32.14 0 HIS E CA 1
ATOM 5270 C C . HIS E 1 8 ? 32.765 -10.214 -79.343 1.00 31.99 0 HIS E C 1
ATOM 5271 O O . HIS E 1 8 ? 32.185 -9.540 -78.465 1.00 27.80 0 HIS E O 1
ATOM 5278 N N . MET E 1 9 ? 32.221 -10.476 -80.528 1.00 36.01 1 MET E N 1
ATOM 5279 C CA . MET E 1 9 ? 30.861 -10.021 -80.894 1.00 35.24 1 MET E CA 1
ATOM 5280 C C . MET E 1 9 ? 29.721 -10.817 -80.213 1.00 35.34 1 MET E C 1
ATOM 5281 O O . MET E 1 9 ? 28.565 -10.379 -80.242 1.00 40.31 1 MET E O 1
ATOM 5286 N N . SER E 1 10 ? 30.005 -11.966 -79.602 1.00 33.63 2 SER E N 1
ATOM 5287 C CA . SER E 1 10 ? 28.994 -12.616 -78.741 1.00 33.68 2 SER E CA 1
ATOM 5288 C C . SER E 1 10 ? 28.886 -12.004 -77.294 1.00 33.40 2 SER E C 1
ATOM 5289 O O . SER E 1 10 ? 28.105 -12.489 -76.480 1.00 31.92 2 SER E O 1
ATOM 5292 N N . LYS E 1 11 ? 29.783 -11.092 -76.957 1.00 29.70 3 LYS E N 1
ATOM 5293 C CA . LYS E 1 11 ? 29.923 -10.613 -75.613 1.00 27.15 3 LYS E CA 1
ATOM 5294 C C . LYS E 1 11 ? 28.879 -9.545 -75.309 1.00 27.06 3 LYS E C 1
ATOM 5295 O O . LYS E 1 11 ? 28.461 -8.798 -76.161 1.00 29.18 3 LYS E O 1
ATOM 5301 N N . THR E 1 12 ? 28.460 -9.475 -74.058 1.00 27.16 4 THR E N 1
ATOM 5302 C CA . THR E 1 12 ? 27.458 -8.517 -73.648 1.00 24.32 4 THR E CA 1
ATOM 5303 C C . THR E 1 12 ? 28.086 -7.371 -72.887 1.00 23.55 4 THR E C 1
ATOM 5304 O O . THR E 1 12 ? 29.000 -7.539 -72.076 1.00 24.74 4 THR E O 1
ATOM 5308 N N . ARG E 1 13 ? 27.548 -6.189 -73.099 1.00 22.13 5 ARG E N 1
ATOM 5309 C CA . ARG E 1 13 ? 27.978 -4.992 -72.428 1.00 22.97 5 ARG E CA 1
ATOM 5310 C C . ARG E 1 13 ? 26.735 -4.280 -71.919 1.00 26.50 5 ARG E C 1
ATOM 5311 O O . ARG E 1 13 ? 25.889 -3.888 -72.719 1.00 24.10 5 ARG E O 1
ATOM 5319 N N . VAL E 1 14 ? 26.614 -4.106 -70.604 1.00 24.09 6 VAL E N 1
ATOM 5320 C CA . VAL E 1 14 ? 25.453 -3.436 -70.056 1.00 24.94 6 VAL E CA 1
ATOM 5321 C C . VAL E 1 14 ? 25.832 -2.132 -69.414 1.00 25.12 6 VAL E C 1
ATOM 5322 O O . VAL E 1 14 ? 26.822 -2.085 -68.685 1.00 26.19 6 VAL E O 1
ATOM 5326 N N . ILE E 1 15 ? 25.021 -1.114 -69.645 1.00 24.77 7 ILE E N 1
ATOM 5327 C CA . ILE E 1 15 ? 25.185 0.176 -69.005 1.00 28.23 7 ILE E CA 1
ATOM 5328 C C . ILE E 1 15 ? 24.289 0.272 -67.770 1.00 26.05 7 ILE E C 1
ATOM 5329 O O . ILE E 1 15 ? 23.099 0.011 -67.889 1.00 26.77 7 ILE E O 1
ATOM 5334 N N . TYR E 1 16 ? 24.858 0.686 -66.651 1.00 24.05 8 TYR E N 1
ATOM 5335 C CA . TYR E 1 16 ? 24.129 0.973 -65.439 1.00 23.13 8 TYR E CA 1
ATOM 5336 C C . TYR E 1 16 ? 24.227 2.462 -65.111 1.00 24.75 8 TYR E C 1
ATOM 5337 O O . TYR E 1 16 ? 25.167 2.893 -64.470 1.00 26.06 8 TYR E O 1
ATOM 5346 N N . PRO E 1 17 ? 23.246 3.245 -65.572 1.00 22.47 9 PRO E N 1
ATOM 5347 C CA . PRO E 1 17 ? 23.290 4.669 -65.445 1.00 26.72 9 PRO E CA 1
ATOM 5348 C C . PRO E 1 17 ? 22.649 5.142 -64.170 1.00 30.94 9 PRO E C 1
ATOM 5349 O O . PRO E 1 17 ? 21.805 4.445 -63.605 1.00 29.73 9 PRO E O 1
ATOM 5353 N N . GLY E 1 18 ? 23.076 6.296 -63.688 1.00 29.10 10 GLY E N 1
ATOM 5354 C CA . GLY E 1 18 ? 22.582 6.868 -62.445 1.00 29.73 10 GLY E CA 1
ATOM 5355 C C . GLY E 1 18 ? 23.425 8.078 -62.048 1.00 31.96 10 GLY E C 1
ATOM 5356 O O . GLY E 1 18 ? 24.406 8.396 -62.715 1.00 31.93 10 GLY E O 1
ATOM 5357 N N . THR E 1 19 ? 23.056 8.774 -60.989 1.00 33.04 11 THR E N 1
ATOM 5358 C CA . THR E 1 19 ? 23.872 9.892 -60.527 1.00 32.36 11 THR E CA 1
ATOM 5359 C C . THR E 1 19 ? 24.827 9.482 -59.461 1.00 30.27 11 THR E C 1
ATOM 5360 O O . THR E 1 19 ? 25.820 10.159 -59.251 1.00 31.91 11 THR E O 1
ATOM 5364 N N . PHE E 1 20 ? 24.591 8.361 -58.806 1.00 28.60 12 PHE E N 1
ATOM 5365 C CA . PHE E 1 20 ? 25.567 7.824 -57.863 1.00 28.00 12 PHE E CA 1
ATOM 5366 C C . PHE E 1 20 ? 26.121 8.903 -56.943 1.00 30.21 12 PHE E C 1
ATOM 5367 O O . PHE E 1 20 ? 27.342 9.078 -56.820 1.00 29.17 12 PHE E O 1
ATOM 5375 N N . ASP E 1 21 ? 25.208 9.573 -56.247 1.00 25.51 13 ASP E N 1
ATOM 5376 C CA . ASP E 1 21 ? 25.568 10.751 -55.453 1.00 27.25 13 ASP E CA 1
ATOM 5377 C C . ASP E 1 21 ? 25.232 10.583 -53.970 1.00 26.44 13 ASP E C 1
ATOM 5378 O O . ASP E 1 21 ? 24.290 11.183 -53.515 1.00 28.37 13 ASP E O 1
ATOM 5383 N N . PRO E 1 22 ? 25.949 9.760 -53.230 1.00 25.24 14 PRO E N 1
ATOM 5384 C CA . PRO E 1 22 ? 27.044 8.922 -53.669 1.00 25.35 14 PRO E CA 1
ATOM 5385 C C . PRO E 1 22 ? 26.585 7.489 -53.951 1.00 27.09 14 PRO E C 1
ATOM 5386 O O . PRO E 1 22 ? 25.456 7.113 -53.673 1.00 29.70 14 PRO E O 1
ATOM 5390 N N . ILE E 1 23 ? 27.506 6.687 -54.435 1.00 25.48 15 ILE E N 1
ATOM 5391 C CA . ILE E 1 23 ? 27.298 5.270 -54.494 1.00 26.05 15 ILE E CA 1
ATOM 5392 C C . ILE E 1 23 ? 27.044 4.678 -53.097 1.00 24.20 15 ILE E C 1
ATOM 5393 O O . ILE E 1 23 ? 27.672 5.063 -52.111 1.00 23.60 15 ILE E O 1
ATOM 5398 N N . THR E 1 24 ? 26.182 3.665 -53.040 1.00 25.00 16 THR E N 1
ATOM 5399 C CA . THR E 1 24 ? 25.742 3.028 -51.794 1.00 26.02 16 THR E CA 1
ATOM 5400 C C . THR E 1 24 ? 25.954 1.541 -51.934 1.00 25.95 16 THR E C 1
ATOM 5401 O O . THR E 1 24 ? 26.241 1.045 -53.028 1.00 22.85 16 THR E O 1
ATOM 5405 N N . ASN E 1 25 ? 25.755 0.838 -50.828 1.00 26.58 17 ASN E N 1
ATOM 5406 C CA . ASN E 1 25 ? 25.840 -0.604 -50.849 1.00 26.99 17 ASN E CA 1
ATOM 5407 C C . ASN E 1 25 ? 24.792 -1.232 -51.754 1.00 25.04 17 ASN E C 1
ATOM 5408 O O . ASN E 1 25 ? 24.997 -2.333 -52.234 1.00 27.25 17 ASN E O 1
ATOM 5413 N N . GLY E 1 26 ? 23.676 -0.544 -51.978 1.00 23.61 18 GLY E N 1
ATOM 5414 C CA . GLY E 1 26 ? 22.661 -1.002 -52.902 1.00 22.85 18 GLY E CA 1
ATOM 5415 C C . GLY E 1 26 ? 23.173 -1.052 -54.319 1.00 24.58 18 GLY E C 1
ATOM 5416 O O . GLY E 1 26 ? 22.968 -2.038 -55.025 1.00 22.24 18 GLY E O 1
ATOM 5417 N N . HIS E 1 27 ? 23.822 0.023 -54.742 1.00 23.53 19 HIS E N 1
ATOM 5418 C CA . HIS E 1 27 ? 24.435 0.042 -56.071 1.00 25.46 19 HIS E CA 1
ATOM 5419 C C . HIS E 1 27 ? 25.510 -1.027 -56.161 1.00 22.72 19 HIS E C 1
ATOM 5420 O O . HIS E 1 27 ? 25.637 -1.689 -57.173 1.00 19.16 19 HIS E O 1
ATOM 5427 N N . VAL E 1 28 ? 26.318 -1.177 -55.125 1.00 21.12 20 VAL E N 1
ATOM 5428 C CA . VAL E 1 28 ? 27.391 -2.149 -55.179 1.00 22.99 20 VAL E CA 1
ATOM 5429 C C . VAL E 1 28 ? 26.824 -3.563 -55.383 1.00 23.14 20 VAL E C 1
ATOM 5430 O O . VAL E 1 28 ? 27.356 -4.343 -56.171 1.00 22.89 20 VAL E O 1
ATOM 5434 N N . ASP E 1 29 ? 25.759 -3.886 -54.673 1.00 22.74 21 ASP E N 1
ATOM 5435 C CA . ASP E 1 29 ? 25.144 -5.176 -54.815 1.00 21.92 21 ASP E CA 1
ATOM 5436 C C . ASP E 1 29 ? 24.590 -5.396 -56.209 1.00 21.32 21 ASP E C 1
ATOM 5437 O O . ASP E 1 29 ? 24.742 -6.469 -56.757 1.00 19.61 21 ASP E O 1
ATOM 5442 N N . LEU E 1 30 ? 23.960 -4.384 -56.800 1.00 21.08 22 LEU E N 1
ATOM 5443 C CA . LEU E 1 30 ? 23.430 -4.550 -58.155 1.00 23.11 22 LEU E CA 1
ATOM 5444 C C . LEU E 1 30 ? 24.510 -4.723 -59.185 1.00 20.43 22 LEU E C 1
ATOM 5445 O O . LEU E 1 30 ? 24.376 -5.532 -60.062 1.00 20.73 22 LEU E O 1
ATOM 5450 N N . VAL E 1 31 ? 25.573 -3.937 -59.084 1.00 20.89 23 VAL E N 1
ATOM 5451 C CA . VAL E 1 31 ? 26.684 -4.075 -60.021 1.00 21.85 23 VAL E CA 1
ATOM 5452 C C . VAL E 1 31 ? 27.351 -5.429 -59.839 1.00 21.83 23 VAL E C 1
ATOM 5453 O O . VAL E 1 31 ? 27.693 -6.060 -60.806 1.00 22.93 23 VAL E O 1
ATOM 5457 N N . THR E 1 32 ? 27.520 -5.883 -58.608 1.00 19.63 24 THR E N 1
ATOM 5458 C CA . THR E 1 32 ? 28.131 -7.175 -58.389 1.00 21.29 24 THR E CA 1
ATOM 5459 C C . THR E 1 32 ? 27.290 -8.270 -59.038 1.00 23.30 24 THR E C 1
ATOM 5460 O O . THR E 1 32 ? 27.806 -9.141 -59.745 1.00 24.27 24 THR E O 1
ATOM 5464 N N . ARG E 1 33 ? 25.982 -8.212 -58.853 1.00 21.90 25 ARG E N 1
ATOM 5465 C CA . ARG E 1 33 ? 25.096 -9.190 -59.444 1.00 22.43 25 ARG E CA 1
ATOM 5466 C C . ARG E 1 33 ? 25.125 -9.123 -60.955 1.00 22.34 25 ARG E C 1
ATOM 5467 O O . ARG E 1 33 ? 25.124 -10.165 -61.636 1.00 22.51 25 ARG E O 1
ATOM 5475 N N . ALA E 1 34 ? 25.135 -7.910 -61.495 1.00 22.87 26 ALA E N 1
ATOM 5476 C CA . ALA E 1 34 ? 25.157 -7.756 -62.932 1.00 24.36 26 ALA E CA 1
ATOM 5477 C C . ALA E 1 34 ? 26.477 -8.251 -63.530 1.00 24.95 26 ALA E C 1
ATOM 5478 O O . ALA E 1 34 ? 26.485 -8.804 -64.597 1.00 20.37 26 ALA E O 1
ATOM 5480 N N . SER E 1 35 ? 27.570 -8.011 -62.827 1.00 26.43 27 SER E N 1
ATOM 5481 C CA . SER E 1 35 ? 28.886 -8.423 -63.299 1.00 28.06 27 SER E CA 1
ATOM 5482 C C . SER E 1 35 ? 29.032 -9.927 -63.444 1.00 33.35 27 SER E C 1
ATOM 5483 O O . SER E 1 35 ? 29.856 -10.359 -64.232 1.00 28.40 27 SER E O 1
ATOM 5486 N N . ARG E 1 36 ? 28.230 -10.706 -62.731 1.00 33.69 28 ARG E N 1
ATOM 5487 C CA . ARG E 1 36 ? 28.176 -12.148 -62.910 1.00 33.02 28 ARG E CA 1
ATOM 5488 C C . ARG E 1 36 ? 27.402 -12.583 -64.124 1.00 34.49 28 ARG E C 1
ATOM 5489 O O . ARG E 1 36 ? 27.503 -13.703 -64.504 1.00 31.55 28 ARG E O 1
ATOM 5497 N N . MET E 1 37 ? 26.595 -11.743 -64.709 1.00 27.03 29 MET E N 1
ATOM 5498 C CA . MET E 1 37 ? 25.678 -12.138 -65.763 1.00 30.61 29 MET E CA 1
ATOM 5499 C C . MET E 1 37 ? 26.012 -11.574 -67.147 1.00 28.12 29 MET E C 1
ATOM 5500 O O . MET E 1 37 ? 25.416 -12.014 -68.124 1.00 28.76 29 MET E O 1
ATOM 5505 N N . PHE E 1 38 ? 26.817 -10.520 -67.187 1.00 26.65 30 PHE E N 1
ATOM 5506 C CA . PHE E 1 38 ? 27.171 -9.851 -68.403 1.00 28.01 30 PHE E CA 1
ATOM 5507 C C . PHE E 1 38 ? 28.690 -9.738 -68.454 1.00 28.63 30 PHE E C 1
ATOM 5508 O O . PHE E 1 38 ? 29.363 -9.624 -67.450 1.00 26.55 30 PHE E O 1
ATOM 5516 N N . ASP E 1 39 ? 29.238 -9.750 -69.668 1.00 25.65 31 ASP E N 1
ATOM 5517 C CA . ASP E 1 39 ? 30.697 -9.735 -69.810 1.00 23.36 31 ASP E CA 1
ATOM 5518 C C . ASP E 1 39 ? 31.272 -8.413 -69.350 1.00 23.62 31 ASP E C 1
ATOM 5519 O O . ASP E 1 39 ? 32.280 -8.404 -68.696 1.00 22.43 31 ASP E O 1
ATOM 5524 N N . GLU E 1 40 ? 30.596 -7.326 -69.629 1.00 23.30 32 GLU E N 1
ATOM 5525 C CA . GLU E 1 40 ? 31.034 -5.998 -69.236 1.00 25.41 32 GLU E CA 1
ATOM 5526 C C . GLU E 1 40 ? 29.901 -5.191 -68.640 1.00 24.74 32 GLU E C 1
ATOM 5527 O O . GLU E 1 40 ? 28.813 -5.189 -69.184 1.00 22.67 32 GLU E O 1
ATOM 5533 N N . VAL E 1 41 ? 30.212 -4.468 -67.569 1.00 24.06 33 VAL E N 1
ATOM 5534 C CA . VAL E 1 41 ? 29.298 -3.550 -66.944 1.00 23.65 33 VAL E CA 1
ATOM 5535 C C . VAL E 1 41 ? 29.902 -2.179 -66.898 1.00 22.81 33 VAL E C 1
ATOM 5536 O O . VAL E 1 41 ? 31.001 -2.010 -66.411 1.00 23.96 33 VAL E O 1
ATOM 5540 N N . VAL E 1 42 ? 29.181 -1.191 -67.408 1.00 23.88 34 VAL E N 1
ATOM 5541 C CA . VAL E 1 42 ? 29.617 0.195 -67.375 1.00 24.12 34 VAL E CA 1
ATOM 5542 C C . VAL E 1 42 ? 28.788 0.963 -66.352 1.00 23.70 34 VAL E C 1
ATOM 5543 O O . VAL E 1 42 ? 27.592 1.183 -66.579 1.00 25.30 34 VAL E O 1
ATOM 5547 N N . VAL E 1 43 ? 29.426 1.366 -65.260 1.00 21.45 35 VAL E N 1
ATOM 5548 C CA . VAL E 1 43 ? 28.840 2.260 -64.324 1.00 23.74 35 VAL E CA 1
ATOM 5549 C C . VAL E 1 43 ? 28.912 3.651 -64.940 1.00 25.22 35 VAL E C 1
ATOM 5550 O O . VAL E 1 43 ? 29.999 4.240 -65.097 1.00 27.05 35 VAL E O 1
ATOM 5554 N N . ALA E 1 44 ? 27.762 4.164 -65.317 1.00 23.84 36 ALA E N 1
ATOM 5555 C CA . ALA E 1 44 ? 27.657 5.386 -66.125 1.00 24.99 36 ALA E CA 1
ATOM 5556 C C . ALA E 1 44 ? 27.059 6.490 -65.270 1.00 29.00 36 ALA E C 1
ATOM 5557 O O . ALA E 1 44 ? 25.860 6.493 -64.968 1.00 27.00 36 ALA E O 1
ATOM 5559 N N . ILE E 1 45 ? 27.899 7.429 -64.861 1.00 32.88 37 ILE E N 1
ATOM 5560 C CA . ILE E 1 45 ? 27.548 8.435 -63.875 1.00 34.12 37 ILE E CA 1
ATOM 5561 C C . ILE E 1 45 ? 27.111 9.674 -64.648 1.00 37.52 37 ILE E C 1
ATOM 5562 O O . ILE E 1 45 ? 27.923 10.329 -65.333 1.00 33.49 37 ILE E O 1
ATOM 5567 N N . ALA E 1 46 ? 25.810 9.962 -64.568 1.00 36.59 38 ALA E N 1
ATOM 5568 C CA . ALA E 1 46 ? 25.249 11.083 -65.263 1.00 43.60 38 ALA E CA 1
ATOM 5569 C C . ALA E 1 46 ? 25.710 12.318 -64.520 1.00 49.52 38 ALA E C 1
ATOM 5570 O O . ALA E 1 46 ? 25.681 12.362 -63.266 1.00 45.17 38 ALA E O 1
ATOM 5572 N N . ILE E 1 47 ? 26.215 13.286 -65.270 1.00 55.82 39 ILE E N 1
ATOM 5573 C CA . ILE E 1 47 ? 26.709 14.494 -64.631 1.00 64.69 39 ILE E CA 1
ATOM 5574 C C . ILE E 1 47 ? 25.641 15.140 -63.732 1.00 68.95 39 ILE E C 1
ATOM 5575 O O . ILE E 1 47 ? 25.934 15.637 -62.655 1.00 66.97 39 ILE E O 1
ATOM 5580 N N . GLY E 1 48 ? 24.394 15.046 -64.153 1.00 79.51 40 GLY E N 1
ATOM 5581 C CA . GLY E 1 48 ? 23.278 15.432 -63.308 1.00 97.76 40 GLY E CA 1
ATOM 5582 C C . GLY E 1 48 ? 23.065 16.895 -63.535 1.00 120.88 40 GLY E C 1
ATOM 5583 O O . GLY E 1 48 ? 23.024 17.660 -62.596 1.00 128.42 40 GLY E O 1
ATOM 5584 N N . HIS E 1 49 ? 22.805 17.262 -64.811 1.00 150.60 41 HIS E N 1
ATOM 5585 C CA . HIS E 1 49 ? 22.161 18.507 -65.182 1.00 161.09 41 HIS E CA 1
ATOM 5586 C C . HIS E 1 49 ? 20.915 18.496 -64.325 1.00 163.93 41 HIS E C 1
ATOM 5587 O O . HIS E 1 49 ? 20.164 17.469 -64.321 1.00 172.00 41 HIS E O 1
ATOM 5594 N N . HIS E 1 50 ? 20.776 19.468 -63.470 1.00 140.24 42 HIS E N 1
ATOM 5595 C CA . HIS E 1 50 ? 19.543 19.648 -62.684 1.00 133.07 42 HIS E CA 1
ATOM 5596 C C . HIS E 1 50 ? 19.669 18.711 -61.496 1.00 122.04 42 HIS E C 1
ATOM 5597 O O . HIS E 1 50 ? 20.361 17.678 -61.541 1.00 114.32 42 HIS E O 1
ATOM 5604 N N . LYS E 1 51 ? 18.992 19.043 -60.403 1.00 119.76 43 LYS E N 1
ATOM 5605 C CA . LYS E 1 51 ? 19.166 18.209 -59.235 1.00 111.56 43 LYS E CA 1
ATOM 5606 C C . LYS E 1 51 ? 20.677 18.199 -59.014 1.00 108.09 43 LYS E C 1
ATOM 5607 O O . LYS E 1 51 ? 21.313 17.147 -59.073 1.00 141.84 43 LYS E O 1
ATOM 5613 N N . ASN E 1 52 ? 21.244 19.386 -58.769 1.00 93.39 44 ASN E N 1
ATOM 5614 C CA . ASN E 1 52 ? 22.693 19.559 -58.590 1.00 82.06 44 ASN E CA 1
ATOM 5615 C C . ASN E 1 52 ? 23.185 18.603 -57.516 1.00 68.88 44 ASN E C 1
ATOM 5616 O O . ASN E 1 52 ? 22.586 18.475 -56.445 1.00 61.12 44 ASN E O 1
ATOM 5621 N N . PRO E 1 53 ? 24.318 17.966 -57.791 1.00 62.27 45 PRO E N 1
ATOM 5622 C CA . PRO E 1 53 ? 24.766 16.888 -56.920 1.00 57.94 45 PRO E CA 1
ATOM 5623 C C . PRO E 1 53 ? 25.616 17.361 -55.830 1.00 51.83 45 PRO E C 1
ATOM 5624 O O . PRO E 1 53 ? 26.317 18.302 -55.997 1.00 53.32 45 PRO E O 1
ATOM 5628 N N . LEU E 1 54 ? 25.566 16.684 -54.697 1.00 43.03 46 LEU E N 1
ATOM 5629 C CA . LEU E 1 54 ? 26.503 16.934 -53.621 1.00 39.49 46 LEU E CA 1
ATOM 5630 C C . LEU E 1 54 ? 27.961 16.705 -54.015 1.00 39.82 46 LEU E C 1
ATOM 5631 O O . LEU E 1 54 ? 28.823 17.518 -53.710 1.00 43.57 46 LEU E O 1
ATOM 5636 N N . PHE E 1 55 ? 28.259 15.552 -54.590 1.00 39.94 47 PHE E N 1
ATOM 5637 C CA . PHE E 1 55 ? 29.633 15.228 -54.953 1.00 38.78 47 PHE E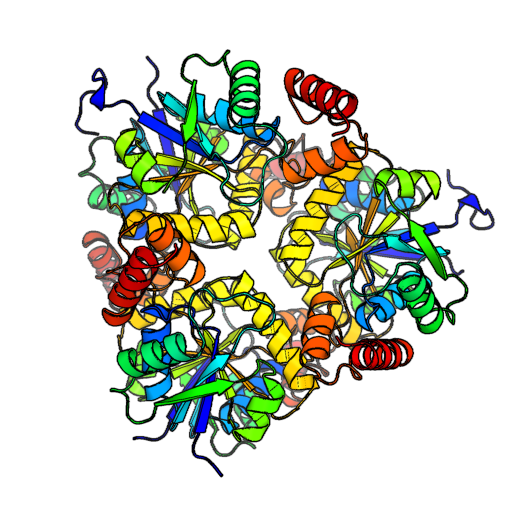 CA 1
ATOM 5638 C C . PHE E 1 55 ? 29.827 15.571 -56.418 1.00 39.98 47 PHE E C 1
ATOM 5639 O O . PHE E 1 55 ? 28.921 15.436 -57.227 1.00 36.03 47 PHE E O 1
ATOM 5647 N N . SER E 1 56 ? 31.034 16.039 -56.742 1.00 45.00 48 SER E N 1
ATOM 5648 C CA . SER E 1 56 ? 31.402 16.312 -58.139 1.00 44.72 48 SER E CA 1
ATOM 5649 C C . SER E 1 56 ? 31.430 14.992 -58.918 1.00 45.30 48 SER E C 1
ATOM 5650 O O . SER E 1 56 ? 31.587 13.896 -58.340 1.00 36.05 48 SER E O 1
ATOM 5653 N N . LEU E 1 57 ? 31.310 15.118 -60.236 1.00 44.06 49 LEU E N 1
ATOM 5654 C CA . LEU E 1 57 ? 31.430 13.972 -61.125 1.00 46.13 49 LEU E CA 1
ATOM 5655 C C . LEU E 1 57 ? 32.695 13.171 -60.846 1.00 43.94 49 LEU E C 1
ATOM 5656 O O . LEU E 1 57 ? 32.664 11.949 -60.716 1.00 37.52 49 LEU E O 1
ATOM 5661 N N . GLU E 1 58 ? 33.795 13.887 -60.684 1.00 43.50 50 GLU E N 1
ATOM 5662 C CA . GLU E 1 58 ? 35.096 13.292 -60.455 1.00 44.02 50 GLU E CA 1
ATOM 5663 C C . GLU E 1 58 ? 35.097 12.541 -59.155 1.00 39.29 50 GLU E C 1
ATOM 5664 O O . GLU E 1 58 ? 35.645 11.442 -59.064 1.00 37.16 50 GLU E O 1
ATOM 5670 N N . GLU E 1 59 ? 34.512 13.149 -58.127 1.00 37.42 51 GLU E N 1
ATOM 5671 C CA . GLU E 1 59 ? 34.415 12.484 -56.816 1.00 41.34 51 GLU E CA 1
ATOM 5672 C C . GLU E 1 59 ? 33.528 11.242 -56.896 1.00 35.00 51 GLU E C 1
ATOM 5673 O O . GLU E 1 59 ? 33.834 10.217 -56.305 1.00 35.86 51 GLU E O 1
ATOM 5679 N N . ARG E 1 60 ? 32.429 11.365 -57.614 1.00 34.35 52 ARG E N 1
ATOM 5680 C CA . ARG E 1 60 ? 31.484 10.260 -57.751 1.00 33.45 52 ARG E CA 1
ATOM 5681 C C . ARG E 1 60 ? 32.119 9.080 -58.473 1.00 35.98 52 ARG E C 1
ATOM 5682 O O . ARG E 1 60 ? 32.006 7.927 -58.037 1.00 30.83 52 ARG E O 1
ATOM 5690 N N . VAL E 1 61 ? 32.849 9.386 -59.542 1.00 39.41 53 VAL E N 1
ATOM 5691 C CA . VAL E 1 61 ? 33.551 8.356 -60.312 1.00 38.07 53 VAL E CA 1
ATOM 5692 C C . VAL E 1 61 ? 34.590 7.687 -59.435 1.00 36.63 53 VAL E C 1
ATOM 5693 O O . VAL E 1 61 ? 34.687 6.472 -59.416 1.00 35.56 53 VAL E O 1
ATOM 5697 N N . ALA E 1 62 ? 35.337 8.464 -58.669 1.00 38.57 54 ALA E N 1
ATOM 5698 C CA . ALA E 1 62 ? 36.376 7.910 -57.805 1.00 36.26 54 ALA E CA 1
ATOM 5699 C C . ALA E 1 62 ? 35.809 7.033 -56.715 1.00 35.97 54 ALA E C 1
ATOM 5700 O O . ALA E 1 62 ? 36.380 5.984 -56.382 1.00 35.00 54 ALA E O 1
ATOM 5702 N N . LEU E 1 63 ? 34.686 7.459 -56.138 1.00 32.89 55 LEU E N 1
ATOM 5703 C CA . LEU E 1 63 ? 33.999 6.612 -55.131 1.00 30.68 55 LEU E CA 1
ATOM 5704 C C . LEU E 1 63 ? 33.502 5.307 -55.754 1.00 24.92 55 LEU E C 1
ATOM 5705 O O . LEU E 1 63 ? 33.642 4.243 -55.176 1.00 28.51 55 LEU E O 1
ATOM 5710 N N . ALA E 1 64 ? 32.949 5.386 -56.951 1.00 23.44 56 ALA E N 1
ATOM 5711 C CA . ALA E 1 64 ? 32.533 4.160 -57.628 1.00 28.07 56 ALA E CA 1
ATOM 5712 C C . ALA E 1 64 ? 33.727 3.226 -57.866 1.00 27.91 56 ALA E C 1
ATOM 5713 O O . ALA E 1 64 ? 33.650 2.008 -57.595 1.00 23.63 56 ALA E O 1
ATOM 5715 N N . GLN E 1 65 ? 34.832 3.787 -58.358 1.00 29.01 57 GLN E N 1
ATOM 5716 C CA . GLN E 1 65 ? 36.052 3.019 -58.663 1.00 30.98 57 GLN E CA 1
ATOM 5717 C C . GLN E 1 65 ? 36.609 2.360 -57.445 1.00 29.12 57 GLN E C 1
ATOM 5718 O O . GLN E 1 65 ? 36.933 1.179 -57.460 1.00 30.27 57 GLN E O 1
ATOM 5724 N N . SER E 1 66 ? 36.692 3.102 -56.357 1.00 32.60 58 SER E N 1
ATOM 5725 C CA . SER E 1 66 ? 37.148 2.501 -55.111 1.00 37.18 58 SER E CA 1
ATOM 5726 C C . SER E 1 66 ? 36.220 1.415 -54.615 1.00 38.62 58 SER E C 1
ATOM 5727 O O . SER E 1 66 ? 36.676 0.446 -54.041 1.00 35.10 58 SER E O 1
ATOM 5730 N N . SER E 1 67 ? 34.910 1.590 -54.800 1.00 35.35 59 SER E N 1
ATOM 5731 C CA . SER E 1 67 ? 33.933 0.615 -54.260 1.00 35.84 59 SER E CA 1
ATOM 5732 C C . SER E 1 67 ? 33.826 -0.671 -55.072 1.00 31.00 59 SER E C 1
ATOM 5733 O O . SER E 1 67 ? 33.481 -1.724 -54.553 1.00 30.88 59 SER E O 1
ATOM 5736 N N . LEU E 1 68 ? 34.074 -0.565 -56.360 1.00 32.21 60 LEU E N 1
ATOM 5737 C CA . LEU E 1 68 ? 33.804 -1.648 -57.306 1.00 29.88 60 LEU E CA 1
ATOM 5738 C C . LEU E 1 68 ? 35.011 -2.078 -58.164 1.00 32.78 60 LEU E C 1
ATOM 5739 O O . LEU E 1 68 ? 34.894 -3.009 -58.938 1.00 30.12 60 LEU E O 1
ATOM 5744 N N . GLY E 1 69 ? 36.151 -1.421 -58.020 1.00 38.27 61 GLY E N 1
ATOM 5745 C CA . GLY E 1 69 ? 37.336 -1.681 -58.867 1.00 37.05 61 GLY E CA 1
ATOM 5746 C C . GLY E 1 69 ? 37.910 -3.085 -58.731 1.00 36.60 61 GLY E C 1
ATOM 5747 O O . GLY E 1 69 ? 38.595 -3.559 -59.611 1.00 40.26 61 GLY E O 1
ATOM 5748 N N . HIS E 1 70 ? 37.599 -3.768 -57.643 1.00 35.62 62 HIS E N 1
ATOM 5749 C CA . HIS E 1 70 ? 37.895 -5.184 -57.537 1.00 34.71 62 HIS E CA 1
ATOM 5750 C C . HIS E 1 70 ? 37.182 -6.085 -58.531 1.00 36.73 62 HIS E C 1
ATOM 5751 O O . HIS E 1 70 ? 37.518 -7.246 -58.642 1.00 33.87 62 HIS E O 1
ATOM 5758 N N . LEU E 1 71 ? 36.171 -5.596 -59.222 1.00 33.19 63 LEU E N 1
ATOM 5759 C CA . LEU E 1 71 ? 35.481 -6.406 -60.230 1.00 31.58 63 LEU E CA 1
ATOM 5760 C C . LEU E 1 71 ? 36.124 -6.032 -61.518 1.00 31.14 63 LEU E C 1
ATOM 5761 O O . LEU E 1 71 ? 36.016 -4.872 -61.988 1.00 30.52 63 LEU E O 1
ATOM 5766 N N . SER E 1 72 ? 36.808 -6.977 -62.142 1.00 31.75 64 SER E N 1
ATOM 5767 C CA . SER E 1 72 ? 37.659 -6.580 -63.274 1.00 36.30 64 SER E CA 1
ATOM 5768 C C . SER E 1 72 ? 36.876 -6.288 -64.535 1.00 33.63 64 SER E C 1
ATOM 5769 O O . SER E 1 72 ? 37.438 -5.664 -65.448 1.00 33.67 64 SER E O 1
ATOM 5772 N N . ASN E 1 73 ? 35.605 -6.710 -64.611 1.00 29.25 65 ASN E N 1
ATOM 5773 C CA . ASN E 1 73 ? 34.819 -6.400 -65.806 1.00 28.31 65 ASN E CA 1
ATOM 5774 C C . ASN E 1 73 ? 33.905 -5.160 -65.677 1.00 27.22 65 ASN E C 1
ATOM 5775 O O . ASN E 1 73 ? 33.018 -4.974 -66.476 1.00 25.64 65 ASN E O 1
ATOM 5780 N N . VAL E 1 74 ? 34.194 -4.299 -64.706 1.00 27.76 66 VAL E N 1
ATOM 5781 C CA . VAL E 1 74 ? 33.408 -3.100 -64.476 1.00 27.55 66 VAL E CA 1
ATOM 5782 C C . VAL E 1 74 ? 34.204 -1.872 -64.874 1.00 26.60 66 VAL E C 1
ATOM 5783 O O . VAL E 1 74 ? 35.325 -1.752 -64.466 1.00 31.75 66 VAL E O 1
ATOM 5787 N N . GLU E 1 75 ? 33.616 -0.993 -65.656 1.00 27.54 67 GLU E N 1
ATOM 5788 C CA . GLU E 1 75 ? 34.187 0.315 -66.030 1.00 26.70 67 GLU E CA 1
ATOM 5789 C C . GLU E 1 75 ? 33.395 1.453 -65.429 1.00 26.44 67 GLU E C 1
ATOM 5790 O O . GLU E 1 75 ? 32.234 1.274 -65.083 1.00 27.27 67 GLU E O 1
ATOM 5796 N N . PHE E 1 76 ? 33.979 2.627 -65.355 1.00 26.60 68 PHE E N 1
ATOM 5797 C CA . PHE E 1 76 ? 33.395 3.780 -64.689 1.00 29.29 68 PHE E CA 1
ATOM 5798 C C . PHE E 1 76 ? 33.527 4.959 -65.613 1.00 35.82 68 PHE E C 1
ATOM 5799 O O . PHE E 1 76 ? 34.624 5.281 -65.998 1.00 36.23 68 PHE E O 1
ATOM 5807 N N . VAL E 1 77 ? 32.423 5.588 -66.000 1.00 36.56 69 VAL E N 1
ATOM 5808 C CA . VAL E 1 77 ? 32.474 6.655 -66.992 1.00 35.26 69 VAL E CA 1
ATOM 5809 C C . VAL E 1 77 ? 31.403 7.695 -66.715 1.00 36.29 69 VAL E C 1
ATOM 5810 O O . VAL E 1 77 ? 30.282 7.354 -66.346 1.00 34.29 69 VAL E O 1
ATOM 5814 N N . GLY E 1 78 ? 31.769 8.966 -66.872 1.00 33.73 70 GLY E N 1
ATOM 5815 C CA . GLY E 1 78 ? 30.857 10.061 -66.771 1.00 34.14 70 GLY E CA 1
ATOM 5816 C C . GLY E 1 78 ? 30.152 10.207 -68.075 1.00 35.84 70 GLY E C 1
ATOM 5817 O O . GLY E 1 78 ? 30.711 9.915 -69.121 1.00 34.11 70 GLY E O 1
ATOM 5818 N N . PHE E 1 79 ? 28.897 10.631 -68.042 1.00 37.13 71 PHE E N 1
ATOM 5819 C CA . PHE E 1 79 ? 28.224 11.016 -69.276 1.00 37.77 71 PHE E CA 1
ATOM 5820 C C . PHE E 1 79 ? 27.194 12.099 -69.061 1.00 39.71 71 PHE E C 1
ATOM 5821 O O . PHE E 1 79 ? 26.797 12.407 -67.940 1.00 41.09 71 PHE E O 1
ATOM 5829 N N . ASP E 1 80 ? 26.781 12.705 -70.154 1.00 46.60 72 ASP E N 1
ATOM 5830 C CA . ASP E 1 80 ? 25.805 13.768 -70.140 1.00 47.53 72 ASP E CA 1
ATOM 5831 C C . ASP E 1 80 ? 25.034 13.490 -71.427 1.00 41.76 72 ASP E C 1
ATOM 5832 O O . ASP E 1 80 ? 25.386 12.550 -72.190 1.00 41.14 72 ASP E O 1
ATOM 5837 N N . GLY E 1 81 ? 23.955 14.188 -71.681 1.00 39.71 73 GLY E N 1
ATOM 5838 C CA . GLY E 1 81 ? 23.147 13.920 -72.848 1.00 40.76 73 GLY E CA 1
ATOM 5839 C C . GLY E 1 81 ? 22.214 12.737 -72.685 1.00 36.95 73 GLY E C 1
ATOM 5840 O O . GLY E 1 81 ? 22.067 12.160 -71.613 1.00 42.14 73 GLY E O 1
ATOM 5841 N N . LEU E 1 82 ? 21.625 12.372 -73.785 1.00 37.24 74 LEU E N 1
ATOM 5842 C CA . LEU E 1 82 ? 20.578 11.386 -73.816 1.00 41.29 74 LEU E CA 1
ATOM 5843 C C . LEU E 1 82 ? 21.100 9.986 -73.599 1.00 40.76 74 LEU E C 1
ATOM 5844 O O . LEU E 1 82 ? 22.054 9.573 -74.254 1.00 38.84 74 LEU E O 1
ATOM 5849 N N . LEU E 1 83 ? 20.402 9.232 -72.777 1.00 34.84 75 LEU E N 1
ATOM 5850 C CA . LEU E 1 83 ? 20.776 7.872 -72.505 1.00 36.86 75 LEU E CA 1
ATOM 5851 C C . LEU E 1 83 ? 20.868 7.065 -73.784 1.00 33.86 75 LEU E C 1
ATOM 5852 O O . LEU E 1 83 ? 21.806 6.299 -73.978 1.00 40.34 75 LEU E O 1
ATOM 5857 N N . VAL E 1 84 ? 19.918 7.252 -74.675 1.00 31.21 76 VAL E N 1
ATOM 5858 C CA . VAL E 1 84 ? 19.861 6.434 -75.857 1.00 35.07 76 VAL E CA 1
ATOM 5859 C C . VAL E 1 84 ? 21.067 6.667 -76.799 1.00 35.51 76 VAL E C 1
ATOM 5860 O O . VAL E 1 84 ? 21.506 5.759 -77.479 1.00 36.04 76 VAL E O 1
ATOM 5864 N N . ASN E 1 85 ? 21.608 7.868 -76.811 1.00 34.07 77 ASN E N 1
ATOM 5865 C CA . ASN E 1 85 ? 22.811 8.147 -77.594 1.00 36.97 77 ASN E CA 1
ATOM 5866 C C . ASN E 1 85 ? 24.030 7.524 -76.933 1.00 34.15 77 ASN E C 1
ATOM 5867 O O . ASN E 1 85 ? 24.879 6.986 -77.602 1.00 34.08 77 ASN E O 1
ATOM 5872 N N . PHE E 1 86 ? 24.118 7.629 -75.618 1.00 30.93 78 PHE E N 1
ATOM 5873 C CA . PHE E 1 86 ? 25.186 7.000 -74.885 1.00 32.08 78 PHE E CA 1
ATOM 5874 C C . PHE E 1 86 ? 25.186 5.481 -75.110 1.00 31.67 78 PHE E C 1
ATOM 5875 O O . PHE E 1 86 ? 26.244 4.862 -75.345 1.00 34.25 78 PHE E O 1
ATOM 5883 N N . PHE E 1 87 ? 23.992 4.895 -75.115 1.00 29.29 79 PHE E N 1
ATOM 5884 C CA . PHE E 1 87 ? 23.792 3.475 -75.380 1.00 29.67 79 PHE E CA 1
ATOM 5885 C C . PHE E 1 87 ? 24.413 3.103 -76.713 1.00 34.09 79 PHE E C 1
ATOM 5886 O O . PHE E 1 87 ? 25.139 2.119 -76.822 1.00 34.19 79 PHE E O 1
ATOM 5894 N N . LYS E 1 88 ? 24.098 3.884 -77.732 1.00 38.18 80 LYS E N 1
ATOM 5895 C CA . LYS E 1 88 ? 24.576 3.607 -79.090 1.00 40.51 80 LYS E CA 1
ATOM 5896 C C . LYS E 1 88 ? 26.100 3.798 -79.153 1.00 37.00 80 LYS E C 1
ATOM 5897 O O . LYS E 1 88 ? 26.786 2.937 -79.640 1.00 38.46 80 LYS E O 1
ATOM 5903 N N . GLU E 1 89 ? 26.631 4.877 -78.602 1.00 33.69 81 GLU E N 1
ATOM 5904 C CA . GLU E 1 89 ? 28.055 5.089 -78.683 1.00 38.62 81 GLU E CA 1
ATOM 5905 C C . GLU E 1 89 ? 28.872 4.065 -77.905 1.00 43.29 81 GLU E C 1
ATOM 5906 O O . GLU E 1 89 ? 30.000 3.775 -78.264 1.00 36.99 81 GLU E O 1
ATOM 5912 N N . GLN E 1 90 ? 28.292 3.501 -76.856 1.00 35.26 82 GLN E N 1
ATOM 5913 C CA . GLN E 1 90 ? 28.945 2.464 -76.082 1.00 32.75 82 GLN E CA 1
ATOM 5914 C C . GLN E 1 90 ? 28.771 1.091 -76.667 1.00 30.26 82 GLN E C 1
ATOM 5915 O O . GLN E 1 90 ? 29.312 0.144 -76.138 1.00 33.25 82 GLN E O 1
ATOM 5921 N N . LYS E 1 91 ? 27.973 0.970 -77.706 1.00 29.14 83 LYS E N 1
ATOM 5922 C CA . LYS E 1 91 ? 27.667 -0.308 -78.323 1.00 33.14 83 LYS E CA 1
ATOM 5923 C C . LYS E 1 91 ? 27.149 -1.296 -77.283 1.00 31.86 83 LYS E C 1
ATOM 5924 O O . LYS E 1 91 ? 27.528 -2.450 -77.264 1.00 31.92 83 LYS E O 1
ATOM 5930 N N . ALA E 1 92 ? 26.233 -0.822 -76.449 1.00 36.08 84 ALA E N 1
ATOM 5931 C CA . ALA E 1 92 ? 25.702 -1.605 -75.357 1.00 32.21 84 ALA E CA 1
ATOM 5932 C C . ALA E 1 92 ? 24.672 -2.594 -75.840 1.00 29.72 84 ALA E C 1
ATOM 5933 O O . ALA E 1 92 ? 23.965 -2.419 -76.790 1.00 31.19 84 ALA E O 1
ATOM 5935 N N . THR E 1 93 ? 24.619 -3.681 -75.126 1.00 26.10 85 THR E N 1
ATOM 5936 C CA . THR E 1 93 ? 23.597 -4.690 -75.288 1.00 26.81 85 THR E CA 1
ATOM 5937 C C . THR E 1 93 ? 22.278 -4.275 -74.625 1.00 25.77 85 THR E C 1
ATOM 5938 O O . THR E 1 93 ? 21.219 -4.578 -75.111 1.00 25.32 85 THR E O 1
ATOM 5942 N N . ALA E 1 94 ? 22.380 -3.703 -73.431 1.00 27.60 86 ALA E N 1
ATOM 5943 C CA . ALA E 1 94 ? 21.218 -3.262 -72.672 1.00 26.03 86 ALA E CA 1
ATOM 5944 C C . ALA E 1 94 ? 21.601 -2.254 -71.636 1.00 23.81 86 ALA E C 1
ATOM 5945 O O . ALA E 1 94 ? 22.770 -2.093 -71.323 1.00 23.26 86 ALA E O 1
ATOM 5947 N N . VAL E 1 95 ? 20.594 -1.565 -71.128 1.00 23.43 87 VAL E N 1
ATOM 5948 C CA . VAL E 1 95 ? 20.686 -0.748 -69.968 1.00 25.65 87 VAL E CA 1
ATOM 5949 C C . VAL E 1 95 ? 20.140 -1.563 -68.800 1.00 25.16 87 VAL E C 1
ATOM 5950 O O . VAL E 1 95 ? 19.169 -2.307 -68.958 1.00 23.68 87 VAL E O 1
ATOM 5954 N N . LEU E 1 96 ? 20.766 -1.417 -67.650 1.00 25.73 88 LEU E N 1
ATOM 5955 C CA . LEU E 1 96 ? 20.353 -2.080 -66.429 1.00 30.10 88 LEU E CA 1
ATOM 5956 C C . LEU E 1 96 ? 19.873 -1.042 -65.463 1.00 31.36 88 LEU E C 1
ATOM 5957 O O . LEU E 1 96 ? 20.544 0.004 -65.250 1.00 32.47 88 LEU E O 1
ATOM 5962 N N . ARG E 1 97 ? 18.712 -1.294 -64.868 1.00 26.76 89 ARG E N 1
ATOM 5963 C CA . ARG E 1 97 ? 18.186 -0.403 -63.839 1.00 26.71 89 ARG E CA 1
ATOM 5964 C C . ARG E 1 97 ? 17.687 -1.275 -62.692 1.00 29.28 89 ARG E C 1
ATOM 5965 O O . ARG E 1 97 ? 17.207 -2.365 -62.891 1.00 24.91 89 ARG E O 1
ATOM 5973 N N . GLY E 1 98 ? 17.810 -0.758 -61.479 1.00 28.03 90 GLY E N 1
ATOM 5974 C CA . GLY E 1 98 ? 17.269 -1.394 -60.293 1.00 30.11 90 GLY E CA 1
ATOM 5975 C C . GLY E 1 98 ? 15.859 -0.868 -60.099 1.00 27.66 90 GLY E C 1
ATOM 5976 O O . GLY E 1 98 ? 15.581 0.315 -60.422 1.00 32.27 90 GLY E O 1
ATOM 5977 N N . LEU E 1 99 ? 14.937 -1.711 -59.650 1.00 26.03 91 LEU E N 1
ATOM 5978 C CA . LEU E 1 99 ? 13.575 -1.240 -59.373 1.00 30.27 91 LEU E CA 1
ATOM 5979 C C . LEU E 1 99 ? 13.307 -1.410 -57.872 1.00 28.95 91 LEU E C 1
ATOM 5980 O O . LEU E 1 99 ? 13.121 -2.504 -57.396 1.00 29.66 91 LEU E O 1
ATOM 5985 N N . ARG E 1 100 ? 13.298 -0.308 -57.155 1.00 34.68 92 ARG E N 1
ATOM 5986 C CA . ARG E 1 100 ? 13.077 -0.319 -55.707 1.00 39.66 92 ARG E CA 1
ATOM 5987 C C . ARG E 1 100 ? 11.616 -0.314 -55.342 1.00 40.03 92 ARG E C 1
ATOM 5988 O O . ARG E 1 100 ? 11.243 -0.947 -54.384 1.00 47.08 92 ARG E O 1
ATOM 5996 N N . ALA E 1 101 ? 10.811 0.417 -56.097 1.00 37.07 93 ALA E N 1
ATOM 5997 C CA . ALA E 1 101 ? 9.426 0.630 -55.771 1.00 40.18 93 ALA E CA 1
ATOM 5998 C C . ALA E 1 101 ? 8.595 0.715 -57.031 1.00 42.84 93 ALA E C 1
ATOM 5999 O O . ALA E 1 101 ? 9.123 0.834 -58.145 1.00 35.54 93 ALA E O 1
ATOM 6001 N N . VAL E 1 102 ? 7.283 0.716 -56.833 1.00 39.58 94 VAL E N 1
ATOM 6002 C CA . VAL E 1 102 ? 6.311 0.832 -57.911 1.00 39.43 94 VAL E CA 1
ATOM 6003 C C . VAL E 1 102 ? 6.531 2.045 -58.777 1.00 35.72 94 VAL E C 1
ATOM 6004 O O . VAL E 1 102 ? 6.368 1.938 -59.993 1.00 32.74 94 VAL E O 1
ATOM 6008 N N . SER E 1 103 ? 6.878 3.184 -58.197 1.00 35.93 95 SER E N 1
ATOM 6009 C CA . SER E 1 103 ? 7.105 4.398 -59.003 1.00 37.66 95 SER E CA 1
ATOM 6010 C C . SER E 1 103 ? 8.303 4.224 -59.941 1.00 32.61 95 SER E C 1
ATOM 6011 O O . SER E 1 103 ? 8.288 4.714 -61.060 1.00 38.30 95 SER E O 1
ATOM 6014 N N . ASP E 1 104 ? 9.334 3.510 -59.492 1.00 32.57 96 ASP E N 1
ATOM 6015 C CA . ASP E 1 104 ? 10.466 3.140 -60.371 1.00 33.77 96 ASP E CA 1
ATOM 6016 C C . ASP E 1 104 ? 10.000 2.259 -61.520 1.00 31.07 96 ASP E C 1
ATOM 6017 O O . ASP E 1 104 ? 10.325 2.505 -62.685 1.00 30.12 96 ASP E O 1
ATOM 6022 N N . PHE E 1 105 ? 9.209 1.243 -61.190 1.00 28.09 97 PHE E N 1
ATOM 6023 C CA . PHE E 1 105 ? 8.720 0.311 -62.176 1.00 28.52 97 PHE E CA 1
ATOM 6024 C C . PHE E 1 105 ? 7.970 1.061 -63.286 1.00 31.16 97 PHE E C 1
ATOM 6025 O O . PHE E 1 105 ? 8.177 0.881 -64.482 1.00 31.36 97 PHE E O 1
ATOM 6033 N N . GLU E 1 106 ? 7.102 1.933 -62.872 1.00 32.88 98 GLU E N 1
ATOM 6034 C CA . GLU E 1 106 ? 6.363 2.688 -63.727 1.00 39.26 98 GLU E CA 1
ATOM 6035 C C . GLU E 1 106 ? 7.102 3.622 -64.694 1.00 34.23 98 GLU E C 1
ATOM 6036 O O . GLU E 1 106 ? 6.880 3.697 -65.869 1.00 32.62 98 GLU E O 1
ATOM 6042 N N . TYR E 1 107 ? 7.980 4.380 -64.108 1.00 34.50 99 TYR E N 1
ATOM 6043 C CA . TYR E 1 107 ? 8.826 5.300 -64.856 1.00 37.71 99 TYR E CA 1
ATOM 6044 C C . TYR E 1 107 ? 9.728 4.558 -65.871 1.00 34.86 99 TYR E C 1
ATOM 6045 O O . TYR E 1 107 ? 9.799 4.916 -67.033 1.00 32.11 99 TYR E O 1
ATOM 6054 N N . GLU E 1 108 ? 10.346 3.467 -65.438 1.00 31.90 100 GLU E N 1
ATOM 6055 C CA . GLU E 1 108 ? 11.256 2.732 -66.310 1.00 28.07 100 GLU E CA 1
ATOM 6056 C C . GLU E 1 108 ? 10.533 1.985 -67.398 1.00 28.01 100 GLU E C 1
ATOM 6057 O O . GLU E 1 108 ? 11.043 1.837 -68.491 1.00 34.01 100 GLU E O 1
ATOM 6063 N N . PHE E 1 109 ? 9.328 1.512 -67.124 1.00 26.13 101 PHE E N 1
ATOM 6064 C CA . PHE E 1 109 ? 8.514 0.858 -68.141 1.00 27.74 101 PHE E CA 1
ATOM 6065 C C . PHE E 1 109 ? 8.309 1.831 -69.313 1.00 29.62 101 PHE E C 1
ATOM 6066 O O . PHE E 1 109 ? 8.482 1.473 -70.495 1.00 29.97 101 PHE E O 1
ATOM 6074 N N . GLN E 1 110 ? 7.961 3.066 -68.971 1.00 30.28 102 GLN E N 1
ATOM 6075 C CA . GLN E 1 110 ? 7.711 4.131 -69.952 1.00 33.73 102 GLN E CA 1
ATOM 6076 C C . GLN E 1 110 ? 8.974 4.497 -70.691 1.00 32.20 102 GLN E C 1
ATOM 6077 O O . GLN E 1 110 ? 8.982 4.606 -71.907 1.00 31.76 102 GLN E O 1
ATOM 6083 N N . 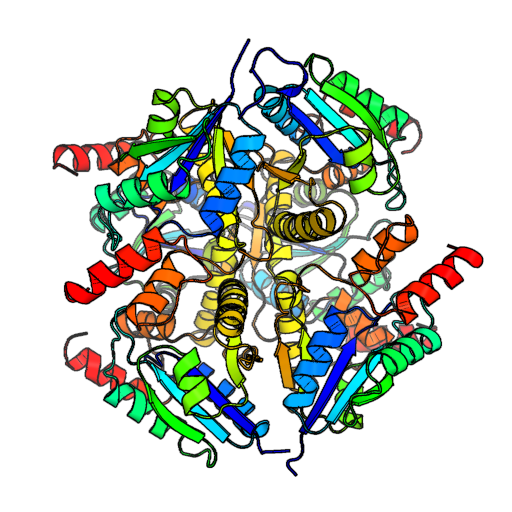LEU E 1 111 ? 10.036 4.746 -69.944 1.00 33.99 103 LEU E N 1
ATOM 6084 C CA . LEU E 1 111 ? 11.322 5.086 -70.554 1.00 36.75 103 LEU E CA 1
ATOM 6085 C C . LEU E 1 111 ? 11.834 4.041 -71.500 1.00 32.62 103 LEU E C 1
ATOM 6086 O O . LEU E 1 111 ? 12.365 4.397 -72.537 1.00 33.55 103 LEU E O 1
ATOM 6091 N N . ALA E 1 112 ? 11.690 2.764 -71.161 1.00 32.04 104 ALA E N 1
ATOM 6092 C CA . ALA E 1 112 ? 12.150 1.708 -72.041 1.00 31.99 104 ALA E CA 1
ATOM 6093 C C . ALA E 1 112 ? 11.386 1.768 -73.349 1.00 30.20 104 ALA E C 1
ATOM 6094 O O . ALA E 1 112 ? 11.970 1.592 -74.428 1.00 29.25 104 ALA E O 1
ATOM 6096 N N . ASN E 1 113 ? 10.078 2.012 -73.268 1.00 27.95 105 ASN E N 1
ATOM 6097 C CA . ASN E 1 113 ? 9.301 2.083 -74.488 1.00 31.31 105 ASN E CA 1
ATOM 6098 C C . ASN E 1 113 ? 9.645 3.315 -75.332 1.00 28.10 105 ASN E C 1
ATOM 6099 O O . ASN E 1 113 ? 9.766 3.209 -76.562 1.00 29.28 105 ASN E O 1
ATOM 6104 N N . MET E 1 114 ? 9.860 4.448 -74.676 1.00 25.55 106 MET E N 1
ATOM 6105 C CA . MET E 1 114 ? 10.277 5.641 -75.407 1.00 29.17 106 MET E CA 1
ATOM 6106 C C . MET E 1 114 ? 11.629 5.418 -76.051 1.00 30.84 106 MET E C 1
ATOM 6107 O O . MET E 1 114 ? 11.807 5.682 -77.234 1.00 27.21 106 MET E O 1
ATOM 6112 N N . ASN E 1 115 ? 12.592 4.916 -75.274 1.00 27.75 107 ASN E N 1
ATOM 6113 C CA . ASN E 1 115 ? 13.931 4.706 -75.818 1.00 29.30 107 ASN E CA 1
ATOM 6114 C C . ASN E 1 115 ? 13.966 3.706 -76.957 1.00 27.83 107 ASN E C 1
ATOM 6115 O O . ASN E 1 115 ? 14.703 3.893 -77.912 1.00 27.55 107 ASN E O 1
ATOM 6120 N N . ARG E 1 116 ? 13.144 2.681 -76.896 1.00 30.09 108 ARG E N 1
ATOM 6121 C CA . ARG E 1 116 ? 13.029 1.748 -78.003 1.00 32.41 108 ARG E CA 1
ATOM 6122 C C . ARG E 1 116 ? 12.432 2.393 -79.277 1.00 32.39 108 ARG E C 1
ATOM 6123 O O . ARG E 1 116 ? 12.835 2.050 -80.407 1.00 35.40 108 ARG E O 1
ATOM 6131 N N . GLN E 1 117 ? 11.518 3.345 -79.095 1.00 31.13 109 GLN E N 1
ATOM 6132 C CA . GLN E 1 117 ? 11.043 4.157 -80.221 1.00 33.56 109 GLN E CA 1
ATOM 6133 C C . GLN E 1 117 ? 12.175 5.010 -80.817 1.00 31.55 109 GLN E C 1
ATOM 6134 O O . GLN E 1 117 ? 12.251 5.182 -82.009 1.00 38.34 109 GLN E O 1
ATOM 6140 N N . LEU E 1 118 ? 13.044 5.543 -79.975 1.00 32.15 110 LEU E N 1
ATOM 6141 C CA . LEU E 1 118 ? 14.179 6.308 -80.434 1.00 34.87 110 LEU E CA 1
ATOM 6142 C C . LEU E 1 118 ? 15.265 5.450 -81.094 1.00 41.52 110 LEU E C 1
ATOM 6143 O O . LEU E 1 118 ? 15.950 5.925 -81.973 1.00 39.46 110 LEU E O 1
ATOM 6148 N N . ASP E 1 119 ? 15.437 4.210 -80.645 1.00 36.21 111 ASP E N 1
ATOM 6149 C CA . ASP E 1 119 ? 16.427 3.302 -81.208 1.00 36.69 111 ASP E CA 1
ATOM 6150 C C . ASP E 1 119 ? 15.903 1.889 -81.060 1.00 38.07 111 ASP E C 1
ATOM 6151 O O . ASP E 1 119 ? 15.847 1.362 -79.951 1.00 34.52 111 ASP E O 1
ATOM 6156 N N . PRO E 1 120 ? 15.540 1.253 -82.173 1.00 42.37 112 PRO E N 1
ATOM 6157 C CA . PRO E 1 120 ? 14.923 -0.051 -82.069 1.00 42.59 112 PRO E CA 1
ATOM 6158 C C . PRO E 1 120 ? 15.847 -1.152 -81.511 1.00 41.54 112 PRO E C 1
ATOM 6159 O O . PRO E 1 120 ? 15.358 -2.199 -81.189 1.00 41.24 112 PRO E O 1
ATOM 6163 N N . HIS E 1 121 ? 17.152 -0.916 -81.402 1.00 40.97 113 HIS E N 1
ATOM 6164 C CA . HIS E 1 121 ? 18.046 -1.869 -80.737 1.00 45.79 113 HIS E CA 1
ATOM 6165 C C . HIS E 1 121 ? 18.133 -1.657 -79.211 1.00 39.79 113 HIS E C 1
ATOM 6166 O O . HIS E 1 121 ? 18.866 -2.362 -78.520 1.00 33.37 113 HIS E O 1
ATOM 6173 N N . PHE E 1 122 ? 17.463 -0.639 -78.684 1.00 31.39 114 PHE E N 1
ATOM 6174 C CA . PHE E 1 122 ? 17.509 -0.389 -77.258 1.00 31.67 114 PHE E CA 1
ATOM 6175 C C . PHE E 1 122 ? 16.939 -1.553 -76.480 1.00 28.87 114 PHE E C 1
ATOM 6176 O O . PHE E 1 122 ? 15.977 -2.153 -76.885 1.00 26.76 114 PHE E O 1
ATOM 6184 N N . GLU E 1 123 ? 17.556 -1.870 -75.354 1.00 27.27 115 GLU E N 1
ATOM 6185 C CA . GLU E 1 123 ? 16.992 -2.874 -74.462 1.00 26.45 115 GLU E CA 1
ATOM 6186 C C . GLU E 1 123 ? 17.243 -2.404 -73.023 1.00 22.21 115 GLU E C 1
ATOM 6187 O O . GLU E 1 123 ? 18.254 -1.739 -72.713 1.00 24.17 115 GLU E O 1
ATOM 6193 N N . ALA E 1 124 ? 16.338 -2.781 -72.149 1.00 23.39 116 ALA E N 1
ATOM 6194 C CA . ALA E 1 124 ? 16.413 -2.475 -70.732 1.00 23.20 116 ALA E CA 1
ATOM 6195 C C . ALA E 1 124 ? 16.075 -3.719 -69.924 1.00 24.61 116 ALA E C 1
ATOM 6196 O O . ALA E 1 124 ? 15.007 -4.309 -70.117 1.00 26.21 116 ALA E O 1
ATOM 6198 N N . VAL E 1 125 ? 16.965 -4.069 -68.996 1.00 24.36 117 VAL E N 1
ATOM 6199 C CA . VAL E 1 125 ? 16.776 -5.187 -68.090 1.00 23.98 117 VAL E CA 1
ATOM 6200 C C . VAL E 1 125 ? 16.760 -4.653 -66.676 1.00 22.83 117 VAL E C 1
ATOM 6201 O O . VAL E 1 125 ? 17.481 -3.680 -66.355 1.00 22.23 117 VAL E O 1
ATOM 6205 N N . PHE E 1 126 ? 15.994 -5.310 -65.823 1.00 20.76 118 PHE E N 1
ATOM 6206 C CA . PHE E 1 126 ? 15.794 -4.793 -64.465 1.00 23.19 118 PHE E CA 1
ATOM 6207 C C . PHE E 1 126 ? 16.123 -5.837 -63.426 1.00 22.75 118 PHE E C 1
ATOM 6208 O O . PHE E 1 126 ? 15.910 -7.022 -63.635 1.00 22.63 118 PHE E O 1
ATOM 6216 N N . LEU E 1 127 ? 16.680 -5.384 -62.326 1.00 21.83 119 LEU E N 1
ATOM 6217 C CA . LEU E 1 127 ? 16.888 -6.194 -61.142 1.00 23.99 119 LEU E CA 1
ATOM 6218 C C . LEU E 1 127 ? 16.134 -5.555 -59.987 1.00 23.38 119 LEU E C 1
ATOM 6219 O O . LEU E 1 127 ? 15.962 -4.342 -59.943 1.00 26.62 119 LEU E O 1
ATOM 6224 N N . THR E 1 128 ? 15.750 -6.365 -59.047 1.00 25.21 120 THR E N 1
ATOM 6225 C CA . THR E 1 128 ? 15.153 -5.850 -57.832 1.00 26.66 120 THR E CA 1
ATOM 6226 C C . THR E 1 128 ? 16.168 -6.060 -56.729 1.00 22.51 120 THR E C 1
ATOM 6227 O O . THR E 1 128 ? 16.914 -7.030 -56.700 1.00 23.54 120 THR E O 1
ATOM 6231 N N . PRO E 1 129 ? 16.210 -5.123 -55.808 1.00 24.09 121 PRO E N 1
ATOM 6232 C CA . PRO E 1 129 ? 17.209 -5.216 -54.760 1.00 25.89 121 PRO E CA 1
ATOM 6233 C C . PRO E 1 129 ? 16.921 -6.340 -53.780 1.00 24.82 121 PRO E C 1
ATOM 6234 O O . PRO E 1 129 ? 15.779 -6.693 -53.544 1.00 27.60 121 PRO E O 1
ATOM 6238 N N . SER E 1 130 ? 17.971 -6.885 -53.233 1.00 26.35 122 SER E N 1
ATOM 6239 C CA . SER E 1 130 ? 17.901 -7.760 -52.081 1.00 30.54 122 SER E CA 1
ATOM 6240 C C . SER E 1 130 ? 17.320 -6.998 -50.914 1.00 32.33 122 SER E C 1
ATOM 6241 O O . SER E 1 130 ? 17.560 -5.795 -50.764 1.00 29.27 122 SER E O 1
ATOM 6244 N N . GLU E 1 131 ? 16.612 -7.705 -50.048 1.00 27.85 123 GLU E N 1
ATOM 6245 C CA . GLU E 1 131 ? 15.846 -7.033 -49.001 1.00 27.76 123 GLU E CA 1
ATOM 6246 C C . GLU E 1 131 ? 16.754 -6.292 -48.047 1.00 25.55 123 GLU E C 1
ATOM 6247 O O . GLU E 1 131 ? 16.331 -5.268 -47.513 1.00 25.60 123 GLU E O 1
ATOM 6253 N N . GLN E 1 132 ? 17.989 -6.721 -47.847 1.00 26.12 124 GLN E N 1
ATOM 6254 C CA . GLN E 1 132 ? 18.851 -5.928 -46.976 1.00 33.98 124 GLN E CA 1
ATOM 6255 C C . GLN E 1 132 ? 19.299 -4.586 -47.534 1.00 33.45 124 GLN E C 1
ATOM 6256 O O . GLN E 1 132 ? 19.815 -3.774 -46.766 1.00 34.88 124 GLN E O 1
ATOM 6262 N N . TYR E 1 133 ? 19.081 -4.338 -48.834 1.00 28.67 125 TYR E N 1
ATOM 6263 C CA . TYR E 1 133 ? 19.422 -3.035 -49.411 1.00 27.72 125 TYR E CA 1
ATOM 6264 C C . TYR E 1 133 ? 18.233 -2.274 -49.904 1.00 25.97 125 TYR E C 1
ATOM 6265 O O . TYR E 1 133 ? 18.398 -1.153 -50.325 1.00 26.45 125 TYR E O 1
ATOM 6274 N N . SER E 1 134 ? 17.041 -2.830 -49.784 1.00 24.08 126 SER E N 1
ATOM 6275 C CA . SER E 1 134 ? 15.855 -2.281 -50.461 1.00 26.60 126 SER E CA 1
ATOM 6276 C C . SER E 1 134 ? 15.503 -0.877 -49.933 1.00 25.96 126 SER E C 1
ATOM 6277 O O . SER E 1 134 ? 14.926 -0.096 -50.658 1.00 30.59 126 SER E O 1
ATOM 6280 N N . PHE E 1 135 ? 15.845 -0.565 -48.672 1.00 24.46 127 PHE E N 1
ATOM 6281 C CA . PHE E 1 135 ? 15.526 0.731 -48.092 1.00 29.03 127 PHE E CA 1
ATOM 6282 C C . PHE E 1 135 ? 16.575 1.834 -48.350 1.00 30.43 127 PHE E C 1
ATOM 6283 O O . PHE E 1 135 ? 16.352 2.995 -48.017 1.00 30.18 127 PHE E O 1
ATOM 6291 N N . ILE E 1 136 ? 17.731 1.467 -48.929 1.00 28.47 128 ILE E N 1
ATOM 6292 C CA . ILE E 1 136 ? 18.825 2.423 -49.158 1.00 27.01 128 ILE E CA 1
ATOM 6293 C C . ILE E 1 136 ? 18.593 3.153 -50.463 1.00 27.14 128 ILE E C 1
ATOM 6294 O O . ILE E 1 136 ? 18.319 2.546 -51.531 1.00 30.27 128 ILE E O 1
ATOM 6299 N N . SER E 1 137 ? 18.677 4.479 -50.397 1.00 26.82 129 SER E N 1
ATOM 6300 C CA . SER E 1 137 ? 18.833 5.298 -51.605 1.00 25.51 129 SER E CA 1
ATOM 6301 C C . SER E 1 137 ? 19.883 6.370 -51.322 1.00 26.74 129 SER E C 1
ATOM 6302 O O . SER E 1 137 ? 20.130 6.705 -50.157 1.00 26.95 129 SER E O 1
ATOM 6305 N N . SER E 1 138 ? 20.483 6.899 -52.345 1.00 29.30 130 SER E N 1
ATOM 6306 C CA . SER E 1 138 ? 21.486 7.961 -52.194 1.00 31.96 130 SER E CA 1
ATOM 6307 C C . SER E 1 138 ? 20.871 9.199 -51.528 1.00 29.63 130 SER E C 1
ATOM 6308 O O . SER E 1 138 ? 21.484 9.794 -50.630 1.00 29.08 130 SER E O 1
ATOM 6311 N N . THR E 1 139 ? 19.647 9.536 -51.936 1.00 30.03 131 THR E N 1
ATOM 6312 C CA . THR E 1 139 ? 18.967 10.695 -51.429 1.00 32.01 131 THR E CA 1
ATOM 6313 C C . THR E 1 139 ? 18.809 10.626 -49.961 1.00 33.33 131 THR E C 1
ATOM 6314 O O . THR E 1 139 ? 19.117 11.542 -49.199 1.00 33.94 131 THR E O 1
ATOM 6318 N N . LEU E 1 140 ? 18.380 9.482 -49.524 1.00 34.23 132 LEU E N 1
ATOM 6319 C CA . LEU E 1 140 ? 18.219 9.331 -48.118 1.00 32.01 132 LEU E CA 1
ATOM 6320 C C . LEU E 1 140 ? 19.520 9.278 -47.380 1.00 31.54 132 LEU E C 1
ATOM 6321 O O . LEU E 1 140 ? 19.660 9.832 -46.288 1.00 34.62 132 LEU E O 1
ATOM 6326 N N . ILE E 1 141 ? 20.506 8.613 -47.939 1.00 28.81 133 ILE E N 1
ATOM 6327 C CA . ILE E 1 141 ? 21.801 8.595 -47.297 1.00 30.00 133 ILE E CA 1
ATOM 6328 C C . ILE E 1 141 ? 22.399 10.010 -47.160 1.00 26.75 133 ILE E C 1
ATOM 6329 O O . ILE E 1 141 ? 22.990 10.322 -46.126 1.00 28.09 133 ILE E O 1
ATOM 6334 N N . ARG E 1 142 ? 22.220 10.834 -48.174 1.00 27.19 134 ARG E N 1
ATOM 6335 C CA . ARG E 1 142 ? 22.721 12.200 -48.081 1.00 35.32 134 ARG E CA 1
ATOM 6336 C C . ARG E 1 142 ? 22.060 12.965 -46.931 1.00 35.29 134 ARG E C 1
ATOM 6337 O O . ARG E 1 142 ? 22.762 13.642 -46.167 1.00 34.33 134 ARG E O 1
ATOM 6345 N N . GLU E 1 143 ? 20.735 12.828 -46.811 1.00 35.54 135 GLU E N 1
ATOM 6346 C CA . GLU E 1 143 ? 20.015 13.546 -45.775 1.00 35.00 135 GLU E CA 1
ATOM 6347 C C . GLU E 1 143 ? 20.471 13.120 -44.398 1.00 33.68 135 GLU E C 1
ATOM 6348 O O . GLU E 1 143 ? 20.751 13.951 -43.555 1.00 33.61 135 GLU E O 1
ATOM 6354 N N . ILE E 1 144 ? 20.638 11.827 -44.185 1.00 31.74 136 ILE E N 1
ATOM 6355 C CA . ILE E 1 144 ? 21.121 11.327 -42.897 1.00 29.88 136 ILE E CA 1
ATOM 6356 C C . ILE E 1 144 ? 22.513 11.833 -42.594 1.00 30.98 136 ILE E C 1
ATOM 6357 O O . ILE E 1 144 ? 22.791 12.236 -41.475 1.00 29.98 136 ILE E O 1
ATOM 6362 N N . ALA E 1 145 ? 23.407 11.754 -43.579 1.00 32.12 137 ALA E N 1
ATOM 6363 C CA . ALA E 1 145 ? 24.794 12.174 -43.357 1.00 31.59 137 ALA E CA 1
ATOM 6364 C C . ALA E 1 145 ? 24.855 13.680 -43.078 1.00 29.22 137 ALA E C 1
ATOM 6365 O O . ALA E 1 145 ? 25.593 14.098 -42.218 1.00 33.50 137 ALA E O 1
ATOM 6367 N N . ARG E 1 146 ? 24.063 14.450 -43.805 1.00 32.91 138 ARG E N 1
ATOM 6368 C CA . ARG E 1 146 ? 23.994 15.891 -43.604 1.00 38.19 138 ARG E CA 1
ATOM 6369 C C . ARG E 1 146 ? 23.644 16.240 -42.172 1.00 42.78 138 ARG E C 1
ATOM 6370 O O . ARG E 1 146 ? 24.235 17.126 -41.582 1.00 40.29 138 ARG E O 1
ATOM 6378 N N . LEU E 1 147 ? 22.699 15.503 -41.595 1.00 43.42 139 LEU E N 1
ATOM 6379 C CA . LEU E 1 147 ? 22.314 15.713 -40.187 1.00 42.76 139 LEU E CA 1
ATOM 6380 C C . LEU E 1 147 ? 23.192 14.923 -39.248 1.00 39.86 139 LEU E C 1
ATOM 6381 O O . LEU E 1 147 ? 22.771 14.630 -38.158 1.00 46.05 139 LEU E O 1
ATOM 6386 N N . LYS E 1 148 ? 24.430 14.635 -39.657 1.00 40.03 140 LYS E N 1
ATOM 6387 C CA . LYS E 1 148 ? 25.398 13.800 -38.938 1.00 46.15 140 LYS E CA 1
ATOM 6388 C C . LYS E 1 148 ? 24.922 12.499 -38.330 1.00 43.65 140 LYS E C 1
ATOM 6389 O O . LYS E 1 148 ? 25.468 12.040 -37.333 1.00 42.14 140 LYS E O 1
ATOM 6395 N N . GLY E 1 149 ? 23.995 11.852 -39.010 1.00 43.98 141 GLY E N 1
ATOM 6396 C CA . GLY E 1 149 ? 23.677 10.461 -38.700 1.00 44.75 141 GLY E CA 1
ATOM 6397 C C . GLY E 1 149 ? 24.763 9.551 -39.223 1.00 40.04 141 GLY E C 1
ATOM 6398 O O . GLY E 1 149 ? 25.507 9.932 -40.105 1.00 48.36 141 GLY E O 1
ATOM 6399 N N . ASP E 1 150 ? 24.839 8.354 -38.680 1.00 39.37 142 ASP E N 1
ATOM 6400 C CA . ASP E 1 150 ? 25.822 7.384 -39.075 1.00 38.96 142 ASP E CA 1
ATOM 6401 C C . ASP E 1 150 ? 25.363 6.588 -40.320 1.00 39.66 142 ASP E C 1
ATOM 6402 O O . ASP E 1 150 ? 24.386 5.851 -40.227 1.00 35.39 142 ASP E O 1
ATOM 6407 N N . VAL E 1 151 ? 26.095 6.698 -41.446 1.00 34.49 143 VAL E N 1
ATOM 6408 C CA . VAL E 1 151 ? 25.757 5.991 -42.684 1.00 30.46 143 VAL E CA 1
ATOM 6409 C C . VAL E 1 151 ? 26.662 4.807 -42.978 1.00 32.10 143 VAL E C 1
ATOM 6410 O O . VAL E 1 151 ? 26.609 4.215 -44.047 1.00 32.39 143 VAL E O 1
ATOM 6414 N N . THR E 1 152 ? 27.481 4.435 -42.007 1.00 32.19 144 THR E N 1
ATOM 6415 C CA . THR E 1 152 ? 28.502 3.411 -42.173 1.00 34.60 144 THR E CA 1
ATOM 6416 C C . THR E 1 152 ? 27.934 2.081 -42.614 1.00 38.15 144 THR E C 1
ATOM 6417 O O . THR E 1 152 ? 28.589 1.338 -43.353 1.00 37.37 144 THR E O 1
ATOM 6421 N N . LYS E 1 153 ? 26.735 1.757 -42.147 1.00 40.25 145 LYS E N 1
ATOM 6422 C CA . LYS E 1 153 ? 26.133 0.472 -42.479 1.00 40.79 145 LYS E CA 1
ATOM 6423 C C . LYS E 1 153 ? 25.648 0.397 -43.915 1.00 34.39 145 LYS E C 1
ATOM 6424 O O . LYS E 1 153 ? 25.414 -0.678 -44.408 1.00 36.36 145 LYS E O 1
ATOM 6430 N N . PHE E 1 154 ? 25.488 1.520 -44.578 1.00 30.13 146 PHE E N 1
ATOM 6431 C CA . PHE E 1 154 ? 24.823 1.575 -45.865 1.00 28.43 146 PHE E CA 1
ATOM 6432 C C . PHE E 1 154 ? 25.680 1.894 -47.069 1.00 27.60 146 PHE E C 1
ATOM 6433 O O . PHE E 1 154 ? 25.172 1.832 -48.210 1.00 25.42 146 PHE E O 1
ATOM 6441 N N . VAL E 1 155 ? 26.936 2.289 -46.837 1.00 26.25 147 VAL E N 1
ATOM 6442 C CA . VAL E 1 155 ? 27.810 2.764 -47.905 1.00 29.50 147 VAL E CA 1
ATOM 6443 C C . VAL E 1 155 ? 29.205 2.232 -47.720 1.00 27.86 147 VAL E C 1
ATOM 6444 O O . VAL E 1 155 ? 29.590 1.872 -46.606 1.00 30.95 147 VAL E O 1
ATOM 6448 N N . PRO E 1 156 ? 29.947 2.123 -48.819 1.00 26.79 148 PRO E N 1
ATOM 6449 C CA . PRO E 1 156 ? 31.361 1.757 -48.650 1.00 31.69 148 PRO E CA 1
ATOM 6450 C C . PRO E 1 156 ? 32.167 2.767 -47.805 1.00 31.76 148 PRO E C 1
ATOM 6451 O O . PRO E 1 156 ? 31.815 3.949 -47.692 1.00 29.20 148 PRO E O 1
ATOM 6455 N N . GLN E 1 157 ? 33.253 2.265 -47.250 1.00 36.26 149 GLN E N 1
ATOM 6456 C CA . GLN E 1 157 ? 34.193 3.026 -46.411 1.00 39.24 149 GLN E CA 1
ATOM 6457 C C . GLN E 1 157 ? 34.617 4.347 -47.017 1.00 36.58 149 GLN E C 1
ATOM 6458 O O . GLN E 1 157 ? 34.559 5.394 -46.365 1.00 37.16 149 GLN E O 1
ATOM 6464 N N . ALA E 1 158 ? 34.985 4.320 -48.286 1.00 35.92 150 ALA E N 1
ATOM 6465 C CA . ALA E 1 158 ? 35.417 5.525 -48.964 1.00 39.08 150 ALA E CA 1
ATOM 6466 C C . ALA E 1 158 ? 34.338 6.588 -48.953 1.00 39.37 150 ALA E C 1
ATOM 6467 O O . ALA E 1 158 ? 34.629 7.786 -48.889 1.00 38.53 150 ALA E O 1
ATOM 6469 N N . VAL E 1 159 ? 33.081 6.158 -49.017 1.00 38.14 151 VAL E N 1
ATOM 6470 C CA . VAL E 1 159 ? 31.975 7.100 -49.008 1.00 30.73 151 VAL E CA 1
ATOM 6471 C C . VAL E 1 159 ? 31.831 7.729 -47.623 1.00 30.03 151 VAL E C 1
ATOM 6472 O O . VAL E 1 159 ? 31.547 8.912 -47.507 1.00 28.20 151 VAL E O 1
ATOM 6476 N N . VAL E 1 160 ? 32.016 6.935 -46.583 1.00 30.29 152 VAL E N 1
ATOM 6477 C CA . VAL E 1 160 ? 31.979 7.458 -45.211 1.00 36.76 152 VAL E CA 1
ATOM 6478 C C . VAL E 1 160 ? 33.015 8.619 -45.088 1.00 41.55 152 VAL E C 1
ATOM 6479 O O . VAL E 1 160 ? 32.705 9.716 -44.601 1.00 38.28 152 VAL E O 1
ATOM 6483 N N . GLU E 1 161 ? 34.223 8.338 -45.580 1.00 38.29 153 GLU E N 1
ATOM 6484 C CA . GLU E 1 161 ? 35.337 9.299 -45.542 1.00 41.97 153 GLU E CA 1
ATOM 6485 C C . GLU E 1 161 ? 35.028 10.521 -46.372 1.00 39.48 153 GLU E C 1
ATOM 6486 O O . GLU E 1 161 ? 35.273 11.636 -45.938 1.00 38.87 153 GLU E O 1
ATOM 6492 N N . ALA E 1 162 ? 34.419 10.323 -47.539 1.00 34.23 154 ALA E N 1
ATOM 6493 C CA . ALA E 1 162 ? 34.041 11.463 -48.359 1.00 33.06 154 ALA E CA 1
ATOM 6494 C C . ALA E 1 162 ? 33.033 12.363 -47.667 1.00 34.10 154 ALA E C 1
ATOM 6495 O O . ALA E 1 162 ? 33.078 13.573 -47.834 1.00 33.04 154 ALA E O 1
ATOM 6497 N N . PHE E 1 163 ? 32.108 11.776 -46.922 1.00 30.91 155 PHE E N 1
ATOM 6498 C CA . PHE E 1 163 ? 31.138 12.573 -46.164 1.00 30.57 155 PHE E CA 1
ATOM 6499 C C . PHE E 1 163 ? 31.839 13.376 -45.053 1.00 31.79 155 PHE E C 1
ATOM 6500 O O . PHE E 1 163 ? 31.517 14.570 -44.861 1.00 31.46 155 PHE E O 1
ATOM 6508 N N . GLU E 1 164 ? 32.769 12.734 -44.351 1.00 30.03 156 GLU E N 1
ATOM 6509 C CA . GLU E 1 164 ? 33.582 13.412 -43.349 1.00 37.94 156 GLU E CA 1
ATOM 6510 C C . GLU E 1 164 ? 34.336 14.617 -43.974 1.00 39.56 156 GLU E C 1
ATOM 6511 O O . GLU E 1 164 ? 34.304 15.721 -43.413 1.00 41.01 156 GLU E O 1
ATOM 6517 N N . ARG E 1 165 ? 34.941 14.422 -45.140 1.00 38.84 157 ARG E N 1
ATOM 6518 C CA . ARG E 1 165 ? 35.593 15.542 -45.851 1.00 39.06 157 ARG E CA 1
ATOM 6519 C C . ARG E 1 165 ? 34.599 16.619 -46.157 1.00 38.22 157 ARG E C 1
ATOM 6520 O O . ARG E 1 165 ? 34.898 17.771 -46.030 1.00 37.97 157 ARG E O 1
ATOM 6528 N N . LYS E 1 166 ? 33.405 16.252 -46.567 1.00 31.78 158 LYS E N 1
ATOM 6529 C CA . LYS E 1 166 ? 32.387 17.231 -46.898 1.00 35.27 158 LYS E CA 1
ATOM 6530 C C . LYS E 1 166 ? 32.007 18.054 -45.670 1.00 37.69 158 LYS E C 1
ATOM 6531 O O . LYS E 1 166 ? 31.873 19.281 -45.776 1.00 36.71 158 LYS E O 1
ATOM 6537 N N . HIS E 1 167 ? 31.906 17.430 -44.498 1.00 34.60 159 HIS E N 1
ATOM 6538 C CA . HIS E 1 167 ? 31.596 18.216 -43.286 1.00 35.40 159 HIS E CA 1
ATOM 6539 C C . HIS E 1 167 ? 32.744 19.195 -42.954 1.00 36.69 159 HIS E C 1
ATOM 6540 O O . HIS E 1 167 ? 32.491 20.365 -42.627 1.00 39.85 159 HIS E O 1
ATOM 6547 N N . GLN E 1 168 ? 33.975 18.712 -43.061 1.00 36.56 160 GLN E N 1
ATOM 6548 C CA . GLN E 1 168 ? 35.151 19.535 -42.791 1.00 39.99 160 GLN E CA 1
ATOM 6549 C C . GLN E 1 168 ? 35.210 20.747 -43.759 1.00 37.04 160 GLN E C 1
ATOM 6550 O O . GLN E 1 168 ? 35.744 21.777 -43.435 1.00 35.33 160 GLN E O 1
ATOM 6556 N N . GLN E 1 169 ? 34.626 20.630 -44.943 1.00 38.22 161 GLN E N 1
ATOM 6557 C CA . GLN E 1 169 ? 34.484 21.759 -45.848 1.00 40.92 161 GLN E CA 1
ATOM 6558 C C . GLN E 1 169 ? 33.206 22.543 -45.675 1.00 38.62 161 GLN E C 1
ATOM 6559 O O . GLN E 1 169 ? 32.804 23.244 -46.592 1.00 47.96 161 GLN E O 1
ATOM 6565 N N . GLY E 1 170 ? 32.528 22.408 -44.532 1.00 47.44 162 GLY E N 1
ATOM 6566 C CA . GLY E 1 170 ? 31.195 23.025 -44.361 1.00 56.93 162 GLY E CA 1
ATOM 6567 C C . GLY E 1 170 ? 30.271 22.490 -45.442 1.00 64.76 162 GLY E C 1
ATOM 6568 O O . GLY E 1 170 ? 30.226 23.056 -46.572 1.00 54.77 162 GLY E O 1
ATOM 6569 N N . TRP E 1 171 ? 29.634 21.341 -45.235 1.00 69.46 163 TRP E N 1
ATOM 6570 C CA . TRP E 1 171 ? 29.043 20.591 -46.410 1.00 73.62 163 TRP E CA 1
ATOM 6571 C C . TRP E 1 171 ? 29.092 21.272 -47.853 1.00 92.28 163 TRP E C 1
ATOM 6572 O O . TRP E 1 171 ? 29.034 20.665 -48.961 1.00 77.88 163 TRP E O 1
ATOM 6583 N N . GLY F 1 1 ? 5.651 -10.372 -16.790 1.00 92.44 -7 GLY F N 1
ATOM 6584 C CA . GLY F 1 1 ? 6.752 -9.372 -16.648 1.00 89.89 -7 GLY F CA 1
ATOM 6585 C C . GLY F 1 1 ? 6.463 -8.064 -17.371 1.00 88.31 -7 GLY F C 1
ATOM 6586 O O . GLY F 1 1 ? 7.161 -7.735 -18.341 1.00 82.62 -7 GLY F O 1
ATOM 6587 N N . LEU F 1 2 ? 5.432 -7.341 -16.888 1.00 83.90 -6 LEU F N 1
ATOM 6588 C CA . LEU F 1 2 ? 5.017 -6.026 -17.402 1.00 80.82 -6 LEU F CA 1
ATOM 6589 C C . LEU F 1 2 ? 4.995 -4.956 -16.288 1.00 74.43 -6 LEU F C 1
ATOM 6590 O O . LEU F 1 2 ? 4.750 -5.213 -15.099 1.00 58.68 -6 LEU F O 1
ATOM 6595 N N . VAL F 1 3 ? 5.273 -3.740 -16.726 1.00 68.19 -5 VAL F N 1
ATOM 6596 C CA . VAL F 1 3 ? 5.084 -2.545 -15.903 1.00 60.22 -5 VAL F CA 1
ATOM 6597 C C . VAL F 1 3 ? 3.581 -2.333 -15.604 1.00 54.50 -5 VAL F C 1
ATOM 6598 O O . VAL F 1 3 ? 2.747 -2.413 -16.501 1.00 53.49 -5 VAL F O 1
ATOM 6602 N N . PRO F 1 4 ? 3.228 -2.080 -14.329 1.00 53.23 -4 PRO F N 1
ATOM 6603 C CA . PRO F 1 4 ? 1.792 -1.877 -14.020 1.00 49.96 -4 PRO F CA 1
ATOM 6604 C C . PRO F 1 4 ? 1.205 -0.675 -14.739 1.00 52.09 -4 PRO F C 1
ATOM 6605 O O . PRO F 1 4 ? 1.915 0.289 -15.033 1.00 48.02 -4 PRO F O 1
ATOM 6609 N N . ARG F 1 5 ? -0.085 -0.752 -15.001 1.00 51.78 -3 ARG F N 1
ATOM 6610 C CA . ARG F 1 5 ? -0.816 0.275 -15.724 1.00 56.90 -3 ARG F CA 1
ATOM 6611 C C . ARG F 1 5 ? -0.923 1.611 -14.990 1.00 49.29 -3 ARG F C 1
ATOM 6612 O O . ARG F 1 5 ? -1.086 2.642 -15.623 1.00 47.75 -3 ARG F O 1
ATOM 6620 N N . GLY F 1 6 ? -0.799 1.590 -13.669 1.00 52.56 -2 GLY F N 1
ATOM 6621 C CA . GLY F 1 6 ? -0.667 2.840 -12.890 1.00 47.83 -2 GLY F CA 1
ATOM 6622 C C . GLY F 1 6 ? 0.579 3.663 -13.209 1.00 46.92 -2 GLY F C 1
ATOM 6623 O O . GLY F 1 6 ? 0.587 4.873 -13.061 1.00 44.92 -2 GLY F O 1
ATOM 6624 N N . SER F 1 7 ? 1.639 2.998 -13.665 1.00 40.69 -1 SER F N 1
ATOM 6625 C CA . SER F 1 7 ? 2.941 3.641 -13.802 1.00 35.80 -1 SER F CA 1
ATOM 6626 C C . SER F 1 7 ? 2.992 4.634 -14.996 1.00 34.55 -1 SER F C 1
ATOM 6627 O O . SER F 1 7 ? 2.513 4.359 -16.097 1.00 30.25 -1 SER F O 1
ATOM 6630 N N . HIS F 1 8 ? 3.684 5.738 -14.784 1.00 30.00 0 HIS F N 1
ATOM 6631 C CA . HIS F 1 8 ? 4.127 6.603 -15.889 1.00 29.13 0 HIS F CA 1
ATOM 6632 C C . HIS F 1 8 ? 4.798 5.836 -17.053 1.00 32.25 0 HIS F C 1
ATOM 6633 O O . HIS F 1 8 ? 4.692 6.223 -18.233 1.00 32.69 0 HIS F O 1
ATOM 6640 N N . MET F 1 9 ? 5.552 4.786 -16.718 1.00 32.60 1 MET F N 1
ATOM 6641 C CA . MET F 1 9 ? 6.270 3.992 -17.737 1.00 32.98 1 MET F CA 1
ATOM 6642 C C . MET F 1 9 ? 5.385 3.036 -18.533 1.00 33.81 1 MET F C 1
ATOM 6643 O O . MET F 1 9 ? 5.843 2.489 -19.559 1.00 35.20 1 MET F O 1
ATOM 6648 N N . SER F 1 10 ? 4.121 2.820 -18.134 1.00 33.80 2 SER F N 1
ATOM 6649 C CA . SER F 1 10 ? 3.163 2.158 -19.061 1.00 35.12 2 SER F CA 1
ATOM 6650 C C . SER F 1 10 ? 2.572 3.081 -20.181 1.00 32.08 2 SER F C 1
ATOM 6651 O O . SER F 1 10 ? 1.758 2.636 -20.977 1.00 30.84 2 SER F O 1
ATOM 6654 N N . LYS F 1 11 ? 2.849 4.375 -20.089 1.00 31.56 3 LYS F N 1
ATOM 6655 C CA . LYS F 1 11 ? 2.187 5.355 -20.921 1.00 30.55 3 LYS F CA 1
ATOM 6656 C C . LYS F 1 11 ? 2.827 5.417 -22.300 1.00 27.23 3 LYS F C 1
ATOM 6657 O O . LYS F 1 11 ? 4.003 5.212 -22.448 1.00 26.73 3 LYS F O 1
ATOM 6663 N N . THR F 1 12 ? 2.040 5.736 -23.303 1.00 22.25 4 THR F N 1
ATOM 6664 C CA . THR F 1 12 ? 2.532 5.822 -24.660 1.00 20.62 4 THR F CA 1
ATOM 6665 C C . THR F 1 12 ? 2.644 7.279 -25.083 1.00 21.99 4 THR F C 1
ATOM 6666 O O . THR F 1 12 ? 1.776 8.148 -24.759 1.00 23.44 4 THR F O 1
ATOM 6670 N N . ARG F 1 13 ? 3.678 7.554 -25.879 1.00 20.03 5 ARG F N 1
ATOM 6671 C CA . ARG F 1 13 ? 3.872 8.881 -26.410 1.00 21.19 5 ARG F CA 1
ATOM 6672 C C . ARG F 1 13 ? 4.167 8.743 -27.885 1.00 21.54 5 ARG F C 1
ATOM 6673 O O . ARG F 1 13 ? 5.140 8.080 -28.269 1.00 19.21 5 ARG F O 1
ATOM 6681 N N . VAL F 1 14 ? 3.324 9.321 -28.735 1.00 18.71 6 VAL F N 1
ATOM 6682 C CA . VAL F 1 14 ? 3.522 9.185 -30.177 1.00 19.98 6 VAL F CA 1
ATOM 6683 C C . VAL F 1 14 ? 3.809 10.525 -30.793 1.00 21.26 6 VAL F C 1
ATOM 6684 O O . VAL F 1 14 ? 3.164 11.515 -30.469 1.00 21.61 6 VAL F O 1
ATOM 6688 N N . ILE F 1 15 ? 4.786 10.555 -31.679 1.00 20.27 7 ILE F N 1
ATOM 6689 C CA . ILE F 1 15 ? 5.149 11.743 -32.434 1.00 21.28 7 ILE F CA 1
ATOM 6690 C C . ILE F 1 15 ? 4.497 11.714 -33.800 1.00 21.91 7 ILE F C 1
ATOM 6691 O O . ILE F 1 15 ? 4.596 10.718 -34.521 1.00 20.55 7 ILE F O 1
ATOM 6696 N N . TYR F 1 16 ? 3.840 12.813 -34.163 1.00 20.10 8 TYR F N 1
ATOM 6697 C CA . TYR F 1 16 ? 3.287 13.020 -35.496 1.00 20.63 8 TYR F CA 1
ATOM 6698 C C . TYR F 1 16 ? 4.009 14.140 -36.207 1.00 21.70 8 TYR F C 1
ATOM 6699 O O . TYR F 1 16 ? 3.674 15.298 -36.044 1.00 22.27 8 TYR F O 1
ATOM 6708 N N . PRO F 1 17 ? 5.019 13.794 -36.984 1.00 24.31 9 PRO F N 1
ATOM 6709 C CA . PRO F 1 17 ? 5.895 14.784 -37.599 1.00 24.85 9 PRO F CA 1
ATOM 6710 C C . PRO F 1 17 ? 5.383 15.170 -38.967 1.00 27.09 9 PRO F C 1
ATOM 6711 O O . PRO F 1 17 ? 4.685 14.404 -39.613 1.00 27.32 9 PRO F O 1
ATOM 6715 N N . GLY F 1 18 ? 5.714 16.382 -39.377 1.00 25.14 10 GLY F N 1
ATOM 6716 C CA . GLY F 1 18 ? 5.281 16.931 -40.664 1.00 25.40 10 GLY F CA 1
ATOM 6717 C C . GLY F 1 18 ? 5.694 18.395 -40.757 1.00 26.74 10 GLY F C 1
ATOM 6718 O O . GLY F 1 18 ? 6.215 18.971 -39.809 1.00 27.45 10 GLY F O 1
ATOM 6719 N N . THR F 1 19 ? 5.476 19.015 -41.887 1.00 28.29 11 THR F N 1
ATOM 6720 C CA . THR F 1 19 ? 5.720 20.453 -42.014 1.00 28.91 11 THR F CA 1
ATOM 6721 C C . THR F 1 19 ? 4.475 21.239 -41.747 1.00 27.84 11 THR F C 1
ATOM 6722 O O . THR F 1 19 ? 4.585 22.403 -41.443 1.00 29.11 11 THR F O 1
ATOM 6726 N N . PHE F 1 20 ? 3.293 20.626 -41.832 1.00 22.85 12 PHE F N 1
ATOM 6727 C CA . PHE F 1 20 ? 2.083 21.303 -41.451 1.00 26.30 12 PHE F CA 1
ATOM 6728 C C . PHE F 1 20 ? 2.024 22.723 -42.011 1.00 29.07 12 PHE F C 1
ATOM 6729 O O . PHE F 1 20 ? 1.816 23.714 -41.280 1.00 27.58 12 PHE F O 1
ATOM 6737 N N . ASP F 1 21 ? 2.140 22.813 -43.330 1.00 29.83 13 ASP F N 1
ATOM 6738 C CA . ASP F 1 21 ? 2.265 24.097 -44.020 1.00 31.13 13 ASP F CA 1
ATOM 6739 C C . ASP F 1 21 ? 1.151 24.321 -45.027 1.00 30.75 13 ASP F C 1
ATOM 6740 O O . ASP F 1 21 ? 1.387 24.239 -46.222 1.00 32.11 13 ASP F O 1
ATOM 6745 N N . PRO F 1 22 ? -0.082 24.578 -44.591 1.00 27.08 14 PRO F N 1
ATOM 6746 C CA . PRO F 1 22 ? -0.529 24.617 -43.217 1.00 25.74 14 PRO F CA 1
ATOM 6747 C C . PRO F 1 22 ? -1.170 23.310 -42.774 1.00 26.70 14 PRO F C 1
ATOM 6748 O O . PRO F 1 22 ? -1.396 22.411 -43.575 1.00 25.27 14 PRO F O 1
ATOM 6752 N N . ILE F 1 23 ? -1.519 23.229 -41.504 1.00 24.33 15 ILE F N 1
ATOM 6753 C CA . ILE F 1 23 ? -2.362 22.178 -41.028 1.00 23.64 15 ILE F CA 1
ATOM 6754 C C . ILE F 1 23 ? -3.721 22.165 -41.749 1.00 24.33 15 ILE F C 1
ATOM 6755 O O . ILE F 1 23 ? -4.292 23.211 -42.020 1.00 22.16 15 ILE F O 1
ATOM 6760 N N . THR F 1 24 ? -4.270 20.975 -41.976 1.00 21.59 16 THR F N 1
ATOM 6761 C CA . THR F 1 24 ? -5.499 20.757 -42.726 1.00 23.16 16 THR F CA 1
ATOM 6762 C C . THR F 1 24 ? -6.416 19.897 -41.884 1.00 23.36 16 THR F C 1
ATOM 6763 O O . THR F 1 24 ? -6.026 19.351 -40.852 1.00 22.22 16 THR F O 1
ATOM 6767 N N . ASN F 1 25 ? -7.649 19.760 -42.355 1.00 22.43 17 ASN F N 1
ATOM 6768 C CA . ASN F 1 25 ? -8.599 18.913 -41.707 1.00 24.13 17 ASN F CA 1
ATOM 6769 C C . ASN F 1 25 ? -8.173 17.438 -41.716 1.00 23.73 17 ASN F C 1
ATOM 6770 O O . ASN F 1 25 ? -8.592 16.677 -40.859 1.00 22.79 17 ASN F O 1
ATOM 6775 N N . GLY F 1 26 ? -7.330 17.055 -42.669 1.00 25.93 18 GLY F N 1
ATOM 6776 C CA . GLY F 1 26 ? -6.764 15.706 -42.693 1.00 26.06 18 GLY F CA 1
ATOM 6777 C C . GLY F 1 26 ? -5.870 15.462 -41.474 1.00 22.15 18 GLY F C 1
ATOM 6778 O O . GLY F 1 26 ? -5.994 14.432 -40.795 1.00 23.95 18 GLY F O 1
ATOM 6779 N N . HIS F 1 27 ? -4.981 16.414 -41.201 1.00 22.51 19 HIS F N 1
ATOM 6780 C CA . HIS F 1 27 ? -4.140 16.333 -40.023 1.00 21.60 19 HIS F CA 1
ATOM 6781 C C . HIS F 1 27 ? -4.993 16.310 -38.761 1.00 20.35 19 HIS F C 1
ATOM 6782 O O . HIS F 1 27 ? -4.724 15.550 -37.836 1.00 18.18 19 HIS F O 1
ATOM 6789 N N . VAL F 1 28 ? -6.014 17.159 -38.720 1.00 20.18 20 VAL F N 1
ATOM 6790 C CA . VAL F 1 28 ? -6.850 17.218 -37.546 1.00 21.96 20 VAL F CA 1
ATOM 6791 C C . VAL F 1 28 ? -7.505 15.902 -37.236 1.00 21.98 20 VAL F C 1
ATOM 6792 O O . VAL F 1 28 ? -7.558 15.456 -36.089 1.00 19.14 20 VAL F O 1
ATOM 6796 N N . ASP F 1 29 ? -8.027 15.260 -38.275 1.00 24.71 21 ASP F N 1
ATOM 6797 C CA . ASP F 1 29 ? -8.695 13.970 -38.087 1.00 23.29 21 ASP F CA 1
ATOM 6798 C C . ASP F 1 29 ? -7.701 12.923 -37.577 1.00 20.38 21 ASP F C 1
ATOM 6799 O O . ASP F 1 29 ? -8.054 12.142 -36.715 1.00 20.79 21 ASP F O 1
ATOM 6804 N N . LEU F 1 30 ? -6.472 12.904 -38.105 1.00 20.99 22 LEU F N 1
ATOM 6805 C CA . LEU F 1 30 ? -5.529 11.893 -37.668 1.00 21.72 22 LEU F CA 1
ATOM 6806 C C . LEU F 1 30 ? -5.093 12.106 -36.247 1.00 22.37 22 LEU F C 1
ATOM 6807 O O . LEU F 1 30 ? -4.994 11.158 -35.507 1.00 18.85 22 LEU F O 1
ATOM 6812 N N . VAL F 1 31 ? -4.837 13.347 -35.869 1.00 20.79 23 VAL F N 1
ATOM 6813 C CA . VAL F 1 31 ? -4.457 13.632 -34.497 1.00 21.11 23 VAL F CA 1
ATOM 6814 C C . VAL F 1 31 ? -5.603 13.344 -33.562 1.00 19.96 23 VAL F C 1
ATOM 6815 O O . VAL F 1 31 ? -5.375 12.807 -32.502 1.00 19.74 23 VAL F O 1
ATOM 6819 N N . THR F 1 32 ? -6.825 13.672 -33.939 1.00 19.75 24 THR F N 1
ATOM 6820 C CA . THR F 1 32 ? -7.954 13.369 -33.079 1.00 21.24 24 THR F CA 1
ATOM 6821 C C . THR F 1 32 ? -8.050 11.866 -32.822 1.00 21.00 24 THR F C 1
ATOM 6822 O O . THR F 1 32 ? -8.176 11.406 -31.677 1.00 19.98 24 THR F O 1
ATOM 6826 N N . ARG F 1 33 ? -7.904 11.086 -33.891 1.00 19.17 25 ARG F N 1
ATOM 6827 C CA . ARG F 1 33 ? -7.989 9.656 -33.752 1.00 17.91 25 ARG F CA 1
ATOM 6828 C C . ARG F 1 33 ? -6.834 9.109 -32.936 1.00 19.14 25 ARG F C 1
ATOM 6829 O O . ARG F 1 33 ? -7.001 8.196 -32.133 1.00 19.53 25 ARG F O 1
ATOM 6837 N N . ALA F 1 34 ? -5.630 9.652 -33.158 1.00 20.17 26 ALA F N 1
ATOM 6838 C CA . ALA F 1 34 ? -4.465 9.194 -32.421 1.00 20.25 26 ALA F CA 1
ATOM 6839 C C . ALA F 1 34 ? -4.571 9.549 -30.949 1.00 22.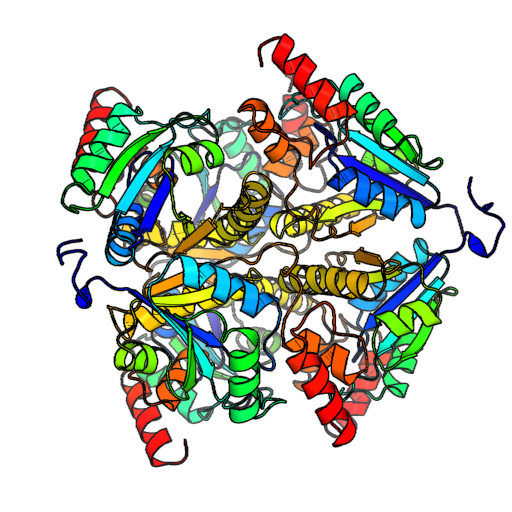59 26 ALA F C 1
ATOM 6840 O O . ALA F 1 34 ? -4.153 8.774 -30.115 1.00 21.85 26 ALA F O 1
ATOM 6842 N N . SER F 1 35 ? -5.114 10.709 -30.647 1.00 21.75 27 SER F N 1
ATOM 6843 C CA . SER F 1 35 ? -5.271 11.146 -29.258 1.00 23.62 27 SER F CA 1
ATOM 6844 C C . SER F 1 35 ? -6.171 10.251 -28.435 1.00 23.22 27 SER F C 1
ATOM 6845 O O . SER F 1 35 ? -6.002 10.190 -27.237 1.00 22.50 27 SER F O 1
ATOM 6848 N N . ARG F 1 36 ? -7.069 9.521 -29.071 1.00 24.08 28 ARG F N 1
ATOM 6849 C CA . ARG F 1 36 ? -7.892 8.521 -28.396 1.00 25.91 28 ARG F CA 1
ATOM 6850 C C . ARG F 1 36 ? -7.163 7.234 -28.097 1.00 26.05 28 ARG F C 1
ATOM 6851 O O . ARG F 1 36 ? -7.646 6.461 -27.341 1.00 29.96 28 ARG F O 1
ATOM 6859 N N . MET F 1 37 ? -6.035 6.973 -28.723 1.00 25.20 29 MET F N 1
ATOM 6860 C CA . MET F 1 37 ? -5.374 5.706 -28.614 1.00 24.99 29 MET F CA 1
ATOM 6861 C C . MET F 1 37 ? -4.047 5.735 -27.859 1.00 26.36 29 MET F C 1
ATOM 6862 O O . MET F 1 37 ? -3.524 4.674 -27.529 1.00 24.70 29 MET F O 1
ATOM 6867 N N . PHE F 1 38 ? -3.445 6.913 -27.729 1.00 24.25 30 PHE F N 1
ATOM 6868 C CA . PHE F 1 38 ? -2.145 7.067 -27.114 1.00 24.05 30 PHE F CA 1
ATOM 6869 C C . PHE F 1 38 ? -2.252 8.134 -26.030 1.00 23.79 30 PHE F C 1
ATOM 6870 O O . PHE F 1 38 ? -3.012 9.061 -26.140 1.00 20.94 30 PHE F O 1
ATOM 6878 N N . ASP F 1 39 ? -1.479 7.962 -24.962 1.00 21.51 31 ASP F N 1
ATOM 6879 C CA . ASP F 1 39 ? -1.601 8.866 -23.814 1.00 20.22 31 ASP F CA 1
ATOM 6880 C C . ASP F 1 39 ? -1.164 10.271 -24.178 1.00 18.68 31 ASP F C 1
ATOM 6881 O O . ASP F 1 39 ? -1.797 11.223 -23.808 1.00 18.05 31 ASP F O 1
ATOM 6886 N N . GLU F 1 40 ? -0.107 10.382 -24.970 1.00 17.63 32 GLU F N 1
ATOM 6887 C CA . GLU F 1 40 ? 0.398 11.662 -25.421 1.00 18.62 32 GLU F CA 1
ATOM 6888 C C . GLU F 1 40 ? 0.665 11.663 -26.907 1.00 18.17 32 GLU F C 1
ATOM 6889 O O . GLU F 1 40 ? 1.229 10.696 -27.420 1.00 20.80 32 GLU F O 1
ATOM 6895 N N . VAL F 1 41 ? 0.282 12.747 -27.565 1.00 18.53 33 VAL F N 1
ATOM 6896 C CA . VAL F 1 41 ? 0.545 12.957 -28.973 1.00 18.45 33 VAL F CA 1
ATOM 6897 C C . VAL F 1 41 ? 1.308 14.241 -29.135 1.00 18.70 33 VAL F C 1
ATOM 6898 O O . VAL F 1 41 ? 0.872 15.295 -28.663 1.00 19.64 33 VAL F O 1
ATOM 6902 N N . VAL F 1 42 ? 2.440 14.175 -29.822 1.00 18.69 34 VAL F N 1
ATOM 6903 C CA . VAL F 1 42 ? 3.243 15.357 -30.099 1.00 20.60 34 VAL F CA 1
ATOM 6904 C C . VAL F 1 42 ? 3.112 15.707 -31.584 1.00 20.74 34 VAL F C 1
ATOM 6905 O O . VAL F 1 42 ? 3.619 14.957 -32.428 1.00 22.78 34 VAL F O 1
ATOM 6909 N N . VAL F 1 43 ? 2.484 16.828 -31.877 1.00 20.98 35 VAL F N 1
ATOM 6910 C CA . VAL F 1 43 ? 2.507 17.391 -33.183 1.00 21.47 35 VAL F CA 1
ATOM 6911 C C . VAL F 1 43 ? 3.847 18.057 -33.356 1.00 24.54 35 VAL F C 1
ATOM 6912 O O . VAL F 1 43 ? 4.163 19.078 -32.707 1.00 20.95 35 VAL F O 1
ATOM 6916 N N . ALA F 1 44 ? 4.667 17.466 -34.212 1.00 22.54 36 ALA F N 1
ATOM 6917 C CA . ALA F 1 44 ? 6.079 17.844 -34.339 1.00 22.90 36 ALA F CA 1
ATOM 6918 C C . ALA F 1 44 ? 6.285 18.501 -35.690 1.00 24.70 36 ALA F C 1
ATOM 6919 O O . ALA F 1 44 ? 6.288 17.830 -36.734 1.00 22.73 36 ALA F O 1
ATOM 6921 N N . ILE F 1 45 ? 6.462 19.814 -35.674 1.00 24.79 37 ILE F N 1
ATOM 6922 C CA . ILE F 1 45 ? 6.494 20.613 -36.890 1.00 28.51 37 ILE F CA 1
ATOM 6923 C C . ILE F 1 45 ? 7.946 20.796 -37.296 1.00 27.84 37 ILE F C 1
ATOM 6924 O O . ILE F 1 45 ? 8.710 21.452 -36.593 1.00 30.75 37 ILE F O 1
ATOM 6929 N N . ALA F 1 46 ? 8.321 20.157 -38.397 1.00 28.02 38 ALA F N 1
ATOM 6930 C CA . ALA F 1 46 ? 9.677 20.218 -38.887 1.00 30.82 38 ALA F CA 1
ATOM 6931 C C . ALA F 1 46 ? 9.874 21.595 -39.448 1.00 36.86 38 ALA F C 1
ATOM 6932 O O . ALA F 1 46 ? 9.013 22.111 -40.187 1.00 36.60 38 ALA F O 1
ATOM 6934 N N . ILE F 1 47 ? 10.957 22.243 -39.029 1.00 47.23 39 ILE F N 1
ATOM 6935 C CA . ILE F 1 47 ? 11.195 23.607 -39.503 1.00 58.09 39 ILE F CA 1
ATOM 6936 C C . ILE F 1 47 ? 11.203 23.664 -41.036 1.00 59.22 39 ILE F C 1
ATOM 6937 O O . ILE F 1 47 ? 10.693 24.606 -41.642 1.00 48.28 39 ILE F O 1
ATOM 6942 N N . GLY F 1 48 ? 11.693 22.613 -41.664 1.00 67.56 40 GLY F N 1
ATOM 6943 C CA . GLY F 1 48 ? 11.606 22.476 -43.107 1.00 87.43 40 GLY F CA 1
ATOM 6944 C C . GLY F 1 48 ? 12.827 23.185 -43.668 1.00 105.85 40 GLY F C 1
ATOM 6945 O O . GLY F 1 48 ? 12.728 24.121 -44.468 1.00 116.43 40 GLY F O 1
ATOM 6946 N N . HIS F 1 49 ? 13.985 22.649 -43.269 1.00 119.69 41 HIS F N 1
ATOM 6947 C CA . HIS F 1 49 ? 15.291 23.144 -43.652 1.00 128.27 41 HIS F CA 1
ATOM 6948 C C . HIS F 1 49 ? 15.367 23.198 -45.165 1.00 134.08 41 HIS F C 1
ATOM 6949 O O . HIS F 1 49 ? 15.492 22.162 -45.909 1.00 132.43 41 HIS F O 1
ATOM 6956 N N . HIS F 1 50 ? 15.365 24.430 -45.646 1.00 126.90 42 HIS F N 1
ATOM 6957 C CA . HIS F 1 50 ? 15.432 24.717 -47.103 1.00 124.12 42 HIS F CA 1
ATOM 6958 C C . HIS F 1 50 ? 14.225 24.118 -47.898 1.00 123.22 42 HIS F C 1
ATOM 6959 O O . HIS F 1 50 ? 14.393 23.781 -49.054 1.00 139.00 42 HIS F O 1
ATOM 6966 N N . LYS F 1 51 ? 13.119 23.874 -47.276 1.00 106.74 43 LYS F N 1
ATOM 6967 C CA . LYS F 1 51 ? 11.896 23.562 -47.960 1.00 97.43 43 LYS F CA 1
ATOM 6968 C C . LYS F 1 51 ? 11.188 24.779 -48.341 1.00 91.84 43 LYS F C 1
ATOM 6969 O O . LYS F 1 51 ? 10.064 24.659 -48.743 1.00 92.38 43 LYS F O 1
ATOM 6975 N N . ASN F 1 52 ? 11.635 25.973 -47.939 1.00 83.35 44 ASN F N 1
ATOM 6976 C CA . ASN F 1 52 ? 10.887 27.257 -48.000 1.00 83.66 44 ASN F CA 1
ATOM 6977 C C . ASN F 1 52 ? 9.389 27.126 -47.814 1.00 74.80 44 ASN F C 1
ATOM 6978 O O . ASN F 1 52 ? 8.602 27.226 -48.756 1.00 60.26 44 ASN F O 1
ATOM 6983 N N . PRO F 1 53 ? 8.980 26.905 -46.583 1.00 65.31 45 PRO F N 1
ATOM 6984 C CA . PRO F 1 53 ? 7.552 26.775 -46.363 1.00 56.85 45 PRO F CA 1
ATOM 6985 C C . PRO F 1 53 ? 6.889 28.136 -46.484 1.00 47.69 45 PRO F C 1
ATOM 6986 O O . PRO F 1 53 ? 7.513 29.179 -46.211 1.00 54.29 45 PRO F O 1
ATOM 6990 N N . LEU F 1 54 ? 5.640 28.117 -46.879 1.00 38.72 46 LEU F N 1
ATOM 6991 C CA . LEU F 1 54 ? 4.854 29.303 -46.916 1.00 42.44 46 LEU F CA 1
ATOM 6992 C C . LEU F 1 54 ? 4.672 29.991 -45.559 1.00 42.25 46 LEU F C 1
ATOM 6993 O O . LEU F 1 54 ? 4.792 31.207 -45.443 1.00 37.13 46 LEU F O 1
ATOM 6998 N N . PHE F 1 55 ? 4.280 29.226 -44.554 1.00 36.52 47 PHE F N 1
ATOM 6999 C CA . PHE F 1 55 ? 4.082 29.788 -43.218 1.00 33.69 47 PHE F CA 1
ATOM 7000 C C . PHE F 1 55 ? 5.324 29.572 -42.408 1.00 32.59 47 PHE F C 1
ATOM 7001 O O . PHE F 1 55 ? 6.004 28.564 -42.550 1.00 33.54 47 PHE F O 1
ATOM 7009 N N . SER F 1 56 ? 5.644 30.548 -41.556 1.00 31.05 48 SER F N 1
ATOM 7010 C CA . SER F 1 56 ? 6.771 30.415 -40.611 1.00 31.69 48 SER F CA 1
ATOM 7011 C C . SER F 1 56 ? 6.489 29.290 -39.624 1.00 28.15 48 SER F C 1
ATOM 7012 O O . SER F 1 56 ? 5.331 28.927 -39.378 1.00 25.88 48 SER F O 1
ATOM 7015 N N . LEU F 1 57 ? 7.551 28.774 -39.037 1.00 28.96 49 LEU F N 1
ATOM 7016 C CA . LEU F 1 57 ? 7.435 27.766 -37.972 1.00 31.75 49 LEU F CA 1
ATOM 7017 C C . LEU F 1 57 ? 6.480 28.222 -36.882 1.00 30.29 49 LEU F C 1
ATOM 7018 O O . LEU F 1 57 ? 5.595 27.496 -36.468 1.00 29.73 49 LEU F O 1
ATOM 7023 N N . GLU F 1 58 ? 6.629 29.467 -36.477 1.00 26.82 50 GLU F N 1
ATOM 7024 C CA . GLU F 1 58 ? 5.832 30.059 -35.416 1.00 28.92 50 GLU F CA 1
ATOM 7025 C C . GLU F 1 58 ? 4.390 30.120 -35.827 1.00 25.14 50 GLU F C 1
ATOM 7026 O O . GLU F 1 58 ? 3.490 29.840 -35.031 1.00 24.69 50 GLU F O 1
ATOM 7032 N N . GLU F 1 59 ? 4.142 30.509 -37.074 1.00 23.40 51 GLU F N 1
ATOM 7033 C CA . GLU F 1 59 ? 2.771 30.542 -37.598 1.00 24.80 51 GLU F CA 1
ATOM 7034 C C . GLU F 1 59 ? 2.178 29.151 -37.673 1.00 23.46 51 GLU F C 1
ATOM 7035 O O . GLU F 1 59 ? 1.005 28.942 -37.353 1.00 23.49 51 GLU F O 1
ATOM 7041 N N . ARG F 1 60 ? 2.987 28.205 -38.114 1.00 21.93 52 ARG F N 1
ATOM 7042 C CA . ARG F 1 60 ? 2.526 26.820 -38.260 1.00 23.67 52 ARG F CA 1
ATOM 7043 C C . ARG F 1 60 ? 2.169 26.223 -36.901 1.00 21.39 52 ARG F C 1
ATOM 7044 O O . ARG F 1 60 ? 1.121 25.596 -36.752 1.00 22.58 52 ARG F O 1
ATOM 7052 N N . VAL F 1 61 ? 3.015 26.483 -35.910 1.00 22.28 53 VAL F N 1
ATOM 7053 C CA . VAL F 1 61 ? 2.772 26.011 -34.546 1.00 23.79 53 VAL F CA 1
ATOM 7054 C C . VAL F 1 61 ? 1.492 26.617 -34.011 1.00 22.79 53 VAL F C 1
ATOM 7055 O O . VAL F 1 61 ? 0.667 25.914 -33.458 1.00 23.46 53 VAL F O 1
ATOM 7059 N N . ALA F 1 62 ? 1.299 27.920 -34.230 1.00 24.09 54 ALA F N 1
ATOM 7060 C CA . ALA F 1 62 ? 0.112 28.599 -33.724 1.00 23.95 54 ALA F CA 1
ATOM 7061 C C . ALA F 1 62 ? -1.159 28.084 -34.368 1.00 24.39 54 ALA F C 1
ATOM 7062 O O . ALA F 1 62 ? -2.190 27.918 -33.694 1.00 25.43 54 ALA F O 1
ATOM 7064 N N . LEU F 1 63 ? -1.089 27.838 -35.679 1.00 23.83 55 LEU F N 1
ATOM 7065 C CA . LEU F 1 63 ? -2.242 27.252 -36.381 1.00 23.87 55 LEU F CA 1
ATOM 7066 C C . LEU F 1 63 ? -2.551 25.848 -35.878 1.00 23.07 55 LEU F C 1
ATOM 7067 O O . LEU F 1 63 ? -3.706 25.497 -35.658 1.00 22.61 55 LEU F O 1
ATOM 7072 N N . ALA F 1 64 ? -1.521 25.049 -35.646 1.00 24.59 56 ALA F N 1
ATOM 7073 C CA . ALA F 1 64 ? -1.752 23.722 -35.086 1.00 24.31 56 ALA F CA 1
ATOM 7074 C C . ALA F 1 64 ? -2.415 23.818 -33.710 1.00 26.10 56 ALA F C 1
ATOM 7075 O O . ALA F 1 64 ? -3.408 23.092 -33.431 1.00 24.54 56 ALA F O 1
ATOM 7077 N N . GLN F 1 65 ? -1.888 24.702 -32.859 1.00 27.70 57 GLN F N 1
ATOM 7078 C CA . GLN F 1 65 ? -2.412 24.889 -31.499 1.00 28.46 57 GLN F CA 1
ATOM 7079 C C . GLN F 1 65 ? -3.834 25.318 -31.479 1.00 27.33 57 GLN F C 1
ATOM 7080 O O . GLN F 1 65 ? -4.652 24.761 -30.757 1.00 24.56 57 GLN F O 1
ATOM 7086 N N . SER F 1 66 ? -4.145 26.288 -32.311 1.00 28.10 58 SER F N 1
ATOM 7087 C CA . SER F 1 66 ? -5.546 26.729 -32.415 1.00 32.13 58 SER F CA 1
ATOM 7088 C C . SER F 1 66 ? -6.447 25.630 -32.939 1.00 28.99 58 SER F C 1
ATOM 7089 O O . SER F 1 66 ? -7.587 25.535 -32.486 1.00 32.02 58 SER F O 1
ATOM 7092 N N . SER F 1 67 ? -5.956 24.804 -33.875 1.00 26.33 59 SER F N 1
ATOM 7093 C CA . SER F 1 67 ? -6.821 23.778 -34.483 1.00 26.24 59 SER F CA 1
ATOM 7094 C C . SER F 1 67 ? -7.052 22.556 -33.614 1.00 24.95 59 SER F C 1
ATOM 7095 O O . SER F 1 67 ? -8.079 21.867 -33.732 1.00 27.34 59 SER F O 1
ATOM 7098 N N . LEU F 1 68 ? -6.088 22.254 -32.755 1.00 23.31 60 LEU F N 1
ATOM 7099 C CA . LEU F 1 68 ? -6.087 21.015 -31.997 1.00 23.30 60 LEU F CA 1
ATOM 7100 C C . LEU F 1 68 ? -5.983 21.151 -30.470 1.00 26.37 60 LEU F C 1
ATOM 7101 O O . LEU F 1 68 ? -6.026 20.150 -29.753 1.00 19.87 60 LEU F O 1
ATOM 7106 N N . GLY F 1 69 ? -5.873 22.392 -29.976 1.00 30.11 61 GLY F N 1
ATOM 7107 C CA . GLY F 1 69 ? -5.665 22.646 -28.556 1.00 30.20 61 GLY F CA 1
ATOM 7108 C C . GLY F 1 69 ? -6.783 22.193 -27.649 1.00 26.84 61 GLY F C 1
ATOM 7109 O O . GLY F 1 69 ? -6.577 21.996 -26.466 1.00 29.00 61 GLY F O 1
ATOM 7110 N N . HIS F 1 70 ? -7.967 22.002 -28.197 1.00 26.11 62 HIS F N 1
ATOM 7111 C CA . HIS F 1 70 ? -9.040 21.344 -27.462 1.00 26.75 62 HIS F CA 1
ATOM 7112 C C . HIS F 1 70 ? -8.772 19.909 -27.054 1.00 28.02 62 HIS F C 1
ATOM 7113 O O . HIS F 1 70 ? -9.518 19.365 -26.261 1.00 31.74 62 HIS F O 1
ATOM 7120 N N . LEU F 1 71 ? -7.760 19.263 -27.601 1.00 25.90 63 LEU F N 1
ATOM 7121 C CA . LEU F 1 71 ? -7.429 17.895 -27.176 1.00 24.24 63 LEU F CA 1
ATOM 7122 C C . LEU F 1 71 ? -6.355 18.048 -26.132 1.00 22.80 63 LEU F C 1
ATOM 7123 O O . LEU F 1 71 ? -5.254 18.501 -26.421 1.00 22.54 63 LEU F O 1
ATOM 7128 N N . SER F 1 72 ? -6.653 17.707 -24.901 1.00 23.39 64 SER F N 1
ATOM 7129 C CA . SER F 1 72 ? -5.760 18.073 -23.814 1.00 23.61 64 SER F CA 1
ATOM 7130 C C . SER F 1 72 ? -4.484 17.250 -23.740 1.00 24.07 64 SER F C 1
ATOM 7131 O O . SER F 1 72 ? -3.537 17.650 -23.069 1.00 23.34 64 SER F O 1
ATOM 7134 N N . ASN F 1 73 ? -4.437 16.114 -24.414 1.00 21.47 65 ASN F N 1
ATOM 7135 C CA . ASN F 1 73 ? -3.179 15.316 -24.433 1.00 21.22 65 ASN F CA 1
ATOM 7136 C C . ASN F 1 73 ? -2.303 15.533 -25.670 1.00 21.70 65 ASN F C 1
ATOM 7137 O O . ASN F 1 73 ? -1.399 14.732 -25.937 1.00 20.39 65 ASN F O 1
ATOM 7142 N N . VAL F 1 74 ? -2.513 16.633 -26.383 1.00 21.74 66 VAL F N 1
ATOM 7143 C CA . VAL F 1 74 ? -1.744 16.945 -27.578 1.00 22.45 66 VAL F CA 1
ATOM 7144 C C . VAL F 1 74 ? -0.823 18.106 -27.306 1.00 24.84 66 VAL F C 1
ATOM 7145 O O . VAL F 1 74 ? -1.275 19.107 -26.781 1.00 27.74 66 VAL F O 1
ATOM 7149 N N . GLU F 1 75 ? 0.451 17.974 -27.641 1.00 24.14 67 GLU F N 1
ATOM 7150 C CA . GLU F 1 75 ? 1.448 19.045 -27.549 1.00 24.59 67 GLU F CA 1
ATOM 7151 C C . GLU F 1 75 ? 1.906 19.467 -28.947 1.00 26.99 67 GLU F C 1
ATOM 7152 O O . GLU F 1 75 ? 1.771 18.703 -29.897 1.00 23.59 67 GLU F O 1
ATOM 7158 N N . PHE F 1 76 ? 2.514 20.645 -29.039 1.00 24.71 68 PHE F N 1
ATOM 7159 C CA . PHE F 1 76 ? 2.905 21.228 -30.305 1.00 24.46 68 PHE F CA 1
ATOM 7160 C C . PHE F 1 76 ? 4.316 21.699 -30.189 1.00 28.79 68 PHE F C 1
ATOM 7161 O O . PHE F 1 76 ? 4.601 22.503 -29.307 1.00 29.85 68 PHE F O 1
ATOM 7169 N N . VAL F 1 77 ? 5.229 21.191 -31.012 1.00 27.62 69 VAL F N 1
ATOM 7170 C CA . VAL F 1 77 ? 6.635 21.529 -30.862 1.00 30.30 69 VAL F CA 1
ATOM 7171 C C . VAL F 1 77 ? 7.316 21.584 -32.226 1.00 32.72 69 VAL F C 1
ATOM 7172 O O . VAL F 1 77 ? 7.037 20.748 -33.100 1.00 32.30 69 VAL F O 1
ATOM 7176 N N . GLY F 1 78 ? 8.200 22.560 -32.410 1.00 29.97 70 GLY F N 1
ATOM 7177 C CA . GLY F 1 78 ? 9.017 22.656 -33.567 1.00 30.58 70 GLY F CA 1
ATOM 7178 C C . GLY F 1 78 ? 10.198 21.754 -33.400 1.00 29.40 70 GLY F C 1
ATOM 7179 O O . GLY F 1 78 ? 10.662 21.540 -32.293 1.00 36.09 70 GLY F O 1
ATOM 7180 N N . PHE F 1 79 ? 10.687 21.175 -34.482 1.00 29.33 71 PHE F N 1
ATOM 7181 C CA . PHE F 1 79 ? 11.951 20.465 -34.427 1.00 30.65 71 PHE F CA 1
ATOM 7182 C C . PHE F 1 79 ? 12.731 20.563 -35.733 1.00 32.33 71 PHE F C 1
ATOM 7183 O O . PHE F 1 79 ? 12.185 20.971 -36.777 1.00 36.09 71 PHE F O 1
ATOM 7191 N N . ASP F 1 80 ? 13.996 20.208 -35.651 1.00 33.27 72 ASP F N 1
ATOM 7192 C CA . ASP F 1 80 ? 14.836 20.225 -36.831 1.00 40.45 72 ASP F CA 1
ATOM 7193 C C . ASP F 1 80 ? 15.743 19.031 -36.579 1.00 32.51 72 ASP F C 1
ATOM 7194 O O . ASP F 1 80 ? 15.633 18.346 -35.544 1.00 35.12 72 ASP F O 1
ATOM 7199 N N . GLY F 1 81 ? 16.594 18.701 -37.514 1.00 32.23 73 GLY F N 1
ATOM 7200 C CA . GLY F 1 81 ? 17.397 17.490 -37.403 1.00 31.88 73 GLY F CA 1
ATOM 7201 C C . GLY F 1 81 ? 16.625 16.233 -37.771 1.00 31.13 73 GLY F C 1
ATOM 7202 O O . GLY F 1 81 ? 15.488 16.240 -38.216 1.00 32.81 73 GLY F O 1
ATOM 7203 N N . LEU F 1 82 ? 17.281 15.146 -37.521 1.00 33.29 74 LEU F N 1
ATOM 7204 C CA . LEU F 1 82 ? 16.840 13.833 -37.927 1.00 37.53 74 LEU F CA 1
ATOM 7205 C C . LEU F 1 82 ? 15.683 13.359 -37.083 1.00 34.95 74 LEU F C 1
ATOM 7206 O O . LEU F 1 82 ? 15.723 13.450 -35.824 1.00 32.16 74 LEU F O 1
ATOM 7211 N N . LEU F 1 83 ? 14.670 12.806 -37.729 1.00 32.57 75 LEU F N 1
ATOM 7212 C CA . LEU F 1 83 ? 13.522 12.296 -37.029 1.00 31.30 75 LEU F CA 1
ATOM 7213 C C . LEU F 1 83 ? 13.908 11.299 -35.957 1.00 27.02 75 LEU F C 1
ATOM 7214 O O . LEU F 1 83 ? 13.403 11.332 -34.847 1.00 26.81 75 LEU F O 1
ATOM 7219 N N . VAL F 1 84 ? 14.845 10.423 -36.274 1.00 26.12 76 VAL F N 1
ATOM 7220 C CA . VAL F 1 84 ? 15.188 9.362 -35.378 1.00 27.22 76 VAL F CA 1
ATOM 7221 C C . VAL F 1 84 ? 15.830 9.872 -34.079 1.00 29.10 76 VAL F C 1
ATOM 7222 O O . VAL F 1 84 ? 15.664 9.277 -33.022 1.00 28.01 76 VAL F O 1
ATOM 7226 N N . ASN F 1 85 ? 16.552 10.976 -34.146 1.00 28.10 77 ASN F N 1
ATOM 7227 C CA . ASN F 1 85 ? 17.118 11.576 -32.944 1.00 29.78 77 ASN F CA 1
ATOM 7228 C C . ASN F 1 85 ? 16.034 12.253 -32.131 1.00 27.83 77 ASN F C 1
ATOM 7229 O O . ASN F 1 85 ? 16.044 12.162 -30.931 1.00 32.27 77 ASN F O 1
ATOM 7234 N N . PHE F 1 86 ? 15.124 12.942 -32.789 1.00 28.03 78 PHE F N 1
ATOM 7235 C CA . PHE F 1 86 ? 13.990 13.553 -32.114 1.00 26.32 78 PHE F CA 1
ATOM 7236 C C . PHE F 1 86 ? 13.163 12.495 -31.382 1.00 25.60 78 PHE F C 1
ATOM 7237 O O . PHE F 1 86 ? 12.766 12.682 -30.212 1.00 22.87 78 PHE F O 1
ATOM 7245 N N . PHE F 1 87 ? 12.963 11.359 -32.042 1.00 25.44 79 PHE F N 1
ATOM 7246 C CA . PHE F 1 87 ? 12.261 10.205 -31.475 1.00 26.39 79 PHE F CA 1
ATOM 7247 C C . PHE F 1 87 ? 12.902 9.800 -30.158 1.00 27.70 79 PHE F C 1
ATOM 7248 O O . PHE F 1 87 ? 12.230 9.585 -29.161 1.00 29.81 79 PHE F O 1
ATOM 7256 N N . LYS F 1 88 ? 14.214 9.659 -30.179 1.00 30.33 80 LYS F N 1
ATOM 7257 C CA . LYS F 1 88 ? 14.957 9.202 -29.008 1.00 34.53 80 LYS F CA 1
ATOM 7258 C C . LYS F 1 88 ? 14.896 10.272 -27.907 1.00 29.30 80 LYS F C 1
ATOM 7259 O O . LYS F 1 88 ? 14.593 9.959 -26.786 1.00 28.75 80 LYS F O 1
ATOM 7265 N N . GLU F 1 89 ? 15.117 11.526 -28.236 1.00 28.33 81 GLU F N 1
ATOM 7266 C CA . GLU F 1 89 ? 15.089 12.559 -27.215 1.00 35.39 81 GLU F CA 1
ATOM 7267 C C . GLU F 1 89 ? 13.721 12.760 -26.583 1.00 34.93 81 GLU F C 1
ATOM 7268 O O . GLU F 1 89 ? 13.633 13.119 -25.422 1.00 33.41 81 GLU F O 1
ATOM 7274 N N . GLN F 1 90 ? 12.668 12.481 -27.337 1.00 30.24 82 GLN F N 1
ATOM 7275 C CA . GLN F 1 90 ? 11.318 12.567 -26.822 1.00 29.37 82 GLN F CA 1
ATOM 7276 C C . GLN F 1 90 ? 10.878 11.335 -26.094 1.00 28.10 82 GLN F C 1
ATOM 7277 O O . GLN F 1 90 ? 9.780 11.320 -25.552 1.00 29.41 82 GLN F O 1
ATOM 7283 N N . LYS F 1 91 ? 11.690 10.292 -26.110 1.00 28.79 83 LYS F N 1
ATOM 7284 C CA . LYS F 1 91 ? 11.351 9.014 -25.503 1.00 31.43 83 LYS F CA 1
ATOM 7285 C C . LYS F 1 91 ? 9.998 8.525 -26.029 1.00 30.50 83 LYS F C 1
ATOM 7286 O O . LYS F 1 91 ? 9.156 8.060 -25.278 1.00 28.85 83 LYS F O 1
ATOM 7292 N N . ALA F 1 92 ? 9.821 8.614 -27.343 1.00 27.09 84 ALA F N 1
ATOM 7293 C CA . ALA F 1 92 ? 8.603 8.243 -27.986 1.00 24.73 84 ALA F CA 1
ATOM 7294 C C . ALA F 1 92 ? 8.458 6.736 -28.096 1.00 25.00 84 ALA F C 1
ATOM 7295 O O . ALA F 1 92 ? 9.382 5.991 -28.194 1.00 26.96 84 ALA F O 1
ATOM 7297 N N . THR F 1 93 ? 7.228 6.328 -28.082 1.00 21.15 85 THR F N 1
ATOM 7298 C CA . THR F 1 93 ? 6.835 4.970 -28.328 1.00 23.37 85 THR F CA 1
ATOM 7299 C C . THR F 1 93 ? 6.850 4.661 -29.839 1.00 22.24 85 THR F C 1
ATOM 7300 O O . THR F 1 93 ? 7.215 3.548 -30.245 1.00 22.81 85 THR F O 1
ATOM 7304 N N . ALA F 1 94 ? 6.341 5.597 -30.633 1.00 20.49 86 ALA F N 1
ATOM 7305 C CA . ALA F 1 94 ? 6.300 5.439 -32.067 1.00 19.56 86 ALA F CA 1
ATOM 7306 C C . ALA F 1 94 ? 6.137 6.780 -32.718 1.00 20.98 86 ALA F C 1
ATOM 7307 O O . ALA F 1 94 ? 5.741 7.764 -32.077 1.00 19.93 86 ALA F O 1
ATOM 7309 N N . VAL F 1 95 ? 6.385 6.772 -34.025 1.00 21.12 87 VAL F N 1
ATOM 7310 C CA . VAL F 1 95 ? 6.035 7.827 -34.902 1.00 21.20 87 VAL F CA 1
ATOM 7311 C C . VAL F 1 95 ? 4.742 7.420 -35.587 1.00 23.04 87 VAL F C 1
ATOM 7312 O O . VAL F 1 95 ? 4.550 6.254 -35.927 1.00 22.06 87 VAL F O 1
ATOM 7316 N N . LEU F 1 96 ? 3.876 8.387 -35.787 1.00 19.82 88 LEU F N 1
ATOM 7317 C CA . LEU F 1 96 ? 2.612 8.184 -36.496 1.00 21.73 88 LEU F CA 1
ATOM 7318 C C . LEU F 1 96 ? 2.646 8.922 -37.790 1.00 21.52 88 LEU F C 1
ATOM 7319 O O . LEU F 1 96 ? 3.068 10.109 -37.828 1.00 22.46 88 LEU F O 1
ATOM 7324 N N . ARG F 1 97 ? 2.237 8.264 -38.853 1.00 21.72 89 ARG F N 1
ATOM 7325 C CA . ARG F 1 97 ? 2.107 8.915 -40.152 1.00 26.00 89 ARG F CA 1
ATOM 7326 C C . ARG F 1 97 ? 0.792 8.474 -40.783 1.00 24.68 89 ARG F C 1
ATOM 7327 O O . ARG F 1 97 ? 0.315 7.385 -40.544 1.00 22.28 89 ARG F O 1
ATOM 7335 N N . GLY F 1 98 ? 0.213 9.332 -41.611 1.00 23.88 90 GLY F N 1
ATOM 7336 C CA . GLY F 1 98 ? -0.979 9.007 -42.368 1.00 23.85 90 GLY F CA 1
ATOM 7337 C C . GLY F 1 98 ? -0.551 8.434 -43.710 1.00 27.53 90 GLY F C 1
ATOM 7338 O O . GLY F 1 98 ? 0.483 8.840 -44.250 1.00 29.99 90 GLY F O 1
ATOM 7339 N N . LEU F 1 99 ? -1.300 7.495 -44.239 1.00 26.87 91 LEU F N 1
ATOM 7340 C CA . LEU F 1 99 ? -1.031 6.988 -45.586 1.00 27.31 91 LEU F CA 1
ATOM 7341 C C . LEU F 1 99 ? -2.223 7.292 -46.488 1.00 30.58 91 LEU F C 1
ATOM 7342 O O . LEU F 1 99 ? -3.258 6.662 -46.365 1.00 26.47 91 LEU F O 1
ATOM 7347 N N . ARG F 1 100 ? -2.062 8.231 -47.365 1.00 32.99 92 ARG F N 1
ATOM 7348 C CA . ARG F 1 100 ? -3.167 8.618 -48.292 1.00 39.15 92 ARG F CA 1
ATOM 7349 C C . ARG F 1 100 ? -3.188 7.790 -49.541 1.00 38.64 92 ARG F C 1
ATOM 7350 O O . ARG F 1 100 ? -4.246 7.464 -50.023 1.00 44.54 92 ARG F O 1
ATOM 7358 N N . ALA F 1 101 ? -2.028 7.449 -50.059 1.00 36.43 93 ALA F N 1
ATOM 7359 C CA . ALA F 1 101 ? -1.918 6.882 -51.411 1.00 41.77 93 ALA F CA 1
ATOM 7360 C C . ALA F 1 101 ? -0.735 5.954 -51.483 1.00 40.35 93 ALA F C 1
ATOM 7361 O O . ALA F 1 101 ? 0.094 5.919 -50.559 1.00 37.47 93 ALA F O 1
ATOM 7363 N N . VAL F 1 102 ? -0.645 5.222 -52.586 1.00 39.66 94 VAL F N 1
ATOM 7364 C CA . VAL F 1 102 ? 0.394 4.217 -52.791 1.00 42.39 94 VAL F CA 1
ATOM 7365 C C . VAL F 1 102 ? 1.798 4.774 -52.642 1.00 39.26 94 VAL F C 1
ATOM 7366 O O . VAL F 1 102 ? 2.652 4.129 -52.064 1.00 35.71 94 VAL F O 1
ATOM 7370 N N . SER F 1 103 ? 2.028 5.969 -53.176 1.00 41.12 95 SER F N 1
ATOM 7371 C CA . SER F 1 103 ? 3.350 6.603 -53.088 1.00 46.19 95 SER F CA 1
ATOM 7372 C C . SER F 1 103 ? 3.737 6.896 -51.627 1.00 41.54 95 SER F C 1
ATOM 7373 O O . SER F 1 103 ? 4.898 6.745 -51.251 1.00 42.73 95 SER F O 1
ATOM 7376 N N . ASP F 1 104 ? 2.757 7.285 -50.815 1.00 36.64 96 ASP F N 1
ATOM 7377 C CA . ASP F 1 104 ? 2.995 7.435 -49.359 1.00 39.94 96 ASP F CA 1
ATOM 7378 C C . ASP F 1 104 ? 3.377 6.104 -48.711 1.00 31.78 96 ASP F C 1
ATOM 7379 O O . ASP F 1 104 ? 4.343 6.028 -47.948 1.00 29.39 96 ASP F O 1
ATOM 7384 N N . PHE F 1 105 ? 2.626 5.068 -49.041 1.00 29.15 97 PHE F N 1
ATOM 7385 C CA . PHE F 1 105 ? 2.882 3.762 -48.493 1.00 31.96 97 PHE F CA 1
ATOM 7386 C C . PHE F 1 105 ? 4.315 3.317 -48.776 1.00 29.88 97 PHE F C 1
ATOM 7387 O O . PHE F 1 105 ? 5.043 2.885 -47.889 1.00 27.22 97 PHE F O 1
ATOM 7395 N N . GLU F 1 106 ? 4.727 3.466 -50.013 1.00 30.89 98 GLU F N 1
ATOM 7396 C CA . GLU F 1 106 ? 6.083 3.041 -50.376 1.00 35.78 98 GLU F CA 1
ATOM 7397 C C . GLU F 1 106 ? 7.180 3.836 -49.692 1.00 33.07 98 GLU F C 1
ATOM 7398 O O . GLU F 1 106 ? 8.145 3.277 -49.202 1.00 30.08 98 GLU F O 1
ATOM 7404 N N . TYR F 1 107 ? 7.039 5.142 -49.692 1.00 34.01 99 TYR F N 1
ATOM 7405 C CA . TYR F 1 107 ?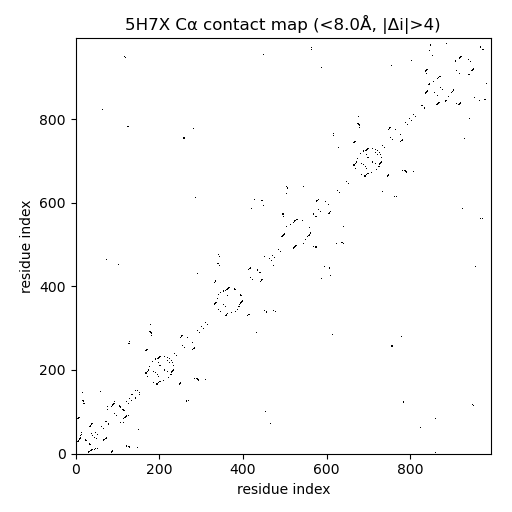 8.015 6.004 -49.058 1.00 37.10 99 TYR F CA 1
ATOM 7406 C C . TYR F 1 107 ? 8.139 5.738 -47.539 1.00 33.20 99 TYR F C 1
ATOM 7407 O O . TYR F 1 107 ? 9.225 5.584 -47.005 1.00 30.13 99 TYR F O 1
ATOM 7416 N N . GLU F 1 108 ? 7.003 5.605 -46.853 1.00 31.50 100 GLU F N 1
ATOM 7417 C CA . GLU F 1 108 ? 7.028 5.385 -45.416 1.00 28.50 100 GLU F CA 1
ATOM 7418 C C . GLU F 1 108 ? 7.507 3.998 -45.049 1.00 27.53 100 GLU F C 1
ATOM 7419 O O . GLU F 1 108 ? 8.154 3.807 -44.037 1.00 25.47 100 GLU F O 1
ATOM 7425 N N . PHE F 1 109 ? 7.212 3.017 -45.886 1.00 27.23 101 PHE F N 1
ATOM 7426 C CA . PHE F 1 109 ? 7.701 1.653 -45.678 1.00 27.70 101 PHE F CA 1
ATOM 7427 C C . PHE F 1 109 ? 9.246 1.703 -45.627 1.00 29.64 101 PHE F C 1
ATOM 7428 O O . PHE F 1 109 ? 9.874 1.115 -44.729 1.00 26.97 101 PHE F O 1
ATOM 7436 N N . GLN F 1 110 ? 9.837 2.414 -46.579 1.00 29.54 102 GLN F N 1
ATOM 7437 C CA . GLN F 1 110 ? 11.285 2.556 -46.689 1.00 31.75 102 GLN F CA 1
ATOM 7438 C C . GLN F 1 110 ? 11.853 3.326 -45.532 1.00 28.22 102 GLN F C 1
ATOM 7439 O O . GLN F 1 110 ? 12.844 2.910 -44.936 1.00 31.97 102 GLN F O 1
ATOM 7445 N N . LEU F 1 111 ? 11.271 4.474 -45.233 1.00 26.95 103 LEU F N 1
ATOM 7446 C CA . LEU F 1 111 ? 11.733 5.283 -44.106 1.00 26.97 103 LEU F CA 1
ATOM 7447 C C . LEU F 1 111 ? 11.692 4.560 -42.789 1.00 28.29 103 LEU F C 1
ATOM 7448 O O . LEU F 1 111 ? 12.608 4.717 -41.993 1.00 27.87 103 LEU F O 1
ATOM 7453 N N . ALA F 1 112 ? 10.641 3.763 -42.546 1.00 24.11 104 ALA F N 1
ATOM 7454 C CA . ALA F 1 112 ? 10.564 3.025 -41.302 1.00 26.15 104 ALA F CA 1
ATOM 7455 C C . ALA F 1 112 ? 11.704 2.043 -41.218 1.00 25.35 104 ALA F C 1
ATOM 7456 O O . ALA F 1 112 ? 12.302 1.861 -40.148 1.00 26.84 104 ALA F O 1
ATOM 7458 N N . ASN F 1 113 ? 12.018 1.393 -42.331 1.00 24.10 105 ASN F N 1
ATOM 7459 C CA . ASN F 1 113 ? 13.132 0.443 -42.301 1.00 26.52 105 ASN F CA 1
ATOM 7460 C C . ASN F 1 113 ? 14.478 1.123 -42.131 1.00 25.10 105 ASN F C 1
ATOM 7461 O O . ASN F 1 113 ? 15.317 0.643 -41.376 1.00 26.58 105 ASN F O 1
ATOM 7466 N N . MET F 1 114 ? 14.666 2.262 -42.774 1.00 26.50 106 MET F N 1
ATOM 7467 C CA . MET F 1 114 ? 15.914 3.023 -42.580 1.00 25.00 106 MET F CA 1
ATOM 7468 C C . MET F 1 114 ? 16.021 3.476 -41.145 1.00 24.14 106 MET F C 1
ATOM 7469 O O . MET F 1 114 ? 17.051 3.283 -40.504 1.00 23.63 106 MET F O 1
ATOM 7474 N N . ASN F 1 115 ? 14.953 4.074 -40.615 1.00 23.68 107 ASN F N 1
ATOM 7475 C CA . ASN F 1 115 ? 15.003 4.566 -39.237 1.00 24.00 107 ASN F CA 1
ATOM 7476 C C . ASN F 1 115 ? 15.222 3.474 -38.218 1.00 25.97 107 ASN F C 1
ATOM 7477 O O . ASN F 1 115 ? 15.953 3.670 -37.239 1.00 27.08 107 ASN F O 1
ATOM 7482 N N . ARG F 1 116 ? 14.647 2.298 -38.446 1.00 25.13 108 ARG F N 1
ATOM 7483 C CA . ARG F 1 116 ? 14.906 1.174 -37.581 1.00 27.38 108 ARG F CA 1
ATOM 7484 C C . ARG F 1 116 ? 16.379 0.687 -37.640 1.00 28.06 108 ARG F C 1
ATOM 7485 O O . ARG F 1 116 ? 16.937 0.255 -36.615 1.00 25.76 108 ARG F O 1
ATOM 7493 N N . GLN F 1 117 ? 17.005 0.796 -38.815 1.00 27.77 109 GLN F N 1
ATOM 7494 C CA . GLN F 1 117 ? 18.443 0.548 -38.931 1.00 29.23 109 GLN F CA 1
ATOM 7495 C C . GLN F 1 117 ? 19.251 1.570 -38.122 1.00 32.52 109 GLN F C 1
ATOM 7496 O O . GLN F 1 117 ? 20.246 1.208 -37.510 1.00 36.01 109 GLN F O 1
ATOM 7502 N N . LEU F 1 118 ? 18.824 2.823 -38.112 1.00 27.75 110 LEU F N 1
ATOM 7503 C CA . LEU F 1 118 ? 19.486 3.830 -37.323 1.00 30.13 110 LEU F CA 1
ATOM 7504 C C . LEU F 1 118 ? 19.252 3.695 -35.831 1.00 33.51 110 LEU F C 1
ATOM 7505 O O . LEU F 1 118 ? 20.116 4.053 -35.051 1.00 31.14 110 LEU F O 1
ATOM 7510 N N . ASP F 1 119 ? 18.086 3.199 -35.419 1.00 34.32 111 ASP F N 1
ATOM 7511 C CA . ASP F 1 119 ? 17.779 2.996 -34.003 1.00 36.05 111 ASP F CA 1
ATOM 7512 C C . ASP F 1 119 ? 16.823 1.820 -33.901 1.00 34.59 111 ASP F C 1
ATOM 7513 O O . ASP F 1 119 ? 15.658 1.925 -34.291 1.00 33.62 111 ASP F O 1
ATOM 7518 N N . PRO F 1 120 ? 17.295 0.698 -33.351 1.00 35.14 112 PRO F N 1
ATOM 7519 C CA . PRO F 1 120 ? 16.454 -0.483 -33.340 1.00 35.56 112 PRO F CA 1
ATOM 7520 C C . PRO F 1 120 ? 15.197 -0.357 -32.461 1.00 35.72 112 PRO F C 1
ATOM 7521 O O . PRO F 1 120 ? 14.347 -1.190 -32.568 1.00 33.27 112 PRO F O 1
ATOM 7525 N N . HIS F 1 121 ? 15.084 0.672 -31.623 1.00 35.40 113 HIS F N 1
ATOM 7526 C CA . HIS F 1 121 ? 13.841 0.928 -30.892 1.00 40.65 113 HIS F CA 1
ATOM 7527 C C . HIS F 1 121 ? 12.825 1.772 -31.688 1.00 34.95 113 HIS F C 1
ATOM 7528 O O . HIS F 1 121 ? 11.738 2.048 -31.197 1.00 31.28 113 HIS F O 1
ATOM 7535 N N . PHE F 1 122 ? 13.185 2.230 -32.870 1.00 29.77 114 PHE F N 1
ATOM 7536 C CA . PHE F 1 122 ? 12.261 3.035 -33.660 1.00 27.63 114 PHE F CA 1
ATOM 7537 C C . PHE F 1 122 ? 11.008 2.211 -34.019 1.00 22.85 114 PHE F C 1
ATOM 7538 O O . PHE F 1 122 ? 11.082 1.034 -34.295 1.00 22.82 114 PHE F O 1
ATOM 7546 N N . GLU F 1 123 ? 9.879 2.856 -34.014 1.00 20.38 115 GLU F N 1
ATOM 7547 C CA . GLU F 1 123 ? 8.659 2.253 -34.475 1.00 21.85 115 GLU F CA 1
ATOM 7548 C C . GLU F 1 123 ? 7.835 3.306 -35.211 1.00 21.08 115 GLU F C 1
ATOM 7549 O O . GLU F 1 123 ? 7.859 4.502 -34.878 1.00 24.29 115 GLU F O 1
ATOM 7555 N N . ALA F 1 124 ? 7.130 2.842 -36.231 1.00 18.61 116 ALA F N 1
ATOM 7556 C CA . ALA F 1 124 ? 6.250 3.663 -37.022 1.00 20.07 116 ALA F CA 1
ATOM 7557 C C . ALA F 1 124 ? 4.906 2.959 -37.170 1.00 20.95 116 ALA F C 1
ATOM 7558 O O . ALA F 1 124 ? 4.851 1.817 -37.641 1.00 25.01 116 ALA F O 1
ATOM 7560 N N . VAL F 1 125 ? 3.836 3.680 -36.828 1.00 21.16 117 VAL F N 1
ATOM 7561 C CA . VAL F 1 125 ? 2.479 3.209 -36.978 1.00 21.93 117 VAL F CA 1
ATOM 7562 C C . VAL F 1 125 ? 1.771 4.130 -37.943 1.00 21.23 117 VAL F C 1
ATOM 7563 O O . VAL F 1 125 ? 2.041 5.324 -37.992 1.00 20.92 117 VAL F O 1
ATOM 7567 N N . PHE F 1 126 ? 0.829 3.570 -38.673 1.00 20.82 118 PHE F N 1
ATOM 7568 C CA . PHE F 1 126 ? 0.169 4.279 -39.734 1.00 20.73 118 PHE F CA 1
ATOM 7569 C C . PHE F 1 126 ? -1.329 4.219 -39.574 1.00 21.51 118 PHE F C 1
ATOM 7570 O O . PHE F 1 126 ? -1.882 3.235 -39.100 1.00 21.32 118 PHE F O 1
ATOM 7578 N N . LEU F 1 127 ? -1.968 5.326 -39.926 1.00 22.80 119 LEU F N 1
ATOM 7579 C CA . LEU F 1 127 ? -3.408 5.379 -40.057 1.00 24.51 119 LEU F CA 1
ATOM 7580 C C . LEU F 1 127 ? -3.722 5.767 -41.488 1.00 24.24 119 LEU F C 1
ATOM 7581 O O . LEU F 1 127 ? -2.951 6.449 -42.165 1.00 25.19 119 LEU F O 1
ATOM 7586 N N . THR F 1 128 ? -4.911 5.396 -41.900 1.00 24.61 120 THR F N 1
ATOM 7587 C CA . THR F 1 128 ? -5.407 5.839 -43.182 1.00 26.05 120 THR F CA 1
ATOM 7588 C C . THR F 1 128 ? -6.462 6.880 -42.886 1.00 26.75 120 THR F C 1
ATOM 7589 O O . THR F 1 128 ? -7.197 6.808 -41.930 1.00 25.75 120 THR F O 1
ATOM 7593 N N . PRO F 1 129 ? -6.534 7.883 -43.745 1.00 28.23 121 PRO F N 1
ATOM 7594 C CA . PRO F 1 129 ? -7.484 8.947 -43.500 1.00 31.47 121 PRO F CA 1
ATOM 7595 C C . PRO F 1 129 ? -8.924 8.468 -43.668 1.00 28.36 121 PRO F C 1
ATOM 7596 O O . PRO F 1 129 ? -9.203 7.510 -44.457 1.00 30.52 121 PRO F O 1
ATOM 7600 N N . SER F 1 130 ? -9.807 9.122 -42.920 1.00 28.57 122 SER F N 1
ATOM 7601 C CA . SER F 1 130 ? -11.224 8.951 -43.143 1.00 31.98 122 SER F CA 1
ATOM 7602 C C . SER F 1 130 ? -11.596 9.398 -44.529 1.00 31.04 122 SER F C 1
ATOM 7603 O O . SER F 1 130 ? -10.947 10.309 -45.103 1.00 26.46 122 SER F O 1
ATOM 7606 N N . GLU F 1 131 ? -12.617 8.746 -45.107 1.00 28.34 123 GLU F N 1
ATOM 7607 C CA . GLU F 1 131 ? -12.912 8.899 -46.512 1.00 29.53 123 GLU F CA 1
ATOM 7608 C C . GLU F 1 131 ? -13.132 10.361 -46.927 1.00 29.58 123 GLU F C 1
ATOM 7609 O O . GLU F 1 131 ? -12.803 10.778 -48.010 1.00 32.30 123 GLU F O 1
ATOM 7615 N N . GLN F 1 132 ? -13.745 11.128 -46.032 1.00 26.00 124 GLN F N 1
ATOM 7616 C CA . GLN F 1 132 ? -14.006 12.533 -46.402 1.00 31.22 124 GLN F CA 1
ATOM 7617 C C . GLN F 1 132 ? -12.778 13.415 -46.426 1.00 29.37 124 GLN F C 1
ATOM 7618 O O . GLN F 1 132 ? -12.864 14.523 -46.905 1.00 32.16 124 GLN F O 1
ATOM 7624 N N . TYR F 1 133 ? -11.630 12.944 -45.958 1.00 27.56 125 TYR F N 1
ATOM 7625 C CA . TYR F 1 133 ? -10.383 13.730 -45.993 1.00 27.96 125 TYR F CA 1
ATOM 7626 C C . TYR F 1 133 ? -9.310 13.116 -46.829 1.00 29.88 125 TYR F C 1
ATOM 7627 O O . TYR F 1 133 ? -8.157 13.593 -46.833 1.00 31.53 125 TYR F O 1
ATOM 7636 N N . SER F 1 134 ? -9.633 11.998 -47.492 1.00 28.77 126 SER F N 1
ATOM 7637 C CA . SER F 1 134 ? -8.641 11.200 -48.203 1.00 29.41 126 SER F CA 1
ATOM 7638 C C . SER F 1 134 ? -7.784 11.934 -49.228 1.00 29.39 126 SER F C 1
ATOM 7639 O O . SER F 1 134 ? -6.655 11.578 -49.465 1.00 32.30 126 SER F O 1
ATOM 7642 N N . PHE F 1 135 ? -8.329 12.930 -49.848 1.00 29.20 127 PHE F N 1
ATOM 7643 C CA . PHE F 1 135 ? -7.605 13.709 -50.900 1.00 29.15 127 PHE F CA 1
ATOM 7644 C C . PHE F 1 135 ? -6.801 14.900 -50.357 1.00 33.25 127 PHE F C 1
ATOM 7645 O O . PHE F 1 135 ? -6.098 15.549 -51.180 1.00 33.12 127 PHE F O 1
ATOM 7653 N N . ILE F 1 136 ? -6.916 15.220 -49.064 1.00 31.72 128 ILE F N 1
ATOM 7654 C CA . ILE F 1 136 ? -6.388 16.499 -48.560 1.00 29.44 128 ILE F CA 1
ATOM 7655 C C . ILE F 1 136 ? -4.897 16.422 -48.249 1.00 30.78 128 ILE F C 1
ATOM 7656 O O . ILE F 1 136 ? -4.464 15.541 -47.513 1.00 33.70 128 ILE F O 1
ATOM 7661 N N . SER F 1 137 ? -4.135 17.346 -48.830 1.00 28.57 129 SER F N 1
ATOM 7662 C CA . SER F 1 137 ? -2.754 17.543 -48.473 1.00 33.02 129 SER F CA 1
ATOM 7663 C C . SER F 1 137 ? -2.496 19.035 -48.388 1.00 31.89 129 SER F C 1
ATOM 7664 O O . SER F 1 137 ? -3.201 19.849 -48.978 1.00 29.19 129 SER F O 1
ATOM 7667 N N . SER F 1 138 ? -1.468 19.390 -47.634 1.00 32.19 130 SER F N 1
ATOM 7668 C CA . SER F 1 138 ? -1.089 20.815 -47.496 1.00 36.28 130 SER F CA 1
ATOM 7669 C C . SER F 1 138 ? -0.703 21.392 -48.864 1.00 35.23 130 SER F C 1
ATOM 7670 O O . SER F 1 138 ? -1.085 22.506 -49.210 1.00 31.47 130 SER F O 1
ATOM 7673 N N . THR F 1 139 ? 0.033 20.607 -49.634 1.00 35.48 131 THR F N 1
ATOM 7674 C CA . THR F 1 139 ? 0.523 21.037 -50.926 1.00 40.45 131 THR F CA 1
ATOM 7675 C C . THR F 1 139 ? -0.606 21.385 -51.824 1.00 36.40 131 THR F C 1
ATOM 7676 O O . THR F 1 139 ? -0.633 22.401 -52.459 1.00 35.71 131 THR F O 1
ATOM 7680 N N . LEU F 1 140 ? -1.593 20.545 -51.833 1.00 37.82 132 LEU F N 1
ATOM 7681 C CA . LEU F 1 140 ? -2.727 20.838 -52.642 1.00 36.30 132 LEU F CA 1
ATOM 7682 C C . LEU F 1 140 ? -3.516 22.022 -52.130 1.00 36.42 132 LEU F C 1
ATOM 7683 O O . LEU F 1 140 ? -3.999 22.856 -52.893 1.00 37.52 132 LEU F O 1
ATOM 7688 N N . ILE F 1 141 ? -3.679 22.116 -50.830 1.00 34.61 133 ILE F N 1
ATOM 7689 C CA . ILE F 1 141 ? -4.378 23.258 -50.293 1.00 36.18 133 ILE F CA 1
ATOM 7690 C C . ILE F 1 141 ? -3.660 24.582 -50.614 1.00 33.50 133 ILE F C 1
ATOM 7691 O O . ILE F 1 141 ? -4.294 25.577 -50.919 1.00 35.11 133 ILE F O 1
ATOM 7696 N N . ARG F 1 142 ? -2.343 24.574 -50.557 1.00 32.15 134 ARG F N 1
ATOM 7697 C CA . ARG F 1 142 ? -1.585 25.770 -50.923 1.00 39.60 134 ARG F CA 1
ATOM 7698 C C . ARG F 1 142 ? -1.824 26.164 -52.370 1.00 43.18 134 ARG F C 1
ATOM 7699 O O . ARG F 1 142 ? -2.030 27.335 -52.641 1.00 42.43 134 ARG F O 1
ATOM 7707 N N . GLU F 1 143 ? -1.813 25.200 -53.272 1.00 42.16 135 GLU F N 1
ATOM 7708 C CA . GLU F 1 143 ? -2.009 25.485 -54.702 1.00 46.26 135 GLU F CA 1
ATOM 7709 C C . GLU F 1 143 ? -3.379 26.088 -54.937 1.00 41.71 135 GLU F C 1
ATOM 7710 O O . GLU F 1 143 ? -3.500 27.090 -55.604 1.00 49.28 135 GLU F O 1
ATOM 7716 N N . ILE F 1 144 ? -4.410 25.540 -54.321 1.00 35.72 136 ILE F N 1
ATOM 7717 C CA . ILE F 1 144 ? -5.743 26.085 -54.453 1.00 38.29 136 ILE F CA 1
ATOM 7718 C C . ILE F 1 144 ? -5.826 27.506 -53.897 1.00 47.92 136 ILE F C 1
ATOM 7719 O O . ILE F 1 144 ? -6.424 28.389 -54.519 1.00 47.30 136 ILE F O 1
ATOM 7724 N N . ALA F 1 145 ? -5.272 27.713 -52.711 1.00 46.00 137 ALA F N 1
ATOM 7725 C CA . ALA F 1 145 ? -5.322 29.036 -52.079 1.00 46.27 137 ALA F CA 1
ATOM 7726 C C . ALA F 1 145 ? -4.541 30.054 -52.915 1.00 42.82 137 ALA F C 1
ATOM 7727 O O . ALA F 1 145 ? -4.974 31.161 -53.061 1.00 41.55 137 ALA F O 1
ATOM 7729 N N . ARG F 1 146 ? -3.395 29.657 -53.441 1.00 42.09 138 ARG F N 1
ATOM 7730 C CA . ARG F 1 146 ? -2.583 30.505 -54.292 1.00 56.00 138 ARG F CA 1
ATOM 7731 C C . ARG F 1 146 ? -3.371 31.008 -55.495 1.00 64.17 138 ARG F C 1
ATOM 7732 O O . ARG F 1 146 ? -3.280 32.180 -55.820 1.00 70.26 138 ARG F O 1
ATOM 7740 N N . LEU F 1 147 ? -4.184 30.155 -56.094 1.00 56.19 139 LEU F N 1
ATOM 7741 C CA . LEU F 1 147 ? -5.050 30.580 -57.200 1.00 55.19 139 LEU F CA 1
ATOM 7742 C C . LEU F 1 147 ? -6.363 31.173 -56.709 1.00 49.37 139 LEU F C 1
ATOM 7743 O O . LEU F 1 147 ? -7.316 31.170 -57.421 1.00 61.22 139 LEU F O 1
ATOM 7748 N N . LYS F 1 148 ? -6.374 31.694 -55.493 1.00 52.69 140 LYS F N 1
ATOM 7749 C CA . LYS F 1 148 ? -7.556 32.201 -54.773 1.00 58.55 140 LYS F CA 1
ATOM 7750 C C . LYS F 1 148 ? -8.789 31.383 -54.785 1.00 52.96 140 LYS F C 1
ATOM 7751 O O . LYS F 1 148 ? -9.899 31.919 -54.705 1.00 49.98 140 LYS F O 1
ATOM 7757 N N . GLY F 1 149 ? -8.613 30.057 -54.787 1.00 53.45 141 GLY F N 1
ATOM 7758 C CA . GLY F 1 149 ? -9.728 29.143 -54.602 1.00 48.71 141 GLY F CA 1
ATOM 7759 C C . GLY F 1 149 ? -10.098 29.134 -53.138 1.00 48.40 141 GLY F C 1
ATOM 7760 O O . GLY F 1 149 ? -9.299 29.496 -52.275 1.00 55.25 141 GLY F O 1
ATOM 7761 N N . ASP F 1 150 ? -11.306 28.699 -52.865 1.00 47.01 142 ASP F N 1
ATOM 7762 C CA . ASP F 1 150 ? -11.807 28.626 -51.518 1.00 46.05 142 ASP F CA 1
ATOM 7763 C C . ASP F 1 150 ? -11.390 27.288 -50.852 1.00 49.64 142 ASP F C 1
ATOM 7764 O O . ASP F 1 150 ? -11.809 26.223 -51.297 1.00 44.25 142 ASP F O 1
ATOM 7769 N N . VAL F 1 151 ? -10.628 27.354 -49.764 1.00 43.77 143 VAL F N 1
ATOM 7770 C CA . VAL F 1 151 ? -10.161 26.151 -49.037 1.00 36.04 143 VAL F CA 1
ATOM 7771 C C . VAL F 1 151 ? -10.881 25.983 -47.699 1.00 40.41 143 VAL F C 1
ATOM 7772 O O . VAL F 1 151 ? -10.502 25.116 -46.933 1.00 36.17 143 VAL F O 1
ATOM 7776 N N . THR F 1 152 ? -11.967 26.715 -47.491 1.00 35.83 144 THR F N 1
ATOM 7777 C CA . THR F 1 152 ? -12.718 26.666 -46.261 1.00 35.58 144 THR F CA 1
ATOM 7778 C C . THR F 1 152 ? -13.195 25.290 -45.890 1.00 37.40 144 THR F C 1
ATOM 7779 O O . THR F 1 152 ? -13.281 24.974 -44.684 1.00 38.47 144 THR F O 1
ATOM 7783 N N . LYS F 1 153 ? -13.522 24.470 -46.873 1.00 36.72 145 LYS F N 1
ATOM 7784 C CA . LYS F 1 153 ? -14.056 23.136 -46.581 1.00 37.93 145 LYS F CA 1
ATOM 7785 C C . LYS F 1 153 ? -12.971 22.177 -46.078 1.00 32.46 145 LYS F C 1
ATOM 7786 O O . LYS F 1 153 ? -13.294 21.181 -45.498 1.00 33.97 145 LYS F O 1
ATOM 7792 N N . PHE F 1 154 ? -11.692 22.496 -46.305 1.00 29.92 146 PHE F N 1
ATOM 7793 C CA . PHE F 1 154 ? -10.629 21.558 -46.068 1.00 29.25 146 PHE F CA 1
ATOM 7794 C C . PHE F 1 154 ? -9.684 21.881 -44.922 1.00 32.40 146 PHE F C 1
ATOM 7795 O O . PHE F 1 154 ? -8.794 21.055 -44.632 1.00 26.22 146 PHE F O 1
ATOM 7803 N N . VAL F 1 155 ? -9.814 23.071 -44.323 1.00 29.49 147 VAL F N 1
ATOM 7804 C CA . VAL F 1 155 ? -8.884 23.531 -43.309 1.00 26.81 147 VAL F CA 1
ATOM 7805 C C . VAL F 1 155 ? -9.639 24.208 -42.183 1.00 27.53 147 VAL F C 1
ATOM 7806 O O . VAL F 1 155 ? -10.750 24.681 -42.371 1.00 25.44 147 VAL F O 1
ATOM 7810 N N . PRO F 1 156 ? -9.051 24.198 -40.981 1.00 26.82 148 PRO F N 1
ATOM 7811 C CA . PRO F 1 156 ? -9.680 24.968 -39.917 1.00 30.63 148 PRO F CA 1
ATOM 7812 C C . PRO F 1 156 ? -9.751 26.493 -40.229 1.00 32.23 148 PRO F C 1
ATOM 7813 O O . PRO F 1 156 ? -8.981 27.040 -41.023 1.00 32.07 148 PRO F O 1
ATOM 7817 N N . GLN F 1 157 ? -10.687 27.136 -39.555 1.00 37.12 149 GLN F N 1
ATOM 7818 C CA . GLN F 1 157 ? -10.953 28.576 -39.647 1.00 37.46 149 GLN F CA 1
ATOM 7819 C C . GLN F 1 157 ? -9.715 29.431 -39.535 1.00 35.91 149 GLN F C 1
ATOM 7820 O O . GLN F 1 157 ? -9.488 30.326 -40.368 1.00 35.31 149 GLN F O 1
ATOM 7826 N N . ALA F 1 158 ? -8.869 29.135 -38.560 1.00 31.90 150 ALA F N 1
ATOM 7827 C CA . ALA F 1 158 ? -7.657 29.923 -38.380 1.00 31.74 150 ALA F CA 1
ATOM 7828 C C . ALA F 1 158 ? -6.776 29.887 -39.607 1.00 29.24 150 ALA F C 1
ATOM 7829 O O . ALA F 1 158 ? -6.084 30.863 -39.935 1.00 29.70 150 ALA F O 1
ATOM 7831 N N . VAL F 1 159 ? -6.786 28.751 -40.294 1.00 28.49 151 VAL F N 1
ATOM 7832 C CA . VAL F 1 159 ? -5.968 28.602 -41.482 1.00 28.80 151 VAL F CA 1
ATOM 7833 C C . VAL F 1 159 ? -6.551 29.446 -42.618 1.00 29.25 151 VAL F C 1
ATOM 7834 O O . VAL F 1 159 ? -5.804 30.024 -43.409 1.00 29.63 151 VAL F O 1
ATOM 7838 N N . VAL F 1 160 ? -7.871 29.487 -42.730 1.00 33.40 152 VAL F N 1
ATOM 7839 C CA . VAL F 1 160 ? -8.520 30.336 -43.739 1.00 39.65 152 VAL F CA 1
ATOM 7840 C C . VAL F 1 160 ? -8.035 31.794 -43.552 1.00 39.61 152 VAL F C 1
ATOM 7841 O O . VAL F 1 160 ? -7.618 32.463 -44.515 1.00 36.85 152 VAL F O 1
ATOM 7845 N N . GLU F 1 161 ? -8.065 32.246 -42.290 1.00 40.29 153 GLU F N 1
ATOM 7846 C CA . GLU F 1 161 ? -7.656 33.612 -41.936 1.00 41.04 153 GLU F CA 1
ATOM 7847 C C . GLU F 1 161 ? -6.193 33.833 -42.232 1.00 42.02 153 GLU F C 1
ATOM 7848 O O . GLU F 1 161 ? -5.813 34.873 -42.779 1.00 43.16 153 GLU F O 1
ATOM 7854 N N . ALA F 1 162 ? -5.354 32.829 -41.937 1.00 38.23 154 ALA F N 1
ATOM 7855 C CA . ALA F 1 162 ? -3.951 32.964 -42.235 1.00 35.78 154 ALA F CA 1
ATOM 7856 C C . ALA F 1 162 ? -3.691 33.118 -43.727 1.00 43.13 154 ALA F C 1
ATOM 7857 O O . ALA F 1 162 ? -2.765 33.845 -44.122 1.00 40.54 154 ALA F O 1
ATOM 7859 N N . PHE F 1 163 ? -4.466 32.403 -44.553 1.00 40.84 155 PHE F N 1
ATOM 7860 C CA . PHE F 1 163 ? -4.327 32.555 -46.003 1.00 43.58 155 PHE F CA 1
ATOM 7861 C C . PHE F 1 163 ? -4.737 33.946 -46.455 1.00 44.31 155 PHE F C 1
ATOM 7862 O O . PHE F 1 163 ? -4.042 34.515 -47.299 1.00 40.24 155 PHE F O 1
ATOM 7870 N N . GLU F 1 164 ? -5.843 34.465 -45.914 1.00 50.59 156 GLU F N 1
ATOM 7871 C CA . GLU F 1 164 ? -6.275 35.833 -46.187 1.00 58.03 156 GLU F CA 1
ATOM 7872 C C . GLU F 1 164 ? -5.150 36.836 -45.843 1.00 60.93 156 GLU F C 1
ATOM 7873 O O . GLU F 1 164 ? -4.842 37.706 -46.676 1.00 55.58 156 GLU F O 1
ATOM 7879 N N . ARG F 1 165 ? -4.509 36.679 -44.674 1.00 55.92 157 ARG F N 1
ATOM 7880 C CA . ARG F 1 165 ? -3.374 37.537 -44.332 1.00 55.28 157 ARG F CA 1
ATOM 7881 C C . ARG F 1 165 ? -2.274 37.420 -45.366 1.00 50.94 157 ARG F C 1
ATOM 7882 O O . ARG F 1 165 ? -1.683 38.418 -45.778 1.00 47.35 157 ARG F O 1
ATOM 7890 N N . LYS F 1 166 ? -2.010 36.208 -45.798 1.00 47.30 158 LYS F N 1
ATOM 7891 C CA . LYS F 1 166 ? -0.954 35.985 -46.767 1.00 53.58 158 LYS F CA 1
ATOM 7892 C C . LYS F 1 166 ? -1.270 36.677 -48.101 1.00 57.79 158 LYS F C 1
ATOM 7893 O O . LYS F 1 166 ? -0.389 37.292 -48.717 1.00 57.71 158 LYS F O 1
ATOM 7899 N N . HIS F 1 167 ? -2.533 36.653 -48.532 1.00 52.15 159 HIS F N 1
ATOM 7900 C CA . HIS F 1 167 ? -2.895 37.352 -49.781 1.00 62.58 159 HIS F CA 1
ATOM 7901 C C . HIS F 1 167 ? -2.717 38.856 -49.641 1.00 66.20 159 HIS F C 1
ATOM 7902 O O . HIS F 1 167 ? -2.201 39.516 -50.544 1.00 62.40 159 HIS F O 1
ATOM 7909 N N . GLN F 1 168 ? -3.154 39.396 -48.502 1.00 65.50 160 GLN F N 1
ATOM 7910 C CA . GLN F 1 168 ? -3.024 40.839 -48.246 1.00 69.24 160 GLN F CA 1
ATOM 7911 C C . GLN F 1 168 ? -1.552 41.270 -48.238 1.00 68.34 160 GLN F C 1
ATOM 7912 O O . GLN F 1 168 ? -1.244 42.394 -48.563 1.00 69.35 160 GLN F O 1
ATOM 7918 N N . GLN F 1 169 ? -0.642 40.363 -47.922 1.00 69.42 161 GLN F N 1
ATOM 7919 C CA . GLN F 1 169 ? 0.789 40.631 -48.066 1.00 68.46 161 GLN F CA 1
ATOM 7920 C C . GLN F 1 169 ? 1.365 40.257 -49.424 1.00 73.75 161 GLN F C 1
ATOM 7921 O O . GLN F 1 169 ? 2.565 40.073 -49.535 1.00 75.61 161 GLN F O 1
ATOM 7927 N N . GLY F 1 170 ? 0.525 40.102 -50.445 1.00 76.58 162 GLY F N 1
ATOM 7928 C CA . GLY F 1 170 ? 1.009 39.597 -51.755 1.00 77.15 162 GLY F CA 1
ATOM 7929 C C . GLY F 1 170 ? 1.376 38.098 -51.935 1.00 84.58 162 GLY F C 1
ATOM 7930 O O . GLY F 1 170 ? 2.517 37.728 -52.262 1.00 101.41 162 GLY F O 1
ATOM 7931 N N . TRP F 1 171 ? 0.400 37.243 -51.890 1.00 84.52 163 TRP F N 1
ATOM 7932 C CA . TRP F 1 171 ? 0.760 35.901 -52.210 1.00 81.81 163 TRP F CA 1
ATOM 7933 C C . TRP F 1 171 ? -0.202 35.376 -53.245 1.00 69.59 163 TRP F C 1
ATOM 7934 O O . TRP F 1 171 ? 0.226 34.774 -54.200 1.00 76.07 163 TRP F O 1
#

Foldseek 3Di:
DDFAEEEEEDQCLDPKVQNQVVVVVVLVPGQAYEDEHAQCPPVHGPDGPVLRQVQCCVSHVVSPRYHYYYDHPPPLVVCVVVVHQEYEDEQLDPVSVVVVVVVQVVSCVVPVSYHYDYDYTDPVQSPDDSVVLVVCLVVVHDCPVIGDPSVSVVSVVVVVVPD/DDFAEEEEEDQPLPPKVQNLVVVVVVLVPGQAYEDEHEQDPPVHRPDGPVLRQVQVCVSHVVRPRYHYYYDYDDPLVVCVVVVHQEYEDEDLDPVSVVVVVVVQVVSCVVPVSYHYDYDYTDPVQSPDDSVVLVVCLVVPHDCPVIHDPVVSVVSVVVVVVVD/DDFAEEEEEDQCLDPKVQNVQVVVVVLVPGQAYEDEHEQCPPVHGPDGPVLRQVQCCVSHVVRPRYHYYYDYDDPLVVCVVVVHQAYEDEDLDDVSVVVVVVVQVVSCVVPVSYHYDYDYTDPVQSVDDSVVLCVCVVVVHQCPVMGDPVVSVVSVVSVVVPD/DDQAEEEEEDQCLPPKVQNLVVVVVVLVPGQAYEDEHAQCPVDDRPDGPVLRQVQCCVSHVVSPRYHYYYDHPPVLVVCVVVVHQEYEDEDLDPVSVVVVVVVQVVSCVVPVSYHYDYDYTDPVQSPDDSVVLVVCVVVVHDCPVIHDPSVSVVSVVSVVPDD/DPPDPPDPVVFAEEEEEDQCLDPKVQNLVVVVVVLVPGQAYEDEHEQPPDPHGPDGLVLRQVQCCVSRVVSPRYHYYYDYDDPLVVCVVVVHQEYEYEQLDPVSVVVVVVVQVVSCVVPVSYHYDYDYTDPVQSPDDSVVLVVCLVVPHDCPVIHDPVVSVVSVVSVVVVD/DDDDPPDPVVFAEEEEEDQCLPPKVQNQQVVVVVLVPGQAYEDEHEQCVPPPRPDGLVLRQVQCCVSHVVSPRYHYYYDYDDPLVVCVVVVHQAYEDEDLDPVSVVVVVVVQVVSCVVPVSYHYDYDYTDPVQSPDDSVVLVVCLVVVHDCPVIHDPSVSVVSVVSVVVPD

Organism: Acinetobacter baumannii (strain AYE) (NCBI:txid509173)

Radius of gyration: 28.99 Å; Cα contacts (8 Å, |Δi|>4): 1676; chains: 6; bounding box: 74×79×75 Å

B-factor: mean 40.49, std 19.1, range [17.63, 173.61]

Sequence (994 aa):
MSKTRVIYPGTFDPITNGHVDLVTRASRMFDEVVVAIAIGHHKNPLFSLEERVALAQSSLGHLSNVEFVGFDGLLVNFFKEQKATAVLRGLRAVSDFEYEFQLANMNRQLDPHFEAVFLTPSEQYSFISSTLIREIARLKGDVTKFVPQAVVEAFERKHQQGWMSKTRVIYPGTFDPITNGHVDLVTRASRMFDEVVVAIAIGHHKNPLFSLEERVALAQSSLGHLSNVEFVGFDGLLVNFFKEQKATAVLRGLRAVSDFEYEFQLANMNRQLDPHFEAVFLTPSEQYSFISSTLIREIARLKGDVTKFVPQAVVEAFERKHQQGWMSKTRVIYPGTFDPITNGHVDLVTRASRMFDEVVVAIAIGHHKNPLFSLEERVALAQSSLGHLSNVEFVGFDGLLVNFFKEQKATAVLRGLRAVSDFEYEFQLANMNRQLDPHFEAVFLTPSEQYSFISSTLIREIARLKGDVTKFVPQAVVEAFERKHQQGWMSKTRVIYPGTFDPITNGHVDLVTRASRMFDEVVVAIAIGHHKNPLFSLEERVALAQSSLGHLSNVEFVGFDGLLVNFFKEQKATAVLRGLRAVSDFEYEFQLANMNRQLDPHFEAVFLTPSEQYSFISSTLIREIARLKGDVTKFVPQAVVEAFERKHQQGWGLVPRGSHMSKTRVIYPGTFDPITNGHVDLVTRASRMFDEVVVAIAIGHHKNPLFSLEERVALAQSSLGHLSNVEFVGFDGLLVNFFKEQKATAVLRGLRAVSDFEYEFQLANMNRQLDPHFEAVFLTPSEQYSFISSTLIREIARLKGDVTKFVPQAVVEAFERKHQQGWGLVPRGSHMSKTRVIYPGTFDPITNGHVDLVTRASRMFDEVVVAIAIGHHKNPLFSLEERVALAQSSLGHLSNVEFVGFDGLLVNFFKEQKATAVLRGLRAVSDFEYEFQLANMNRQLDPHFEAVFLTPSEQYSFISSTLIREIARLKGDVTKFVPQAVVEAFERKHQQGW

Solvent-accessible surface area: 41223 Å² total; per-residue (Å²): 206,102,90,21,36,0,0,11,9,18,64,3,7,0,1,3,38,12,35,32,29,10,0,24,11,0,13,176,7,9,37,29,0,1,0,0,0,14,57,16,103,95,164,122,38,44,1,58,33,131,37,3,30,52,5,0,98,82,14,0,41,132,30,79,17,13,72,34,47,28,19,68,21,16,30,16,76,12,7,122,130,39,177,14,32,0,2,0,69,25,1,70,16,15,60,42,6,31,95,14,32,24,27,3,5,10,8,38,48,46,12,110,135,7,13,4,1,1,0,1,10,9,15,91,51,19,6,8,26,17,82,24,0,44,66,6,2,63,34,128,16,92,7,69,117,3,6,25,110,25,0,23,84,0,4,99,118,32,36,162,131,70,73,255,107,124,20,35,0,0,11,8,18,62,4,5,0,0,3,37,14,35,31,32,11,0,25,11,0,4,165,5,2,27,35,0,1,0,0,0,19,78,14,69,131,171,127,30,46,0,48,35,130,64,3,27,51,9,0,86,73,13,0,44,134,32,81,21,14,72,43,47,30,24,93,27,16,39,9,79,8,6,128,127,38,177,13,32,0,2,0,69,27,0,77,16,7,63,46,8,34,116,13,38,20,28,2,1,2,16,38,56,42,10,106,134,7,13,5,1,1,0,1,11,6,18,93,50,20,5,9,25,19,86,11,0,46,76,4,3,57,34,152,16,92,7,69,119,4,5,25,114,26,0,21,72,4,6,104,114,21,63,143,114,71,83,246,99,141,26,42,0,0,9,9,17,56,3,6,0,0,1,35,10,31,31,27,11,0,27,12,0,17,176,8,8,58,46,0,0,0,0,0,25,78,15,111,105,158,136,29,37,1,50,32,131,64,2,28,53,10,0,87,74,14,0,44,132,30,120,42,14,66,37,45,37,22,107,29,16,40,9,73,15,2,93,133,37,172,14,31,0,2,0,68,25,0,62,6,8,67,38,6,30,115,15,37,18,26,3,1,0,10,34,60,46,15,106,132,7,13,4,1,0,0,1,8,9,33,80,52,19,2,9,28,15,82,15,1,62,89,10,1,64,36,142,13,92,6,67,123,0,5,28,109,31,0,36,73,3,6,100,114,28,56,140,128,68,56,243,74,134,18,37,0,0,12,4,15,50,4,4,0,0,3,37,13,34,31,32,11,0,24,11,0,15,175,7,8,70,36,0,0,0,0,0,14,62,5,113,120,96,130,28,40,2,48,37,133,68,3,29,51,10,0,86,75,15,0,44,133,30,120,45,13,72,40,48,30,20,64,26,17,24,9,73,8,7,106,126,36,179,14,34,0,2,0,61,24,1,68,15,11,63,46,7,28,116,20,34,23,24,3,3,7,10,39,50,36,11,110,148,7,13,4,0,1,0,1,8,10,15,89,50,19,6,9,26,18,88,24,0,40,53,6,2,76,32,151,18,85,7,68,116,3,5,27,112,29,0,22,73,4,6,98,113,28,58,138,125,50,93,42,166,57,97,92,75,35,163,140,13,99,15,40,0,0,12,9,20,62,4,4,0,0,2,36,13,36,31,31,11,0,28,12,0,16,171,4,8,60,66,0,0,0,0,0,25,75,12,88,152,138,122,40,37,1,50,34,128,64,3,38,58,10,0,96,74,12,0,33,134,31,120,44,12,71,34,48,27,25,90,34,20,37,10,73,10,6,144,124,40,161,14,33,0,2,0,67,25,1,87,19,5,61,42,9,32,116,14,39,22,28,3,2,2,15,40,57,43,18,106,149,7,14,4,0,1,0,1,10,7,13,102,48,23,5,8,21,16,90,27,0,40,69,4,3,58,45,154,16,93,8,70,122,4,6,26,110,24,0,38,83,4,6,90,118,20,43,135,119,64,83,117,114,70,97,129,77,32,154,150,24,66,21,42,0,0,11,8,18,33,3,6,0,0,1,34,11,31,31,27,10,0,25,11,0,15,175,8,7,42,68,0,0,0,0,0,24,82,9,113,162,127,130,39,39,1,49,32,123,67,3,32,50,10,0,100,80,14,0,40,132,31,118,46,13,72,40,51,29,24,104,38,16,39,8,74,10,8,139,125,41,177,13,33,0,2,0,67,27,1,72,8,6,68,38,6,30,119,13,33,23,29,3,1,2,16,38,57,43,12,107,148,8,14,4,1,0,1,1,7,9,32,77,52,18,2,9,26,16,73,25,1,51,51,13,2,77,35,147,11,89,7,69,122,1,6,27,114,26,0,22,74,3,7,104,112,29,58,144,125,70,70